Protein 5E5L (pdb70)

Foldseek 3Di:
DDDDAAAEAAWFDKGKACVPVVQVVQKAKDWPVRFDFDWDPVMIITTTDVTHPAQTKIWMGGHPDIGIYGYHWQWAWEAEPVVQWIWIATRPGTDDTFRKQFADPVAGADFDKWWFADWDQKAWDFPVVVPDDQPDLLGDTDIFGGWTDTDPQDATERVNHHSRHMYGDNVVSVVCSVVHGGRHMYGYDD/DPFAWDDWPPAAAAEFAQFDKIKIATPDDPPVVQVVQKAKDWPVGFDWDWDDPMIITTTPPGHPAQTWMDMGGCHIYGHHQQWEWEAAPVVQWTAIPVGDDIFHKDFADPVAAADFDKWWFADWDQKDWDAVVVVPDDCPDPQGDTWIWGGWTATDPVGATQTATCPVVHDPDRHMYGDPVVSVVCSVVGGGRHMYGYHD/DWPPFAAAAAAWFDWIKDVVVQVVQKAKAWPVRFDWAWDCVIIITTGPPTHPAQTKMWMGGHPDIGIYGYYWAWEWEAEPVQQWTWIATHPHIDDIFRKDQAAPVDGADFDKWWFADWDQKDWDAVVVVPDDCPDPQGDTDIWGLWTATDPQDAIETDPHHHPRHMHGHPVVSVVVSVVHGGRHMYGYYD/DDDAAAAEFAFFDKDKDPVVVVQVVQKDKDWPVRFDWDWDPVIIITTGPVTHPAQTWIWMGGHPDIGTYHYHWAWAWEAEPVVQWTWIATDPGTPDTFHKDFEVHQDFDKWWFADWDQKAWDAVVVVPDDQVDLQGDTGMWGGWTDTDPQDAIETEDCPVVHHHPRHMYGHPVVSVVCSVPHGTSHIYGYYD

InterPro domains:
  IPR005490 L,D-transpeptidase catalytic domain [PF03734] (128-249)
  IPR005490 L,D-transpeptidase catalytic domain [PS52029] (125-250)
  IPR005490 L,D-transpeptidase catalytic domain [cd16913] (128-250)
  IPR038063 L,D-transpeptidase catalytic domain-like [G3DSA:2.40.440.10] (124-251)
  IPR038063 L,D-transpeptidase catalytic domain-like [SSF141523] (128-249)
  IPR041280 Bacterial Ig domain, transpeptidase-associated [PF17964] (40-112)
  IPR050979 Bacterial L,D-transpeptidase [PTHR30582] (1-250)

Structure (mmCIF, N/CA/C/O backbone):
data_5E5L
#
_entry.id   5E5L
#
_cell.length_a   57.731
_cell.length_b   57.731
_cell.length_c   256.601
_cell.angle_alpha   90.00
_cell.angle_beta   90.00
_cell.angle_gamma   120.00
#
_symmetry.space_group_name_H-M   'P 31'
#
loop_
_entity.id
_entity.type
_entity.pdbx_description
1 polymer 'L,D-transpeptidase 1'
2 water water
#
loop_
_atom_site.group_PDB
_atom_site.id
_atom_site.type_symbol
_atom_site.label_atom_id
_atom_site.label_alt_id
_atom_site.label_comp_id
_atom_site.label_asym_id
_atom_site.label_entity_id
_atom_site.label_seq_id
_atom_site.pdbx_PDB_ins_code
_atom_site.Cartn_x
_atom_site.Cartn_y
_atom_site.Cartn_z
_atom_site.occupancy
_atom_site.B_iso_or_equiv
_atom_site.auth_seq_id
_atom_site.auth_comp_id
_atom_site.auth_asym_id
_atom_site.auth_atom_id
_atom_site.pdbx_PDB_model_num
ATOM 1 N N . VAL A 1 14 ? -20.330 -4.066 -71.425 1.00 19.99 42 VAL A N 1
ATOM 2 C CA . VAL A 1 14 ? -19.517 -3.313 -72.387 1.00 23.32 42 VAL A CA 1
ATOM 3 C C . VAL A 1 14 ? -19.538 -1.805 -72.097 1.00 23.25 42 VAL A C 1
ATOM 4 O O . VAL A 1 14 ? -20.593 -1.194 -71.943 1.00 29.65 42 VAL A O 1
ATOM 8 N N . SER A 1 15 ? -18.352 -1.218 -71.999 1.00 22.04 43 SER A N 1
ATOM 9 C CA . SER A 1 15 ? -18.195 0.223 -71.816 1.00 26.49 43 SER A CA 1
ATOM 10 C C . SER A 1 15 ? -17.300 0.793 -72.909 1.00 22.10 43 SER A C 1
ATOM 11 O O . SER A 1 15 ? -16.418 0.090 -73.405 1.00 22.13 43 SER A O 1
ATOM 14 N N . PRO A 1 16 ? -17.504 2.066 -73.302 1.00 23.35 44 PRO A N 1
ATOM 15 C CA . PRO A 1 16 ? -18.425 3.147 -72.902 1.00 26.82 44 PRO A CA 1
ATOM 16 C C . PRO A 1 16 ? -19.923 2.873 -73.075 1.00 25.20 44 PRO A C 1
ATOM 17 O O . PRO A 1 16 ? -20.330 1.968 -73.806 1.00 28.18 44 PRO A O 1
ATOM 21 N N . ALA A 1 17 ? -20.738 3.669 -72.389 1.00 28.80 45 ALA A N 1
ATOM 22 C CA . ALA A 1 17 ? -22.188 3.492 -72.421 1.00 25.95 45 ALA A CA 1
ATOM 23 C C . ALA A 1 17 ? -22.770 3.940 -73.763 1.00 22.40 45 ALA A C 1
ATOM 24 O O . ALA A 1 17 ? -22.055 4.410 -74.626 1.00 22.37 45 ALA A O 1
ATOM 26 N N . ASN A 1 18 ? -24.073 3.790 -73.950 1.00 25.74 46 ASN A N 1
ATOM 27 C CA . ASN A 1 18 ? -24.660 4.114 -75.238 1.00 18.79 46 ASN A CA 1
ATOM 28 C C . ASN A 1 18 ? -24.675 5.609 -75.455 1.00 18.89 46 ASN A C 1
ATOM 29 O O . ASN A 1 18 ? -25.065 6.353 -74.572 1.00 29.11 46 ASN A O 1
ATOM 34 N N . GLY A 1 19 ? -24.243 6.048 -76.632 1.00 21.32 47 GLY A N 1
ATOM 35 C CA . GLY A 1 19 ? -24.311 7.455 -76.986 1.00 21.71 47 GLY A CA 1
ATOM 36 C C . GLY A 1 19 ? -23.168 8.288 -76.458 1.00 17.11 47 GLY A C 1
ATOM 37 O O . GLY A 1 19 ? -22.965 9.424 -76.889 1.00 14.43 47 GLY A O 1
ATOM 38 N N . ALA A 1 20 ? -22.417 7.698 -75.533 1.00 20.49 48 ALA A N 1
ATOM 39 C CA . ALA A 1 20 ? -21.399 8.399 -74.765 1.00 20.93 48 ALA A CA 1
ATOM 40 C C . ALA A 1 20 ? -20.357 9.016 -75.680 1.00 24.18 48 ALA A C 1
ATOM 41 O O . ALA A 1 20 ? -19.858 8.364 -76.591 1.00 25.91 48 ALA A O 1
ATOM 43 N N . VAL A 1 21 ? -20.027 10.279 -75.443 1.00 16.47 49 VAL A N 1
ATOM 44 C CA . VAL A 1 21 ? -19.039 10.940 -76.275 1.00 15.83 49 VAL A CA 1
ATOM 45 C C . VAL A 1 21 ? -17.729 11.006 -75.528 1.00 18.85 49 VAL A C 1
ATOM 46 O O . VAL A 1 21 ? -17.595 11.742 -74.560 1.00 19.76 49 VAL A O 1
ATOM 50 N N . VAL A 1 22 ? -16.757 10.228 -75.989 1.00 17.84 50 VAL A N 1
ATOM 51 C CA . VAL A 1 22 ? -15.506 10.102 -75.284 1.00 16.03 50 VAL A CA 1
ATOM 52 C C . VAL A 1 22 ? -14.354 10.635 -76.095 1.00 14.56 50 VAL A C 1
ATOM 53 O O . VAL A 1 22 ? -14.515 11.038 -77.235 1.00 15.61 50 VAL A O 1
ATOM 57 N N . GLY A 1 23 ? -13.175 10.578 -75.498 1.00 15.33 51 GLY A N 1
ATOM 58 C CA . GLY A 1 23 ? -11.958 11.014 -76.135 1.00 10.11 51 GLY A CA 1
ATOM 59 C C . GLY A 1 23 ? -11.351 9.878 -76.928 1.00 12.05 51 GLY A C 1
ATOM 60 O O . GLY A 1 23 ? -11.974 8.832 -77.099 1.00 13.84 51 GLY A O 1
ATOM 61 N N . VAL A 1 24 ? -10.174 10.111 -77.487 1.00 8.98 52 VAL A N 1
ATOM 62 C CA . VAL A 1 24 ? -9.639 9.211 -78.495 1.00 11.47 52 VAL A CA 1
ATOM 63 C C . VAL A 1 24 ? -8.646 8.152 -77.988 1.00 13.67 52 VAL A C 1
ATOM 64 O O . VAL A 1 24 ? -8.046 7.437 -78.782 1.00 15.35 52 VAL A O 1
ATOM 68 N N . ALA A 1 25 ? -8.475 8.025 -76.682 1.00 10.93 53 ALA A N 1
ATOM 69 C CA . ALA A 1 25 ? -7.592 6.982 -76.168 1.00 11.03 53 ALA A CA 1
ATOM 70 C C . ALA A 1 25 ? -8.426 5.993 -75.400 1.00 9.62 53 ALA A C 1
ATOM 71 O O . ALA A 1 25 ? -7.920 5.057 -74.800 1.00 11.37 53 ALA A O 1
ATOM 73 N N . HIS A 1 26 ? -9.723 6.238 -75.398 1.00 12.21 54 HIS A N 1
ATOM 74 C CA . HIS A 1 26 ? -10.638 5.395 -74.679 1.00 11.83 54 HIS A CA 1
ATOM 75 C C . HIS A 1 26 ? -10.721 3.989 -75.299 1.00 12.66 54 HIS A C 1
ATOM 76 O O . HIS A 1 26 ? -11.090 3.840 -76.465 1.00 13.63 54 HIS A O 1
ATOM 83 N N . PRO A 1 27 ? -10.367 2.952 -74.522 1.00 15.87 55 PRO A N 1
ATOM 84 C CA . PRO A 1 27 ? -10.527 1.588 -75.017 1.00 13.17 55 PRO A CA 1
ATOM 85 C C . PRO A 1 27 ? -11.931 1.107 -74.778 1.00 13.00 55 PRO A C 1
ATOM 86 O O . PRO A 1 27 ? -12.683 1.736 -74.040 1.00 19.17 55 PRO A O 1
ATOM 90 N N . VAL A 1 28 ? -12.299 0.014 -75.418 1.00 12.71 56 VAL A N 1
ATOM 91 C CA . VAL A 1 28 ? -13.593 -0.566 -75.183 1.00 12.34 56 VAL A CA 1
ATOM 92 C C . VAL A 1 28 ? -13.329 -1.683 -74.209 1.00 16.69 56 VAL A C 1
ATOM 93 O O . VAL A 1 28 ? -12.317 -2.363 -74.323 1.00 21.45 56 VAL A O 1
ATOM 97 N N . VAL A 1 29 ? -14.212 -1.855 -73.235 1.00 19.68 57 VAL A N 1
ATOM 98 C CA . VAL A 1 29 ? -14.032 -2.853 -72.196 1.00 17.77 57 VAL A CA 1
ATOM 99 C C . VAL A 1 29 ? -15.153 -3.882 -72.151 1.00 14.67 57 VAL A C 1
ATOM 100 O O . VAL A 1 29 ? -16.322 -3.543 -72.012 1.00 16.40 57 VAL A O 1
ATOM 104 N N . VAL A 1 30 ? -14.783 -5.146 -72.296 1.00 13.17 58 VAL A N 1
ATOM 105 C CA . VAL A 1 30 ? -15.750 -6.235 -72.287 1.00 15.99 58 VAL A CA 1
ATOM 106 C C . VAL A 1 30 ? -15.487 -7.166 -71.117 1.00 15.12 58 VAL A C 1
ATOM 107 O O . VAL A 1 30 ? -14.383 -7.663 -70.955 1.00 15.38 58 VAL A O 1
ATOM 111 N N . THR A 1 31 ? -16.544 -7.465 -70.375 1.00 16.79 59 THR A N 1
ATOM 112 C CA . THR A 1 31 ? -16.479 -8.267 -69.174 1.00 14.67 59 THR A CA 1
ATOM 113 C C . THR A 1 31 ? -16.942 -9.695 -69.438 1.00 17.92 59 THR A C 1
ATOM 114 O O . THR A 1 31 ? -18.094 -10.055 -69.196 1.00 15.90 59 THR A O 1
ATOM 118 N N . ASP A 1 38 ? -11.833 -19.951 -72.916 1.00 16.81 66 ASP A N 1
ATOM 119 C CA . ASP A 1 38 ? -10.991 -19.814 -74.101 1.00 15.10 66 ASP A CA 1
ATOM 120 C C . ASP A 1 38 ? -10.787 -18.344 -74.399 1.00 14.17 66 ASP A C 1
ATOM 121 O O . ASP A 1 38 ? -11.745 -17.602 -74.577 1.00 14.96 66 ASP A O 1
ATOM 126 N N . ARG A 1 39 ? -9.534 -17.924 -74.492 1.00 17.67 67 ARG A N 1
ATOM 127 C CA . ARG A 1 39 ? -9.261 -16.502 -74.633 1.00 16.32 67 ARG A CA 1
ATOM 128 C C . ARG A 1 39 ? -9.480 -16.047 -76.078 1.00 16.51 67 ARG A C 1
ATOM 129 O O . ARG A 1 39 ? -10.028 -14.975 -76.343 1.00 17.08 67 ARG A O 1
ATOM 137 N N . ARG A 1 40 ? -9.094 -16.907 -77.005 1.00 18.61 68 ARG A N 1
ATOM 138 C CA . ARG A 1 40 ? -9.372 -16.713 -78.414 1.00 19.12 68 ARG A CA 1
ATOM 139 C C . ARG A 1 40 ? -10.851 -16.728 -78.740 1.00 16.49 68 ARG A C 1
ATOM 140 O O . ARG A 1 40 ? -11.264 -16.134 -79.727 1.00 17.55 68 ARG A O 1
ATOM 148 N N . ALA A 1 41 ? -11.652 -17.373 -77.901 1.00 13.50 69 ALA A N 1
ATOM 149 C CA . ALA A 1 41 ? -13.056 -17.562 -78.223 1.00 14.11 69 ALA A CA 1
ATOM 150 C C . ALA A 1 41 ? -13.932 -16.350 -77.984 1.00 13.98 69 ALA A C 1
ATOM 151 O O . ALA A 1 41 ? -14.912 -16.164 -78.690 1.00 19.99 69 ALA A O 1
ATOM 153 N N . VAL A 1 42 ? -13.621 -15.516 -77.012 1.00 17.22 70 VAL A N 1
ATOM 154 C CA . VAL A 1 42 ? -14.455 -14.334 -76.852 1.00 18.00 70 VAL A CA 1
ATOM 155 C C . VAL A 1 42 ? -13.897 -13.195 -77.699 1.00 15.94 70 VAL A C 1
ATOM 156 O O . VAL A 1 42 ? -14.622 -12.266 -78.043 1.00 17.57 70 VAL A O 1
ATOM 160 N N . GLU A 1 43 ? -12.617 -13.278 -78.055 1.00 13.23 71 GLU A N 1
ATOM 161 C CA . GLU A 1 43 ? -12.046 -12.329 -78.999 1.00 11.84 71 GLU A CA 1
ATOM 162 C C . GLU A 1 43 ? -12.756 -12.420 -80.334 1.00 11.53 71 GLU A C 1
ATOM 163 O O . GLU A 1 43 ? -13.007 -11.419 -80.976 1.00 18.30 71 GLU A O 1
ATOM 169 N N . ARG A 1 44 ? -13.070 -13.634 -80.755 1.00 18.53 72 ARG A N 1
ATOM 170 C CA . ARG A 1 44 ? -13.725 -13.849 -82.028 1.00 15.90 72 ARG A CA 1
ATOM 171 C C . ARG A 1 44 ? -15.137 -13.283 -82.062 1.00 17.35 72 ARG A C 1
ATOM 172 O O . ARG A 1 44 ? -15.609 -12.852 -83.107 1.00 20.55 72 ARG A O 1
ATOM 180 N N . SER A 1 45 ? -15.772 -13.207 -80.900 1.00 16.21 73 SER A N 1
ATOM 181 C CA . SER A 1 45 ? -17.156 -12.738 -80.797 1.00 15.80 73 SER A CA 1
ATOM 182 C C . SER A 1 45 ? -17.282 -11.236 -80.624 1.00 14.15 73 SER A C 1
ATOM 183 O O . SER A 1 45 ? -18.358 -10.733 -80.321 1.00 17.88 73 SER A O 1
ATOM 186 N N . ILE A 1 46 ? -16.178 -10.524 -80.796 1.00 14.59 74 ILE A N 1
ATOM 187 C CA . ILE A 1 46 ? -16.191 -9.074 -80.695 1.00 15.74 74 ILE A CA 1
ATOM 188 C C . ILE A 1 46 ? -15.580 -8.470 -81.966 1.00 13.81 74 ILE A C 1
ATOM 189 O O . ILE A 1 46 ? -14.662 -9.048 -82.530 1.00 17.10 74 ILE A O 1
ATOM 194 N N . ARG A 1 47 ? -16.094 -7.331 -82.430 1.00 13.23 75 ARG A N 1
ATOM 195 C CA . ARG A 1 47 ? -15.483 -6.639 -83.568 1.00 13.30 75 ARG A CA 1
ATOM 196 C C . ARG A 1 47 ? -15.735 -5.151 -83.533 1.00 14.11 75 ARG A C 1
ATOM 197 O O . ARG A 1 47 ? -16.827 -4.721 -83.193 1.00 14.57 75 ARG A O 1
ATOM 205 N N . ILE A 1 48 ? -14.728 -4.370 -83.913 1.00 14.78 76 ILE A N 1
ATOM 206 C CA . ILE A 1 48 ? -14.857 -2.912 -83.908 1.00 18.55 76 ILE A CA 1
ATOM 207 C C . ILE A 1 48 ? -15.133 -2.329 -85.285 1.00 13.59 76 ILE A C 1
ATOM 208 O O . ILE A 1 48 ? -14.279 -2.369 -86.166 1.00 15.11 76 ILE A O 1
ATOM 213 N N . SER A 1 49 ? -16.313 -1.749 -85.447 1.00 13.28 77 SER A N 1
ATOM 214 C CA . SER A 1 49 ? -16.712 -1.245 -86.746 1.00 10.78 77 SER A CA 1
ATOM 215 C C . SER A 1 49 ? -16.603 0.274 -86.778 1.00 11.97 77 SER A C 1
ATOM 216 O O . SER A 1 49 ? -17.250 0.958 -85.990 1.00 12.37 77 SER A O 1
ATOM 219 N N . THR A 1 50 ? -15.720 0.767 -87.647 1.00 15.41 78 THR A N 1
ATOM 220 C CA . THR A 1 50 ? -15.446 2.194 -87.861 1.00 14.85 78 THR A CA 1
ATOM 221 C C . THR A 1 50 ? -15.474 2.526 -89.381 1.00 16.39 78 THR A C 1
ATOM 222 O O . THR A 1 50 ? -15.323 1.626 -90.209 1.00 13.53 78 THR A O 1
ATOM 226 N N . PRO A 1 51 ? -15.711 3.808 -89.745 1.00 14.65 79 PRO A N 1
ATOM 227 C CA . PRO A 1 51 ? -15.732 4.298 -91.130 1.00 15.71 79 PRO A CA 1
ATOM 228 C C . PRO A 1 51 ? -14.504 3.975 -91.992 1.00 16.22 79 PRO A C 1
ATOM 229 O O . PRO A 1 51 ? -14.620 3.927 -93.215 1.00 13.37 79 PRO A O 1
ATOM 233 N N . HIS A 1 52 ? -13.343 3.811 -91.377 1.00 13.32 80 HIS A N 1
ATOM 234 C CA . HIS A 1 52 ? -12.136 3.445 -92.104 1.00 14.60 80 HIS A CA 1
ATOM 235 C C . HIS A 1 52 ? -11.537 2.206 -91.482 1.00 11.30 80 HIS A C 1
ATOM 236 O O . HIS A 1 52 ? -10.330 2.000 -91.541 1.00 15.02 80 HIS A O 1
ATOM 243 N N . ASN A 1 53 ? -12.408 1.401 -90.881 1.00 13.57 81 ASN A N 1
ATOM 244 C CA . ASN A 1 53 ? -12.081 0.071 -90.362 1.00 11.99 81 ASN A CA 1
ATOM 245 C C . ASN A 1 53 ? -10.855 0.116 -89.491 1.00 12.28 81 ASN A C 1
ATOM 246 O O . ASN A 1 53 ? -9.845 -0.537 -89.783 1.00 9.25 81 ASN A O 1
ATOM 251 N N . THR A 1 54 ? -10.953 0.877 -88.406 1.00 12.47 82 THR A N 1
ATOM 252 C CA . THR A 1 54 ? -9.790 1.132 -87.577 1.00 13.56 82 THR A CA 1
ATOM 253 C C . THR A 1 54 ? -9.335 -0.127 -86.870 1.00 10.80 82 THR A C 1
ATOM 254 O O . THR A 1 54 ? -10.135 -0.886 -86.348 1.00 9.29 82 THR A O 1
ATOM 258 N N . THR A 1 55 ? -8.022 -0.335 -86.915 1.00 18.52 83 THR A N 1
ATOM 259 C CA . THR A 1 55 ? -7.363 -1.490 -86.340 1.00 15.30 83 THR A CA 1
ATOM 260 C C . THR A 1 55 ? -6.845 -1.219 -84.943 1.00 17.46 83 THR A C 1
ATOM 261 O O . THR A 1 55 ? -6.493 -0.083 -84.608 1.00 16.33 83 THR A O 1
ATOM 265 N N . GLY A 1 56 ? -6.749 -2.284 -84.158 1.00 13.56 84 GLY A N 1
ATOM 266 C CA . GLY A 1 56 ? -6.236 -2.214 -82.810 1.00 14.49 84 GLY A CA 1
ATOM 267 C C . GLY A 1 56 ? -6.043 -3.622 -82.310 1.00 12.14 84 GLY A C 1
ATOM 268 O O . GLY A 1 56 ? -6.102 -4.552 -83.108 1.00 14.12 84 GLY A O 1
ATOM 269 N N . HIS A 1 57 ? -5.827 -3.791 -81.004 1.00 12.63 85 HIS A N 1
ATOM 270 C CA . HIS A 1 57 ? -5.596 -5.124 -80.438 1.00 15.71 85 HIS A CA 1
ATOM 271 C C . HIS A 1 57 ? -6.289 -5.391 -79.094 1.00 17.35 85 HIS A C 1
ATOM 272 O O . HIS A 1 57 ? -6.709 -4.463 -78.409 1.00 17.06 85 HIS A O 1
ATOM 279 N N . PHE A 1 58 ? -6.408 -6.670 -78.722 1.00 16.35 86 PHE A N 1
ATOM 280 C CA . PHE A 1 58 ? -7.011 -7.037 -77.444 1.00 15.00 86 PHE A CA 1
ATOM 281 C C . PHE A 1 58 ? -5.993 -7.109 -76.317 1.00 18.71 86 PHE A C 1
ATOM 282 O O . PHE A 1 58 ? -4.901 -7.653 -76.479 1.00 13.70 86 PHE A O 1
ATOM 290 N N . GLU A 1 59 ? -6.391 -6.586 -75.160 1.00 21.66 87 GLU A N 1
ATOM 291 C CA . GLU A 1 59 ? -5.569 -6.601 -73.948 1.00 22.79 87 GLU A CA 1
ATOM 292 C C . GLU A 1 59 ? -6.347 -7.056 -72.711 1.00 17.58 87 GLU A C 1
ATOM 293 O O . GLU A 1 59 ? -7.378 -6.483 -72.366 1.00 16.98 87 GLU A O 1
ATOM 299 N N . TRP A 1 60 ? -5.836 -8.083 -72.038 1.00 16.54 88 TRP A N 1
ATOM 300 C CA . TRP A 1 60 ? -6.443 -8.555 -70.802 1.00 18.84 88 TRP A CA 1
ATOM 301 C C . TRP A 1 60 ? -5.674 -8.038 -69.600 1.00 18.78 88 TRP A C 1
ATOM 302 O O . TRP A 1 60 ? -6.082 -7.068 -68.973 1.00 25.19 88 TRP A O 1
ATOM 313 N N . ASN A 1 64 ? -13.337 -13.248 -66.781 1.00 24.66 92 ASN A N 1
ATOM 314 C CA . ASN A 1 64 ? -12.629 -11.974 -66.778 1.00 14.07 92 ASN A CA 1
ATOM 315 C C . ASN A 1 64 ? -13.132 -10.901 -67.725 1.00 15.67 92 ASN A C 1
ATOM 316 O O . ASN A 1 64 ? -14.234 -10.954 -68.261 1.00 16.25 92 ASN A O 1
ATOM 321 N N . VAL A 1 65 ? -12.262 -9.918 -67.908 1.00 15.44 93 VAL A N 1
ATOM 322 C CA . VAL A 1 65 ? -12.545 -8.725 -68.651 1.00 13.08 93 VAL A CA 1
ATOM 323 C C . VAL A 1 65 ? -11.432 -8.435 -69.642 1.00 15.38 93 VAL A C 1
ATOM 324 O O . VAL A 1 65 ? -10.257 -8.315 -69.274 1.00 17.78 93 VAL A O 1
ATOM 328 N N . VAL A 1 66 ? -11.822 -8.311 -70.906 1.00 19.42 94 VAL A N 1
ATOM 329 C CA . VAL A 1 66 ? -10.897 -8.001 -71.980 1.00 16.39 94 VAL A CA 1
ATOM 330 C C . VAL A 1 66 ? -11.231 -6.619 -72.532 1.00 17.00 94 VAL A C 1
ATOM 331 O O . VAL A 1 66 ? -12.391 -6.199 -72.532 1.00 16.13 94 VAL A O 1
ATOM 335 N N . ARG A 1 67 ? -10.200 -5.900 -72.954 1.00 16.81 95 ARG A N 1
ATOM 336 C CA . ARG A 1 67 ? -10.363 -4.582 -73.556 1.00 14.35 95 ARG A CA 1
ATOM 337 C C . ARG A 1 67 ? -9.671 -4.481 -74.924 1.00 14.61 95 ARG A C 1
ATOM 338 O O . ARG A 1 67 ? -8.779 -5.266 -75.247 1.00 16.14 95 ARG A O 1
ATOM 346 N N . TRP A 1 68 ? -10.147 -3.560 -75.751 1.00 13.41 96 TRP A N 1
ATOM 347 C CA . TRP A 1 68 ? -9.623 -3.385 -77.096 1.00 14.21 96 TRP A CA 1
ATOM 348 C C . TRP A 1 68 ? -9.136 -1.960 -77.266 1.00 11.25 96 TRP A C 1
ATOM 349 O O . TRP A 1 68 ? -9.877 -1.008 -77.084 1.00 11.19 96 TRP A O 1
ATOM 360 N N . VAL A 1 69 ? -7.870 -1.828 -77.610 1.00 14.63 97 VAL A N 1
ATOM 361 C CA . VAL A 1 69 ? -7.254 -0.531 -77.787 1.00 12.82 97 VAL A CA 1
ATOM 362 C C . VAL A 1 69 ? -6.984 -0.287 -79.267 1.00 15.35 97 VAL A C 1
ATOM 363 O O . VAL A 1 69 ? -6.502 -1.187 -79.957 1.00 17.04 97 VAL A O 1
ATOM 367 N N . PRO A 1 70 ? -7.340 0.910 -79.767 1.00 14.74 98 PRO A N 1
ATOM 368 C CA . PRO A 1 70 ? -7.043 1.367 -81.125 1.00 15.44 98 PRO A CA 1
ATOM 369 C C . PRO A 1 70 ? -5.538 1.524 -81.316 1.00 18.35 98 PRO A C 1
ATOM 370 O O . PRO A 1 70 ? -4.839 1.813 -80.345 1.00 23.78 98 PRO A O 1
ATOM 374 N N . HIS A 1 71 ? -5.046 1.329 -82.533 1.00 13.49 99 HIS A N 1
ATOM 375 C CA . HIS A 1 71 ? -3.611 1.324 -82.787 1.00 13.40 99 HIS A CA 1
ATOM 376 C C . HIS A 1 71 ? -2.860 2.644 -82.592 1.00 20.73 99 HIS A C 1
ATOM 377 O O . HIS A 1 71 ? -1.772 2.669 -82.004 1.00 20.33 99 HIS A O 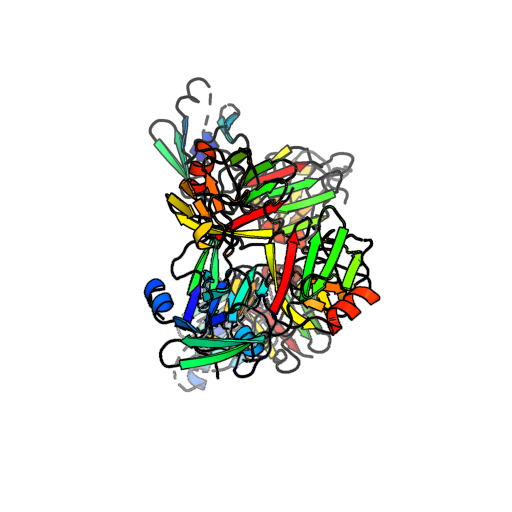1
ATOM 384 N N . ARG A 1 72 ? -3.408 3.739 -83.089 1.00 15.94 100 ARG A N 1
ATOM 385 C CA . ARG A 1 72 ? -2.768 5.026 -82.864 1.00 15.86 100 ARG A CA 1
ATOM 386 C C . ARG A 1 72 ? -3.717 6.032 -82.289 1.00 17.67 100 ARG A C 1
ATOM 387 O O . ARG A 1 72 ? -3.437 7.221 -82.352 1.00 18.37 100 ARG A O 1
ATOM 395 N N . TYR A 1 73 ? -4.845 5.512 -81.805 1.00 12.73 101 TYR A N 1
ATOM 396 C CA . TYR A 1 73 ? -6.008 6.190 -81.195 1.00 12.43 101 TYR A CA 1
ATOM 397 C C . TYR A 1 73 ? -7.236 6.063 -82.060 1.00 13.99 101 TYR A C 1
ATOM 398 O O . TYR A 1 73 ? -7.224 5.406 -83.090 1.00 21.45 101 TYR A O 1
ATOM 407 N N . TRP A 1 74 ? -8.289 6.753 -81.668 1.00 11.51 102 TRP A N 1
ATOM 408 C CA . TRP A 1 74 ? -9.477 6.746 -82.473 1.00 13.34 102 TRP A CA 1
ATOM 409 C C . TRP A 1 74 ? -9.318 7.945 -83.377 1.00 17.24 102 TRP A C 1
ATOM 410 O O . TRP A 1 74 ? -8.568 8.878 -83.073 1.00 18.84 102 TRP A O 1
ATOM 421 N N . PRO A 1 75 ? -9.967 7.899 -84.534 1.00 16.90 103 PRO A N 1
ATOM 422 C CA . PRO A 1 75 ? -10.146 9.123 -85.295 1.00 12.78 103 PRO A CA 1
ATOM 423 C C . PRO A 1 75 ? -11.105 10.031 -84.544 1.00 14.77 103 PRO A C 1
ATOM 424 O O . PRO A 1 75 ? -12.086 9.564 -83.980 1.00 16.27 103 PRO A O 1
ATOM 428 N N . PRO A 1 76 ? -10.783 11.319 -84.471 1.00 19.60 104 PRO A N 1
ATOM 429 C CA . PRO A 1 76 ? -11.696 12.267 -83.833 1.00 20.47 104 PRO A CA 1
ATOM 430 C C . PRO A 1 76 ? -13.075 12.217 -84.469 1.00 19.16 104 PRO A C 1
ATOM 431 O O . PRO A 1 76 ? -13.222 11.685 -85.564 1.00 22.69 104 PRO A O 1
ATOM 435 N N . HIS A 1 77 ? -14.076 12.699 -83.746 1.00 18.82 105 HIS A N 1
ATOM 436 C CA . HIS A 1 77 ? -15.425 12.888 -84.279 1.00 18.62 105 HIS A CA 1
ATOM 437 C C . HIS A 1 77 ? -15.954 11.736 -85.110 1.00 15.12 105 HIS A C 1
ATOM 438 O O . HIS A 1 77 ? -16.675 11.935 -86.079 1.00 22.02 105 HIS A O 1
ATOM 445 N N . THR A 1 78 ? -15.542 10.534 -84.746 1.00 20.61 106 THR A N 1
ATOM 446 C CA . THR A 1 78 ? -15.973 9.335 -85.427 1.00 16.48 106 THR A CA 1
ATOM 447 C C . THR A 1 78 ? -16.926 8.498 -84.587 1.00 19.21 106 THR A C 1
ATOM 448 O O . THR A 1 78 ? -16.728 8.319 -83.379 1.00 16.01 106 THR A O 1
ATOM 452 N N . ARG A 1 79 ? -17.983 8.017 -85.236 1.00 23.60 107 ARG A N 1
ATOM 453 C CA . ARG A 1 79 ? -18.901 7.084 -84.624 1.00 16.33 107 ARG A CA 1
ATOM 454 C C . ARG A 1 79 ? -18.246 5.717 -84.518 1.00 15.64 107 ARG A C 1
ATOM 455 O O . ARG A 1 79 ? -17.754 5.199 -85.504 1.00 14.31 107 ARG A O 1
ATOM 463 N N . VAL A 1 80 ? -18.225 5.148 -83.318 1.00 18.82 108 VAL A N 1
ATOM 464 C CA . VAL A 1 80 ? -17.736 3.794 -83.123 1.00 10.49 108 VAL A CA 1
ATOM 465 C C . VAL A 1 80 ? -18.878 2.952 -82.631 1.00 11.54 108 VAL A C 1
ATOM 466 O O . VAL A 1 80 ? -19.656 3.413 -81.816 1.00 17.57 108 VAL A O 1
ATOM 470 N N . SER A 1 81 ? -19.005 1.740 -83.159 1.00 12.55 109 SER A N 1
ATOM 471 C CA . SER A 1 81 ? -19.979 0.765 -82.652 1.00 9.83 109 SER A CA 1
ATOM 472 C C . SER A 1 81 ? -19.256 -0.532 -82.277 1.00 13.86 109 SER A C 1
ATOM 473 O O . SER A 1 81 ? -18.361 -0.976 -83.005 1.00 8.59 109 SER A O 1
ATOM 476 N N . VAL A 1 82 ? -19.622 -1.127 -81.139 1.00 11.67 110 VAL A N 1
ATOM 477 C CA . VAL A 1 82 ? -18.983 -2.377 -80.735 1.00 14.86 110 VAL A CA 1
ATOM 478 C C . VAL A 1 82 ? -19.967 -3.511 -80.822 1.00 10.00 110 VAL A C 1
ATOM 479 O O . VAL A 1 82 ? -21.028 -3.440 -80.237 1.00 9.47 110 VAL A O 1
ATOM 483 N N . GLY A 1 83 ? -19.574 -4.565 -81.532 1.00 13.46 111 GLY A N 1
ATOM 484 C CA . GLY A 1 83 ? -20.378 -5.762 -81.648 1.00 9.04 111 GLY A CA 1
ATOM 485 C C . GLY A 1 83 ? -19.780 -6.794 -80.721 1.00 13.98 111 GLY A C 1
ATOM 486 O O . GLY A 1 83 ? -18.601 -7.087 -80.783 1.00 13.79 111 GLY A O 1
ATOM 487 N N . VAL A 1 84 ? -20.591 -7.297 -79.810 1.00 15.57 112 VAL A N 1
ATOM 488 C CA . VAL A 1 84 ? -20.160 -8.342 -78.911 1.00 14.33 112 VAL A CA 1
ATOM 489 C C . VAL A 1 84 ? -21.342 -9.293 -78.820 1.00 14.64 112 VAL A C 1
ATOM 490 O O . VAL A 1 84 ? -22.402 -8.943 -78.304 1.00 17.05 112 VAL A O 1
ATOM 494 N N . GLN A 1 85 ? -21.165 -10.471 -79.397 1.00 11.54 113 GLN A N 1
ATOM 495 C CA . GLN A 1 85 ? -22.243 -11.430 -79.559 1.00 14.60 113 GLN A CA 1
ATOM 496 C C . GLN A 1 85 ? -23.477 -10.904 -80.295 1.00 17.27 113 GLN A C 1
ATOM 497 O O . GLN A 1 85 ? -23.382 -10.421 -81.426 1.00 17.07 113 GLN A O 1
ATOM 503 N N . GLU A 1 86 ? -24.640 -11.048 -79.675 1.00 20.51 114 GLU A N 1
ATOM 504 C CA . GLU A 1 86 ? -25.879 -10.700 -80.342 1.00 17.55 114 GLU A CA 1
ATOM 505 C C . GLU A 1 86 ? -26.223 -9.266 -80.033 1.00 20.26 114 GLU A C 1
ATOM 506 O O . GLU A 1 86 ? -27.281 -8.779 -80.404 1.00 25.22 114 GLU A O 1
ATOM 512 N N . LEU A 1 87 ? -25.306 -8.603 -79.340 1.00 19.06 115 LEU A N 1
ATOM 513 C CA . LEU A 1 87 ? -25.455 -7.208 -78.951 1.00 22.48 115 LEU A CA 1
ATOM 514 C C . LEU A 1 87 ? -24.504 -6.265 -79.702 1.00 14.63 115 LEU A C 1
ATOM 515 O O . LEU A 1 87 ? -23.347 -6.595 -79.923 1.00 14.69 115 LEU A O 1
ATOM 520 N N . THR A 1 88 ? -25.020 -5.098 -80.091 1.00 20.37 116 THR A N 1
ATOM 521 C CA . THR A 1 88 ? -24.221 -4.001 -80.664 1.00 15.89 116 THR A CA 1
ATOM 522 C C . THR A 1 88 ? -24.432 -2.701 -79.865 1.00 24.25 116 THR A C 1
ATOM 523 O O . THR A 1 88 ? -25.572 -2.332 -79.558 1.00 26.22 116 THR A O 1
ATOM 527 N N . GLU A 1 89 ? -23.350 -2.018 -79.498 1.00 16.83 117 GLU A N 1
ATOM 528 C CA . GLU A 1 89 ? -23.491 -0.680 -78.928 1.00 21.67 117 GLU A CA 1
ATOM 529 C C . GLU A 1 89 ? -22.491 0.291 -79.540 1.00 18.73 117 GLU A C 1
ATOM 530 O O . GLU A 1 89 ? -21.429 -0.122 -80.008 1.00 20.90 117 GLU A O 1
ATOM 536 N N . GLY A 1 90 ? -22.820 1.581 -79.517 1.00 18.42 118 GLY A N 1
ATOM 537 C CA . GLY A 1 90 ? -21.974 2.556 -80.174 1.00 17.32 118 GLY A CA 1
ATOM 538 C C . GLY A 1 90 ? -21.813 3.873 -79.452 1.00 14.17 118 GLY A C 1
ATOM 539 O O . GLY A 1 90 ? -22.713 4.316 -78.742 1.00 17.85 118 GLY A O 1
ATOM 540 N N . PHE A 1 91 ? -20.659 4.503 -79.646 1.00 11.16 119 PHE A N 1
ATOM 541 C CA . PHE A 1 91 ? -20.353 5.763 -78.982 1.00 18.98 119 PHE A CA 1
ATOM 542 C C . PHE A 1 91 ? -19.720 6.722 -79.973 1.00 15.18 119 PHE A C 1
ATOM 543 O O . PHE A 1 91 ? -19.529 6.384 -81.140 1.00 16.26 119 PHE A O 1
ATOM 551 N N . GLU A 1 92 ? -19.400 7.917 -79.502 1.00 14.85 120 GLU A N 1
ATOM 552 C CA . GLU A 1 92 ? -18.763 8.917 -80.346 1.00 17.30 120 GLU A CA 1
ATOM 553 C C . GLU A 1 92 ? -17.399 9.338 -79.794 1.00 20.56 120 GLU A C 1
ATOM 554 O O . GLU A 1 92 ? -17.149 9.218 -78.601 1.00 19.04 120 GLU A O 1
ATOM 560 N N . THR A 1 93 ? -16.495 9.759 -80.675 1.00 16.64 121 THR A N 1
ATOM 561 C CA . THR A 1 93 ? -15.270 10.414 -80.241 1.00 17.00 121 THR A CA 1
ATOM 562 C C . THR A 1 93 ? -15.373 11.919 -80.484 1.00 17.39 121 THR A C 1
ATOM 563 O O . THR A 1 93 ? -16.021 12.350 -81.419 1.00 19.39 121 THR A O 1
ATOM 567 N N . GLY A 1 94 ? -14.795 12.720 -79.600 1.00 16.42 122 GLY A N 1
ATOM 568 C CA . GLY A 1 94 ? -14.825 14.158 -79.765 1.00 16.94 122 GLY A CA 1
ATOM 569 C C . GLY A 1 94 ? -13.504 14.681 -80.280 1.00 19.49 122 GLY A C 1
ATOM 570 O O . GLY A 1 94 ? -12.863 14.025 -81.102 1.00 23.54 122 GLY A O 1
ATOM 571 N N . ASP A 1 95 ? -13.106 15.860 -79.806 1.00 15.40 123 ASP A N 1
ATOM 572 C CA . ASP A 1 95 ? -11.844 16.478 -80.199 1.00 15.31 123 ASP A CA 1
ATOM 573 C C . ASP A 1 95 ? -10.647 15.606 -79.849 1.00 14.43 123 ASP A C 1
ATOM 574 O O . ASP A 1 95 ? -10.707 14.770 -78.955 1.00 19.45 123 ASP A O 1
ATOM 576 N N . ALA A 1 96 ? -9.562 15.774 -80.583 1.00 15.33 124 ALA A N 1
ATOM 577 C CA . ALA A 1 96 ? -8.353 15.061 -80.243 1.00 16.42 124 ALA A CA 1
ATOM 578 C C . ALA A 1 96 ? -7.514 15.918 -79.308 1.00 15.19 124 ALA A C 1
ATOM 579 O O . ALA A 1 96 ? -6.676 16.711 -79.741 1.00 19.33 124 ALA A O 1
ATOM 581 N N . LEU A 1 97 ? -7.718 15.712 -78.014 1.00 13.32 125 LEU A N 1
ATOM 582 C CA . LEU A 1 97 ? -7.052 16.489 -76.992 1.00 15.03 125 LEU A CA 1
ATOM 583 C C . LEU A 1 97 ? -5.995 15.621 -76.353 1.00 11.13 125 LEU A C 1
ATOM 584 O O . LEU A 1 97 ? -6.291 14.608 -75.744 1.00 10.94 125 LEU A O 1
ATOM 589 N N . ILE A 1 98 ? -4.745 15.997 -76.512 1.00 11.22 126 ILE A N 1
ATOM 590 C CA . ILE A 1 98 ? -3.688 15.105 -76.084 1.00 11.17 126 ILE A CA 1
ATOM 591 C C . ILE A 1 98 ? -2.794 15.768 -75.069 1.00 13.71 126 ILE A C 1
ATOM 592 O O . ILE A 1 98 ? -2.415 16.916 -75.241 1.00 15.11 126 ILE A O 1
ATOM 597 N N . GLY A 1 99 ? -2.519 15.047 -73.982 1.00 19.62 127 GLY A N 1
ATOM 598 C CA . GLY A 1 99 ? -1.596 15.496 -72.958 1.00 14.28 127 GLY A CA 1
ATOM 599 C C . GLY A 1 99 ? -0.351 14.653 -72.931 1.00 9.68 127 GLY A C 1
ATOM 600 O O . GLY A 1 99 ? -0.416 13.441 -73.046 1.00 11.65 127 GLY A O 1
ATOM 601 N N . VAL A 1 100 ? 0.794 15.296 -72.784 1.00 11.02 128 VAL A N 1
ATOM 602 C CA . VAL A 1 100 ? 2.046 14.571 -72.740 1.00 10.52 128 VAL A CA 1
ATOM 603 C C . VAL A 1 100 ? 2.872 14.995 -71.531 1.00 14.31 128 VAL A C 1
ATOM 604 O O . VAL A 1 100 ? 3.178 16.175 -71.357 1.00 10.94 128 VAL A O 1
ATOM 608 N N . ALA A 1 101 ? 3.234 14.025 -70.697 1.00 13.04 129 ALA A N 1
ATOM 609 C CA . ALA A 1 101 ? 4.026 14.317 -69.521 1.00 14.94 129 ALA A CA 1
ATOM 610 C C . ALA A 1 101 ? 5.466 13.887 -69.702 1.00 17.35 129 ALA A C 1
ATOM 611 O O . ALA A 1 101 ? 5.761 12.716 -69.932 1.00 15.82 129 ALA A O 1
ATOM 613 N N . SER A 1 102 ? 6.354 14.862 -69.580 1.00 17.63 130 SER A N 1
ATOM 614 C CA . SER A 1 102 ? 7.783 14.642 -69.683 1.00 16.28 130 SER A CA 1
ATOM 615 C C . SER A 1 102 ? 8.465 14.718 -68.331 1.00 15.24 130 SER A C 1
ATOM 616 O O . SER A 1 102 ? 8.434 15.751 -67.671 1.00 18.62 130 SER A O 1
ATOM 619 N N . ILE A 1 103 ? 9.083 13.622 -67.915 1.00 18.75 131 ILE A N 1
ATOM 620 C CA . ILE A 1 103 ? 9.858 13.633 -66.685 1.00 17.54 131 ILE A CA 1
ATOM 621 C C . ILE A 1 103 ? 10.989 14.632 -66.777 1.00 18.69 131 ILE A C 1
ATOM 622 O O . ILE A 1 103 ? 11.194 15.432 -65.886 1.00 21.50 131 ILE A O 1
ATOM 627 N N . SER A 1 104 ? 11.702 14.579 -67.895 1.00 24.18 132 SER A N 1
ATOM 628 C CA . SER A 1 104 ? 12.917 15.349 -68.106 1.00 18.11 132 SER A CA 1
ATOM 629 C C . SER A 1 104 ? 12.683 16.809 -68.423 1.00 15.76 132 SER A C 1
ATOM 630 O O . SER A 1 104 ? 13.533 17.636 -68.143 1.00 19.90 132 SER A O 1
ATOM 633 N N . ALA A 1 105 ? 11.547 17.129 -69.030 1.00 23.32 133 ALA A N 1
ATOM 634 C CA . ALA A 1 105 ? 11.256 18.517 -69.393 1.00 20.49 133 ALA A CA 1
ATOM 635 C C . ALA A 1 105 ? 10.460 19.146 -68.263 1.00 18.98 133 ALA A C 1
ATOM 636 O O . ALA A 1 105 ? 10.343 20.375 -68.168 1.00 15.05 133 ALA A O 1
ATOM 638 N N . HIS A 1 106 ? 9.919 18.270 -67.416 1.00 18.49 134 HIS A N 1
ATOM 639 C CA . HIS A 1 106 ? 9.163 18.657 -66.247 1.00 13.19 134 HIS A CA 1
ATOM 640 C C . HIS A 1 106 ? 7.923 19.406 -66.693 1.00 15.39 134 HIS A C 1
ATOM 641 O O . HIS A 1 106 ? 7.620 20.496 -66.222 1.00 16.72 134 HIS A O 1
ATOM 648 N N . THR A 1 107 ? 7.235 18.820 -67.660 1.00 15.85 135 THR A N 1
ATOM 649 C CA . THR A 1 107 ? 6.070 19.458 -68.250 1.00 13.26 135 THR A CA 1
ATOM 650 C C . THR A 1 107 ? 4.891 18.518 -68.414 1.00 17.69 135 THR A C 1
ATOM 651 O O . THR A 1 107 ? 5.044 17.300 -68.509 1.00 14.83 135 THR A O 1
ATOM 655 N N . PHE A 1 108 ? 3.712 19.122 -68.432 1.00 12.57 136 PHE A N 1
ATOM 656 C CA . PHE A 1 108 ? 2.509 18.505 -68.948 1.00 12.57 136 PHE A CA 1
ATOM 657 C C . PHE A 1 108 ? 2.025 19.368 -70.084 1.00 13.42 136 PHE A C 1
ATOM 658 O O . PHE A 1 108 ? 1.641 20.509 -69.896 1.00 10.03 136 PHE A O 1
ATOM 666 N N . THR A 1 109 ? 2.074 18.821 -71.281 1.00 14.29 137 THR A N 1
ATOM 667 C CA . THR A 1 109 ? 1.721 19.603 -72.428 1.00 14.14 137 THR A CA 1
ATOM 668 C C . THR A 1 109 ? 0.424 19.111 -73.049 1.00 16.95 137 THR A C 1
ATOM 669 O O . THR A 1 109 ? 0.277 17.942 -73.404 1.00 15.72 137 THR A O 1
ATOM 673 N N . VAL A 1 110 ? -0.521 20.029 -73.165 1.00 14.81 138 VAL A N 1
ATOM 674 C CA . VAL A 1 110 ? -1.836 19.695 -73.668 1.00 15.53 138 VAL A CA 1
ATOM 675 C C . VAL A 1 110 ? -2.061 20.368 -74.990 1.00 13.82 138 VAL A C 1
ATOM 676 O O . VAL A 1 110 ? -1.970 21.587 -75.103 1.00 19.84 138 VAL A O 1
ATOM 680 N N . SER A 1 111 ? -2.315 19.547 -75.992 1.00 13.85 139 SER A N 1
ATOM 681 C CA . SER A 1 111 ? -2.537 19.975 -77.350 1.00 12.52 139 SER A CA 1
ATOM 682 C C . SER A 1 111 ? -3.973 19.600 -77.634 1.00 13.94 139 SER A C 1
ATOM 683 O O . SER A 1 111 ? -4.534 18.784 -76.923 1.00 18.67 139 SER A O 1
ATOM 686 N N . ARG A 1 112 ? -4.583 20.212 -78.634 1.00 13.96 140 ARG A N 1
ATOM 687 C CA . ARG A 1 112 ? -5.900 19.792 -79.067 1.00 12.15 140 ARG A CA 1
ATOM 688 C C . ARG A 1 112 ? -5.974 19.965 -80.564 1.00 16.40 140 ARG A C 1
ATOM 689 O O . ARG A 1 112 ? -5.955 21.087 -81.042 1.00 22.15 140 ARG A O 1
ATOM 697 N N . ASN A 1 113 ? -5.964 18.852 -81.296 1.00 22.89 141 ASN A N 1
ATOM 698 C CA . ASN A 1 113 ? -5.993 18.864 -82.758 1.00 19.60 141 ASN A CA 1
ATOM 699 C C . ASN A 1 113 ? -4.777 19.576 -83.334 1.00 19.74 141 ASN A C 1
ATOM 700 O O . ASN A 1 113 ? -4.894 20.615 -83.972 1.00 20.92 141 ASN A O 1
ATOM 705 N N . GLY A 1 114 ? -3.603 19.008 -83.079 1.00 21.31 142 GLY A N 1
ATOM 706 C CA . GLY A 1 114 ? -2.383 19.528 -83.648 1.00 18.29 142 GLY A CA 1
ATOM 707 C C . GLY A 1 114 ? -1.808 20.588 -82.743 1.00 20.92 142 GLY A C 1
ATOM 708 O O . GLY A 1 114 ? -0.768 20.390 -82.116 1.00 21.54 142 GLY A O 1
ATOM 709 N N . GLU A 1 115 ? -2.498 21.722 -82.679 1.00 20.50 143 GLU A N 1
ATOM 710 C CA . GLU A 1 115 ? -1.983 22.878 -81.973 1.00 18.53 143 GLU A CA 1
ATOM 711 C C . GLU A 1 115 ? -1.944 22.610 -80.474 1.00 15.91 143 GLU A C 1
ATOM 712 O O . GLU A 1 115 ? -2.797 21.918 -79.924 1.00 17.69 143 GLU A O 1
ATOM 718 N N . VAL A 1 116 ? -0.895 23.111 -79.840 1.00 14.18 144 VAL A N 1
ATOM 719 C CA . VAL A 1 116 ? -0.757 23.052 -78.402 1.00 15.92 144 VAL A CA 1
ATOM 720 C C . VAL A 1 116 ? -1.484 24.209 -77.738 1.00 13.03 144 VAL A C 1
ATOM 721 O O . VAL A 1 116 ? -1.420 25.348 -78.187 1.00 18.25 144 VAL A O 1
ATOM 725 N N . LEU A 1 117 ? -2.160 23.916 -76.641 1.00 14.17 145 LEU A N 1
ATOM 726 C CA . LEU A 1 117 ? -2.931 24.931 -75.949 1.00 15.89 145 LEU A CA 1
ATOM 727 C C . LEU A 1 117 ? -2.136 25.448 -74.765 1.00 14.02 145 LEU A C 1
ATOM 728 O O . LEU A 1 117 ? -2.146 26.637 -74.465 1.00 16.81 145 LEU A O 1
ATOM 733 N N . ARG A 1 118 ? -1.425 24.533 -74.123 1.00 17.36 146 ARG A N 1
ATOM 734 C CA . ARG A 1 118 ? -0.664 24.812 -72.918 1.00 10.56 146 ARG A CA 1
ATOM 735 C C . ARG A 1 118 ? 0.438 23.779 -72.741 1.00 14.65 146 ARG A C 1
ATOM 736 O O . ARG A 1 118 ? 0.201 22.579 -72.818 1.00 15.34 146 ARG A O 1
ATOM 744 N N . THR A 1 119 ? 1.656 24.275 -72.566 1.00 15.40 147 THR A N 1
ATOM 745 C CA . THR A 1 119 ? 2.736 23.496 -71.986 1.00 17.41 147 THR A CA 1
ATOM 746 C C . THR A 1 119 ? 2.772 23.914 -70.534 1.00 18.72 147 THR A C 1
ATOM 747 O O . THR A 1 119 ? 3.137 25.052 -70.222 1.00 18.83 147 THR A O 1
ATOM 751 N N . MET A 1 120 ? 2.372 23.011 -69.646 1.00 18.89 148 MET A N 1
ATOM 752 C CA . MET A 1 120 ? 2.306 23.343 -68.230 1.00 16.12 148 MET A CA 1
ATOM 753 C C . MET A 1 120 ? 3.356 22.630 -67.436 1.00 14.77 148 MET A C 1
ATOM 754 O O . MET A 1 120 ? 3.608 21.438 -67.620 1.00 13.71 148 MET A O 1
ATOM 759 N N . PRO A 1 121 ? 3.980 23.378 -66.542 1.00 12.88 149 PRO A N 1
ATOM 760 C CA . PRO A 1 121 ? 4.900 22.816 -65.559 1.00 12.45 149 PRO A CA 1
ATOM 761 C C . PRO A 1 121 ? 4.181 21.732 -64.763 1.00 17.26 149 PRO A C 1
ATOM 762 O O . PRO A 1 121 ? 3.024 21.951 -64.385 1.00 15.01 149 PRO A O 1
ATOM 766 N N . ALA A 1 122 ? 4.819 20.590 -64.528 1.00 16.40 150 ALA A N 1
ATOM 767 C CA . ALA A 1 122 ? 4.161 19.526 -63.777 1.00 16.82 150 ALA A CA 1
ATOM 768 C C . ALA A 1 122 ? 5.101 18.822 -62.783 1.00 17.04 150 ALA A C 1
ATOM 769 O O . ALA A 1 122 ? 6.303 18.714 -63.009 1.00 16.17 150 ALA A O 1
ATOM 771 N N . SER A 1 123 ? 4.540 18.332 -61.683 1.00 17.40 151 SER A N 1
ATOM 772 C CA . SER A 1 123 ? 5.314 17.496 -60.777 1.00 17.91 151 SER A CA 1
ATOM 773 C C . SER A 1 123 ? 4.886 16.045 -60.933 1.00 10.19 151 SER A C 1
ATOM 774 O O . SER A 1 123 ? 3.792 15.661 -60.571 1.00 14.33 151 SER A O 1
ATOM 777 N N . LEU A 1 124 ? 5.781 15.248 -61.494 1.00 19.78 152 LEU A N 1
ATOM 778 C CA . LEU A 1 124 ? 5.463 13.904 -61.943 1.00 12.78 152 LEU A CA 1
ATOM 779 C C . LEU A 1 124 ? 6.014 12.817 -61.049 1.00 18.24 152 LEU A C 1
ATOM 780 O O . LEU A 1 124 ? 6.994 12.167 -61.394 1.00 18.86 152 LEU A O 1
ATOM 785 N N . GLY A 1 125 ? 5.377 12.607 -59.909 1.00 16.01 153 GLY A N 1
ATOM 786 C CA . GLY A 1 125 ? 5.899 11.674 -58.941 1.00 14.85 153 GLY A CA 1
ATOM 787 C C . GLY A 1 125 ? 7.024 12.340 -58.186 1.00 17.34 153 GLY A C 1
ATOM 788 O O . GLY A 1 125 ? 7.099 13.556 -58.073 1.00 18.72 153 GLY A O 1
ATOM 789 N N . LYS A 1 126 ? 7.911 11.536 -57.641 1.00 17.31 154 LYS A N 1
ATOM 790 C CA . LYS A 1 126 ? 9.068 12.089 -56.981 1.00 16.85 154 LYS A CA 1
ATOM 791 C C . LYS A 1 126 ? 10.274 11.309 -57.441 1.00 15.97 154 LYS A C 1
ATOM 792 O O . LYS A 1 126 ? 10.136 10.187 -57.864 1.00 17.84 154 LYS A O 1
ATOM 798 N N . PRO A 1 127 ? 11.463 11.901 -57.363 1.00 18.29 155 PRO A N 1
ATOM 799 C CA . PRO A 1 127 ? 12.653 11.180 -57.817 1.00 19.67 155 PRO A CA 1
ATOM 800 C C . PRO A 1 127 ? 12.738 9.741 -57.300 1.00 21.29 155 PRO A C 1
ATOM 801 O O . PRO A 1 127 ? 13.360 8.900 -57.946 1.00 25.37 155 PRO A O 1
ATOM 805 N N . SER A 1 128 ? 12.082 9.461 -56.180 1.00 24.09 156 SER A N 1
ATOM 806 C CA . SER A 1 128 ? 12.018 8.112 -55.641 1.00 23.98 156 SER A CA 1
ATOM 807 C C . SER A 1 128 ? 10.970 7.302 -56.388 1.00 23.59 156 SER A C 1
ATOM 808 O O . SER A 1 128 ? 11.181 6.140 -56.717 1.00 23.78 156 SER A O 1
ATOM 811 N N . ARG A 1 129 ? 9.812 7.911 -56.607 1.00 23.71 157 ARG A N 1
ATOM 812 C CA . ARG A 1 129 ? 8.775 7.270 -57.384 1.00 18.82 157 ARG A CA 1
ATOM 813 C C . ARG A 1 129 ? 8.225 8.266 -58.383 1.00 20.49 157 ARG A C 1
ATOM 814 O O . ARG A 1 129 ? 7.223 8.914 -58.130 1.00 20.15 157 ARG A O 1
ATOM 822 N N . PRO A 1 130 ? 8.885 8.391 -59.533 1.00 20.06 158 PRO A N 1
ATOM 823 C CA . PRO A 1 130 ? 8.383 9.316 -60.549 1.00 20.53 158 PRO A CA 1
ATOM 824 C C . PRO A 1 130 ? 7.198 8.714 -61.297 1.00 17.90 158 PRO A C 1
ATOM 825 O O . PRO A 1 130 ? 6.891 7.536 -61.107 1.00 18.25 158 PRO A O 1
ATOM 829 N N . THR A 1 131 ? 6.536 9.515 -62.121 1.00 15.93 159 THR A N 1
ATOM 830 C CA . THR A 1 131 ? 5.383 9.051 -62.884 1.00 17.01 159 THR A CA 1
ATOM 831 C C . THR A 1 131 ? 5.770 7.952 -63.874 1.00 17.69 159 THR A C 1
ATOM 832 O O . THR A 1 131 ? 6.675 8.129 -64.699 1.00 16.23 159 THR A O 1
ATOM 836 N N . PRO A 1 132 ? 5.082 6.798 -63.773 1.00 22.47 160 PRO A N 1
ATOM 837 C CA . PRO A 1 132 ? 5.344 5.592 -64.566 1.00 15.15 160 PRO A CA 1
ATOM 838 C C . PRO A 1 132 ? 5.170 5.847 -66.038 1.00 16.04 160 PRO A C 1
ATOM 839 O O . PRO A 1 132 ? 4.136 6.360 -66.453 1.00 17.50 160 PRO A O 1
ATOM 843 N N . ILE A 1 133 ? 6.152 5.456 -66.830 1.00 17.51 161 ILE A N 1
ATOM 844 C CA . ILE A 1 133 ? 6.027 5.623 -68.263 1.00 14.96 161 ILE A CA 1
ATOM 845 C C . ILE A 1 133 ? 4.966 4.712 -68.865 1.00 14.19 161 ILE A C 1
ATOM 846 O O . ILE A 1 133 ? 4.891 3.519 -68.570 1.00 13.17 161 ILE A O 1
ATOM 851 N N . GLY A 1 134 ? 4.113 5.315 -69.678 1.00 13.03 162 GLY A N 1
ATOM 852 C CA . GLY A 1 134 ? 3.071 4.598 -70.378 1.00 14.49 162 GLY A CA 1
ATOM 853 C C . GLY A 1 134 ? 2.211 5.507 -71.237 1.00 13.40 162 GLY A C 1
ATOM 854 O O . GLY A 1 134 ? 2.431 6.717 -71.346 1.00 12.11 162 GLY A O 1
ATOM 855 N N . SER A 1 135 ? 1.224 4.891 -71.864 1.00 18.42 163 SER A N 1
ATOM 856 C CA . SER A 1 135 ? 0.257 5.598 -72.662 1.00 11.19 163 SER A CA 1
ATOM 857 C C . SER A 1 135 ? -1.107 5.257 -72.119 1.00 15.37 163 SER A C 1
ATOM 858 O O . SER A 1 135 ? -1.525 4.110 -72.190 1.00 15.67 163 SER A O 1
ATOM 861 N N . PHE A 1 136 ? -1.775 6.251 -71.540 1.00 14.16 164 PHE A N 1
ATOM 862 C CA . PHE A 1 136 ? -3.034 6.041 -70.833 1.00 14.16 164 PHE A CA 1
ATOM 863 C C . PHE A 1 136 ? -4.100 7.006 -71.320 1.00 13.35 164 PHE A C 1
ATOM 864 O O . PHE A 1 136 ? -3.888 7.789 -72.242 1.00 13.78 164 PHE A O 1
ATOM 872 N N . HIS A 1 137 ? -5.252 6.922 -70.665 1.00 15.08 165 HIS A N 1
ATOM 873 C CA . HIS A 1 137 ? -6.331 7.881 -70.828 1.00 12.42 165 HIS A CA 1
ATOM 874 C C . HIS A 1 137 ? -6.918 8.357 -69.482 1.00 9.32 165 HIS A C 1
ATOM 875 O O . HIS A 1 137 ? -6.837 7.687 -68.454 1.00 12.77 165 HIS A O 1
ATOM 882 N N . ALA A 1 138 ? -7.536 9.526 -69.523 1.00 13.08 166 ALA A N 1
ATOM 883 C CA . ALA A 1 138 ? -8.311 10.013 -68.413 1.00 8.72 166 ALA A CA 1
ATOM 884 C C . ALA A 1 138 ? -9.416 9.022 -68.117 1.00 10.63 166 ALA A C 1
ATOM 885 O O . ALA A 1 138 ? -10.274 8.794 -68.951 1.00 15.03 166 ALA A O 1
ATOM 887 N N . MET A 1 139 ? -9.422 8.465 -66.913 1.00 14.51 167 MET A N 1
ATOM 888 C CA . MET A 1 139 ? -10.423 7.473 -66.550 1.00 10.25 167 MET A CA 1
ATOM 889 C C . MET A 1 139 ? -11.683 8.089 -65.915 1.00 12.72 167 MET A C 1
ATOM 890 O O . MET A 1 139 ? -12.777 7.554 -66.069 1.00 13.44 167 MET A O 1
ATOM 895 N N . SER A 1 140 ? -11.521 9.195 -65.181 1.00 14.50 168 SER A N 1
ATOM 896 C CA . SER A 1 140 ? -12.624 9.854 -64.470 1.00 12.15 168 SER A CA 1
ATOM 897 C C . SER A 1 140 ? -12.284 11.279 -64.031 1.00 12.67 168 SER A C 1
ATOM 898 O O . SER A 1 140 ? -11.126 11.643 -63.958 1.00 11.27 168 SER A O 1
ATOM 901 N N . LYS A 1 141 ? -13.314 12.064 -63.719 1.00 13.80 169 LYS A N 1
ATOM 902 C CA . LYS A 1 141 ? -13.160 13.424 -63.182 1.00 11.54 169 LYS A CA 1
ATOM 903 C C . LYS A 1 141 ? -13.818 13.531 -61.797 1.00 11.41 169 LYS A C 1
ATOM 904 O O . LYS A 1 141 ? -14.993 13.189 -61.644 1.00 16.06 169 LYS A O 1
ATOM 910 N N . GLU A 1 142 ? -13.051 13.985 -60.800 1.00 12.06 170 GLU A N 1
ATOM 911 C CA . GLU A 1 142 ? -13.550 14.265 -59.441 1.00 10.45 170 GLU A CA 1
ATOM 912 C C . GLU A 1 142 ? -13.084 15.649 -58.950 1.00 10.47 170 GLU A C 1
ATOM 913 O O . GLU A 1 142 ? -11.894 15.896 -58.825 1.00 9.96 170 GLU A O 1
ATOM 919 N N . ARG A 1 143 ? -14.025 16.516 -58.597 1.00 9.60 171 ARG A N 1
ATOM 920 C CA . ARG A 1 143 ? -13.708 17.897 -58.269 1.00 9.49 171 ARG A CA 1
ATOM 921 C C . ARG A 1 143 ? -12.740 18.036 -57.113 1.00 12.52 171 ARG A C 1
ATOM 922 O O . ARG A 1 143 ? -11.831 18.865 -57.156 1.00 14.97 171 ARG A O 1
ATOM 930 N N . THR A 1 144 ? -12.970 17.250 -56.065 1.00 20.96 172 THR A N 1
ATOM 931 C CA . THR A 1 144 ? -12.023 17.105 -54.958 1.00 12.83 172 THR A CA 1
ATOM 932 C C . THR A 1 144 ? -11.959 15.642 -54.580 1.00 13.18 172 THR A C 1
ATOM 933 O O . THR A 1 144 ? -12.971 14.951 -54.613 1.00 14.03 172 THR A O 1
ATOM 937 N N . VAL A 1 145 ? -10.780 15.160 -54.217 1.00 12.96 173 VAL A N 1
ATOM 938 C CA . VAL A 1 145 ? -10.678 13.797 -53.720 1.00 13.22 173 VAL A CA 1
ATOM 939 C C . VAL A 1 145 ? -9.667 13.730 -52.574 1.00 16.31 173 VAL A C 1
ATOM 940 O O . VAL A 1 145 ? -8.576 14.306 -52.643 1.00 13.38 173 VAL A O 1
ATOM 944 N N . VAL A 1 146 ? -10.073 13.077 -51.489 1.00 18.87 174 VAL A N 1
ATOM 945 C CA . VAL A 1 146 ? -9.207 12.908 -50.335 1.00 13.97 174 VAL A CA 1
ATOM 946 C C . VAL A 1 146 ? -8.381 11.632 -50.469 1.00 15.88 174 VAL A C 1
ATOM 947 O O . VAL A 1 146 ? -8.908 10.546 -50.717 1.00 10.99 174 VAL A O 1
ATOM 951 N N . MET A 1 147 ? -7.075 11.789 -50.315 1.00 17.42 175 MET A N 1
ATOM 952 C CA . MET A 1 147 ? -6.139 10.686 -50.433 1.00 19.54 175 MET A CA 1
ATOM 953 C C . MET A 1 147 ? -5.454 10.381 -49.106 1.00 21.79 175 MET A C 1
ATOM 954 O O . MET A 1 147 ? -4.620 11.146 -48.645 1.00 22.00 175 MET A O 1
ATOM 959 N N . ASP A 1 148 ? -5.861 9.282 -48.480 1.00 19.79 176 ASP A N 1
ATOM 960 C CA . ASP A 1 148 ? -5.292 8.827 -47.221 1.00 20.94 176 ASP A CA 1
ATOM 961 C C . ASP A 1 148 ? -4.443 7.558 -47.423 1.00 21.81 176 ASP A C 1
ATOM 962 O O . ASP A 1 148 ? -4.971 6.516 -47.798 1.00 23.03 176 ASP A O 1
ATOM 967 N N . SER A 1 149 ? -3.140 7.631 -47.157 1.00 20.17 177 SER A N 1
ATOM 968 C CA . SER A 1 149 ? -2.267 6.469 -47.352 1.00 19.35 177 SER A CA 1
ATOM 969 C C . SER A 1 149 ? -2.610 5.322 -46.416 1.00 20.59 177 SER A C 1
ATOM 970 O O . SER A 1 149 ? -2.199 4.182 -46.619 1.00 20.19 177 SER A O 1
ATOM 973 N N . ARG A 1 150 ? -3.357 5.636 -45.374 1.00 26.79 178 ARG A N 1
ATOM 974 C CA . ARG A 1 150 ? -3.784 4.642 -44.412 1.00 22.45 178 ARG A CA 1
ATOM 975 C C . ARG A 1 150 ? -4.797 3.699 -45.023 1.00 22.19 178 ARG A C 1
ATOM 976 O O . ARG A 1 150 ? -4.974 2.567 -44.562 1.00 17.49 178 ARG A O 1
ATOM 984 N N . THR A 1 151 ? -5.485 4.201 -46.044 1.00 25.97 179 THR A N 1
ATOM 985 C CA . THR A 1 151 ? -6.516 3.454 -46.765 1.00 22.98 179 THR A CA 1
ATOM 986 C C . THR A 1 151 ? -5.992 2.272 -47.590 1.00 18.55 179 THR A C 1
ATOM 987 O O . THR A 1 151 ? -6.751 1.372 -47.939 1.00 14.55 179 THR A O 1
ATOM 991 N N . ILE A 1 152 ? -4.711 2.307 -47.942 1.00 15.85 180 ILE A N 1
ATOM 992 C CA . ILE A 1 152 ? -4.094 1.218 -48.679 1.00 16.73 180 ILE A CA 1
ATOM 993 C C . ILE A 1 152 ? -2.876 0.683 -47.924 1.00 15.68 180 ILE A C 1
ATOM 994 O O . ILE A 1 152 ? -2.023 0.026 -48.507 1.00 17.42 180 ILE A O 1
ATOM 999 N N . GLY A 1 153 ? -2.823 0.943 -46.622 1.00 17.05 181 GLY A N 1
ATOM 1000 C CA . GLY A 1 153 ? -1.822 0.342 -45.767 1.00 16.49 181 GLY A CA 1
ATOM 1001 C C . GLY A 1 153 ? -0.535 1.131 -45.570 1.00 15.93 181 GLY A C 1
ATOM 1002 O O . GLY A 1 153 ? 0.496 0.546 -45.237 1.00 22.44 181 GLY A O 1
ATOM 1003 N N . ILE A 1 154 ? -0.555 2.442 -45.782 1.00 15.98 182 ILE A N 1
ATOM 1004 C CA . ILE A 1 154 ? 0.676 3.214 -45.593 1.00 19.93 182 ILE A CA 1
ATOM 1005 C C . ILE A 1 154 ? 0.573 4.285 -44.509 1.00 20.79 182 ILE A C 1
ATOM 1006 O O . ILE A 1 154 ? -0.243 5.199 -44.584 1.00 18.12 182 ILE A O 1
ATOM 1011 N N . PRO A 1 155 ? 1.418 4.157 -43.482 1.00 21.50 183 PRO A N 1
ATOM 1012 C CA . PRO A 1 155 ? 1.429 5.080 -42.341 1.00 26.24 183 PRO A CA 1
ATOM 1013 C C . PRO A 1 155 ? 1.782 6.510 -42.703 1.00 19.97 183 PRO A C 1
ATOM 1014 O O . PRO A 1 155 ? 2.447 6.743 -43.706 1.00 17.94 183 PRO A O 1
ATOM 1018 N N . LEU A 1 156 ? 1.417 7.442 -41.831 1.00 18.11 184 LEU A N 1
ATOM 1019 C CA . LEU A 1 156 ? 1.571 8.855 -42.128 1.00 19.92 184 LEU A CA 1
ATOM 1020 C C . LEU A 1 156 ? 2.956 9.322 -41.770 1.00 20.76 184 LEU A C 1
ATOM 1021 O O . LEU A 1 156 ? 3.391 10.381 -42.203 1.00 15.95 184 LEU A O 1
ATOM 1026 N N . ASN A 1 157 ? 3.645 8.520 -40.970 1.00 19.82 185 ASN A N 1
ATOM 1027 C CA . ASN A 1 157 ? 4.985 8.868 -40.545 1.00 23.60 185 ASN A CA 1
ATOM 1028 C C . ASN A 1 157 ? 6.017 8.458 -41.585 1.00 28.71 185 ASN A C 1
ATOM 1029 O O . ASN A 1 157 ? 7.209 8.621 -41.371 1.00 27.83 185 ASN A O 1
ATOM 1034 N N . SER A 1 158 ? 5.555 7.885 -42.693 1.00 30.79 186 SER A N 1
ATOM 1035 C CA . SER A 1 158 ? 6.426 7.560 -43.815 1.00 23.20 186 SER A CA 1
ATOM 1036 C C . SER A 1 158 ? 6.644 8.769 -44.735 1.00 25.21 186 SER A C 1
ATOM 1037 O O . SER A 1 158 ? 5.768 9.629 -44.862 1.00 23.97 186 SER A O 1
ATOM 1040 N N . SER A 1 159 ? 7.813 8.822 -45.376 1.00 30.43 187 SER A N 1
ATOM 1041 C CA . SER A 1 159 ? 8.132 9.830 -46.396 1.00 21.41 187 SER A CA 1
ATOM 1042 C C . SER A 1 159 ? 7.242 9.691 -47.633 1.00 17.66 187 SER A C 1
ATOM 1043 O O . SER A 1 159 ? 7.037 10.645 -48.372 1.00 18.55 187 SER A O 1
ATOM 1046 N N . ASP A 1 160 ? 6.769 8.478 -47.871 1.00 17.99 188 ASP A N 1
ATOM 1047 C CA . ASP A 1 160 ? 5.864 8.193 -48.972 1.00 20.47 188 ASP A CA 1
ATOM 1048 C C . ASP A 1 160 ? 4.406 8.155 -48.481 1.00 21.95 188 ASP A C 1
ATOM 1049 O O . ASP A 1 160 ? 3.512 7.617 -49.139 1.00 26.94 188 ASP A O 1
ATOM 1054 N N . GLY A 1 161 ? 4.190 8.735 -47.305 1.00 23.84 189 GLY A N 1
ATOM 1055 C CA . GLY A 1 161 ? 2.879 8.823 -46.689 1.00 17.69 189 GLY A CA 1
ATOM 1056 C C . GLY A 1 161 ? 2.231 10.184 -46.886 1.00 16.63 189 GLY A C 1
ATOM 1057 O O . GLY A 1 161 ? 2.919 11.180 -47.126 1.00 18.96 189 GLY A O 1
ATOM 1058 N N . TYR A 1 162 ? 0.901 10.219 -46.803 1.00 18.32 190 TYR A N 1
ATOM 1059 C CA . TYR A 1 162 ? 0.132 11.434 -47.085 1.00 16.54 190 TYR A CA 1
ATOM 1060 C C . TYR A 1 162 ? -1.282 11.383 -46.533 1.00 16.68 190 TYR A C 1
ATOM 1061 O O . TYR A 1 162 ? -1.819 10.313 -46.249 1.00 20.49 190 TYR A O 1
ATOM 1070 N N . LEU A 1 163 ? -1.863 12.569 -46.392 1.00 21.27 191 LEU A N 1
ATOM 1071 C CA . LEU A 1 163 ? -3.279 12.783 -46.129 1.00 19.17 191 LEU A CA 1
ATOM 1072 C C . LEU A 1 163 ? -3.602 14.152 -46.685 1.00 21.78 191 LEU A C 1
ATOM 1073 O O . LEU A 1 163 ? -3.256 15.170 -46.091 1.00 22.43 191 LEU A O 1
ATOM 1078 N N . LEU A 1 164 ? -4.224 14.171 -47.857 1.00 24.75 192 LEU A N 1
ATOM 1079 C CA . LEU A 1 164 ? -4.609 15.420 -48.481 1.00 15.04 192 LEU A CA 1
ATOM 1080 C C . LEU A 1 164 ? -5.854 15.288 -49.327 1.00 17.32 192 LEU A C 1
ATOM 1081 O O . LEU A 1 164 ? -6.306 14.187 -49.657 1.00 19.90 192 LEU A O 1
ATOM 1086 N N . THR A 1 165 ? -6.406 16.453 -49.648 1.00 22.09 193 THR A N 1
ATOM 1087 C CA . THR A 1 165 ? -7.545 16.582 -50.528 1.00 14.23 193 THR A CA 1
ATOM 1088 C C . THR A 1 165 ? -6.984 17.093 -51.842 1.00 12.60 193 THR A C 1
ATOM 1089 O O . THR A 1 165 ? -6.374 18.171 -51.887 1.00 13.09 193 THR A O 1
ATOM 1093 N N . ALA A 1 166 ? -7.169 16.313 -52.900 1.00 14.86 194 ALA A N 1
ATOM 1094 C CA . ALA A 1 166 ? -6.742 16.714 -54.233 1.00 14.01 194 ALA A CA 1
ATOM 1095 C C . ALA A 1 166 ? -7.900 17.407 -54.918 1.00 11.82 194 ALA A C 1
ATOM 1096 O O . ALA A 1 166 ? -9.032 16.978 -54.797 1.00 14.03 194 ALA A O 1
ATOM 1098 N N . HIS A 1 167 ? -7.613 18.504 -55.598 1.00 8.54 195 HIS A N 1
ATOM 1099 C CA . HIS A 1 167 ? -8.639 19.255 -56.290 1.00 15.19 195 HIS A CA 1
ATOM 1100 C C . HIS A 1 167 ? -8.441 19.099 -57.780 1.00 18.30 195 HIS A C 1
ATOM 1101 O O . HIS A 1 167 ? -7.300 19.076 -58.248 1.00 21.94 195 HIS A O 1
ATOM 1108 N N . TYR A 1 168 ? -9.545 18.981 -58.510 1.00 13.75 196 TYR A N 1
ATOM 1109 C CA . TYR A 1 168 ? -9.512 18.788 -59.957 1.00 13.37 196 TYR A CA 1
ATOM 1110 C C . TYR A 1 168 ? -8.693 17.560 -60.331 1.00 12.33 196 TYR A C 1
ATOM 1111 O O . TYR A 1 168 ? -7.661 17.672 -60.985 1.00 16.31 196 TYR A O 1
ATOM 1120 N N . ALA A 1 169 ? -9.144 16.398 -59.881 1.00 10.30 197 ALA A N 1
ATOM 1121 C CA . ALA A 1 169 ? -8.363 15.184 -59.998 1.00 12.77 197 ALA A CA 1
ATOM 1122 C C . ALA A 1 169 ? -8.855 14.377 -61.157 1.00 10.11 197 ALA A C 1
ATOM 1123 O O . ALA A 1 169 ? -10.038 14.080 -61.255 1.00 11.80 197 ALA A O 1
ATOM 1125 N N . VAL A 1 170 ? -7.947 14.082 -62.070 1.00 11.00 198 VAL A N 1
ATOM 1126 C CA . VAL A 1 170 ? -8.241 13.238 -63.208 1.00 8.01 198 VAL A CA 1
ATOM 1127 C C . VAL A 1 170 ? -7.500 11.914 -63.046 1.00 9.19 198 VAL A C 1
ATOM 1128 O O . VAL A 1 170 ? -6.275 11.905 -63.007 1.00 10.07 198 VAL A O 1
ATOM 1132 N N . ARG A 1 171 ? -8.245 10.814 -62.969 1.00 7.40 199 ARG A N 1
ATOM 1133 C CA . ARG A 1 171 ? -7.649 9.501 -62.788 1.00 11.59 199 ARG A CA 1
ATOM 1134 C C . ARG A 1 171 ? -6.936 9.078 -64.043 1.00 13.09 199 ARG A C 1
ATOM 1135 O O . ARG A 1 171 ? -7.563 8.996 -65.086 1.00 11.84 199 ARG A O 1
ATOM 1143 N N . VAL A 1 172 ? -5.646 8.766 -63.940 1.00 13.87 200 VAL A N 1
ATOM 1144 C CA . VAL A 1 172 ? -4.872 8.336 -65.103 1.00 13.76 200 VAL A CA 1
ATOM 1145 C C . VAL A 1 172 ? -4.884 6.814 -65.253 1.00 19.16 200 VAL A C 1
ATOM 1146 O O . VAL A 1 172 ? -5.187 6.273 -66.316 1.00 23.38 200 VAL A O 1
ATOM 1150 N N . THR A 1 173 ? -4.523 6.132 -64.173 1.00 23.51 201 THR A N 1
ATOM 1151 C CA . THR A 1 173 ? -4.440 4.682 -64.149 1.00 21.24 201 THR A CA 1
ATOM 1152 C C . THR A 1 173 ? -5.317 4.123 -63.039 1.00 25.28 201 THR A C 1
ATOM 1153 O O . THR A 1 173 ? -5.699 4.857 -62.122 1.00 28.32 201 THR A O 1
ATOM 1157 N N . TRP A 1 174 ? -5.665 2.839 -63.147 1.00 23.88 202 TRP A N 1
ATOM 1158 C CA . TRP A 1 174 ? -6.352 2.120 -62.076 1.00 21.76 202 TRP A CA 1
ATOM 1159 C C . TRP A 1 174 ? -5.522 2.179 -60.808 1.00 21.23 202 TRP A C 1
ATOM 1160 O O . TRP A 1 174 ? -6.046 2.246 -59.701 1.00 19.16 202 TRP A O 1
ATOM 1171 N N . SER A 1 175 ? -4.208 2.179 -61.013 1.00 28.13 203 SER A N 1
ATOM 1172 C CA . SER A 1 175 ? -3.222 2.022 -59.956 1.00 22.85 203 SER A CA 1
ATOM 1173 C C . SER A 1 175 ? -2.978 3.284 -59.152 1.00 20.10 203 SER A C 1
ATOM 1174 O O . SER A 1 175 ? -2.110 3.303 -58.287 1.00 21.57 203 SER A O 1
ATOM 1177 N N . GLY A 1 176 ? -3.732 4.336 -59.446 1.00 22.41 204 GLY A N 1
ATOM 1178 C CA . GLY A 1 176 ? -3.761 5.500 -58.583 1.00 22.15 204 GLY A CA 1
ATOM 1179 C C . GLY A 1 176 ? -3.097 6.782 -59.022 1.00 13.69 204 GLY A C 1
ATOM 1180 O O . GLY A 1 176 ? -2.933 7.687 -58.211 1.00 14.98 204 GLY A O 1
ATOM 1181 N N . VAL A 1 177 ? -2.691 6.882 -60.278 1.00 17.36 205 VAL A N 1
ATOM 1182 C CA . VAL A 1 177 ? -2.121 8.148 -60.729 1.00 13.73 205 VAL A CA 1
ATOM 1183 C C . VAL A 1 177 ? -3.260 9.123 -60.971 1.00 13.97 205 VAL A C 1
ATOM 1184 O O . VAL A 1 177 ? -4.275 8.753 -61.541 1.00 14.43 205 VAL A O 1
ATOM 1188 N N . TYR A 1 178 ? -3.089 10.364 -60.535 1.00 12.26 206 TYR A N 1
ATOM 1189 C CA . TYR A 1 178 ? -4.119 11.365 -60.706 1.00 11.68 206 TYR A CA 1
ATOM 1190 C C . TYR A 1 178 ? -3.430 12.607 -61.164 1.00 9.90 206 TYR A C 1
ATOM 1191 O O . TYR A 1 178 ? -2.373 12.942 -60.651 1.00 12.46 206 TYR A O 1
ATOM 1200 N N . VAL A 1 179 ? -4.054 13.332 -62.075 1.00 10.98 207 VAL A N 1
ATOM 1201 C CA . VAL A 1 179 ? -3.640 14.693 -62.324 1.00 11.29 207 VAL A CA 1
ATOM 1202 C C . VAL A 1 179 ? -4.491 15.611 -61.458 1.00 11.95 207 VAL A C 1
ATOM 1203 O O . VAL A 1 179 ? -5.707 15.581 -61.557 1.00 14.44 207 VAL A O 1
ATOM 1207 N N . HIS A 1 180 ? -3.857 16.365 -60.559 1.00 16.02 208 HIS A N 1
ATOM 1208 C CA . HIS A 1 180 ? -4.574 17.227 -59.607 1.00 11.53 208 HIS A CA 1
ATOM 1209 C C . HIS A 1 180 ? -3.767 18.419 -59.088 1.00 16.11 208 HIS A C 1
ATOM 1210 O O . HIS A 1 180 ? -2.622 18.630 -59.475 1.00 11.92 208 HIS A O 1
ATOM 1217 N N . ALA A 1 192 ? 8.238 19.240 -56.077 1.00 26.36 220 ALA A N 1
ATOM 1218 C CA . ALA A 1 192 ? 7.095 18.873 -55.247 1.00 20.35 220 ALA A CA 1
ATOM 1219 C C . ALA A 1 192 ? 7.055 17.372 -54.974 1.00 25.87 220 ALA A C 1
ATOM 1220 O O . ALA A 1 192 ? 6.945 16.559 -55.891 1.00 21.36 220 ALA A O 1
ATOM 1222 N N . ASN A 1 193 ? 7.101 17.030 -53.690 1.00 26.41 221 ASN A N 1
ATOM 1223 C CA . ASN A 1 193 ? 7.274 15.663 -53.238 1.00 15.01 221 ASN A CA 1
ATOM 1224 C C . ASN A 1 193 ? 5.972 14.893 -53.267 1.00 17.62 221 ASN A C 1
ATOM 1225 O O . ASN A 1 193 ? 5.339 14.668 -52.242 1.00 20.49 221 ASN A O 1
ATOM 1230 N N . VAL A 1 194 ? 5.580 14.506 -54.475 1.00 21.32 222 VAL A N 1
ATOM 1231 C CA . VAL A 1 194 ? 4.335 13.793 -54.717 1.00 19.62 222 VAL A CA 1
ATOM 1232 C C . VAL A 1 194 ? 4.567 12.287 -54.711 1.00 15.16 222 VAL A C 1
ATOM 1233 O O . VAL A 1 194 ? 5.573 11.816 -55.223 1.00 19.23 222 VAL A O 1
ATOM 1237 N N . SER A 1 195 ? 3.638 11.546 -54.115 1.00 16.42 223 SER A N 1
ATOM 1238 C CA . SER A 1 195 ? 3.750 10.094 -53.959 1.00 19.57 223 SER A CA 1
ATOM 1239 C C . SER A 1 195 ? 2.766 9.419 -54.901 1.00 18.18 223 SER A C 1
ATOM 1240 O O . SER A 1 195 ? 1.971 10.112 -55.535 1.00 17.60 223 SER A O 1
ATOM 1243 N N . HIS A 1 196 ? 2.831 8.084 -54.989 1.00 16.42 224 HIS A N 1
ATOM 1244 C CA . HIS A 1 196 ? 1.935 7.255 -55.832 1.00 17.58 224 HIS A CA 1
ATOM 1245 C C . HIS A 1 196 ? 2.114 7.466 -57.355 1.00 14.92 224 HIS A C 1
ATOM 1246 O O . HIS A 1 196 ? 1.411 6.859 -58.157 1.00 14.98 224 HIS A O 1
ATOM 1248 N N . GLY A 1 197 ? 3.043 8.345 -57.723 1.00 13.43 225 GLY A N 1
ATOM 1249 C CA . GLY A 1 197 ? 3.405 8.637 -59.095 1.00 13.21 225 GLY A CA 1
ATOM 1250 C C . GLY A 1 197 ? 2.587 9.747 -59.704 1.00 14.45 225 GLY A C 1
ATOM 1251 O O . GLY A 1 197 ? 2.844 10.189 -60.817 1.00 14.40 225 GLY A O 1
ATOM 1252 N N . CYS A 1 198 ? 1.630 10.241 -58.932 1.00 19.54 226 CYS A N 1
ATOM 1253 C CA . CYS A 1 198 ? 0.686 11.258 -59.388 1.00 16.15 226 CYS A CA 1
ATOM 1254 C C . CYS A 1 198 ? 1.300 12.536 -59.985 1.00 14.65 226 CYS A C 1
ATOM 1255 O O . CYS A 1 198 ? 2.466 12.862 -59.767 1.00 13.68 226 CYS A O 1
ATOM 1258 N N . ILE A 1 199 ? 0.478 13.242 -60.753 1.00 15.59 227 ILE A N 1
ATOM 1259 C CA . ILE A 1 199 ? 0.893 14.425 -61.494 1.00 12.95 227 ILE A CA 1
ATOM 1260 C C . ILE A 1 199 ? 0.364 15.692 -60.826 1.00 12.59 227 ILE A C 1
ATOM 1261 O O . ILE A 1 199 ? -0.847 15.873 -60.696 1.00 12.61 227 ILE A O 1
ATOM 1266 N N . ASN A 1 200 ? 1.260 16.556 -60.362 1.00 16.51 228 ASN A N 1
ATOM 1267 C CA . ASN A 1 200 ? 0.802 17.769 -59.695 1.00 13.55 228 ASN A CA 1
ATOM 1268 C C . ASN A 1 200 ? 1.026 19.041 -60.512 1.00 13.02 228 ASN A C 1
ATOM 1269 O O . ASN A 1 200 ? 2.124 19.312 -61.010 1.00 12.01 228 ASN A O 1
ATOM 1274 N N . LEU A 1 201 ? -0.029 19.836 -60.601 1.00 10.56 229 LEU A N 1
ATOM 1275 C CA . LEU A 1 201 ? -0.012 21.076 -61.352 1.00 10.79 229 LEU A CA 1
ATOM 1276 C C . LEU A 1 201 ? -0.429 22.213 -60.427 1.00 14.20 229 LEU A C 1
ATOM 1277 O O . LEU A 1 201 ? -0.808 21.976 -59.290 1.00 18.28 229 LEU A O 1
ATOM 1282 N N . SER A 1 202 ? -0.321 23.442 -60.901 1.00 15.25 230 SER A N 1
ATOM 1283 C CA . SER A 1 202 ? -0.867 24.567 -60.166 1.00 18.45 230 SER A CA 1
ATOM 1284 C C . SER A 1 202 ? -2.384 24.472 -60.207 1.00 15.66 230 SER A C 1
ATOM 1285 O O . SER A 1 202 ? -2.941 23.756 -61.021 1.00 19.17 230 SER A O 1
ATOM 1288 N N . PRO A 1 203 ? -3.068 25.209 -59.330 1.00 23.94 231 PRO A N 1
ATOM 1289 C CA . PRO A 1 203 ? -4.530 25.163 -59.400 1.00 20.18 231 PRO A CA 1
ATOM 1290 C C . PRO A 1 203 ? -5.089 25.739 -60.690 1.00 15.42 231 PRO A C 1
ATOM 1291 O O . PRO A 1 203 ? -6.085 25.233 -61.179 1.00 16.66 231 PRO A O 1
ATOM 1295 N N . ASP A 1 204 ? -4.463 26.779 -61.224 1.00 21.77 232 ASP A N 1
ATOM 1296 C CA . ASP A 1 204 ? -4.942 27.383 -62.461 1.00 17.47 232 ASP A CA 1
ATOM 1297 C C . ASP A 1 204 ? -4.871 26.373 -63.597 1.00 17.61 232 ASP A C 1
ATOM 1298 O O . ASP A 1 204 ? -5.823 26.226 -64.361 1.00 15.28 232 ASP A O 1
ATOM 1303 N N . ASN A 1 205 ? -3.725 25.708 -63.720 1.00 16.37 233 ASN A N 1
ATOM 1304 C CA . ASN A 1 205 ? -3.526 24.701 -64.759 1.00 14.96 233 ASN A CA 1
ATOM 1305 C C . ASN A 1 205 ? -4.302 23.426 -64.551 1.00 14.40 233 ASN A C 1
ATOM 1306 O O . ASN A 1 205 ? -4.764 22.821 -65.517 1.00 17.91 233 ASN A O 1
ATOM 1311 N N . ALA A 1 206 ? -4.391 22.970 -63.307 1.00 16.63 234 ALA A N 1
ATOM 1312 C CA . ALA A 1 206 ? -5.189 21.784 -63.014 1.00 12.57 234 ALA A CA 1
ATOM 1313 C C . ALA A 1 206 ? -6.680 22.041 -63.254 1.00 15.53 234 ALA A C 1
ATOM 1314 O O . ALA A 1 206 ? -7.408 21.134 -63.647 1.00 18.30 234 ALA A O 1
ATOM 1316 N N . ALA A 1 207 ? -7.139 23.266 -62.986 1.00 17.72 235 ALA A N 1
ATOM 1317 C CA . ALA A 1 207 ? -8.540 23.638 -63.231 1.00 13.07 235 ALA A CA 1
ATOM 1318 C C . ALA A 1 207 ? -8.865 23.632 -64.718 1.00 14.31 235 ALA A C 1
ATOM 1319 O O . ALA A 1 207 ? -9.923 23.158 -65.130 1.00 13.02 235 ALA A O 1
ATOM 1321 N N . TRP A 1 208 ? -7.968 24.202 -65.511 1.00 12.83 236 TRP A N 1
ATOM 1322 C CA . TRP A 1 208 ? -8.137 24.247 -66.953 1.00 10.83 236 TRP A CA 1
ATOM 1323 C C . TRP A 1 208 ? -8.169 22.871 -67.588 1.00 15.27 236 TRP A C 1
ATOM 1324 O O . TRP A 1 208 ? -9.088 22.552 -68.339 1.00 14.32 236 TRP A O 1
ATOM 1335 N N . TYR A 1 209 ? -7.181 22.046 -67.254 1.00 14.48 237 TYR A N 1
ATOM 1336 C CA . TYR A 1 209 ? -7.103 20.702 -67.808 1.00 13.35 237 TYR A CA 1
ATOM 1337 C C . TYR A 1 209 ? -8.352 19.917 -67.445 1.00 14.25 237 TYR A C 1
ATOM 1338 O O . TYR A 1 209 ? -8.921 19.228 -68.287 1.00 10.19 237 TYR A O 1
ATOM 1347 N N . PHE A 1 210 ? -8.813 20.102 -66.208 1.00 13.91 238 PHE A N 1
ATOM 1348 C CA . PHE A 1 210 ? -10.058 19.518 -65.726 1.00 10.46 238 PHE A CA 1
ATOM 1349 C C . PHE A 1 210 ? -11.217 20.017 -66.578 1.00 12.62 238 PHE A C 1
ATOM 1350 O O . PHE A 1 210 ? -12.123 19.258 -66.911 1.00 8.33 238 PHE A O 1
ATOM 1358 N N . ASP A 1 211 ? -11.190 21.303 -66.921 1.00 10.26 239 ASP A N 1
ATOM 1359 C CA . ASP A 1 211 ? -12.221 21.887 -67.790 1.00 16.11 239 ASP A CA 1
ATOM 1360 C C . ASP A 1 211 ? -12.075 21.387 -69.207 1.00 17.24 239 ASP A C 1
ATOM 1361 O O . ASP A 1 211 ? -13.057 21.116 -69.885 1.00 17.28 239 ASP A O 1
ATOM 1366 N N . ALA A 1 212 ? -10.825 21.268 -69.642 1.00 13.61 240 ALA A N 1
ATOM 1367 C CA . ALA A 1 212 ? -10.533 20.917 -71.015 1.00 13.22 240 ALA A CA 1
ATOM 1368 C C . ALA A 1 212 ? -10.750 19.446 -71.269 1.00 10.81 240 ALA A C 1
ATOM 1369 O O . ALA A 1 212 ? -11.202 19.068 -72.333 1.00 14.79 240 ALA A O 1
ATOM 1371 N N . VAL A 1 213 ? -10.436 18.617 -70.284 1.00 14.29 241 VAL A N 1
ATOM 1372 C CA . VAL A 1 213 ? -10.318 17.189 -70.537 1.00 13.90 241 VAL A CA 1
ATOM 1373 C C . VAL A 1 213 ? -11.717 16.572 -70.561 1.00 14.12 241 VAL A C 1
ATOM 1374 O O . VAL A 1 213 ? -12.672 17.205 -70.128 1.00 13.30 241 VAL A O 1
ATOM 1378 N N . THR A 1 214 ? -11.852 15.415 -71.215 1.00 12.31 242 THR A N 1
ATOM 1379 C CA . THR A 1 214 ? -13.083 14.646 -71.214 1.00 13.26 242 THR A CA 1
ATOM 1380 C C . THR A 1 214 ? -12.677 13.182 -70.989 1.00 11.41 242 THR A C 1
ATOM 1381 O O . THR A 1 214 ? -11.527 12.824 -71.212 1.00 9.92 242 THR A O 1
ATOM 1385 N N . VAL A 1 215 ? -13.586 12.348 -70.505 1.00 12.95 243 VAL A N 1
ATOM 1386 C CA . VAL A 1 215 ? -13.263 10.932 -70.348 1.00 12.21 243 VAL A CA 1
ATOM 1387 C C . VAL A 1 215 ? -12.767 10.359 -71.692 1.00 12.98 243 VAL A C 1
ATOM 1388 O O . VAL A 1 215 ? -13.355 10.595 -72.731 1.00 14.08 243 VAL A O 1
ATOM 1392 N N . GLY A 1 216 ? -11.626 9.684 -71.667 1.00 11.13 244 GLY A N 1
ATOM 1393 C CA . GLY A 1 216 ? -11.061 9.094 -72.868 1.00 13.77 244 GLY A CA 1
ATOM 1394 C C . GLY A 1 216 ? -9.786 9.721 -73.401 1.00 9.30 244 GLY A C 1
ATOM 1395 O O . GLY A 1 216 ? -8.936 9.050 -73.977 1.00 8.46 244 GLY A O 1
ATOM 1396 N N . ASP A 1 217 ? -9.625 11.008 -73.176 1.00 11.77 245 ASP A N 1
ATOM 1397 C CA . ASP A 1 217 ? -8.495 11.729 -73.739 1.00 12.27 245 ASP A CA 1
ATOM 1398 C C . ASP A 1 217 ? -7.195 11.032 -73.422 1.00 14.73 245 ASP A C 1
ATOM 1399 O O . ASP A 1 217 ? -7.079 10.417 -72.380 1.00 19.65 245 ASP A O 1
ATOM 1404 N N . PRO A 1 218 ? -6.250 11.052 -74.366 1.00 16.69 246 PRO A N 1
ATOM 1405 C CA . PRO A 1 218 ? -4.939 10.433 -74.187 1.00 13.02 246 PRO A CA 1
ATOM 1406 C C . PRO A 1 218 ? -4.093 11.156 -73.185 1.00 13.54 246 PRO A C 1
ATOM 1407 O O . PRO A 1 218 ? -3.989 12.380 -73.238 1.00 11.20 246 PRO A O 1
ATOM 1411 N N . ILE A 1 219 ? -3.529 10.403 -72.251 1.00 15.06 247 ILE A N 1
ATOM 1412 C CA . ILE A 1 219 ? -2.488 10.941 -71.391 1.00 14.02 247 ILE A CA 1
ATOM 1413 C C . ILE A 1 219 ? -1.246 10.088 -71.648 1.00 12.85 247 ILE A C 1
ATOM 1414 O O . ILE A 1 219 ? -1.276 8.863 -71.504 1.00 11.67 247 ILE A O 1
ATOM 1419 N N . GLU A 1 220 ? -0.171 10.749 -72.056 1.00 10.13 248 GLU A N 1
ATOM 1420 C CA . GLU A 1 220 ? 1.046 10.059 -72.421 1.00 14.46 248 GLU A CA 1
ATOM 1421 C C . GLU A 1 220 ? 2.181 10.367 -71.472 1.00 13.84 248 GLU A C 1
ATOM 1422 O O . GLU A 1 220 ? 2.546 11.518 -71.268 1.00 13.13 248 GLU A O 1
ATOM 1428 N N . VAL A 1 221 ? 2.727 9.316 -70.875 1.00 14.24 249 VAL A N 1
ATOM 1429 C CA . VAL A 1 221 ? 3.872 9.478 -70.012 1.00 12.59 249 VAL A CA 1
ATOM 1430 C C . VAL A 1 221 ? 5.094 8.996 -70.755 1.00 14.09 249 VAL A C 1
ATOM 1431 O O . VAL A 1 221 ? 5.176 7.833 -71.135 1.00 19.49 249 VAL A O 1
ATOM 1435 N N . VAL A 1 222 ? 6.032 9.896 -70.991 1.00 17.72 250 VAL A N 1
ATOM 1436 C CA . VAL A 1 222 ? 7.237 9.548 -71.719 1.00 17.77 250 VAL A CA 1
ATOM 1437 C C . VAL A 1 222 ? 8.414 10.268 -71.091 1.00 19.04 250 VAL A C 1
ATOM 1438 O O . VAL A 1 222 ? 8.302 10.769 -69.974 1.00 21.64 250 VAL A O 1
ATOM 1442 N N . GLY A 1 223 ? 9.517 10.372 -71.828 1.00 16.71 251 GLY A N 1
ATOM 1443 C CA . GLY A 1 223 ? 10.654 11.173 -71.404 1.00 15.28 251 GLY A CA 1
ATOM 1444 C C . GLY A 1 223 ? 10.452 12.669 -71.523 1.00 17.95 251 GLY A C 1
ATOM 1445 O O . GLY A 1 223 ? 10.441 13.227 -72.625 1.00 22.55 251 GLY A O 1
ATOM 1446 N N . PRO B 1 7 ? 8.111 2.884 -28.532 1.00 20.93 35 PRO B N 1
ATOM 1447 C CA . PRO B 1 7 ? 7.511 3.616 -29.644 1.00 19.63 35 PRO B CA 1
ATOM 1448 C C . PRO B 1 7 ? 6.539 2.722 -30.387 1.00 24.46 35 PRO B C 1
ATOM 1449 O O . PRO B 1 7 ? 6.713 1.511 -30.353 1.00 27.12 35 PRO B O 1
ATOM 1453 N N . ILE B 1 8 ? 5.531 3.281 -31.039 1.00 26.95 36 ILE B N 1
ATOM 1454 C CA . ILE B 1 8 ? 5.289 4.705 -31.065 1.00 25.54 36 ILE B CA 1
ATOM 1455 C C . ILE B 1 8 ? 4.317 5.030 -29.929 1.00 28.09 36 ILE B C 1
ATOM 1456 O O . ILE B 1 8 ? 3.521 4.174 -29.530 1.00 23.04 36 ILE B O 1
ATOM 1461 N N . PRO B 1 9 ? 4.410 6.246 -29.365 1.00 26.11 37 PRO B N 1
ATOM 1462 C CA . PRO B 1 9 ? 3.506 6.691 -28.302 1.00 24.77 37 PRO B CA 1
ATOM 1463 C C . PRO B 1 9 ? 2.027 6.477 -28.588 1.00 27.42 37 PRO B C 1
ATOM 1464 O O . PRO B 1 9 ? 1.495 7.147 -29.461 1.00 29.22 37 PRO B O 1
ATOM 1468 N N . GLY B 1 10 ? 1.381 5.576 -27.851 1.00 18.84 38 GLY B N 1
ATOM 1469 C CA . GLY B 1 10 ? -0.058 5.410 -27.924 1.00 17.59 38 GLY B CA 1
ATOM 1470 C C . GLY B 1 10 ? -0.766 6.719 -27.638 1.00 17.37 38 GLY B C 1
ATOM 1471 O O . GLY B 1 10 ? -0.143 7.667 -27.176 1.00 22.70 38 GLY B O 1
ATOM 1472 N N . VAL B 1 11 ? -2.065 6.775 -27.906 1.00 18.67 39 VAL B N 1
ATOM 1473 C CA . VAL B 1 11 ? -2.788 8.040 -27.874 1.00 15.91 39 VAL B CA 1
ATOM 1474 C C . VAL B 1 11 ? -3.877 7.947 -26.826 1.00 13.09 39 VAL B C 1
ATOM 1475 O O . VAL B 1 11 ? -4.504 6.909 -26.674 1.00 12.74 39 VAL B O 1
ATOM 1479 N N . ALA B 1 12 ? -4.081 9.023 -26.079 1.00 13.24 40 ALA B N 1
ATOM 1480 C CA . ALA B 1 12 ? -4.952 8.956 -24.927 1.00 13.66 40 ALA B CA 1
ATOM 1481 C C . ALA B 1 12 ? -6.239 9.733 -25.136 1.00 13.76 40 ALA B C 1
ATOM 1482 O O . ALA B 1 12 ? -7.286 9.369 -24.607 1.00 19.66 40 ALA B O 1
ATOM 1484 N N . SER B 1 13 ? -6.161 10.805 -25.908 1.00 17.82 41 SER B N 1
ATOM 1485 C CA . SER B 1 13 ? -7.356 11.558 -26.253 1.00 10.77 41 SER B CA 1
ATOM 1486 C C . SER B 1 13 ? -7.090 12.532 -27.388 1.00 11.38 41 SER B C 1
ATOM 1487 O O . SER B 1 13 ? -5.970 12.993 -27.577 1.00 11.25 41 SER B O 1
ATOM 1490 N N . VAL B 1 14 ? -8.135 12.831 -28.155 1.00 11.99 42 VAL B N 1
ATOM 1491 C CA . VAL B 1 14 ? -8.033 13.803 -29.230 1.00 11.60 42 VAL B CA 1
ATOM 1492 C C . VAL B 1 14 ? -9.123 14.855 -29.058 1.00 12.11 42 VAL B C 1
ATOM 1493 O O . VAL B 1 14 ? -10.284 14.523 -28.984 1.00 9.97 42 VAL B O 1
ATOM 1497 N N . SER B 1 15 ? -8.755 16.129 -29.032 1.00 12.75 43 SER B N 1
ATOM 1498 C CA . SER B 1 15 ? -9.760 17.184 -28.941 1.00 9.94 43 SER B CA 1
ATOM 1499 C C . SER B 1 15 ? -9.650 18.174 -30.088 1.00 10.77 43 SER B C 1
ATOM 1500 O O . SER B 1 15 ? -8.553 18.495 -30.495 1.00 11.12 43 SER B O 1
ATOM 1503 N N . PRO B 1 16 ? -10.782 18.694 -30.602 1.00 12.57 44 PRO B N 1
ATOM 1504 C CA . PRO B 1 16 ? -12.199 18.492 -30.259 1.00 19.69 44 PRO B CA 1
ATOM 1505 C C . PRO B 1 16 ? -12.706 17.047 -30.397 1.00 15.92 44 PRO B C 1
ATOM 1506 O O . PRO B 1 16 ? -12.159 16.257 -31.167 1.00 18.23 44 PRO B O 1
ATOM 1510 N N . ALA B 1 17 ? -13.760 16.734 -29.646 1.00 19.15 45 ALA B N 1
ATOM 1511 C CA . ALA B 1 17 ? -14.327 15.385 -29.585 1.00 17.76 45 ALA B CA 1
ATOM 1512 C C . ALA B 1 17 ? -15.187 14.989 -30.782 1.00 21.87 45 ALA B C 1
ATOM 1513 O O . ALA B 1 17 ? -15.393 15.753 -31.712 1.00 22.85 45 ALA B O 1
ATOM 1515 N N . ASN B 1 18 ? -15.691 13.766 -30.735 1.00 24.98 46 ASN B N 1
ATOM 1516 C CA . ASN B 1 18 ? -16.488 13.237 -31.823 1.00 29.61 46 ASN B CA 1
ATOM 1517 C C . ASN B 1 18 ? -17.856 13.882 -31.871 1.00 25.63 46 ASN B C 1
ATOM 1518 O O . ASN B 1 18 ? -18.478 14.104 -30.847 1.00 32.58 46 ASN B O 1
ATOM 1523 N N . GLY B 1 19 ? -18.302 14.243 -33.066 1.00 32.79 47 GLY B N 1
ATOM 1524 C CA . GLY B 1 19 ? -19.633 14.787 -33.240 1.00 27.76 47 GLY B CA 1
ATOM 1525 C C . GLY B 1 19 ? -19.633 16.250 -32.876 1.00 25.50 47 GLY B C 1
ATOM 1526 O O . GLY B 1 19 ? -20.549 16.988 -33.221 1.00 31.76 47 GLY B O 1
ATOM 1527 N N . ALA B 1 20 ? -18.585 16.662 -32.172 1.00 25.51 48 ALA B N 1
ATOM 1528 C CA . ALA B 1 20 ? -18.501 17.996 -31.591 1.00 31.11 48 ALA B CA 1
ATOM 1529 C C . ALA B 1 20 ? -18.488 19.103 -32.626 1.00 24.33 48 ALA B C 1
ATOM 1530 O O . ALA B 1 20 ? -17.745 19.042 -33.596 1.00 21.02 48 ALA B O 1
ATOM 1532 N N . VAL B 1 21 ? -19.320 20.112 -32.404 1.00 18.56 49 VAL B N 1
ATOM 1533 C CA . VAL B 1 21 ? -19.348 21.293 -33.246 1.00 23.83 49 VAL B CA 1
ATOM 1534 C C . VAL B 1 21 ? -18.674 22.442 -32.495 1.00 23.02 49 VAL B C 1
ATOM 1535 O O . VAL B 1 21 ? -19.184 22.892 -31.473 1.00 29.80 49 VAL B O 1
ATOM 1539 N N . VAL B 1 22 ? -17.523 22.897 -32.976 1.00 19.98 50 VAL B N 1
ATOM 1540 C CA . VAL B 1 22 ? -16.752 23.888 -32.245 1.00 12.12 50 VAL B CA 1
ATOM 1541 C C . VAL B 1 22 ? -16.658 25.190 -33.027 1.00 14.02 50 VAL B C 1
ATOM 1542 O O . VAL B 1 22 ? -17.114 25.262 -34.149 1.00 18.18 50 VAL B O 1
ATOM 1546 N N . GLY B 1 23 ? -16.016 26.198 -32.450 1.00 13.98 51 GLY B N 1
ATOM 1547 C CA . GLY B 1 23 ? -15.830 27.483 -33.100 1.00 12.69 51 GLY B CA 1
ATOM 1548 C C . GLY B 1 23 ? -14.556 27.492 -33.907 1.00 11.88 51 GLY B C 1
ATOM 1549 O O . GLY B 1 23 ? -13.843 26.500 -33.939 1.00 17.04 51 GLY B O 1
ATOM 1550 N N . VAL B 1 24 ? -14.232 28.611 -34.535 1.00 12.52 52 VAL B N 1
ATOM 1551 C CA . VAL B 1 24 ? -13.203 28.565 -35.553 1.00 17.54 52 VAL B CA 1
ATOM 1552 C C . VAL B 1 24 ? -11.796 28.836 -35.031 1.00 17.96 52 VAL B C 1
ATOM 1553 O O . VAL B 1 24 ? -10.865 28.957 -35.809 1.00 17.97 52 VAL B O 1
ATOM 1557 N N . ALA B 1 25 ? -11.623 28.903 -33.720 1.00 16.76 53 ALA B N 1
ATOM 1558 C CA . ALA B 1 25 ? -10.284 29.084 -33.178 1.00 12.07 53 ALA B CA 1
ATOM 1559 C C . ALA B 1 25 ? -9.868 27.886 -32.336 1.00 14.17 53 ALA B C 1
ATOM 1560 O O . ALA B 1 25 ? -8.800 27.877 -31.741 1.00 12.85 53 ALA B O 1
ATOM 1562 N N . HIS B 1 26 ? -10.721 26.876 -32.276 1.00 10.08 54 HIS B N 1
ATOM 1563 C CA . HIS B 1 26 ? -10.410 25.702 -31.486 1.00 9.47 54 HIS B CA 1
ATOM 1564 C C . HIS B 1 26 ? -9.196 24.947 -32.068 1.00 13.66 54 HIS B C 1
ATOM 1565 O O . HIS B 1 26 ? -9.213 24.527 -33.228 1.00 15.29 54 HIS B O 1
ATOM 1572 N N . PRO B 1 27 ? -8.130 24.783 -31.268 1.00 13.37 55 PRO B N 1
ATOM 1573 C CA . PRO B 1 27 ? -6.969 24.033 -31.740 1.00 9.84 55 PRO B CA 1
ATOM 1574 C C . PRO B 1 27 ? -7.215 22.553 -31.585 1.00 11.83 55 PRO B C 1
ATOM 1575 O O . PRO B 1 27 ? -8.203 22.170 -30.958 1.00 11.62 55 PRO B O 1
ATOM 1579 N N . VAL B 1 28 ? -6.363 21.736 -32.194 1.00 10.69 56 VAL B N 1
ATOM 1580 C CA . VAL B 1 28 ? -6.463 20.2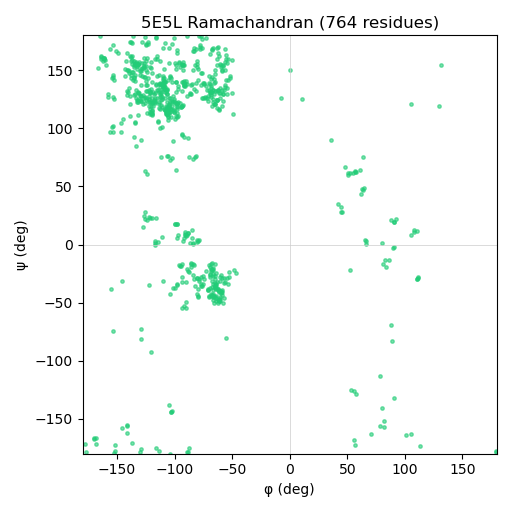98 -32.044 1.00 9.48 56 VAL B CA 1
ATOM 1581 C C . VAL B 1 28 ? -5.440 19.887 -30.992 1.00 14.59 56 VAL B C 1
ATOM 1582 O O . VAL B 1 28 ? -4.289 20.309 -31.038 1.00 16.46 56 VAL B O 1
ATOM 1586 N N . VAL B 1 29 ? -5.856 19.086 -30.023 1.00 17.07 57 VAL B N 1
ATOM 1587 C CA . VAL B 1 29 ? -4.937 18.664 -28.988 1.00 14.93 57 VAL B CA 1
ATOM 1588 C C . VAL B 1 29 ? -4.927 17.140 -28.899 1.00 15.34 57 VAL B C 1
ATOM 1589 O O . VAL B 1 29 ? -5.953 16.512 -28.629 1.00 12.85 57 VAL B O 1
ATOM 1593 N N . VAL B 1 30 ? -3.760 16.542 -29.074 1.00 15.25 58 VAL B N 1
ATOM 1594 C CA . VAL B 1 30 ? -3.684 15.092 -29.071 1.00 17.77 58 VAL B CA 1
ATOM 1595 C C . VAL B 1 30 ? -2.907 14.652 -27.833 1.00 19.29 58 VAL B C 1
ATOM 1596 O O . VAL B 1 30 ? -1.825 15.159 -27.539 1.00 16.71 58 VAL B O 1
ATOM 1600 N N . THR B 1 31 ? -3.485 13.714 -27.094 1.00 20.53 59 THR B N 1
ATOM 1601 C CA . THR B 1 31 ? -2.876 13.247 -25.865 1.00 15.91 59 THR B CA 1
ATOM 1602 C C . THR B 1 31 ? -2.303 11.830 -25.957 1.00 15.38 59 THR B C 1
ATOM 1603 O O . THR B 1 31 ? -2.985 10.884 -26.320 1.00 13.03 59 THR B O 1
ATOM 1607 N N . PHE B 1 32 ? -1.029 11.700 -25.612 1.00 17.98 60 PHE B N 1
ATOM 1608 C CA . PHE B 1 32 ? -0.361 10.413 -25.703 1.00 19.06 60 PHE B CA 1
ATOM 1609 C C . PHE B 1 32 ? -0.154 9.763 -24.331 1.00 18.36 60 PHE B C 1
ATOM 1610 O O . PHE B 1 32 ? -0.106 10.438 -23.308 1.00 20.54 60 PHE B O 1
ATOM 1618 N N . THR B 1 33 ? -0.022 8.442 -24.334 1.00 19.02 61 THR B N 1
ATOM 1619 C CA . THR B 1 33 ? -0.079 7.616 -23.134 1.00 16.52 61 THR B CA 1
ATOM 1620 C C . THR B 1 33 ? 1.309 7.544 -22.438 1.00 22.35 61 THR B C 1
ATOM 1621 O O . THR B 1 33 ? 1.549 6.760 -21.513 1.00 25.09 61 THR B O 1
ATOM 1625 N N . THR B 1 34 ? 2.206 8.422 -22.867 1.00 19.47 62 THR B N 1
ATOM 1626 C CA . THR B 1 34 ? 3.530 8.557 -22.270 1.00 17.08 62 THR B CA 1
ATOM 1627 C C . THR B 1 34 ? 4.062 9.883 -22.787 1.00 18.00 62 THR B C 1
ATOM 1628 O O . THR B 1 34 ? 3.337 10.579 -23.481 1.00 17.01 62 THR B O 1
ATOM 1632 N N . PRO B 1 35 ? 5.279 10.289 -22.387 1.00 20.33 63 PRO B N 1
ATOM 1633 C CA . PRO B 1 35 ? 5.866 11.399 -23.146 1.00 21.48 63 PRO B CA 1
ATOM 1634 C C . PRO B 1 35 ? 6.841 10.936 -24.215 1.00 21.19 63 PRO B C 1
ATOM 1635 O O . PRO B 1 35 ? 7.872 10.362 -23.865 1.00 26.63 63 PRO B O 1
ATOM 1639 N N . ASP B 1 38 ? 10.731 11.075 -29.529 1.00 32.50 66 ASP B N 1
ATOM 1640 C CA . ASP B 1 38 ? 10.897 12.154 -30.499 1.00 31.27 66 ASP B CA 1
ATOM 1641 C C . ASP B 1 38 ? 9.552 12.640 -31.011 1.00 34.85 66 ASP B C 1
ATOM 1642 O O . ASP B 1 38 ? 8.674 11.846 -31.383 1.00 30.02 66 ASP B O 1
ATOM 1647 N N . ARG B 1 39 ? 9.386 13.954 -30.968 1.00 33.69 67 ARG B N 1
ATOM 1648 C CA . ARG B 1 39 ? 8.137 14.585 -31.341 1.00 27.48 67 ARG B CA 1
ATOM 1649 C C . ARG B 1 39 ? 7.940 14.744 -32.847 1.00 29.16 67 ARG B C 1
ATOM 1650 O O . ARG B 1 39 ? 6.815 14.784 -33.327 1.00 30.27 67 ARG B O 1
ATOM 1658 N N . ARG B 1 40 ? 9.023 14.874 -33.594 1.00 26.71 68 ARG B N 1
ATOM 1659 C CA . ARG B 1 40 ? 8.884 14.948 -35.036 1.00 27.16 68 ARG B CA 1
ATOM 1660 C C . ARG B 1 40 ? 8.228 13.696 -35.602 1.00 26.32 68 ARG B C 1
ATOM 1661 O O . ARG B 1 40 ? 7.542 13.775 -36.605 1.00 29.13 68 ARG B O 1
ATOM 1669 N N . ALA B 1 41 ? 8.358 12.571 -34.913 1.00 23.71 69 ALA B N 1
ATOM 1670 C CA . ALA B 1 41 ? 7.825 11.316 -35.405 1.00 24.89 69 ALA B CA 1
ATOM 1671 C C . ALA B 1 41 ? 6.337 11.159 -35.148 1.00 25.13 69 ALA B C 1
ATOM 1672 O O . ALA B 1 41 ? 5.656 10.458 -35.884 1.00 29.94 69 ALA B O 1
ATOM 1674 N N . VAL B 1 42 ? 5.831 11.775 -34.088 1.00 28.07 70 VAL B N 1
ATOM 1675 C CA . VAL B 1 42 ? 4.405 11.700 -33.817 1.00 26.07 70 VAL B CA 1
ATOM 1676 C C . VAL B 1 42 ? 3.676 12.820 -34.528 1.00 21.90 70 VAL B C 1
ATOM 1677 O O . VAL B 1 42 ? 2.489 12.735 -34.792 1.00 20.78 70 VAL B O 1
ATOM 1681 N N . GLU B 1 43 ? 4.396 13.883 -34.834 1.00 21.62 71 GLU B N 1
ATOM 1682 C CA . GLU B 1 43 ? 3.839 14.951 -35.637 1.00 24.95 71 GLU B CA 1
ATOM 1683 C C . GLU B 1 43 ? 3.508 14.479 -37.036 1.00 20.45 71 GLU B C 1
ATOM 1684 O O . GLU B 1 43 ? 2.427 14.725 -37.551 1.00 20.66 71 GLU B O 1
ATOM 1690 N N . ARG B 1 44 ? 4.452 13.760 -37.626 1.00 26.13 72 ARG B N 1
ATOM 1691 C CA . ARG B 1 44 ? 4.320 13.280 -38.985 1.00 22.46 72 ARG B CA 1
ATOM 1692 C C . ARG B 1 44 ? 3.246 12.220 -39.103 1.00 23.14 72 ARG B C 1
ATOM 1693 O O . ARG B 1 44 ? 2.720 12.009 -40.188 1.00 29.24 72 ARG B O 1
ATOM 1701 N N . SER B 1 45 ? 2.922 11.552 -37.996 1.00 20.39 73 SER B N 1
ATOM 1702 C CA . SER B 1 45 ? 1.856 10.554 -38.002 1.00 18.82 73 SER B CA 1
ATOM 1703 C C . SER B 1 45 ? 0.521 11.242 -37.706 1.00 18.23 73 SER B C 1
ATOM 1704 O O . SER B 1 45 ? -0.484 10.595 -37.469 1.00 19.40 73 SER B O 1
ATOM 1707 N N . ILE B 1 46 ? 0.532 12.568 -37.707 1.00 18.75 74 ILE B N 1
ATOM 1708 C CA . ILE B 1 46 ? -0.685 13.344 -37.552 1.00 19.85 74 ILE B CA 1
ATOM 1709 C C . ILE B 1 46 ? -0.791 14.299 -38.733 1.00 20.60 74 ILE B C 1
ATOM 1710 O O . ILE B 1 46 ? 0.206 14.881 -39.156 1.00 18.88 74 ILE B O 1
ATOM 1715 N N . ARG B 1 47 ? -2.008 14.471 -39.243 1.00 19.72 75 ARG B N 1
ATOM 1716 C CA . ARG B 1 47 ? -2.271 15.389 -40.335 1.00 16.65 75 ARG B CA 1
ATOM 1717 C C . ARG B 1 47 ? -3.727 15.866 -40.294 1.00 20.57 75 ARG B C 1
ATOM 1718 O O . ARG B 1 47 ? -4.622 15.100 -39.946 1.00 17.27 75 ARG B O 1
ATOM 1726 N N . ILE B 1 48 ? -3.948 17.133 -40.638 1.00 18.62 76 ILE B N 1
ATOM 1727 C CA . ILE B 1 48 ? -5.284 17.740 -40.602 1.00 20.12 76 ILE B CA 1
ATOM 1728 C C . ILE B 1 48 ? -5.992 17.780 -41.951 1.00 19.73 76 ILE B C 1
ATOM 1729 O O . ILE B 1 48 ? -5.541 18.441 -42.891 1.00 26.04 76 ILE B O 1
ATOM 1734 N N . SER B 1 49 ? -7.136 17.124 -42.035 1.00 19.14 77 SER B N 1
ATOM 1735 C CA . SER B 1 49 ? -7.814 17.007 -43.311 1.00 17.98 77 SER B CA 1
ATOM 1736 C C . SER B 1 49 ? -8.978 18.017 -43.435 1.00 19.39 77 SER B C 1
ATOM 1737 O O . SER B 1 49 ? -9.976 17.943 -42.722 1.00 24.44 77 SER B O 1
ATOM 1740 N N . THR B 1 50 ? -8.827 18.955 -44.363 1.00 23.71 78 THR B N 1
ATOM 1741 C CA . THR B 1 50 ? -9.774 20.046 -44.595 1.00 17.53 78 THR B CA 1
ATOM 1742 C C . THR B 1 50 ? -10.134 20.061 -46.098 1.00 23.20 78 THR B C 1
ATOM 1743 O O . THR B 1 50 ? -9.333 19.614 -46.922 1.00 20.30 78 THR B O 1
ATOM 1747 N N . PRO B 1 51 ? -11.348 20.539 -46.463 1.00 23.92 79 PRO B N 1
ATOM 1748 C CA . PRO B 1 51 ? -11.692 20.652 -47.886 1.00 20.06 79 PRO B CA 1
ATOM 1749 C C . PRO B 1 51 ? -10.666 21.460 -48.644 1.00 20.74 79 PRO B C 1
ATOM 1750 O O . PRO B 1 51 ? -10.447 21.262 -49.858 1.00 22.97 79 PRO B O 1
ATOM 1754 N N . HIS B 1 52 ? -10.033 22.377 -47.920 1.00 18.15 80 HIS B N 1
ATOM 1755 C CA . HIS B 1 52 ? -9.002 23.171 -48.543 1.00 20.56 80 HIS B CA 1
ATOM 1756 C C . HIS B 1 52 ? -7.718 23.126 -47.819 1.00 17.18 80 HIS B C 1
ATOM 1757 O O . HIS B 1 52 ? -6.866 24.007 -48.014 1.00 18.03 80 HIS B O 1
ATOM 1764 N N . ASN B 1 53 ? -7.565 22.060 -47.031 1.00 23.84 81 ASN B N 1
ATOM 1765 C CA . ASN B 1 53 ? -6.281 21.739 -46.411 1.00 17.50 81 ASN B CA 1
ATOM 1766 C C . ASN B 1 53 ? -5.535 22.831 -45.712 1.00 17.39 81 ASN B C 1
ATOM 1767 O O . ASN B 1 53 ? -4.445 23.287 -46.123 1.00 21.37 81 ASN B O 1
ATOM 1772 N N . THR B 1 54 ? -6.174 23.243 -44.637 1.00 14.56 82 THR B N 1
ATOM 1773 C CA . THR B 1 54 ? -5.702 24.299 -43.782 1.00 19.09 82 THR B CA 1
ATOM 1774 C C . THR B 1 54 ? -4.384 23.902 -43.171 1.00 13.79 82 THR B C 1
ATOM 1775 O O . THR B 1 54 ? -4.246 22.803 -42.682 1.00 19.26 82 THR B O 1
ATOM 1779 N N . THR B 1 55 ? -3.443 24.834 -43.222 1.00 17.00 83 THR B N 1
ATOM 1780 C CA . THR B 1 55 ? -2.107 24.703 -42.706 1.00 18.04 83 THR B CA 1
ATOM 1781 C C . THR B 1 55 ? -2.057 25.301 -41.324 1.00 19.20 83 THR B C 1
ATOM 1782 O O . THR B 1 55 ? -2.881 26.143 -40.963 1.00 20.54 83 THR B O 1
ATOM 1786 N N . GLY B 1 56 ? -1.091 24.847 -40.546 1.00 17.02 84 GLY B N 1
ATOM 1787 C CA . GLY B 1 56 ? -0.926 25.342 -39.205 1.00 17.55 84 GLY B CA 1
ATOM 1788 C C . GLY B 1 56 ? 0.385 24.930 -38.577 1.00 18.50 84 GLY B C 1
ATOM 1789 O O . GLY B 1 56 ? 1.302 24.458 -39.248 1.00 15.49 84 GLY B O 1
ATOM 1790 N N . HIS B 1 57 ? 0.478 25.115 -37.270 1.00 21.86 85 HIS B N 1
ATOM 1791 C CA . HIS B 1 57 ? 1.710 24.811 -36.573 1.00 20.63 85 HIS B CA 1
ATOM 1792 C C . HIS B 1 57 ? 1.519 24.080 -35.257 1.00 16.40 85 HIS B C 1
ATOM 1793 O O . HIS B 1 57 ? 0.429 24.030 -34.688 1.00 13.65 85 HIS B O 1
ATOM 1800 N N . PHE B 1 58 ? 2.621 23.485 -34.821 1.00 20.83 86 PHE B N 1
ATOM 1801 C CA . PHE B 1 58 ? 2.695 22.729 -33.589 1.00 22.62 86 PHE B CA 1
ATOM 1802 C C . PHE B 1 58 ? 3.140 23.589 -32.399 1.00 30.78 86 PHE B C 1
ATOM 1803 O O . PHE B 1 58 ? 4.014 24.453 -32.526 1.00 27.36 86 PHE B O 1
ATOM 1805 N N . GLU B 1 59 ? 2.497 23.352 -31.255 1.00 31.16 87 GLU B N 1
ATOM 1806 C CA . GLU B 1 59 ? 2.818 23.993 -29.982 1.00 17.04 87 GLU B CA 1
ATOM 1807 C C . GLU B 1 59 ? 2.832 22.939 -28.905 1.00 23.53 87 GLU B C 1
ATOM 1808 O O . GLU B 1 59 ? 1.900 22.158 -28.797 1.00 19.80 87 GLU B O 1
ATOM 1814 N N . TRP B 1 60 ? 3.900 22.881 -28.130 1.00 32.53 88 TRP B N 1
ATOM 1815 C CA . TRP B 1 60 ? 3.939 21.972 -26.992 1.00 28.67 88 TRP B CA 1
ATOM 1816 C C . TRP B 1 60 ? 3.748 22.688 -25.653 1.00 31.89 88 TRP B C 1
ATOM 1817 O O . TRP B 1 60 ? 4.171 23.837 -25.479 1.00 31.51 88 TRP B O 1
ATOM 1828 N N . ASN B 1 64 ? 4.673 14.512 -23.324 1.00 17.70 92 ASN B N 1
ATOM 1829 C CA . ASN B 1 64 ? 3.530 15.215 -22.740 1.00 20.60 92 ASN B CA 1
ATOM 1830 C C . ASN B 1 64 ? 2.329 15.358 -23.686 1.00 27.19 92 ASN B C 1
ATOM 1831 O O . ASN B 1 64 ? 1.658 14.375 -23.995 1.00 29.22 92 ASN B O 1
ATOM 1836 N N . VAL B 1 65 ? 2.011 16.588 -24.084 1.00 25.69 93 VAL B N 1
ATOM 1837 C CA . VAL B 1 65 ? 0.841 16.858 -24.933 1.00 23.74 93 VAL B CA 1
ATOM 1838 C C . VAL B 1 65 ? 1.097 17.911 -26.051 1.00 21.97 93 VAL B C 1
ATOM 1839 O O . VAL B 1 65 ? 1.518 19.031 -25.767 1.00 18.74 93 VAL B O 1
ATOM 1843 N N . VAL B 1 66 ? 0.790 17.582 -27.305 1.00 23.73 94 VAL B N 1
ATOM 1844 C CA . VAL B 1 66 ? 0.966 18.555 -28.383 1.00 19.21 94 VAL B CA 1
ATOM 1845 C C . VAL B 1 66 ? -0.358 19.051 -28.958 1.00 16.68 94 VAL B C 1
ATOM 1846 O O . VAL B 1 66 ? -1.324 18.303 -29.079 1.00 17.76 94 VAL B O 1
ATOM 1850 N N . ARG B 1 67 ? -0.385 20.336 -29.307 1.00 17.60 95 ARG B N 1
ATOM 1851 C CA . ARG B 1 67 ? -1.555 20.941 -29.921 1.00 16.84 95 ARG B CA 1
ATOM 1852 C C . ARG B 1 67 ? -1.192 21.601 -31.231 1.00 19.25 95 ARG B C 1
ATOM 1853 O O . ARG B 1 67 ? -0.049 22.000 -31.467 1.00 20.18 95 ARG B O 1
ATOM 1861 N N . TRP B 1 68 ? -2.188 21.682 -32.092 1.00 14.24 96 TRP B N 1
ATOM 1862 C CA . TRP B 1 68 ? -2.004 22.149 -33.446 1.00 14.85 96 TRP B CA 1
ATOM 1863 C C . TRP B 1 68 ? -2.889 23.360 -33.735 1.00 15.72 96 TRP B C 1
ATOM 1864 O O . TRP B 1 68 ? -4.101 23.310 -33.547 1.00 14.02 96 TRP B O 1
ATOM 1875 N N . VAL B 1 69 ? -2.283 24.459 -34.170 1.00 16.07 97 VAL B N 1
ATOM 1876 C CA . VAL B 1 69 ? -3.037 25.688 -34.401 1.00 20.64 97 VAL B CA 1
ATOM 1877 C C . VAL B 1 69 ? -3.216 25.968 -35.877 1.00 21.83 97 VAL B C 1
ATOM 1878 O O . VAL B 1 69 ? -2.235 25.973 -36.608 1.00 22.48 97 VAL B O 1
ATOM 1882 N N . PRO B 1 70 ? -4.463 26.229 -36.324 1.00 20.96 98 PRO B N 1
ATOM 1883 C CA . PRO B 1 70 ? -4.702 26.598 -37.724 1.00 19.78 98 PRO B CA 1
ATOM 1884 C C . PRO B 1 70 ? -4.111 27.960 -38.073 1.00 23.81 98 PRO B C 1
ATOM 1885 O O . PRO B 1 70 ? -4.148 28.841 -37.219 1.00 28.51 98 PRO B O 1
ATOM 1889 N N . HIS B 1 71 ? -3.596 28.137 -39.292 1.00 27.89 99 HIS B N 1
ATOM 1890 C CA . HIS B 1 71 ? -2.992 29.416 -39.677 1.00 22.50 99 HIS B CA 1
ATOM 1891 C C . HIS B 1 71 ? -4.003 30.552 -39.774 1.00 24.82 99 HIS B C 1
ATOM 1892 O O . HIS B 1 71 ? -3.736 31.661 -39.316 1.00 37.09 99 HIS B O 1
ATOM 1899 N N . ARG B 1 72 ? -5.158 30.291 -40.372 1.00 26.31 100 ARG B N 1
ATOM 1900 C CA . ARG B 1 72 ? -6.187 31.321 -40.477 1.00 30.71 100 ARG B CA 1
ATOM 1901 C C . ARG B 1 72 ? -7.530 30.866 -39.912 1.00 29.61 100 ARG B C 1
ATOM 1902 O O . ARG B 1 72 ? -8.512 30.803 -40.656 1.00 36.77 100 ARG B O 1
ATOM 1910 N N . TYR B 1 73 ? -7.588 30.585 -38.612 1.00 20.88 101 TYR B N 1
ATOM 1911 C CA . TYR B 1 73 ? -8.791 30.029 -38.001 1.00 21.60 101 TYR B CA 1
ATOM 1912 C C . TYR B 1 73 ? -9.144 28.760 -38.754 1.00 22.06 101 TYR B C 1
ATOM 1913 O O . TYR B 1 73 ? -8.345 28.245 -39.540 1.00 28.98 101 TYR B O 1
ATOM 1922 N N . TRP B 1 74 ? -10.331 28.233 -38.512 1.00 19.92 102 TRP B N 1
ATOM 1923 C CA . TRP B 1 74 ? -10.783 27.140 -39.341 1.00 21.53 102 TRP B CA 1
ATOM 1924 C C . TRP B 1 74 ? -11.595 27.786 -40.427 1.00 25.27 102 TRP B C 1
ATOM 1925 O O . TRP B 1 74 ? -12.095 28.899 -40.252 1.00 29.23 102 TRP B O 1
ATOM 1936 N N . PRO B 1 75 ? -11.709 27.116 -41.574 1.00 26.49 103 PRO B N 1
ATOM 1937 C CA . PRO B 1 75 ? -12.709 27.556 -42.537 1.00 25.60 103 PRO B CA 1
ATOM 1938 C C . PRO B 1 75 ? -14.080 27.326 -41.943 1.00 24.80 103 PRO B C 1
ATOM 1939 O O . PRO B 1 75 ? -14.355 26.264 -41.399 1.00 28.84 103 PRO B O 1
ATOM 1943 N N . PRO B 1 76 ? -14.939 28.328 -42.027 1.00 26.15 104 PRO B N 1
ATOM 1944 C CA . PRO B 1 76 ? -16.280 28.159 -41.477 1.00 27.65 104 PRO B CA 1
ATOM 1945 C C . PRO B 1 76 ? -17.061 26.993 -42.073 1.00 24.57 104 PRO B C 1
ATOM 1946 O O . PRO B 1 76 ? -16.833 26.595 -43.203 1.00 26.91 104 PRO B O 1
ATOM 1950 N N . HIS B 1 77 ? -17.991 26.478 -41.280 1.00 29.33 105 HIS B N 1
ATOM 1951 C CA . HIS B 1 77 ? -18.968 25.456 -41.666 1.00 28.70 105 HIS B CA 1
ATOM 1952 C C . HIS B 1 77 ? -18.436 24.282 -42.480 1.00 29.18 105 HIS B C 1
ATOM 1953 O O . HIS B 1 77 ? -19.163 23.611 -43.215 1.00 29.08 105 HIS B O 1
ATOM 1960 N N . THR B 1 78 ? -17.167 24.000 -42.270 1.00 31.19 106 THR B N 1
ATOM 1961 C CA . THR B 1 78 ? -16.497 22.925 -42.948 1.00 24.93 106 THR B CA 1
ATOM 1962 C C . THR B 1 78 ? -16.219 21.775 -41.993 1.00 29.89 106 THR B C 1
ATOM 1963 O O . THR B 1 78 ? -15.930 21.965 -40.809 1.00 28.74 106 THR B O 1
ATOM 1967 N N . ARG B 1 79 ? -16.407 20.577 -42.516 1.00 27.35 107 ARG B N 1
ATOM 1968 C CA . ARG B 1 79 ? -16.067 19.344 -41.846 1.00 28.02 107 ARG B CA 1
ATOM 1969 C C . ARG B 1 79 ? -14.556 19.203 -41.800 1.00 27.28 107 ARG B C 1
ATOM 1970 O O . ARG B 1 79 ? -13.890 19.364 -42.813 1.00 33.20 107 ARG B O 1
ATOM 1978 N N . VAL B 1 80 ? -14.006 18.964 -40.617 1.00 28.40 108 VAL B N 1
ATOM 1979 C CA . VAL B 1 80 ? -12.574 18.738 -40.472 1.00 18.06 108 VAL B CA 1
ATOM 1980 C C . VAL B 1 80 ? -12.387 17.332 -39.964 1.00 24.03 108 VAL B C 1
ATOM 1981 O O . VAL B 1 80 ? -13.157 16.870 -39.126 1.00 27.02 108 VAL B O 1
ATOM 1985 N N . SER B 1 81 ? -11.408 16.624 -40.505 1.00 20.96 109 SER B N 1
ATOM 1986 C CA . SER B 1 81 ? -11.046 15.327 -39.957 1.00 20.49 109 SER B CA 1
ATOM 1987 C C . SER B 1 81 ? -9.561 15.318 -39.600 1.00 22.77 109 SER B C 1
ATOM 1988 O O . SER B 1 81 ? -8.723 15.837 -40.342 1.00 18.36 109 SER B O 1
ATOM 1991 N N . VAL B 1 82 ? -9.248 14.757 -38.435 1.00 31.73 110 VAL B N 1
ATOM 1992 C CA . VAL B 1 82 ? -7.867 14.649 -37.984 1.00 31.62 110 VAL B CA 1
ATOM 1993 C C . VAL B 1 82 ? -7.454 13.189 -37.975 1.00 34.65 110 VAL B C 1
ATOM 1994 O O . VAL B 1 82 ? -8.157 12.332 -37.443 1.00 30.74 110 VAL B O 1
ATOM 1998 N N . GLY B 1 83 ? -6.302 12.913 -38.568 1.00 37.53 111 GLY B N 1
ATOM 1999 C CA . GLY B 1 83 ? -5.780 11.567 -38.583 1.00 50.46 111 GLY B CA 1
ATOM 2000 C C . GLY B 1 83 ? -4.711 11.453 -37.527 1.00 50.25 111 GLY B C 1
ATOM 2001 O O . GLY B 1 83 ? -3.768 12.236 -37.493 1.00 43.49 111 GLY B O 1
ATOM 2002 N N . VAL B 1 84 ? -4.872 10.482 -36.640 1.00 39.45 112 VAL B N 1
ATOM 2003 C CA . VAL B 1 84 ? -3.882 10.260 -35.608 1.00 33.09 112 VAL B CA 1
ATOM 2004 C C . VAL B 1 84 ? -3.576 8.767 -35.507 1.00 29.46 112 VAL B C 1
ATOM 2005 O O . VAL B 1 84 ? -4.377 8.004 -34.980 1.00 29.16 112 VAL B O 1
ATOM 2009 N N . GLN B 1 85 ? -2.418 8.367 -36.023 1.00 24.42 113 GLN B N 1
ATOM 2010 C CA . GLN B 1 85 ? -2.027 6.964 -36.089 1.00 25.04 113 GLN B CA 1
ATOM 2011 C C . GLN B 1 85 ? -3.071 6.057 -36.749 1.00 37.07 113 GLN B C 1
ATOM 2012 O O . GLN B 1 85 ? -3.667 6.400 -37.766 1.00 39.73 113 GLN B O 1
ATOM 2014 N N . GLU B 1 89 ? -10.778 10.965 -35.818 1.00 35.77 117 GLU B N 1
ATOM 2015 C CA . GLU B 1 89 ? -11.896 11.734 -35.292 1.00 35.21 117 GLU B CA 1
ATOM 2016 C C . GLU B 1 89 ? -12.123 13.007 -36.081 1.00 30.26 117 GLU B C 1
ATOM 2017 O O . GLU B 1 89 ? -11.200 13.535 -36.695 1.00 34.89 117 GLU B O 1
ATOM 2023 N N . GLY B 1 90 ? -13.360 13.495 -36.053 1.00 25.49 118 GLY B N 1
ATOM 2024 C CA . GLY B 1 90 ? -13.741 14.656 -36.834 1.00 27.41 118 GLY B CA 1
ATOM 2025 C C . GLY B 1 90 ? -14.730 15.550 -36.115 1.00 23.75 118 GLY B C 1
ATOM 2026 O O . GLY B 1 90 ? -15.496 15.086 -35.265 1.00 18.95 118 GLY B O 1
ATOM 2027 N N . PHE B 1 91 ? -14.683 16.842 -36.437 1.00 23.32 119 PHE B N 1
ATOM 2028 C CA . PHE B 1 91 ? -15.585 17.828 -35.845 1.00 20.09 119 PHE B CA 1
ATOM 2029 C C . PHE B 1 91 ? -16.098 18.832 -36.873 1.00 20.93 119 PHE B C 1
ATOM 2030 O O . PHE B 1 91 ? -15.663 18.838 -38.019 1.00 20.78 119 PHE B O 1
ATOM 2038 N N . GLU B 1 92 ? -17.013 19.693 -36.447 1.00 18.78 120 GLU B N 1
ATOM 2039 C CA . GLU B 1 92 ? -17.552 20.718 -37.320 1.00 22.80 120 GLU B CA 1
ATOM 2040 C C . GLU B 1 92 ? -17.271 22.093 -36.753 1.00 23.62 120 GLU B C 1
ATOM 2041 O O . GLU B 1 92 ? -17.246 22.283 -35.546 1.00 23.25 120 GLU B O 1
ATOM 2047 N N . THR B 1 93 ? -17.084 23.059 -37.637 1.00 27.55 121 THR B N 1
ATOM 2048 C CA . THR B 1 93 ? -17.059 24.450 -37.240 1.00 27.95 121 THR B CA 1
ATOM 2049 C C . THR B 1 93 ? -18.380 25.058 -37.658 1.00 27.23 121 THR B C 1
ATOM 2050 O O . THR B 1 93 ? -18.942 24.658 -38.671 1.00 27.68 121 THR B O 1
ATOM 2054 N N . GLY B 1 94 ? -18.898 25.969 -36.841 1.00 26.34 122 GLY B N 1
ATOM 2055 C CA . GLY B 1 94 ? -20.124 26.678 -37.152 1.00 21.36 122 GLY B CA 1
ATOM 2056 C C . GLY B 1 94 ? -19.756 28.073 -37.618 1.00 31.86 122 GLY B C 1
ATOM 2057 O O . GLY B 1 94 ? -18.720 28.254 -38.258 1.00 31.10 122 GLY B O 1
ATOM 2058 N N . ASP B 1 95 ? -20.573 29.064 -37.269 1.00 30.89 123 ASP B N 1
ATOM 2059 C CA . ASP B 1 95 ? -20.311 30.446 -37.663 1.00 27.79 123 ASP B CA 1
ATOM 2060 C C . ASP B 1 95 ? -18.970 30.954 -37.151 1.00 28.40 123 ASP B C 1
ATOM 2061 O O . ASP B 1 95 ? -18.503 30.559 -36.081 1.00 28.92 123 ASP B O 1
ATOM 2066 N N . ALA B 1 96 ? -18.373 31.867 -37.906 1.00 28.05 124 ALA B N 1
ATOM 2067 C CA . ALA B 1 96 ? -17.135 32.475 -37.480 1.00 18.33 124 ALA B CA 1
ATOM 2068 C C . ALA B 1 96 ? -17.518 33.664 -36.654 1.00 24.64 124 ALA B C 1
ATOM 2069 O O . ALA B 1 96 ? -17.662 34.783 -37.161 1.00 24.87 124 ALA B O 1
ATOM 2071 N N . LEU B 1 97 ? -17.629 33.414 -35.356 1.00 22.93 125 LEU B N 1
ATOM 2072 C CA . LEU B 1 97 ? -18.052 34.428 -34.411 1.00 18.89 125 LEU B CA 1
ATOM 2073 C C . LEU B 1 97 ? -16.871 34.925 -33.630 1.00 14.33 125 LEU B C 1
ATOM 2074 O O . LEU B 1 97 ? -16.254 34.189 -32.883 1.00 18.83 125 LEU B O 1
ATOM 2079 N N . ILE B 1 98 ? -16.522 36.177 -33.828 1.00 19.28 126 ILE B N 1
ATOM 2080 C CA . ILE B 1 98 ? -15.330 36.667 -33.197 1.00 14.75 126 ILE B CA 1
ATOM 2081 C C . ILE B 1 98 ? -15.655 37.891 -32.355 1.00 15.41 126 ILE B C 1
ATOM 2082 O O . ILE B 1 98 ? -16.340 38.815 -32.795 1.00 15.36 126 ILE B O 1
ATOM 2087 N N . GLY B 1 99 ? -15.162 37.877 -31.126 1.00 15.97 127 GLY B N 1
ATOM 2088 C CA . GLY B 1 99 ? -15.298 39.010 -30.243 1.00 15.02 127 GLY B CA 1
ATOM 2089 C C . GLY B 1 99 ? -13.911 39.565 -30.144 1.00 13.52 127 GLY B C 1
ATOM 2090 O O . GLY B 1 99 ? -12.950 38.824 -30.011 1.00 10.61 127 GLY B O 1
ATOM 2091 N N . VAL B 1 100 ? -13.807 40.879 -30.215 1.00 15.05 128 VAL B N 1
ATOM 2092 C CA . VAL B 1 100 ? -12.510 41.522 -30.197 1.00 16.58 128 VAL B CA 1
ATOM 2093 C C . VAL B 1 100 ? -12.449 42.630 -29.152 1.00 15.77 128 VAL B C 1
ATOM 2094 O O . VAL B 1 100 ? -13.322 43.488 -29.108 1.00 16.33 128 VAL B O 1
ATOM 2098 N N . ALA B 1 101 ? -11.437 42.581 -28.286 1.00 16.28 129 ALA B N 1
ATOM 2099 C CA . ALA B 1 101 ? -11.273 43.599 -27.242 1.00 13.35 129 ALA B CA 1
ATOM 2100 C C . ALA B 1 101 ? -10.193 44.616 -27.585 1.00 13.53 129 ALA B C 1
ATOM 2101 O O . ALA B 1 101 ? -9.040 44.263 -27.820 1.00 15.14 129 ALA B O 1
ATOM 2103 N N . SER B 1 102 ? -10.570 45.882 -27.618 1.00 10.51 130 SER B N 1
ATOM 2104 C CA . SER B 1 102 ? -9.614 46.933 -27.907 1.00 14.18 130 SER B CA 1
ATOM 2105 C C . SER B 1 102 ? -9.240 47.692 -26.652 1.00 15.71 130 SER B C 1
ATOM 2106 O O . SER B 1 102 ? -10.092 48.326 -26.032 1.00 21.70 130 SER B O 1
ATOM 2109 N N . ILE B 1 103 ? -7.959 47.682 -26.306 1.00 15.22 131 ILE B N 1
ATOM 2110 C CA . ILE B 1 103 ? -7.507 48.430 -25.142 1.00 15.02 131 ILE B CA 1
ATOM 2111 C C . ILE B 1 103 ? -7.820 49.917 -25.230 1.00 15.65 131 ILE B C 1
ATOM 2112 O O . ILE B 1 103 ? -8.426 50.497 -24.328 1.00 20.23 131 ILE B O 1
ATOM 2117 N N . SER B 1 104 ? -7.459 50.522 -26.350 1.00 21.22 132 SER B N 1
ATOM 2118 C CA . SER B 1 104 ? -7.574 51.963 -26.494 1.00 14.58 132 SER B CA 1
ATOM 2119 C C . SER B 1 104 ? -9.016 52.377 -26.714 1.00 16.26 132 SER B C 1
ATOM 2120 O O . SER B 1 104 ? -9.405 53.484 -26.368 1.00 22.04 132 SER B O 1
ATOM 2123 N N . ALA B 1 105 ? -9.812 51.477 -27.273 1.00 20.37 133 ALA B N 1
ATOM 2124 C CA . ALA B 1 105 ? -11.213 51.776 -27.521 1.00 17.92 133 ALA B CA 1
ATOM 2125 C C . ALA B 1 105 ? -12.084 51.284 -26.373 1.00 18.02 133 ALA B C 1
ATOM 2126 O O . ALA B 1 105 ? -13.225 51.722 -26.231 1.00 15.60 133 ALA B O 1
ATOM 2128 N N . HIS B 1 106 ? -11.544 50.370 -25.568 1.00 18.62 134 HIS B N 1
ATOM 2129 C CA . HIS B 1 106 ? -12.238 49.854 -24.389 1.00 14.92 134 HIS B CA 1
ATOM 2130 C C . HIS B 1 106 ? -13.510 49.165 -24.814 1.00 15.74 134 HIS B C 1
ATOM 2131 O O . HIS B 1 106 ? -14.548 49.355 -24.196 1.00 18.55 134 HIS B O 1
ATOM 2138 N N . THR B 1 107 ? -13.449 48.365 -25.863 1.00 17.69 135 THR B N 1
ATOM 2139 C CA . THR B 1 107 ? -14.673 47.802 -26.398 1.00 13.93 135 THR B CA 1
ATOM 2140 C C . THR B 1 107 ? -14.495 46.321 -26.611 1.00 17.57 135 THR B C 1
ATOM 2141 O O . THR B 1 107 ? -13.382 45.821 -26.778 1.00 18.82 135 THR B O 1
ATOM 2145 N N . PHE B 1 108 ? -15.608 45.618 -26.597 1.00 15.03 136 PHE B N 1
ATOM 2146 C CA . PHE B 1 108 ? -15.627 44.259 -27.058 1.00 14.81 136 PHE B CA 1
ATOM 2147 C C . PHE B 1 108 ? -16.609 44.259 -28.211 1.00 17.57 136 PHE B C 1
ATOM 2148 O O . PHE B 1 108 ? -17.767 44.613 -28.032 1.00 18.78 136 PHE B O 1
ATOM 2156 N N . THR B 1 109 ? -16.113 43.982 -29.410 1.00 17.48 137 THR B N 1
ATOM 2157 C CA . THR B 1 109 ? -16.940 43.980 -30.604 1.00 14.47 137 THR B CA 1
ATOM 2158 C C . THR B 1 109 ? -17.064 42.560 -31.106 1.00 18.36 137 THR B C 1
ATOM 2159 O O . THR B 1 109 ? -16.064 41.884 -31.307 1.00 14.64 137 THR B O 1
ATOM 2163 N N . VAL B 1 110 ? -18.294 42.112 -31.317 1.00 18.29 138 VAL B N 1
ATOM 2164 C CA . VAL B 1 110 ? -18.554 40.720 -31.678 1.00 16.42 138 VAL B CA 1
ATOM 2165 C C . VAL B 1 110 ? -19.068 40.588 -33.119 1.00 17.45 138 VAL B C 1
ATOM 2166 O O . VAL B 1 110 ? -20.130 41.110 -33.452 1.00 21.25 138 VAL B O 1
ATOM 2170 N N . SER B 1 111 ? -18.339 39.849 -33.957 1.00 15.49 139 SER B N 1
ATOM 2171 C CA . SER B 1 111 ? -18.657 39.768 -35.396 1.00 18.90 139 SER B CA 1
ATOM 2172 C C . SER B 1 111 ? -19.146 38.408 -35.923 1.00 21.92 139 SER B C 1
ATOM 2173 O O . SER B 1 111 ? -18.879 37.362 -35.342 1.00 23.03 139 SER B O 1
ATOM 2176 N N . ARG B 1 112 ? -19.844 38.443 -37.055 1.00 25.89 140 ARG B N 1
ATOM 2177 C CA . ARG B 1 112 ? -20.231 37.229 -37.776 1.00 24.98 140 ARG B CA 1
ATOM 2178 C C . ARG B 1 112 ? -20.231 37.419 -39.294 1.00 21.93 140 ARG B C 1
ATOM 2179 O O . ARG B 1 112 ? -19.363 38.079 -39.858 1.00 26.89 140 ARG B O 1
ATOM 2187 N N . VAL B 1 116 ? -21.170 40.800 -38.011 1.00 16.32 144 VAL B N 1
ATOM 2188 C CA . VAL B 1 116 ? -21.151 41.711 -36.880 1.00 24.26 144 VAL B CA 1
ATOM 2189 C C . VAL B 1 116 ? -22.548 41.973 -36.303 1.00 31.38 144 VAL B C 1
ATOM 2190 O O . VAL B 1 116 ? -23.494 42.299 -37.027 1.00 34.08 144 VAL B O 1
ATOM 2194 N N . LEU B 1 117 ? -22.661 41.841 -34.984 1.00 30.35 145 LEU B N 1
ATOM 2195 C CA . LEU B 1 117 ? -23.932 42.031 -34.292 1.00 27.28 145 LEU B CA 1
ATOM 2196 C C . LEU B 1 117 ? -23.890 43.102 -33.212 1.00 26.96 145 LEU B C 1
ATOM 2197 O O . LEU B 1 117 ? -24.874 43.807 -32.996 1.00 25.22 145 LEU B O 1
ATOM 2202 N N . ARG B 1 118 ? -22.757 43.222 -32.527 1.00 32.55 146 ARG B N 1
ATOM 2203 C CA . ARG B 1 118 ? -22.712 44.066 -31.345 1.00 23.95 146 ARG B CA 1
ATOM 2204 C C . ARG B 1 118 ? -21.327 44.623 -31.033 1.00 21.69 146 ARG B C 1
ATOM 2205 O O . ARG B 1 118 ? -20.359 43.885 -30.931 1.00 18.69 146 ARG B O 1
ATOM 2213 N N . THR B 1 119 ? -21.255 45.936 -30.876 1.00 26.59 147 THR B N 1
ATOM 2214 C CA . THR B 1 119 ? -20.131 46.601 -30.225 1.00 25.54 147 THR B CA 1
ATOM 2215 C C . THR B 1 119 ? -20.463 46.951 -28.767 1.00 24.53 147 THR B C 1
ATOM 2216 O O . THR B 1 119 ? -21.246 47.865 -28.511 1.00 24.03 147 THR B O 1
ATOM 2220 N N . MET B 1 120 ? -19.870 46.247 -27.810 1.00 21.15 148 MET B N 1
ATOM 2221 C CA . MET B 1 120 ? -20.218 46.515 -26.423 1.00 22.20 148 MET B CA 1
ATOM 2222 C C . MET B 1 120 ? -19.081 47.122 -25.624 1.00 17.19 148 MET B C 1
ATOM 2223 O O . MET B 1 120 ? -17.932 46.703 -25.753 1.00 23.35 148 MET B O 1
ATOM 2228 N N . PRO B 1 121 ? -19.412 48.117 -24.786 1.00 17.51 149 PRO B N 1
ATOM 2229 C CA . PRO B 1 121 ? -18.484 48.770 -23.860 1.00 16.25 149 PRO B CA 1
ATOM 2230 C C . PRO B 1 121 ? -17.781 47.773 -22.945 1.00 18.62 149 PRO B C 1
ATOM 2231 O O . PRO B 1 121 ? -18.431 46.895 -22.403 1.00 19.23 149 PRO B O 1
ATOM 2235 N N . ALA B 1 122 ? -16.473 47.901 -22.761 1.00 19.80 150 ALA B N 1
ATOM 2236 C CA . ALA B 1 122 ? -15.772 46.944 -21.910 1.00 18.55 150 ALA B CA 1
ATOM 2237 C C . ALA B 1 122 ? -14.710 47.587 -21.020 1.00 22.67 150 ALA B C 1
ATOM 2238 O O . ALA B 1 122 ? -14.066 48.556 -21.408 1.00 27.91 150 ALA B O 1
ATOM 2240 N N . SER B 1 123 ? -14.505 47.028 -19.833 1.00 22.35 151 SER B N 1
ATOM 2241 C CA . SER B 1 123 ? -13.365 47.427 -19.017 1.00 16.92 151 SER B CA 1
ATOM 2242 C C . SER B 1 123 ? -12.353 46.303 -19.072 1.00 13.03 151 SER B C 1
ATOM 2243 O O . SER B 1 123 ? -12.591 45.217 -18.574 1.00 17.65 151 SER B O 1
ATOM 2246 N N . LEU B 1 124 ? -11.219 46.563 -19.697 1.00 17.04 152 LEU B N 1
ATOM 2247 C CA . LEU B 1 124 ? -10.311 45.483 -20.070 1.00 16.04 152 LEU B CA 1
ATOM 2248 C C . LEU B 1 124 ? -9.107 45.347 -19.143 1.00 20.24 152 LEU B C 1
ATOM 2249 O O . LEU B 1 124 ? -7.974 45.664 -19.512 1.00 17.87 152 LEU B O 1
ATOM 2254 N N . GLY B 1 125 ? -9.363 44.804 -17.958 1.00 15.25 153 GLY B N 1
ATOM 2255 C CA . GLY B 1 125 ? -8.361 44.787 -16.933 1.00 12.36 153 GLY B CA 1
ATOM 2256 C C . GLY B 1 125 ? -8.331 46.124 -16.225 1.00 13.57 153 GLY B C 1
ATOM 2257 O O . GLY B 1 125 ? -9.314 46.851 -16.131 1.00 17.82 153 GLY B O 1
ATOM 2258 N N . LYS B 1 126 ? -7.163 46.445 -15.715 1.00 17.63 154 LYS B N 1
ATOM 2259 C CA . LYS B 1 126 ? -6.945 47.697 -15.037 1.00 22.24 154 LYS B CA 1
ATOM 2260 C C . LYS B 1 126 ? -5.711 48.275 -15.714 1.00 21.24 154 LYS B C 1
ATOM 2261 O O . LYS B 1 126 ? -4.975 47.547 -16.381 1.00 17.37 154 LYS B O 1
ATOM 2267 N N . PRO B 1 127 ? -5.552 49.599 -15.664 1.00 16.98 155 PRO B N 1
ATOM 2268 C CA . PRO B 1 127 ? -4.372 50.227 -16.251 1.00 18.76 155 PRO B CA 1
ATOM 2269 C C . PRO B 1 127 ? -3.060 49.628 -15.763 1.00 20.66 155 PRO B C 1
ATOM 2270 O O . PRO B 1 127 ? -2.062 49.741 -16.467 1.00 31.48 155 PRO B O 1
ATOM 2274 N N . SER B 1 128 ? -3.057 49.007 -14.587 1.00 21.87 156 SER B N 1
ATOM 2275 C CA . SER B 1 128 ? -1.851 48.363 -14.074 1.00 18.95 156 SER B CA 1
ATOM 2276 C C . SER B 1 128 ? -1.641 47.010 -14.711 1.00 15.98 156 SER B C 1
ATOM 2277 O O . SER B 1 128 ? -0.540 46.685 -15.113 1.00 21.78 156 SER B O 1
ATOM 2280 N N . ARG B 1 129 ? -2.702 46.226 -14.822 1.00 18.54 157 ARG B N 1
ATOM 2281 C CA . ARG B 1 129 ? -2.610 44.943 -15.499 1.00 13.43 157 ARG B CA 1
ATOM 2282 C C . ARG B 1 129 ? -3.720 44.857 -16.526 1.00 19.09 157 ARG B C 1
ATOM 2283 O O . ARG B 1 129 ? -4.835 44.445 -16.231 1.00 14.15 157 ARG B O 1
ATOM 2291 N N . PRO B 1 130 ? -3.426 45.313 -17.745 1.00 18.76 158 PRO B N 1
ATOM 2292 C CA . PRO B 1 130 ? -4.460 45.187 -18.762 1.00 17.01 158 PRO B CA 1
ATOM 2293 C C . PRO B 1 130 ? -4.565 43.757 -19.279 1.00 16.15 158 PRO B C 1
ATOM 2294 O O . PRO B 1 130 ? -3.726 42.893 -19.019 1.00 11.82 158 PRO B O 1
ATOM 2298 N N . THR B 1 131 ? -5.624 43.518 -20.029 1.00 14.07 159 THR B N 1
ATOM 2299 C CA . THR B 1 131 ? -5.832 42.226 -20.627 1.00 14.03 159 THR B CA 1
ATOM 2300 C C . THR B 1 131 ? -4.699 41.936 -21.620 1.00 16.99 159 THR B C 1
ATOM 2301 O O . THR B 1 131 ? -4.447 42.741 -22.527 1.00 19.35 159 THR B O 1
ATOM 2305 N N . PRO B 1 132 ? -3.996 40.796 -21.434 1.00 19.67 160 PRO B N 1
ATOM 2306 C CA . PRO B 1 132 ? -2.882 40.446 -22.319 1.00 17.68 160 PRO B CA 1
ATOM 2307 C C . PRO B 1 132 ? -3.330 40.280 -23.753 1.00 16.77 160 PRO B C 1
ATOM 2308 O O . PRO B 1 132 ? -4.300 39.582 -24.066 1.00 20.45 160 PRO B O 1
ATOM 2312 N N . ILE B 1 133 ? -2.605 40.948 -24.627 1.00 22.12 161 ILE B N 1
ATOM 2313 C CA . ILE B 1 133 ? -2.807 40.832 -26.054 1.00 14.25 161 ILE B CA 1
ATOM 2314 C C . ILE B 1 133 ? -2.356 39.464 -26.546 1.00 17.76 161 ILE B C 1
ATOM 2315 O O . ILE B 1 133 ? -1.278 38.974 -26.185 1.00 17.18 161 ILE B O 1
ATOM 2320 N N . GLY B 1 134 ? -3.207 38.847 -27.354 1.00 11.88 162 GLY B N 1
ATOM 2321 C CA . GLY B 1 134 ? -2.936 37.535 -27.895 1.00 13.66 162 GLY B CA 1
ATOM 2322 C C . GLY B 1 134 ? -4.024 37.064 -28.827 1.00 14.12 162 GLY B C 1
ATOM 2323 O O . GLY B 1 134 ? -4.920 37.817 -29.202 1.00 13.80 162 GLY B O 1
ATOM 2324 N N . SER B 1 135 ? -3.926 35.805 -29.224 1.00 14.94 163 SER B N 1
ATOM 2325 C CA . SER B 1 135 ? -4.919 35.220 -30.076 1.00 13.99 163 SER B CA 1
ATOM 2326 C C . SER B 1 135 ? -5.526 34.052 -29.329 1.00 14.35 163 SER B C 1
ATOM 2327 O O . SER B 1 135 ? -4.856 33.054 -29.082 1.00 14.88 163 SER B O 1
ATOM 2330 N N . PHE B 1 136 ? -6.796 34.195 -28.953 1.00 12.35 164 PHE B N 1
ATOM 2331 C CA . PHE B 1 136 ? -7.424 33.216 -28.082 1.00 12.26 164 PHE B CA 1
ATOM 2332 C C . PHE B 1 136 ? -8.734 32.703 -28.636 1.00 12.67 164 PHE B C 1
ATOM 2333 O O . PHE B 1 136 ? -9.239 33.201 -29.634 1.00 12.45 164 PHE B O 1
ATOM 2341 N N . HIS B 1 137 ? -9.281 31.715 -27.933 1.00 14.75 165 HIS B N 1
ATOM 2342 C CA . HIS B 1 137 ? -10.622 31.197 -28.179 1.00 15.96 165 HIS B CA 1
ATOM 2343 C C . HIS B 1 137 ? -11.391 30.957 -26.886 1.00 11.50 165 HIS B C 1
ATOM 2344 O O . HIS B 1 137 ? -10.808 30.826 -25.814 1.00 11.08 165 HIS B O 1
ATOM 2351 N N . ALA B 1 138 ? -12.712 30.912 -27.017 1.00 14.31 166 ALA B N 1
ATOM 2352 C CA . ALA B 1 138 ? -13.605 30.473 -25.958 1.00 13.70 166 ALA B CA 1
ATOM 2353 C C . ALA B 1 138 ? -13.341 29.034 -25.572 1.00 16.62 166 ALA B C 1
ATOM 2354 O O . ALA B 1 138 ? -13.551 28.128 -26.376 1.00 17.81 166 ALA B O 1
ATOM 2356 N N . MET B 1 139 ? -12.898 28.825 -24.335 1.00 20.15 167 MET B N 1
ATOM 2357 C CA . MET B 1 139 ? -12.591 27.485 -23.838 1.00 15.44 167 MET B CA 1
ATOM 2358 C C . MET B 1 139 ? -13.706 26.848 -23.013 1.00 15.11 167 MET B C 1
ATOM 2359 O O . MET B 1 139 ? -13.916 25.642 -23.076 1.00 15.77 167 MET B O 1
ATOM 2364 N N . SER B 1 140 ? -14.444 27.665 -22.264 1.00 19.74 168 SER B N 1
ATOM 2365 C CA . SER B 1 140 ? -15.457 27.129 -21.360 1.00 17.33 168 SER B CA 1
ATOM 2366 C C . SER B 1 140 ? -16.524 28.132 -20.957 1.00 11.54 168 SER B C 1
ATOM 2367 O O . SER B 1 140 ? -16.285 29.330 -20.905 1.00 13.95 168 SER B O 1
ATOM 2370 N N . LYS B 1 141 ? -17.689 27.589 -20.617 1.00 11.89 169 LYS B N 1
ATOM 2371 C CA . LYS B 1 141 ? -18.842 28.352 -20.172 1.00 14.11 169 LYS B CA 1
ATOM 2372 C C . LYS B 1 141 ? -19.353 27.847 -18.821 1.00 17.43 169 LYS B C 1
ATOM 2373 O O . LYS B 1 141 ? -19.582 26.648 -18.655 1.00 19.85 169 LYS B O 1
ATOM 2379 N N . GLU B 1 142 ? -19.488 28.768 -17.864 1.00 14.32 170 GLU B N 1
ATOM 2380 C CA . GLU B 1 142 ? -20.119 28.512 -16.568 1.00 17.61 170 GLU B CA 1
ATOM 2381 C C . GLU B 1 142 ? -21.124 29.600 -16.299 1.00 13.79 170 GLU B C 1
ATOM 2382 O O . GLU B 1 142 ? -20.791 30.773 -16.430 1.00 10.77 170 GLU B O 1
ATOM 2388 N N . ARG B 1 143 ? -22.343 29.238 -15.930 1.00 15.57 171 ARG B N 1
ATOM 2389 C CA . ARG B 1 143 ? -23.343 30.261 -15.687 1.00 11.94 171 ARG B CA 1
ATOM 2390 C C . ARG B 1 143 ? -22.846 31.206 -14.592 1.00 12.51 171 ARG B C 1
ATOM 2391 O O . ARG B 1 143 ? -23.061 32.417 -14.674 1.00 9.48 171 ARG B O 1
ATOM 2399 N N . THR B 1 144 ? -22.223 30.638 -13.552 1.00 13.83 172 THR B N 1
ATOM 2400 C CA . THR B 1 144 ? -21.528 31.416 -12.515 1.00 12.35 172 THR B CA 1
ATOM 2401 C C . THR B 1 144 ? -20.183 30.792 -12.115 1.00 12.74 172 THR B C 1
ATOM 2402 O O . THR B 1 144 ? -20.014 29.571 -12.118 1.00 12.07 172 THR B O 1
ATOM 2406 N N . VAL B 1 145 ? -19.226 31.652 -11.787 1.00 9.28 173 VAL B N 1
ATOM 2407 C CA . VAL B 1 145 ? -17.930 31.231 -11.253 1.00 11.83 173 VAL B CA 1
ATOM 2408 C C . VAL B 1 145 ? -17.506 32.182 -10.138 1.00 15.99 173 VAL B C 1
ATOM 2409 O O . VAL B 1 145 ? -17.684 33.406 -10.249 1.00 17.33 173 VAL B O 1
ATOM 2413 N N . VAL B 1 146 ? -17.029 31.609 -9.032 1.00 16.38 174 VAL B N 1
ATOM 2414 C CA . VAL B 1 146 ? -16.499 32.385 -7.918 1.00 11.89 174 VAL B CA 1
ATOM 2415 C C . VAL B 1 146 ? -15.038 32.677 -8.172 1.00 11.28 174 VAL B C 1
ATOM 2416 O O . VAL B 1 146 ? -14.258 31.783 -8.470 1.00 13.65 174 VAL B O 1
ATOM 2420 N N . MET B 1 147 ? -14.671 33.941 -8.044 1.00 12.66 175 MET B N 1
ATOM 2421 C CA . MET B 1 147 ? -13.307 34.349 -8.264 1.00 11.21 175 MET B CA 1
ATOM 2422 C C . MET B 1 147 ? -12.725 34.763 -6.909 1.00 13.96 175 MET B C 1
ATOM 2423 O O . MET B 1 147 ? -12.976 35.845 -6.403 1.00 16.90 175 MET B O 1
ATOM 2428 N N . ASP B 1 148 ? -11.953 33.849 -6.339 1.00 16.80 176 ASP B N 1
ATOM 2429 C CA . ASP B 1 148 ? -11.259 33.989 -5.074 1.00 14.00 176 ASP B CA 1
ATOM 2430 C C . ASP B 1 148 ? -9.767 34.162 -5.369 1.00 14.82 176 ASP B C 1
ATOM 2431 O O . ASP B 1 148 ? -9.133 33.245 -5.854 1.00 16.28 176 ASP B O 1
ATOM 2436 N N . SER B 1 149 ? -9.213 35.338 -5.105 1.00 17.83 177 SER B N 1
ATOM 2437 C CA . SER B 1 149 ? -7.785 35.551 -5.336 1.00 15.48 177 SER B CA 1
ATOM 2438 C C . SER B 1 149 ? -6.901 34.786 -4.351 1.00 18.79 177 SER B C 1
ATOM 2439 O O . SER B 1 149 ? -5.710 34.584 -4.589 1.00 20.36 177 SER B O 1
ATOM 2442 N N . ARG B 1 150 ? -7.483 34.356 -3.238 1.00 19.94 178 ARG B N 1
ATOM 2443 C CA . ARG B 1 150 ? -6.732 33.584 -2.267 1.00 17.94 178 ARG B CA 1
ATOM 2444 C C . ARG B 1 150 ? -6.395 32.200 -2.796 1.00 16.59 178 ARG B C 1
ATOM 2445 O O . ARG B 1 150 ? -5.384 31.634 -2.413 1.00 14.09 178 ARG B O 1
ATOM 2453 N N . THR B 1 151 ? -7.219 31.660 -3.691 1.00 16.52 179 THR B N 1
ATOM 2454 C CA . THR B 1 151 ? -6.952 30.316 -4.218 1.00 15.49 179 THR B CA 1
ATOM 2455 C C . THR B 1 151 ? -5.696 30.289 -5.066 1.00 15.86 179 THR B C 1
ATOM 2456 O O . THR B 1 151 ? -5.113 29.238 -5.281 1.00 14.44 179 THR B O 1
ATOM 2460 N N . ILE B 1 152 ? -5.296 31.461 -5.546 1.00 17.50 180 ILE B N 1
ATOM 2461 C CA . ILE B 1 152 ? -4.124 31.590 -6.382 1.00 18.32 180 ILE B CA 1
ATOM 2462 C C . ILE B 1 152 ? -3.116 32.509 -5.703 1.00 16.99 180 ILE B C 1
ATOM 2463 O O . ILE B 1 152 ? -2.265 33.112 -6.352 1.00 23.68 180 ILE B O 1
ATOM 2468 N N . GLY B 1 153 ? -3.238 32.615 -4.384 1.00 15.82 181 GLY B N 1
ATOM 2469 C CA . GLY B 1 153 ? -2.195 33.195 -3.564 1.00 21.78 181 GLY B CA 1
ATOM 2470 C C . GLY B 1 153 ? -2.229 34.676 -3.288 1.00 21.66 181 GLY B C 1
ATOM 2471 O O . GLY B 1 153 ? -1.224 35.256 -2.885 1.00 21.28 181 GLY B O 1
ATOM 2472 N N . ILE B 1 154 ? -3.390 35.287 -3.476 1.00 19.65 182 ILE B N 1
ATOM 2473 C CA . ILE B 1 154 ? -3.519 36.710 -3.230 1.00 20.49 182 ILE B CA 1
ATOM 2474 C C . ILE B 1 154 ? -4.593 36.947 -2.175 1.00 18.97 182 ILE B C 1
ATOM 2475 O O . ILE B 1 154 ? -5.750 36.630 -2.395 1.00 21.52 182 ILE B O 1
ATOM 2480 N N . PRO B 1 155 ? -4.202 37.510 -1.022 1.00 18.54 183 PRO B N 1
ATOM 2481 C CA . PRO B 1 155 ? -5.061 37.787 0.135 1.00 13.16 183 PRO B CA 1
ATOM 2482 C C . PRO B 1 155 ? -6.159 38.770 -0.214 1.00 16.78 183 PRO B C 1
ATOM 2483 O O . PRO B 1 155 ? -6.136 39.320 -1.304 1.00 18.88 183 PRO B O 1
ATOM 2487 N N . LEU B 1 156 ? -7.122 38.959 0.678 1.00 17.05 184 LEU B N 1
ATOM 2488 C CA . LEU B 1 156 ? -8.296 39.753 0.359 1.00 16.85 184 LEU B CA 1
ATOM 2489 C C . LEU B 1 156 ? -8.007 41.235 0.557 1.00 14.99 184 LEU B C 1
ATOM 2490 O O . LEU B 1 156 ? -8.721 42.094 0.055 1.00 21.31 184 LEU B O 1
ATOM 2495 N N . ASN B 1 157 ? -6.945 41.512 1.304 1.00 18.40 185 ASN B N 1
ATOM 2496 C CA . ASN B 1 157 ? -6.517 42.863 1.633 1.00 17.62 185 ASN B CA 1
ATOM 2497 C C . ASN B 1 157 ? -5.603 43.484 0.591 1.00 17.89 185 ASN B C 1
ATOM 2498 O O . ASN B 1 157 ? -5.118 44.600 0.770 1.00 21.15 185 ASN B O 1
ATOM 2503 N N . SER B 1 158 ? -5.345 42.727 -0.470 1.00 18.59 186 SER B N 1
ATOM 2504 C CA . SER B 1 158 ? -4.534 43.154 -1.605 1.00 17.03 186 SER B CA 1
ATOM 2505 C C . SER B 1 158 ? -5.290 44.043 -2.593 1.00 20.95 186 SER B C 1
ATOM 2506 O O . SER B 1 158 ? -6.509 43.950 -2.723 1.00 20.52 186 SER B O 1
ATOM 2509 N N . SER B 1 159 ? -4.555 44.921 -3.269 1.00 22.97 187 SER B N 1
ATOM 2510 C CA . SER B 1 159 ? -5.108 45.747 -4.337 1.00 16.03 187 SER B CA 1
ATOM 2511 C C . SER B 1 159 ? -5.581 44.877 -5.484 1.00 20.08 187 SER B C 1
ATOM 2512 O O . SER B 1 159 ? -6.563 45.190 -6.152 1.00 18.98 187 SER B O 1
ATOM 2515 N N . ASP B 1 160 ? -4.877 43.763 -5.680 1.00 23.72 188 ASP B N 1
ATOM 2516 C CA . ASP B 1 160 ? -5.203 42.774 -6.706 1.00 17.81 188 ASP B CA 1
ATOM 2517 C C . ASP B 1 160 ? -5.955 41.580 -6.121 1.00 17.90 188 ASP B C 1
ATOM 2518 O O . ASP B 1 160 ? -6.005 40.528 -6.730 1.00 13.78 188 ASP B O 1
ATOM 2523 N N . GLY B 1 161 ? -6.511 41.753 -4.926 1.00 16.60 189 GLY B N 1
ATOM 2524 C CA . GLY B 1 161 ? -7.273 40.718 -4.255 1.00 14.33 189 GLY B CA 1
ATOM 2525 C C . GLY B 1 161 ? -8.761 40.940 -4.446 1.00 14.54 189 GLY B C 1
ATOM 2526 O O . GLY B 1 161 ? -9.191 42.057 -4.690 1.00 19.05 189 GLY B O 1
ATOM 2527 N N . TYR B 1 162 ? -9.548 39.873 -4.365 1.00 14.71 190 TYR B N 1
ATOM 2528 C CA . TYR B 1 162 ? -10.976 39.960 -4.648 1.00 9.83 190 TYR B CA 1
ATOM 2529 C C . TYR B 1 162 ? -11.675 38.746 -4.105 1.00 12.80 190 TYR B C 1
ATOM 2530 O O . TYR B 1 162 ? -11.042 37.742 -3.832 1.00 10.26 190 TYR B O 1
ATOM 2539 N N . LEU B 1 163 ? -12.986 38.848 -3.945 1.00 14.57 191 LEU B N 1
ATOM 2540 C CA . LEU B 1 163 ? -13.804 37.675 -3.696 1.00 14.97 191 LEU B CA 1
ATOM 2541 C C . LEU B 1 163 ? -15.209 37.997 -4.191 1.00 14.95 191 LEU B C 1
ATOM 2542 O O . LEU B 1 163 ? -15.965 38.713 -3.539 1.00 17.28 191 LEU B O 1
ATOM 2547 N N . LEU B 1 164 ? -15.532 37.490 -5.373 1.00 13.45 192 LEU B N 1
ATOM 2548 C CA . LEU B 1 164 ? -16.845 37.716 -5.956 1.00 12.62 192 LEU B CA 1
ATOM 2549 C C . LEU B 1 164 ? -17.359 36.610 -6.882 1.00 9.17 192 LEU B C 1
ATOM 2550 O O . LEU B 1 164 ? -16.633 35.732 -7.304 1.00 13.06 192 LEU B O 1
ATOM 2555 N N . THR B 1 165 ? -18.645 36.671 -7.188 1.00 14.07 193 THR B N 1
ATOM 2556 C CA . THR B 1 165 ? -19.261 35.684 -8.053 1.00 12.66 193 THR B CA 1
ATOM 2557 C C . THR B 1 165 ? -19.421 36.326 -9.426 1.00 12.38 193 THR B C 1
ATOM 2558 O O . THR B 1 165 ? -20.112 37.341 -9.576 1.00 8.26 193 THR B O 1
ATOM 2562 N N . ALA B 1 166 ? -18.773 35.728 -10.422 1.00 16.13 194 ALA B N 1
ATOM 2563 C CA . ALA B 1 166 ? -18.847 36.218 -11.793 1.00 13.82 194 ALA B CA 1
ATOM 2564 C C . ALA B 1 166 ? -19.967 35.546 -12.535 1.00 6.91 194 ALA B C 1
ATOM 2565 O O . ALA B 1 166 ? -20.160 34.346 -12.442 1.00 9.75 194 ALA B O 1
ATOM 2567 N N . HIS B 1 167 ? -20.691 36.346 -13.292 1.00 10.17 195 HIS B N 1
ATOM 2568 C CA . HIS B 1 167 ? -21.838 35.870 -14.030 1.00 10.59 195 HIS B CA 1
ATOM 2569 C C . HIS B 1 167 ? -21.515 35.835 -15.506 1.00 10.00 195 HIS B C 1
ATOM 2570 O O . HIS B 1 167 ? -20.835 36.728 -16.021 1.00 11.37 195 HIS B O 1
ATOM 2577 N N . TYR B 1 168 ? -21.992 34.774 -16.157 1.00 11.36 196 TYR B N 1
ATOM 2578 C CA . TYR B 1 168 ? -21.801 34.533 -17.581 1.00 9.25 196 TYR B CA 1
ATOM 2579 C C . TYR B 1 168 ? -20.335 34.553 -17.973 1.00 9.36 196 TYR B C 1
ATOM 2580 O O . TYR B 1 168 ? -19.932 35.375 -18.783 1.00 8.67 196 TYR B O 1
ATOM 2589 N N . ALA B 1 169 ? -19.544 33.640 -17.419 1.00 11.87 197 ALA B N 1
ATOM 2590 C CA . ALA B 1 169 ? -18.091 33.715 -17.577 1.00 9.04 197 ALA B CA 1
ATOM 2591 C C . ALA B 1 169 ? -17.584 32.803 -18.677 1.00 10.62 197 ALA B C 1
ATOM 2592 O O . ALA B 1 169 ? -17.772 31.581 -18.632 1.00 9.19 197 ALA B O 1
ATOM 2594 N N . VAL B 1 170 ? -16.910 33.403 -19.650 1.00 11.34 198 VAL B N 1
ATOM 2595 C CA . VAL B 1 170 ? -16.292 32.645 -20.724 1.00 9.16 198 VAL B CA 1
ATOM 2596 C C . VAL B 1 170 ? -14.806 32.650 -20.477 1.00 5.44 198 VAL B C 1
ATOM 2597 O O . VAL B 1 170 ? -14.181 33.692 -20.417 1.00 8.19 198 VAL B O 1
ATOM 2601 N N . ARG B 1 171 ? -14.250 31.470 -20.276 1.00 6.47 199 ARG B N 1
ATOM 2602 C CA . ARG B 1 171 ? -12.831 31.433 -20.057 1.00 8.59 199 ARG B CA 1
ATOM 2603 C C . ARG B 1 171 ? -12.072 31.609 -21.324 1.00 9.65 199 ARG B C 1
ATOM 2604 O O . ARG B 1 171 ? -12.237 30.841 -22.267 1.00 17.08 199 ARG B O 1
ATOM 2612 N N . VAL B 1 172 ? -11.181 32.582 -21.299 1.00 12.29 200 VAL B N 1
ATOM 2613 C CA . VAL B 1 172 ? -10.352 32.946 -22.426 1.00 10.14 200 VAL B CA 1
ATOM 2614 C C . VAL B 1 172 ? -9.030 32.171 -22.435 1.00 11.96 200 VAL B C 1
ATOM 2615 O O . VAL B 1 172 ? -8.602 31.666 -23.466 1.00 13.24 200 VAL B O 1
ATOM 2619 N N . THR B 1 173 ? -8.348 32.148 -21.302 1.00 11.96 201 THR B N 1
ATOM 2620 C CA . THR B 1 173 ? -7.071 31.471 -21.228 1.00 15.63 201 THR B CA 1
ATOM 2621 C C . THR B 1 173 ? -7.049 30.436 -20.127 1.00 16.47 201 THR B C 1
ATOM 2622 O O . THR B 1 173 ? -7.845 30.502 -19.210 1.00 18.48 201 THR B O 1
ATOM 2626 N N . TRP B 1 174 ? -6.145 29.465 -20.242 1.00 20.66 202 TRP B N 1
ATOM 2627 C CA . TRP B 1 174 ? -5.865 28.517 -19.162 1.00 17.43 202 TRP B CA 1
ATOM 2628 C C . TRP B 1 174 ? -5.403 29.290 -17.917 1.00 18.54 202 TRP B C 1
ATOM 2629 O O . TRP B 1 174 ? -5.546 28.821 -16.788 1.00 13.78 202 TRP B O 1
ATOM 2640 N N . SER B 1 175 ? -4.790 30.449 -18.155 1.00 17.96 203 SER B N 1
ATOM 2641 C CA . SER B 1 175 ? -4.191 31.257 -17.108 1.00 15.81 203 SER B CA 1
ATOM 2642 C C . SER B 1 175 ? -5.240 32.076 -16.384 1.00 16.36 203 SER B C 1
ATOM 2643 O O . SER B 1 175 ? -4.903 32.886 -15.528 1.00 22.16 203 SER B O 1
ATOM 2646 N N . GLY B 1 176 ? -6.502 31.915 -16.761 1.00 17.45 204 GLY B N 1
ATOM 2647 C CA . GLY B 1 176 ? -7.592 32.455 -15.967 1.00 12.29 204 GLY B CA 1
ATOM 2648 C C . GLY B 1 176 ? -8.323 33.684 -16.450 1.00 11.52 204 GLY B C 1
ATOM 2649 O O . GLY B 1 176 ? -9.162 34.209 -15.720 1.00 10.64 204 GLY B O 1
ATOM 2650 N N . VAL B 1 177 ? -8.054 34.127 -17.676 1.00 17.76 205 VAL B N 1
ATOM 2651 C CA . VAL B 1 177 ? -8.770 35.277 -18.221 1.00 11.93 205 VAL B CA 1
ATOM 2652 C C . VAL B 1 177 ? -10.174 34.853 -18.590 1.00 11.28 205 VAL B C 1
ATOM 2653 O O . VAL B 1 177 ? -10.378 33.792 -19.162 1.00 11.78 205 VAL B O 1
ATOM 2657 N N . TYR B 1 178 ? -11.128 35.716 -18.285 1.00 8.77 206 TYR B N 1
ATOM 2658 C CA . TYR B 1 178 ? -12.526 35.432 -18.510 1.00 10.35 206 TYR B CA 1
ATOM 2659 C C . TYR B 1 178 ? -13.137 36.646 -19.137 1.00 8.78 206 TYR B C 1
ATOM 2660 O O . TYR B 1 178 ? -12.735 37.773 -18.834 1.00 9.65 206 TYR B O 1
ATOM 2669 N N . VAL B 1 179 ? -14.099 36.426 -20.018 1.00 10.40 207 VAL B N 1
ATOM 2670 C CA . VAL B 1 179 ? -15.017 37.494 -20.361 1.00 9.27 207 VAL B CA 1
ATOM 2671 C C . VAL B 1 179 ? -16.190 37.283 -19.406 1.00 9.20 207 VAL B C 1
ATOM 2672 O O . VAL B 1 179 ? -16.798 36.218 -19.410 1.00 12.08 207 VAL B O 1
ATOM 2676 N N . HIS B 1 180 ? -16.491 38.260 -18.557 1.00 8.35 208 HIS B N 1
ATOM 2677 C CA . HIS B 1 180 ? -17.512 38.049 -17.525 1.00 8.80 208 HIS B CA 1
ATOM 2678 C C . HIS B 1 180 ? -18.220 39.314 -17.109 1.00 9.97 208 HIS B C 1
ATOM 2679 O O . HIS B 1 180 ? -17.946 40.395 -17.613 1.00 13.85 208 HIS B O 1
ATOM 2686 N N . SER B 1 181 ? -19.112 39.165 -16.139 1.00 11.70 209 SER B N 1
ATOM 2687 C CA . SER B 1 181 ? -19.666 40.309 -15.460 1.00 10.34 209 SER B CA 1
ATOM 2688 C C . SER B 1 181 ? -19.596 40.081 -13.968 1.00 10.84 209 SER B C 1
ATOM 2689 O O . SER B 1 181 ? -20.007 39.049 -13.456 1.00 12.29 209 SER B O 1
ATOM 2692 N N . ALA B 1 182 ? -19.072 41.069 -13.275 1.00 11.20 210 ALA B N 1
ATOM 2693 C CA . ALA B 1 182 ? -19.012 41.048 -11.836 1.00 12.84 210 ALA B CA 1
ATOM 2694 C C . ALA B 1 182 ? -18.826 42.493 -11.447 1.00 16.85 210 ALA B C 1
ATOM 2695 O O . ALA B 1 182 ? -18.427 43.295 -12.288 1.00 14.31 210 ALA B O 1
ATOM 2697 N N . PRO B 1 183 ? -19.157 42.846 -10.196 1.00 17.98 211 PRO B N 1
ATOM 2698 C CA . PRO B 1 183 ? -18.886 44.195 -9.700 1.00 15.40 211 PRO B CA 1
ATOM 2699 C C . PRO B 1 183 ? -17.441 44.335 -9.258 1.00 16.13 211 PRO B C 1
ATOM 2700 O O . PRO B 1 183 ? -16.935 43.487 -8.531 1.00 15.91 211 PRO B O 1
ATOM 2704 N N . TRP B 1 184 ? -16.777 45.397 -9.700 1.00 17.71 212 TRP B N 1
ATOM 2705 C CA . TRP B 1 184 ? -15.361 45.540 -9.420 1.00 14.61 212 TRP B CA 1
ATOM 2706 C C . TRP B 1 184 ? -15.002 46.883 -8.836 1.00 13.79 212 TRP B C 1
ATOM 2707 O O . TRP B 1 184 ? -14.911 47.019 -7.629 1.00 16.66 212 TRP B O 1
ATOM 2718 N N . SER B 1 185 ? -14.879 47.866 -9.723 1.00 14.64 213 SER B N 1
ATOM 2719 C CA . SER B 1 185 ? -14.352 49.206 -9.446 1.00 12.00 213 SER B CA 1
ATOM 2720 C C . SER B 1 185 ? -13.917 49.477 -8.010 1.00 16.81 213 SER B C 1
ATOM 2721 O O . SER B 1 185 ? -13.001 48.844 -7.492 1.00 13.02 213 SER B O 1
ATOM 2724 N N . ALA B 1 192 ? -12.843 51.031 -14.429 1.00 28.43 220 ALA B N 1
ATOM 2725 C CA . ALA B 1 192 ? -13.287 49.830 -13.733 1.00 21.51 220 ALA B CA 1
ATOM 2726 C C . ALA B 1 192 ? -12.140 48.844 -13.507 1.00 23.55 220 ALA B C 1
ATOM 2727 O O . ALA B 1 192 ? -11.503 48.366 -14.451 1.00 24.10 220 ALA B O 1
ATOM 2729 N N . ASN B 1 193 ? -11.909 48.555 -12.230 1.00 20.47 221 ASN B N 1
ATOM 2730 C CA . ASN B 1 193 ? -10.758 47.808 -11.725 1.00 17.50 221 ASN B CA 1
ATOM 2731 C C . ASN B 1 193 ? -10.837 46.281 -11.755 1.00 16.96 221 ASN B C 1
ATOM 2732 O O . ASN B 1 193 ? -10.981 45.649 -10.705 1.00 14.15 221 ASN B O 1
ATOM 2737 N N . VAL B 1 194 ? -10.711 45.696 -12.947 1.00 15.90 222 VAL B N 1
ATOM 2738 C CA . VAL B 1 194 ? -10.812 44.245 -13.108 1.00 12.55 222 VAL B CA 1
ATOM 2739 C C . VAL B 1 194 ? -9.474 43.503 -13.057 1.00 14.56 222 VAL B C 1
ATOM 2740 O O . VAL B 1 194 ? -8.503 43.867 -13.702 1.00 11.96 222 VAL B O 1
ATOM 2744 N N . SER B 1 195 ? -9.453 42.447 -12.263 1.00 16.58 223 SER B N 1
ATOM 2745 C CA . SER B 1 195 ? -8.270 41.639 -12.102 1.00 15.12 223 SER B CA 1
ATOM 2746 C C . SER B 1 195 ? -8.555 40.212 -12.614 1.00 11.14 223 SER B C 1
ATOM 2747 O O . SER B 1 195 ? -9.712 39.808 -12.689 1.00 11.15 223 SER B O 1
ATOM 2750 N N . HIS B 1 196 ? -7.528 39.433 -12.937 1.00 18.81 224 HIS B N 1
ATOM 2751 C CA . HIS B 1 196 ? -6.216 39.927 -13.310 1.00 13.05 224 HIS B CA 1
ATOM 2752 C C . HIS B 1 196 ? -6.323 40.898 -14.481 1.00 14.03 224 HIS B C 1
ATOM 2753 O O . HIS B 1 196 ? -6.288 42.133 -14.345 1.00 13.79 224 HIS B O 1
ATOM 2760 N N . GLY B 1 197 ? -6.434 40.278 -15.648 1.00 11.40 225 GLY B N 1
ATOM 2761 C CA . GLY B 1 197 ? -6.606 40.933 -16.924 1.00 11.81 225 GLY B CA 1
ATOM 2762 C C . GLY B 1 197 ? -7.986 40.693 -17.515 1.00 11.15 225 GLY B C 1
ATOM 2763 O O . GLY B 1 197 ? -8.234 41.028 -18.665 1.00 12.50 225 GLY B O 1
ATOM 2764 N N . CYS B 1 198 ? -8.861 40.053 -16.741 1.00 16.03 226 CYS B N 1
ATOM 2765 C CA . CYS B 1 198 ? -10.183 39.639 -17.215 1.00 10.25 226 CYS B CA 1
ATOM 2766 C C . CYS B 1 198 ? -10.987 40.731 -17.897 1.00 8.86 226 CYS B C 1
ATOM 2767 O O . CYS B 1 198 ? -10.750 41.913 -17.702 1.00 11.17 226 CYS B O 1
ATOM 2770 N N . ILE B 1 199 ? -11.951 40.295 -18.705 1.00 12.26 227 ILE B N 1
ATOM 2771 C CA . ILE B 1 199 ? -12.732 41.175 -19.560 1.00 10.93 227 ILE B CA 1
ATOM 2772 C C . ILE B 1 199 ? -14.120 41.401 -18.999 1.00 9.45 227 ILE B C 1
ATOM 2773 O O . ILE B 1 199 ? -14.923 40.480 -18.956 1.00 14.53 227 ILE B O 1
ATOM 2778 N N . ASN B 1 200 ? -14.405 42.637 -18.609 1.00 12.13 228 ASN B N 1
ATOM 2779 C CA . ASN B 1 200 ? -15.676 42.948 -17.963 1.00 13.54 228 ASN B CA 1
ATOM 2780 C C . ASN B 1 200 ? -16.618 43.693 -18.861 1.00 12.84 228 ASN B C 1
ATOM 2781 O O . ASN B 1 200 ? -16.252 44.677 -19.501 1.00 13.01 228 ASN B O 1
ATOM 2786 N N . LEU B 1 201 ? -17.855 43.212 -18.856 1.00 14.88 229 LEU B N 1
ATOM 2787 C CA . LEU B 1 201 ? -18.941 43.753 -19.646 1.00 10.03 229 LEU B CA 1
ATOM 2788 C C . LEU B 1 201 ? -20.095 44.133 -18.709 1.00 12.99 229 LEU B C 1
ATOM 2789 O O . LEU B 1 201 ? -20.067 43.836 -17.507 1.00 11.24 229 LEU B O 1
ATOM 2794 N N . SER B 1 202 ? -21.106 44.790 -19.262 1.00 10.52 230 SER B N 1
ATOM 2795 C CA . SER B 1 202 ? -22.342 45.026 -18.536 1.00 13.98 230 SER B CA 1
ATOM 2796 C C . SER B 1 202 ? -23.012 43.670 -18.315 1.00 12.70 230 SER B C 1
ATOM 2797 O O . SER B 1 202 ? -22.581 42.675 -18.876 1.00 14.43 230 SER B O 1
ATOM 2800 N N . PRO B 1 203 ? -24.058 43.613 -17.479 1.00 16.93 231 PRO B N 1
ATOM 2801 C CA . PRO B 1 203 ? -24.740 42.326 -17.310 1.00 20.32 231 PRO B CA 1
ATOM 2802 C C . PRO B 1 203 ? -25.453 41.845 -18.568 1.00 17.89 231 PRO B C 1
ATOM 2803 O O . PRO B 1 203 ? -25.491 40.656 -18.863 1.00 21.31 231 PRO B O 1
ATOM 2807 N N . ASP B 1 204 ? -26.057 42.788 -19.275 1.00 21.60 232 ASP B N 1
ATOM 2808 C CA . ASP B 1 204 ? -26.791 42.501 -20.494 1.00 16.94 232 ASP B CA 1
ATOM 2809 C C . ASP B 1 204 ? -25.863 42.020 -21.583 1.00 16.70 232 ASP B C 1
ATOM 2810 O O . ASP B 1 204 ? -26.114 41.010 -22.238 1.00 22.96 232 ASP B O 1
ATOM 2815 N N . ASN B 1 205 ? -24.766 42.743 -21.753 1.00 15.73 233 ASN B N 1
ATOM 2816 C CA . ASN B 1 205 ? -23.804 42.414 -22.790 1.00 13.89 233 ASN B CA 1
ATOM 2817 C C . ASN B 1 205 ? -23.129 41.085 -22.527 1.00 12.68 233 ASN B C 1
ATOM 2818 O O . ASN B 1 205 ? -22.999 40.258 -23.424 1.00 17.83 233 ASN B O 1
ATOM 2823 N N . ALA B 1 206 ? -22.735 40.864 -21.282 1.00 11.77 234 ALA B N 1
ATOM 2824 C CA . ALA B 1 206 ? -22.058 39.629 -20.923 1.00 12.49 234 ALA B CA 1
ATOM 2825 C C . ALA B 1 206 ? -22.969 38.428 -21.100 1.00 14.19 234 ALA B C 1
ATOM 2826 O O . ALA B 1 206 ? -22.535 37.361 -21.543 1.00 11.48 234 ALA B O 1
ATOM 2828 N N . ALA B 1 207 ? -24.248 38.609 -20.805 1.00 12.31 235 ALA B N 1
ATOM 2829 C CA . ALA B 1 207 ? -25.183 37.502 -20.930 1.00 11.37 235 ALA B CA 1
ATOM 2830 C C . ALA B 1 207 ? -25.310 37.062 -22.366 1.00 13.40 235 ALA B C 1
ATOM 2831 O O . ALA B 1 207 ? -25.183 35.880 -22.677 1.00 15.75 235 ALA B O 1
ATOM 2833 N N . TRP B 1 208 ? -25.515 38.031 -23.244 1.00 13.72 236 TRP B N 1
ATOM 2834 C CA . TRP B 1 208 ? -25.736 37.729 -24.651 1.00 23.70 236 TRP B CA 1
ATOM 2835 C C . TRP B 1 208 ? -24.539 37.084 -25.324 1.00 15.84 236 TRP B C 1
ATOM 2836 O O . TRP B 1 208 ? -24.699 36.151 -26.103 1.00 20.58 236 TRP B O 1
ATOM 2847 N N . TYR B 1 209 ? -23.356 37.620 -25.062 1.00 15.85 237 TYR B N 1
ATOM 2848 C CA . TYR B 1 209 ? -22.151 37.047 -25.621 1.00 13.11 237 TYR B CA 1
ATOM 2849 C C . TYR B 1 209 ? -22.044 35.606 -25.162 1.00 12.72 237 TY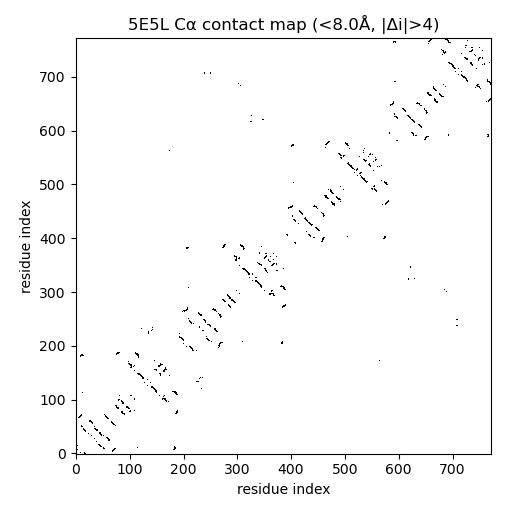R B C 1
ATOM 2850 O O . TYR B 1 209 ? -21.683 34.728 -25.924 1.00 14.26 237 TYR B O 1
ATOM 2859 N N . PHE B 1 210 ? -22.412 35.369 -23.909 1.00 16.59 238 PHE B N 1
ATOM 2860 C CA . PHE B 1 210 ? -22.466 34.023 -23.363 1.00 13.25 238 PHE B CA 1
ATOM 2861 C C . PHE B 1 210 ? -23.488 33.214 -24.146 1.00 12.28 238 PHE B C 1
ATOM 2862 O O . PHE B 1 210 ? -23.265 32.052 -24.431 1.00 14.19 238 PHE B O 1
ATOM 2870 N N . ASP B 1 211 ? -24.601 33.843 -24.499 1.00 14.64 239 ASP B N 1
ATOM 2871 C CA . ASP B 1 211 ? -25.624 33.215 -25.327 1.00 13.45 239 ASP B CA 1
ATOM 2872 C C . ASP B 1 211 ? -25.148 33.020 -26.751 1.00 16.78 239 ASP B C 1
ATOM 2873 O O . ASP B 1 211 ? -25.467 32.014 -27.396 1.00 10.15 239 ASP B O 1
ATOM 2878 N N . ALA B 1 212 ? -24.384 33.998 -27.229 1.00 18.59 240 ALA B N 1
ATOM 2879 C CA . ALA B 1 212 ? -23.904 34.017 -28.603 1.00 17.56 240 ALA B CA 1
ATOM 2880 C C . ALA B 1 212 ? -22.774 33.031 -28.821 1.00 15.94 240 ALA B C 1
ATOM 2881 O O . ALA B 1 212 ? -22.658 32.440 -29.894 1.00 16.64 240 ALA B O 1
ATOM 2883 N N . VAL B 1 213 ? -21.948 32.856 -27.792 1.00 18.40 241 VAL B N 1
ATOM 2884 C CA . VAL B 1 213 ? -20.650 32.204 -27.944 1.00 14.10 241 VAL B CA 1
ATOM 2885 C C . VAL B 1 213 ? -20.751 30.672 -27.961 1.00 10.75 241 VAL B C 1
ATOM 2886 O O . VAL B 1 213 ? -21.722 30.089 -27.478 1.00 9.58 241 VAL B O 1
ATOM 2890 N N . THR B 1 214 ? -19.740 30.062 -28.590 1.00 11.36 242 THR B N 1
ATOM 2891 C CA . THR B 1 214 ? -19.564 28.624 -28.728 1.00 11.72 242 THR B CA 1
ATOM 2892 C C . THR B 1 214 ? -18.148 28.286 -28.297 1.00 8.48 242 THR B C 1
ATOM 2893 O O . THR B 1 214 ? -17.249 29.098 -28.468 1.00 9.09 242 THR B O 1
ATOM 2897 N N . VAL B 1 215 ? -17.939 27.091 -27.753 1.00 11.17 243 VAL B N 1
ATOM 2898 C CA . VAL B 1 215 ? -16.579 26.654 -27.447 1.00 11.74 243 VAL B CA 1
ATOM 2899 C C . VAL B 1 215 ? -15.762 26.674 -28.711 1.00 13.66 243 VAL B C 1
ATOM 2900 O O . VAL B 1 215 ? -16.108 25.997 -29.675 1.00 15.68 243 VAL B O 1
ATOM 2904 N N . GLY B 1 216 ? -14.653 27.405 -28.687 1.00 10.74 244 GLY B N 1
ATOM 2905 C CA . GLY B 1 216 ? -13.810 27.492 -29.855 1.00 10.83 244 GLY B CA 1
ATOM 2906 C C . GLY B 1 216 ? -13.780 28.831 -30.540 1.00 10.92 244 GLY B C 1
ATOM 2907 O O . GLY B 1 216 ? -12.826 29.135 -31.221 1.00 12.87 244 GLY B O 1
ATOM 2908 N N . ASP B 1 217 ? -14.847 29.608 -30.431 1.00 13.21 245 ASP B N 1
ATOM 2909 C CA . ASP B 1 217 ? -14.868 30.890 -31.118 1.00 12.35 245 ASP B CA 1
ATOM 2910 C C . ASP B 1 217 ? -13.666 31.710 -30.719 1.00 11.90 245 ASP B C 1
ATOM 2911 O O . ASP B 1 217 ? -13.283 31.708 -29.567 1.00 15.88 245 ASP B O 1
ATOM 2916 N N . PRO B 1 218 ? -13.093 32.433 -31.671 1.00 10.57 246 PRO B N 1
ATOM 2917 C CA . PRO B 1 218 ? -11.910 33.271 -31.469 1.00 14.40 246 PRO B CA 1
ATOM 2918 C C . PRO B 1 218 ? -12.136 34.489 -30.583 1.00 18.74 246 PRO B C 1
ATOM 2919 O O . PRO B 1 218 ? -13.096 35.236 -30.786 1.00 12.04 246 PRO B O 1
ATOM 2923 N N . ILE B 1 219 ? -11.240 34.663 -29.609 1.00 13.99 247 ILE B N 1
ATOM 2924 C CA . ILE B 1 219 ? -11.173 35.878 -28.803 1.00 12.27 247 ILE B CA 1
ATOM 2925 C C . ILE B 1 219 ? -9.838 36.559 -29.044 1.00 14.43 247 ILE B C 1
ATOM 2926 O O . ILE B 1 219 ? -8.771 35.951 -28.887 1.00 15.20 247 ILE B O 1
ATOM 2931 N N . GLU B 1 220 ? -9.916 37.808 -29.488 1.00 12.85 248 GLU B N 1
ATOM 2932 C CA . GLU B 1 220 ? -8.737 38.573 -29.830 1.00 15.46 248 GLU B CA 1
ATOM 2933 C C . GLU B 1 220 ? -8.593 39.815 -28.959 1.00 16.00 248 GLU B C 1
ATOM 2934 O O . GLU B 1 220 ? -9.475 40.677 -28.937 1.00 17.46 248 GLU B O 1
ATOM 2940 N N . VAL B 1 221 ? -7.445 39.938 -28.300 1.00 13.74 249 VAL B N 1
ATOM 2941 C CA . VAL B 1 221 ? -7.147 41.116 -27.506 1.00 10.87 249 VAL B CA 1
ATOM 2942 C C . VAL B 1 221 ? -6.287 42.012 -28.349 1.00 12.77 249 VAL B C 1
ATOM 2943 O O . VAL B 1 221 ? -5.178 41.653 -28.714 1.00 14.07 249 VAL B O 1
ATOM 2947 N N . VAL B 1 222 ? -6.810 43.190 -28.651 1.00 13.03 250 VAL B N 1
ATOM 2948 C CA . VAL B 1 222 ? -6.165 44.134 -29.553 1.00 13.00 250 VAL B CA 1
ATOM 2949 C C . VAL B 1 222 ? -6.334 45.561 -29.061 1.00 13.10 250 VAL B C 1
ATOM 2950 O O . VAL B 1 222 ? -6.490 45.798 -27.871 1.00 16.02 250 VAL B O 1
ATOM 2954 N N . GLY B 1 223 ? -6.240 46.511 -29.985 1.00 23.61 251 GLY B N 1
ATOM 2955 C CA . GLY B 1 223 ? -6.578 47.896 -29.700 1.00 18.81 251 GLY B CA 1
ATOM 2956 C C . GLY B 1 223 ? -5.434 48.751 -29.192 1.00 16.89 251 GLY B C 1
ATOM 2957 O O . GLY B 1 223 ? -5.646 49.679 -28.411 1.00 20.70 251 GLY B O 1
ATOM 2958 N N . SER C 1 13 ? -45.578 33.679 -58.835 1.00 15.85 41 SER C N 1
ATOM 2959 C CA . SER C 1 13 ? -44.382 32.885 -58.561 1.00 15.06 41 SER C CA 1
ATOM 2960 C C . SER C 1 13 ? -43.506 33.557 -57.530 1.00 10.78 41 SER C C 1
ATOM 2961 O O . SER C 1 13 ? -43.564 34.762 -57.377 1.00 11.54 41 SER C O 1
ATOM 2964 N N . VAL C 1 14 ? -42.711 32.763 -56.814 1.00 12.16 42 VAL C N 1
ATOM 2965 C CA . VAL C 1 14 ? -41.740 33.283 -55.849 1.00 16.14 42 VAL C CA 1
ATOM 2966 C C . VAL C 1 14 ? -40.311 32.781 -56.032 1.00 13.65 42 VAL C C 1
ATOM 2967 O O . VAL C 1 14 ? -40.085 31.588 -56.121 1.00 16.28 42 VAL C O 1
ATOM 2971 N N . SER C 1 15 ? -39.358 33.706 -56.080 1.00 14.42 43 SER C N 1
ATOM 2972 C CA . SER C 1 15 ? -37.929 33.370 -56.078 1.00 15.23 43 SER C CA 1
ATOM 2973 C C . SER C 1 15 ? -37.236 34.085 -54.919 1.00 12.72 43 SER C C 1
ATOM 2974 O O . SER C 1 15 ? -37.647 35.173 -54.552 1.00 15.34 43 SER C O 1
ATOM 2977 N N . PRO C 1 16 ? -36.184 33.486 -54.334 1.00 11.35 44 PRO C N 1
ATOM 2978 C CA . PRO C 1 16 ? -35.585 32.193 -54.682 1.00 15.13 44 PRO C CA 1
ATOM 2979 C C . PRO C 1 16 ? -36.584 31.045 -54.554 1.00 12.74 44 PRO C C 1
ATOM 2980 O O . PRO C 1 16 ? -37.516 31.114 -53.771 1.00 19.59 44 PRO C O 1
ATOM 2984 N N . ALA C 1 17 ? -36.394 29.988 -55.316 1.00 18.09 45 ALA C N 1
ATOM 2985 C CA . ALA C 1 17 ? -37.387 28.938 -55.312 1.00 19.55 45 ALA C CA 1
ATOM 2986 C C . ALA C 1 17 ? -37.295 28.094 -54.057 1.00 23.60 45 ALA C C 1
ATOM 2987 O O . ALA C 1 17 ? -36.443 28.311 -53.211 1.00 24.06 45 ALA C O 1
ATOM 2989 N N . ASN C 1 18 ? -38.210 27.145 -53.936 1.00 26.33 46 ASN C N 1
ATOM 2990 C CA . ASN C 1 18 ? -38.249 26.285 -52.780 1.00 28.61 46 ASN C CA 1
ATOM 2991 C C . ASN C 1 18 ? -37.120 25.285 -52.891 1.00 29.27 46 ASN C C 1
ATOM 2992 O O . ASN C 1 18 ? -36.825 24.794 -53.973 1.00 28.50 46 ASN C O 1
ATOM 2997 N N . GLY C 1 19 ? -36.452 25.046 -51.770 1.00 28.82 47 GLY C N 1
ATOM 2998 C CA . GLY C 1 19 ? -35.378 24.082 -51.675 1.00 20.31 47 GLY C CA 1
ATOM 2999 C C . GLY C 1 19 ? -34.086 24.711 -52.128 1.00 19.87 47 GLY C C 1
ATOM 3000 O O . GLY C 1 19 ? -33.013 24.235 -51.787 1.00 21.78 47 GLY C O 1
ATOM 3001 N N . ALA C 1 20 ? -34.205 25.809 -52.872 1.00 25.82 48 ALA C N 1
ATOM 3002 C CA . ALA C 1 20 ? -33.065 26.468 -53.501 1.00 26.14 48 ALA C CA 1
ATOM 3003 C C . ALA C 1 20 ? -32.141 27.012 -52.450 1.00 19.87 48 ALA C C 1
ATOM 3004 O O . ALA C 1 20 ? -32.594 27.648 -51.515 1.00 20.88 48 ALA C O 1
ATOM 3006 N N . VAL C 1 21 ? -30.852 26.746 -52.585 1.00 15.42 49 VAL C N 1
ATOM 3007 C CA . VAL C 1 21 ? -29.878 27.313 -51.669 1.00 18.78 49 VAL C CA 1
ATOM 3008 C C . VAL C 1 21 ? -29.127 28.408 -52.414 1.00 19.10 49 VAL C C 1
ATOM 3009 O O . VAL C 1 21 ? -28.387 28.117 -53.341 1.00 26.41 49 VAL C O 1
ATOM 3013 N N . VAL C 1 22 ? -29.310 29.663 -52.022 1.00 19.70 50 VAL C N 1
ATOM 3014 C CA . VAL C 1 22 ? -28.737 30.773 -52.774 1.00 13.98 50 VAL C CA 1
ATOM 3015 C C . VAL C 1 22 ? -27.671 31.487 -51.975 1.00 16.76 50 VAL C C 1
ATOM 3016 O O . VAL C 1 22 ? -27.350 31.079 -50.865 1.00 19.28 50 VAL C O 1
ATOM 3020 N N . GLY C 1 23 ? -27.111 32.545 -52.557 1.00 15.16 51 GLY C N 1
ATOM 3021 C CA . GLY C 1 23 ? -26.110 33.356 -51.890 1.00 14.44 51 GLY C CA 1
ATOM 3022 C C . GLY C 1 23 ? -26.767 34.473 -51.118 1.00 12.63 51 GLY C C 1
ATOM 3023 O O . GLY C 1 23 ? -27.967 34.647 -51.203 1.00 17.83 51 GLY C O 1
ATOM 3024 N N . VAL C 1 24 ? -25.984 35.294 -50.436 1.00 15.36 52 VAL C N 1
ATOM 3025 C CA . VAL C 1 24 ? -26.569 36.134 -49.400 1.00 14.79 52 VAL C CA 1
ATOM 3026 C C . VAL C 1 24 ? -27.011 37.478 -49.926 1.00 14.54 52 VAL C C 1
ATOM 3027 O O . VAL C 1 24 ? -27.301 38.377 -49.151 1.00 16.62 52 VAL C O 1
ATOM 3031 N N . ALA C 1 25 ? -27.030 37.644 -51.240 1.00 14.54 53 ALA C N 1
ATOM 3032 C CA . ALA C 1 25 ? -27.532 38.895 -51.784 1.00 9.80 53 ALA C CA 1
ATOM 3033 C C . ALA C 1 25 ? -28.784 38.686 -52.632 1.00 11.77 53 ALA C C 1
ATOM 3034 O O . ALA C 1 25 ? -29.386 39.641 -53.099 1.00 8.04 53 ALA C O 1
ATOM 3036 N N . HIS C 1 26 ? -29.217 37.442 -52.764 1.00 8.80 54 HIS C N 1
ATOM 3037 C CA . HIS C 1 26 ? -30.375 37.139 -53.585 1.00 7.54 54 HIS C CA 1
ATOM 3038 C C . HIS C 1 26 ? -31.623 37.786 -52.991 1.00 11.06 54 HIS C C 1
ATOM 3039 O O . HIS C 1 26 ? -31.980 37.504 -51.847 1.00 14.43 54 HIS C O 1
ATOM 3046 N N . PRO C 1 27 ? -32.286 38.659 -53.756 1.00 8.63 55 PRO C N 1
ATOM 3047 C CA . PRO C 1 27 ? -33.519 39.269 -53.283 1.00 10.64 55 PRO C CA 1
ATOM 3048 C C . PRO C 1 27 ? -34.667 38.333 -53.550 1.00 10.73 55 PRO C C 1
ATOM 3049 O O . PRO C 1 27 ? -34.484 37.324 -54.238 1.00 16.31 55 PRO C O 1
ATOM 3053 N N . VAL C 1 28 ? -35.818 38.642 -52.976 1.00 10.83 56 VAL C N 1
ATOM 3054 C CA . VAL C 1 28 ? -37.023 37.870 -53.195 1.00 8.96 56 VAL C CA 1
ATOM 3055 C C . VAL C 1 28 ? -37.857 38.556 -54.278 1.00 12.93 56 VAL C C 1
ATOM 3056 O O . VAL C 1 28 ? -38.003 39.769 -54.252 1.00 12.83 56 VAL C O 1
ATOM 3060 N N . VAL C 1 29 ? -38.354 37.791 -55.247 1.00 11.57 57 VAL C N 1
ATOM 3061 C CA . VAL C 1 29 ? -39.157 38.353 -56.324 1.00 14.82 57 VAL C CA 1
ATOM 3062 C C . VAL C 1 29 ? -40.526 37.675 -56.453 1.00 14.97 57 VAL C C 1
ATOM 3063 O O . VAL C 1 29 ? -40.631 36.457 -56.585 1.00 12.17 57 VAL C O 1
ATOM 3067 N N . VAL C 1 30 ? -41.575 38.483 -56.422 1.00 18.75 58 VAL C N 1
ATOM 3068 C CA . VAL C 1 30 ? -42.937 37.971 -56.440 1.00 17.58 58 VAL C CA 1
ATOM 3069 C C . VAL C 1 30 ? -43.690 38.352 -57.719 1.00 14.61 58 VAL C C 1
ATOM 3070 O O . VAL C 1 30 ? -43.584 39.473 -58.193 1.00 16.98 58 VAL C O 1
ATOM 3074 N N . THR C 1 31 ? -44.351 37.367 -58.324 1.00 16.09 59 THR C N 1
ATOM 3075 C CA . THR C 1 31 ? -45.183 37.559 -59.503 1.00 11.68 59 THR C CA 1
ATOM 3076 C C . THR C 1 31 ? -46.667 37.352 -59.186 1.00 12.34 59 THR C C 1
ATOM 3077 O O . THR C 1 31 ? -47.133 36.213 -59.097 1.00 8.65 59 THR C O 1
ATOM 3081 N N . ARG C 1 40 ? -49.738 48.508 -52.726 1.00 21.77 68 ARG C N 1
ATOM 3082 C CA . ARG C 1 40 ? -49.307 49.039 -51.448 1.00 20.04 68 ARG C CA 1
ATOM 3083 C C . ARG C 1 40 ? -49.984 48.208 -50.366 1.00 21.04 68 ARG C C 1
ATOM 3084 O O . ARG C 1 40 ? -49.545 48.163 -49.226 1.00 22.08 68 ARG C O 1
ATOM 3092 N N . ALA C 1 41 ? -51.096 47.592 -50.752 1.00 21.24 69 ALA C N 1
ATOM 3093 C CA . ALA C 1 41 ? -51.896 46.711 -49.913 1.00 16.50 69 ALA C CA 1
ATOM 3094 C C . ALA C 1 41 ? -51.346 45.291 -49.918 1.00 21.13 69 ALA C C 1
ATOM 3095 O O . ALA C 1 41 ? -51.559 44.517 -48.998 1.00 20.69 69 ALA C O 1
ATOM 3097 N N . VAL C 1 42 ? -50.660 44.955 -50.997 1.00 22.50 70 VAL C N 1
ATOM 3098 C CA . VAL C 1 42 ? -50.102 43.630 -51.202 1.00 21.38 70 VAL C CA 1
ATOM 3099 C C . VAL C 1 42 ? -48.717 43.456 -50.563 1.00 20.81 70 VAL C C 1
ATOM 3100 O O . VAL C 1 42 ? -48.289 42.337 -50.292 1.00 23.20 70 VAL C O 1
ATOM 3104 N N . GLU C 1 43 ? -48.035 44.555 -50.271 1.00 23.55 71 GLU C N 1
ATOM 3105 C CA . GLU C 1 43 ? -46.786 44.479 -49.502 1.00 20.88 71 GLU C CA 1
ATOM 3106 C C . GLU C 1 43 ? -47.069 43.882 -48.129 1.00 18.68 71 GLU C C 1
ATOM 3107 O O . GLU C 1 43 ? -46.322 43.050 -47.611 1.00 14.68 71 GLU C O 1
ATOM 3113 N N . ARG C 1 44 ? -48.189 44.319 -47.573 1.00 21.77 72 ARG C N 1
ATOM 3114 C CA . ARG C 1 44 ? -48.642 43.944 -46.254 1.00 19.08 72 ARG C CA 1
ATOM 3115 C C . ARG C 1 44 ? -49.023 42.470 -46.188 1.00 20.83 72 ARG C C 1
ATOM 3116 O O . ARG C 1 44 ? -49.079 41.908 -45.099 1.00 22.93 72 ARG C O 1
ATOM 3124 N N . SER C 1 45 ? -49.321 41.857 -47.337 1.00 19.44 73 SER C N 1
ATOM 3125 C CA . SER C 1 45 ? -49.638 40.424 -47.369 1.00 15.86 73 SER C CA 1
ATOM 3126 C C . SER C 1 45 ? -48.389 39.551 -47.601 1.00 18.10 73 SER C C 1
ATOM 3127 O O . SER C 1 45 ? -48.485 38.336 -47.797 1.00 17.97 73 SER C O 1
ATOM 3130 N N . ILE C 1 46 ? -47.215 40.169 -47.566 1.00 16.03 74 ILE C N 1
ATOM 3131 C CA . ILE C 1 46 ? -45.971 39.429 -47.695 1.00 17.93 74 ILE C CA 1
ATOM 3132 C C . ILE C 1 46 ? -45.067 39.751 -46.509 1.00 17.05 74 ILE C C 1
ATOM 3133 O O . ILE C 1 46 ? -45.062 40.880 -46.015 1.00 16.17 74 ILE C O 1
ATOM 3138 N N . ARG C 1 47 ? -44.319 38.748 -46.052 1.00 13.48 75 ARG C N 1
ATOM 3139 C CA . ARG C 1 47 ? -43.360 38.926 -44.973 1.00 13.13 75 ARG C CA 1
ATOM 3140 C C . ARG C 1 47 ? -42.224 37.895 -45.059 1.00 14.90 75 ARG C C 1
ATOM 3141 O O . ARG C 1 47 ? -42.437 36.757 -45.475 1.00 11.22 75 ARG C O 1
ATOM 3149 N N . ILE C 1 48 ? -41.024 38.311 -44.668 1.00 16.16 76 ILE C N 1
ATOM 3150 C CA . ILE C 1 48 ? -39.837 37.462 -44.714 1.00 13.33 76 ILE C CA 1
ATOM 3151 C C . ILE C 1 48 ? -39.553 36.762 -43.391 1.00 16.56 76 ILE C C 1
ATOM 3152 O O . ILE C 1 48 ? -39.361 37.411 -42.365 1.00 21.51 76 ILE C O 1
ATOM 3157 N N . SER C 1 49 ? -39.516 35.435 -43.412 1.00 15.89 77 SER C N 1
ATOM 3158 C CA . SER C 1 49 ? -39.320 34.685 -42.189 1.00 17.09 77 SER C CA 1
ATOM 3159 C C . SER C 1 49 ? -37.841 34.282 -42.068 1.00 19.28 77 SER C C 1
ATOM 3160 O O . SER C 1 49 ? -37.338 33.456 -42.836 1.00 20.45 77 SER C O 1
ATOM 3163 N N . THR C 1 50 ? -37.171 34.903 -41.091 1.00 21.53 78 THR C N 1
ATOM 3164 C CA . THR C 1 50 ? -35.762 34.702 -40.767 1.00 14.24 78 THR C CA 1
ATOM 3165 C C . THR C 1 50 ? -35.566 34.568 -39.259 1.00 18.90 78 THR C C 1
ATOM 3166 O O . THR C 1 50 ? -36.356 35.082 -38.479 1.00 17.48 78 THR C O 1
ATOM 3170 N N . PRO C 1 51 ? -34.508 33.857 -38.844 1.00 23.60 79 PRO C N 1
ATOM 3171 C CA . PRO C 1 51 ? -34.179 33.716 -37.420 1.00 18.94 79 PRO C CA 1
ATOM 3172 C C . PRO C 1 51 ? -33.962 35.024 -36.640 1.00 18.08 79 PRO C C 1
ATOM 3173 O O . PRO C 1 51 ? -34.228 35.059 -35.445 1.00 21.58 79 PRO C O 1
ATOM 3177 N N . HIS C 1 52 ? -33.516 36.091 -37.287 1.00 14.24 80 HIS C N 1
ATOM 3178 C CA . HIS C 1 52 ? -33.196 37.314 -36.555 1.00 18.41 80 HIS C CA 1
ATOM 3179 C C . HIS C 1 52 ? -33.902 38.532 -37.098 1.00 14.13 80 HIS C C 1
ATOM 3180 O O . HIS C 1 52 ? -33.464 39.675 -36.907 1.00 22.65 80 HIS C O 1
ATOM 3187 N N . ASN C 1 53 ? -35.028 38.255 -37.743 1.00 12.59 81 ASN C N 1
ATOM 3188 C CA . ASN C 1 53 ? -35.962 39.267 -38.234 1.00 20.06 81 ASN C CA 1
ATOM 3189 C C . ASN C 1 53 ? -35.353 40.365 -39.110 1.00 15.93 81 ASN C C 1
ATOM 3190 O O . ASN C 1 53 ? -35.463 41.552 -38.815 1.00 14.04 81 ASN C O 1
ATOM 3195 N N . THR C 1 54 ? -34.792 39.940 -40.237 1.00 18.05 82 THR C N 1
ATOM 3196 C CA . THR C 1 54 ? -34.078 40.804 -41.166 1.00 14.95 82 THR C CA 1
ATOM 3197 C C . THR C 1 54 ? -35.017 41.801 -41.836 1.00 12.05 82 THR C C 1
ATOM 3198 O O . THR C 1 54 ? -36.096 41.458 -42.305 1.00 12.61 82 THR C O 1
ATOM 3202 N N . THR C 1 55 ? -34.573 43.051 -41.842 1.00 15.43 83 THR C N 1
ATOM 3203 C CA . THR C 1 55 ? -35.295 44.169 -42.408 1.00 14.35 83 THR C CA 1
ATOM 3204 C C . THR C 1 55 ? -34.849 44.378 -43.839 1.00 14.53 83 THR C C 1
ATOM 3205 O O . THR C 1 55 ? -33.746 44.002 -44.197 1.00 14.91 83 THR C O 1
ATOM 3209 N N . GLY C 1 56 ? -35.713 44.967 -44.656 1.00 15.83 84 GLY C N 1
ATOM 3210 C CA . GLY C 1 56 ? -35.389 45.227 -46.045 1.00 14.39 84 GLY C CA 1
ATOM 3211 C C . GLY C 1 56 ? -36.404 46.118 -46.729 1.00 16.11 84 GLY C C 1
ATOM 3212 O O . GLY C 1 56 ? -37.216 46.746 -46.072 1.00 20.56 84 GLY C O 1
ATOM 3213 N N . HIS C 1 57 ? -36.354 46.199 -48.051 1.00 16.64 85 HIS C N 1
ATOM 3214 C CA . HIS C 1 57 ? -37.301 47.048 -48.766 1.00 14.91 85 HIS C CA 1
ATOM 3215 C C . HIS C 1 57 ? -37.867 46.426 -50.035 1.00 11.85 85 HIS C C 1
ATOM 3216 O O . HIS C 1 57 ? -37.275 45.540 -50.635 1.00 14.90 85 HIS C O 1
ATOM 3223 N N . PHE C 1 58 ? -39.025 46.936 -50.431 1.00 14.16 86 PHE C N 1
ATOM 3224 C CA . PHE C 1 58 ? -39.735 46.465 -51.595 1.00 14.82 86 PHE C CA 1
ATOM 3225 C C . PHE C 1 58 ? -39.248 47.302 -52.761 1.00 18.81 86 PHE C C 1
ATOM 3226 O O . PHE C 1 58 ? -39.043 48.506 -52.615 1.00 18.60 86 PHE C O 1
ATOM 3234 N N . GLU C 1 59 ? -39.068 46.672 -53.916 1.00 22.05 87 GLU C N 1
ATOM 3235 C CA . GLU C 1 59 ? -38.620 47.376 -55.118 1.00 18.24 87 GLU C CA 1
ATOM 3236 C C . GLU C 1 59 ? -39.520 47.027 -56.279 1.00 21.40 87 GLU C C 1
ATOM 3237 O O . GLU C 1 59 ? -39.708 45.861 -56.615 1.00 17.14 87 GLU C O 1
ATOM 3243 N N . TRP C 1 60 ? -40.084 48.061 -56.884 1.00 27.36 88 TRP C N 1
ATOM 3244 C CA . TRP C 1 60 ? -40.931 47.891 -58.046 1.00 20.98 88 TRP C CA 1
ATOM 3245 C C . TRP C 1 60 ? -40.157 48.259 -59.295 1.00 25.01 88 TRP C C 1
ATOM 3246 O O . TRP C 1 60 ? -38.958 48.538 -59.228 1.00 31.39 88 TRP C O 1
ATOM 3257 N N . ASN C 1 64 ? -47.597 44.945 -62.089 1.00 17.35 92 ASN C N 1
ATOM 3258 C CA . ASN C 1 64 ? -46.138 44.842 -62.079 1.00 22.44 92 ASN C CA 1
ATOM 3259 C C . ASN C 1 64 ? -45.654 43.703 -61.175 1.00 13.91 92 ASN C C 1
ATOM 3260 O O . ASN C 1 64 ? -46.397 42.805 -60.818 1.00 17.20 92 ASN C O 1
ATOM 3265 N N . VAL C 1 65 ? -44.381 43.763 -60.836 1.00 17.55 93 VAL C N 1
ATOM 3266 C CA . VAL C 1 65 ? -43.669 42.741 -60.099 1.00 15.78 93 VAL C CA 1
ATOM 3267 C C . VAL C 1 65 ? -42.902 43.410 -58.981 1.00 15.64 93 VAL C C 1
ATOM 3268 O O . VAL C 1 65 ? -42.218 44.402 -59.203 1.00 18.32 93 VAL C O 1
ATOM 3272 N N . VAL C 1 66 ? -43.014 42.891 -57.770 1.00 15.31 94 VAL C N 1
ATOM 3273 C CA . VAL C 1 66 ? -42.279 43.508 -56.693 1.00 14.53 94 VAL C CA 1
ATOM 3274 C C . VAL C 1 66 ? -41.169 42.579 -56.261 1.00 12.65 94 VAL C C 1
ATOM 3275 O O . VAL C 1 66 ? -41.294 41.369 -56.358 1.00 11.01 94 VAL C O 1
ATOM 3279 N N . ARG C 1 67 ? -40.038 43.160 -55.880 1.00 15.72 95 ARG C N 1
ATOM 3280 C CA . ARG C 1 67 ? -38.963 42.370 -55.316 1.00 16.66 95 ARG C CA 1
ATOM 3281 C C . ARG C 1 67 ? -38.596 43.006 -53.988 1.00 17.28 95 ARG C C 1
ATOM 3282 O O . ARG C 1 67 ? -38.746 44.212 -53.799 1.00 15.45 95 ARG C O 1
ATOM 3290 N N . TRP C 1 68 ? -38.084 42.198 -53.075 1.00 15.60 96 TRP C N 1
ATOM 3291 C CA . TRP C 1 68 ? -37.787 42.659 -51.732 1.00 11.04 96 TRP C CA 1
ATOM 3292 C C . TRP C 1 68 ? -36.315 42.485 -51.449 1.00 9.53 96 TRP C C 1
ATOM 3293 O O . TRP C 1 68 ? -35.777 41.385 -51.535 1.00 14.02 96 TRP C O 1
ATOM 3304 N N . VAL C 1 69 ? -35.654 43.576 -51.102 1.00 12.39 97 VAL C N 1
ATOM 3305 C CA . VAL C 1 69 ? -34.213 43.527 -50.913 1.00 14.34 97 VAL C CA 1
ATOM 3306 C C . VAL C 1 69 ? -33.828 43.610 -49.454 1.00 13.26 97 VAL C C 1
ATOM 3307 O O . VAL C 1 69 ? -34.297 44.501 -48.756 1.00 14.18 97 VAL C O 1
ATOM 3311 N N . PRO C 1 70 ? -32.949 42.705 -48.991 1.00 14.17 98 PRO C N 1
ATOM 3312 C CA . PRO C 1 70 ? -32.441 42.844 -47.624 1.00 16.65 98 PRO C CA 1
ATOM 3313 C C . PRO C 1 70 ? -31.629 44.128 -47.550 1.00 15.55 98 PRO C C 1
ATOM 3314 O O . PRO C 1 70 ? -31.049 44.491 -48.559 1.00 19.89 98 PRO C O 1
ATOM 3318 N N . HIS C 1 71 ? -31.623 44.816 -46.413 1.00 17.93 99 HIS C N 1
ATOM 3319 C CA . HIS C 1 71 ? -30.951 46.114 -46.278 1.00 15.86 99 HIS C CA 1
ATOM 3320 C C . HIS C 1 71 ? -29.432 46.003 -46.388 1.00 23.93 99 HIS C C 1
ATOM 3321 O O . HIS C 1 71 ? -28.751 46.944 -46.830 1.00 21.31 99 HIS C O 1
ATOM 3328 N N . ARG C 1 72 ? -28.903 44.870 -45.943 1.00 26.39 100 ARG C N 1
ATOM 3329 C CA . ARG C 1 72 ? -27.495 44.562 -46.147 1.00 24.56 100 ARG C CA 1
ATOM 3330 C C . ARG C 1 72 ? -27.465 43.259 -46.944 1.00 23.81 100 ARG C C 1
ATOM 3331 O O . ARG C 1 72 ? -27.542 43.286 -48.170 1.00 27.04 100 ARG C O 1
ATOM 3333 N N . TYR C 1 73 ? -27.383 42.130 -46.251 1.00 18.48 101 TYR C N 1
ATOM 3334 C CA . TYR C 1 73 ? -27.339 40.809 -46.879 1.00 17.30 101 TYR C CA 1
ATOM 3335 C C . TYR C 1 73 ? -28.246 39.851 -46.127 1.00 18.82 101 TYR C C 1
ATOM 3336 O O . TYR C 1 73 ? -28.987 40.258 -45.232 1.00 24.75 101 TYR C O 1
ATOM 3345 N N . TRP C 1 74 ? -28.160 38.572 -46.464 1.00 20.30 102 TRP C N 1
ATOM 3346 C CA . TRP C 1 74 ? -28.890 37.554 -45.727 1.00 18.52 102 TRP C CA 1
ATOM 3347 C C . TRP C 1 74 ? -27.967 37.034 -44.664 1.00 23.47 102 TRP C C 1
ATOM 3348 O O . TRP C 1 74 ? -26.751 37.162 -44.784 1.00 28.57 102 TRP C O 1
ATOM 3359 N N . PRO C 1 75 ? -28.528 36.462 -43.598 1.00 25.28 103 PRO C N 1
ATOM 3360 C CA . PRO C 1 75 ? -27.619 35.713 -42.741 1.00 24.18 103 PRO C CA 1
ATOM 3361 C C . PRO C 1 75 ? -27.066 34.497 -43.460 1.00 22.42 103 PRO C C 1
ATOM 3362 O O . PRO C 1 75 ? -27.812 33.706 -44.034 1.00 22.27 103 PRO C O 1
ATOM 3366 N N . PRO C 1 76 ? -25.745 34.346 -43.424 1.00 21.40 104 PRO C N 1
ATOM 3367 C CA . PRO C 1 76 ? -25.134 33.171 -44.029 1.00 21.96 104 PRO C CA 1
ATOM 3368 C C . PRO C 1 76 ? -25.687 31.894 -43.419 1.00 22.44 104 PRO C C 1
ATOM 3369 O O . PRO C 1 76 ? -26.142 31.900 -42.285 1.00 29.64 104 PRO C O 1
ATOM 3373 N N . HIS C 1 77 ? -25.629 30.816 -44.188 1.00 27.98 105 HIS C N 1
ATOM 3374 C CA . HIS C 1 77 ? -26.035 29.472 -43.777 1.00 22.54 105 HIS C CA 1
ATOM 3375 C C . HIS C 1 77 ? -27.376 29.411 -43.030 1.00 23.05 105 HIS C C 1
ATOM 3376 O O . HIS C 1 77 ? -27.624 28.506 -42.235 1.00 25.16 105 HIS C O 1
ATOM 3383 N N . THR C 1 78 ? -28.251 30.365 -43.325 1.00 23.54 106 THR C N 1
ATOM 3384 C CA . THR C 1 78 ? -29.572 30.423 -42.726 1.00 19.76 106 THR C CA 1
ATOM 3385 C C . THR C 1 78 ? -30.708 30.124 -43.696 1.00 21.39 106 THR C C 1
ATOM 3386 O O . THR C 1 78 ? -30.753 30.667 -44.797 1.00 21.87 106 THR C O 1
ATOM 3390 N N . ARG C 1 79 ? -31.638 29.283 -43.257 1.00 20.20 107 ARG C N 1
ATOM 3391 C CA . ARG C 1 79 ? -32.868 29.008 -43.977 1.00 18.27 107 ARG C CA 1
ATOM 3392 C C . ARG C 1 79 ? -33.815 30.195 -43.875 1.00 18.47 107 ARG C C 1
ATOM 3393 O O . ARG C 1 79 ? -34.117 30.650 -42.789 1.00 19.75 107 ARG C O 1
ATOM 3401 N N . VAL C 1 80 ? -34.298 30.680 -45.008 1.00 20.39 108 VAL C N 1
ATOM 3402 C CA . VAL C 1 80 ? -35.220 31.814 -45.044 1.00 16.28 108 VAL C CA 1
ATOM 3403 C C . VAL C 1 80 ? -36.536 31.271 -45.556 1.00 19.96 108 VAL C C 1
ATOM 3404 O O . VAL C 1 80 ? -36.544 30.445 -46.464 1.00 18.54 108 VAL C O 1
ATOM 3408 N N . SER C 1 81 ? -37.641 31.698 -44.956 1.00 16.00 109 SER C N 1
ATOM 3409 C CA . SER C 1 81 ? -38.953 31.327 -45.461 1.00 17.52 109 SER C CA 1
ATOM 3410 C C . SER C 1 81 ? -39.701 32.608 -45.818 1.00 16.25 109 SER C C 1
ATOM 3411 O O . SER C 1 81 ? -39.688 33.567 -45.068 1.00 22.30 109 SER C O 1
ATOM 3414 N N . VAL C 1 82 ? -40.333 32.637 -46.984 1.00 19.99 110 VAL C N 1
ATOM 3415 C CA . VAL C 1 82 ? -41.090 33.814 -47.388 1.00 13.40 110 VAL C CA 1
ATOM 3416 C C . VAL C 1 82 ? -42.569 33.466 -47.454 1.00 18.42 110 VAL C C 1
ATOM 3417 O O . VAL C 1 82 ? -42.956 32.431 -47.997 1.00 14.93 110 VAL C O 1
ATOM 3421 N N . GLY C 1 83 ? -43.379 34.314 -46.834 1.00 16.96 111 GLY C N 1
ATOM 3422 C CA . GLY C 1 83 ? -44.819 34.169 -46.858 1.00 17.10 111 GLY C CA 1
ATOM 3423 C C . GLY C 1 83 ? -45.478 35.156 -47.792 1.00 14.92 111 GLY C C 1
ATOM 3424 O O . GLY C 1 83 ? -45.282 36.359 -47.679 1.00 15.54 111 GLY C O 1
ATOM 3425 N N . VAL C 1 84 ? -46.288 34.632 -48.700 1.00 22.31 112 VAL C N 1
ATOM 3426 C CA . VAL C 1 84 ? -47.052 35.441 -49.640 1.00 16.94 112 VAL C CA 1
ATOM 3427 C C . VAL C 1 84 ? -48.487 34.921 -49.616 1.00 15.34 112 VAL C C 1
ATOM 3428 O O . VAL C 1 84 ? -48.761 33.796 -50.020 1.00 19.55 112 VAL C O 1
ATOM 3432 N N . GLN C 1 85 ? -49.382 35.743 -49.097 1.00 15.26 113 GLN C N 1
ATOM 3433 C CA . GLN C 1 85 ? -50.763 35.366 -48.839 1.00 18.84 113 GLN C CA 1
ATOM 3434 C C . GLN C 1 85 ? -50.854 34.155 -47.893 1.00 16.21 113 GLN C C 1
ATOM 3435 O O . GLN C 1 85 ? -50.270 34.179 -46.823 1.00 12.30 113 GLN C O 1
ATOM 3441 N N . GLU C 1 86 ? -51.590 33.109 -48.244 1.00 19.78 114 GLU C N 1
ATOM 3442 C CA . GLU C 1 86 ? -51.755 32.022 -47.280 1.00 17.12 114 GLU C CA 1
ATOM 3443 C C . GLU C 1 86 ? -50.702 30.947 -47.479 1.00 21.84 114 GLU C C 1
ATOM 3444 O O . GLU C 1 86 ? -50.688 29.932 -46.780 1.00 22.89 114 GLU C O 1
ATOM 3450 N N . LEU C 1 87 ? -49.794 31.191 -48.414 1.00 21.67 115 LEU C N 1
ATOM 3451 C CA . LEU C 1 87 ? -48.799 30.197 -48.771 1.00 18.53 115 LEU C CA 1
ATOM 3452 C C . LEU C 1 87 ? -47.432 30.619 -48.275 1.00 19.57 115 LEU C C 1
ATOM 3453 O O . LEU C 1 87 ? -47.093 31.798 -48.318 1.00 19.78 115 LEU C O 1
ATOM 3458 N N . THR C 1 88 ? -46.638 29.654 -47.825 1.00 19.98 116 THR C N 1
ATOM 3459 C CA . THR C 1 88 ? -45.273 29.949 -47.397 1.00 19.52 116 THR C CA 1
ATOM 3460 C C . THR C 1 88 ? -44.266 29.137 -48.212 1.00 21.77 116 THR C C 1
ATOM 3461 O O . THR C 1 88 ? -44.463 27.940 -48.394 1.00 25.30 116 THR C O 1
ATOM 3465 N N . GLU C 1 89 ? -43.221 29.773 -48.748 1.00 18.88 117 GLU C N 1
ATOM 3466 C CA . GLU C 1 89 ? -42.121 28.994 -49.331 1.00 22.59 117 GLU C CA 1
ATOM 3467 C C . GLU C 1 89 ? -40.744 29.537 -48.968 1.00 20.07 117 GLU C C 1
ATOM 3468 O O . GLU C 1 89 ? -40.581 30.726 -48.702 1.00 20.57 117 GLU C O 1
ATOM 3474 N N . GLY C 1 90 ? -39.749 28.653 -49.009 1.00 21.05 118 GLY C N 1
ATOM 3475 C CA . GLY C 1 90 ? -38.432 28.945 -48.473 1.00 17.22 118 GLY C CA 1
ATOM 3476 C C . GLY C 1 90 ? -37.204 28.438 -49.202 1.00 18.22 118 GLY C C 1
ATOM 3477 O O . GLY C 1 90 ? -37.248 27.514 -50.015 1.00 20.51 118 GLY C O 1
ATOM 3478 N N . PHE C 1 91 ? -36.097 29.107 -48.924 1.00 21.38 119 PHE C N 1
ATOM 3479 C CA . PHE C 1 91 ? -34.806 28.792 -49.513 1.00 18.81 119 PHE C CA 1
ATOM 3480 C C . PHE C 1 91 ? -33.692 28.836 -48.472 1.00 14.77 119 PHE C C 1
ATOM 3481 O O . PHE C 1 91 ? -33.885 29.261 -47.351 1.00 17.46 119 PHE C O 1
ATOM 3489 N N . GLU C 1 92 ? -32.501 28.442 -48.858 1.00 17.33 120 GLU C N 1
ATOM 3490 C CA . GLU C 1 92 ? -31.411 28.470 -47.917 1.00 16.92 120 GLU C CA 1
ATOM 3491 C C . GLU C 1 92 ? -30.278 29.332 -48.408 1.00 17.72 120 GLU C C 1
ATOM 3492 O O . GLU C 1 92 ? -30.063 29.489 -49.595 1.00 19.03 120 GLU C O 1
ATOM 3498 N N . THR C 1 93 ? -29.529 29.875 -47.473 1.00 20.04 121 THR C N 1
ATOM 3499 C CA . THR C 1 93 ? -28.328 30.576 -47.826 1.00 21.15 121 THR C CA 1
ATOM 3500 C C . THR C 1 93 ? -27.147 29.634 -47.621 1.00 26.90 121 THR C C 1
ATOM 3501 O O . THR C 1 93 ? -27.129 28.865 -46.665 1.00 19.92 121 THR C O 1
ATOM 3505 N N . GLY C 1 94 ? -26.183 29.675 -48.542 1.00 28.11 122 GLY C N 1
ATOM 3506 C CA . GLY C 1 94 ? -24.999 28.842 -48.445 1.00 21.82 122 GLY C CA 1
ATOM 3507 C C . GLY C 1 94 ? -23.850 29.691 -47.963 1.00 23.73 122 GLY C C 1
ATOM 3508 O O . GLY C 1 94 ? -24.054 30.590 -47.153 1.00 24.08 122 GLY C O 1
ATOM 3509 N N . ASP C 1 95 ? -22.650 29.423 -48.471 1.00 26.51 123 ASP C N 1
ATOM 3510 C CA . ASP C 1 95 ? -21.470 30.202 -48.109 1.00 25.54 123 ASP C CA 1
ATOM 3511 C C . ASP C 1 95 ? -21.640 31.677 -48.446 1.00 22.12 123 ASP C C 1
ATOM 3512 O O . ASP C 1 95 ? -22.327 32.030 -49.399 1.00 28.46 123 ASP C O 1
ATOM 3517 N N . ALA C 1 96 ? -21.013 32.546 -47.669 1.00 20.33 124 ALA C N 1
ATOM 3518 C CA . ALA C 1 96 ? -21.047 33.966 -47.989 1.00 20.70 124 ALA C CA 1
ATOM 3519 C C . ALA C 1 96 ? -19.842 34.354 -48.823 1.00 22.85 124 ALA C C 1
ATOM 3520 O O . ALA C 1 96 ? -18.784 34.660 -48.282 1.00 26.76 124 ALA C O 1
ATOM 3522 N N . LEU C 1 97 ? -19.994 34.351 -50.140 1.00 19.94 125 LEU C N 1
ATOM 3523 C CA . LEU C 1 97 ? -18.868 34.678 -51.007 1.00 19.48 125 LEU C CA 1
ATOM 3524 C C . LEU C 1 97 ? -19.037 36.039 -51.642 1.00 10.94 125 LEU C C 1
ATOM 3525 O O . LEU C 1 97 ? -19.900 36.240 -52.487 1.00 16.27 125 LEU C O 1
ATOM 3530 N N . ILE C 1 98 ? -18.172 36.966 -51.281 1.00 11.60 126 ILE C N 1
ATOM 3531 C CA . ILE C 1 98 ? -18.362 38.321 -51.722 1.00 14.67 126 ILE C CA 1
ATOM 3532 C C . ILE C 1 98 ? -17.161 38.662 -52.558 1.00 14.05 126 ILE C C 1
ATOM 3533 O O . ILE C 1 98 ? -16.027 38.425 -52.158 1.00 19.42 126 ILE C O 1
ATOM 3538 N N . GLY C 1 99 ? -17.431 39.179 -53.746 1.00 10.06 127 GLY C N 1
ATOM 3539 C CA . GLY C 1 99 ? -16.403 39.674 -54.627 1.00 11.57 127 GLY C CA 1
ATOM 3540 C C . GLY C 1 99 ? -16.652 41.148 -54.674 1.00 10.46 127 GLY C C 1
ATOM 3541 O O . GLY C 1 99 ? -17.802 41.560 -54.689 1.00 7.88 127 GLY C O 1
ATOM 3542 N N . VAL C 1 100 ? -15.594 41.942 -54.639 1.00 11.03 128 VAL C N 1
ATOM 3543 C CA . VAL C 1 100 ? -15.756 43.384 -54.706 1.00 13.82 128 VAL C CA 1
ATOM 3544 C C . VAL C 1 100 ? -14.842 44.027 -55.762 1.00 12.78 128 VAL C C 1
ATOM 3545 O O . VAL C 1 100 ? -13.632 43.791 -55.762 1.00 14.85 128 VAL C O 1
ATOM 3549 N N . ALA C 1 101 ? -15.424 44.835 -56.654 1.00 12.38 129 ALA C N 1
ATOM 3550 C CA . ALA C 1 101 ? -14.670 45.483 -57.746 1.00 16.52 129 ALA C CA 1
ATOM 3551 C C . ALA C 1 101 ? -14.297 46.947 -57.484 1.00 19.27 129 ALA C C 1
ATOM 3552 O O . ALA C 1 101 ? -15.166 47.789 -57.256 1.00 22.41 129 ALA C O 1
ATOM 3554 N N . SER C 1 102 ? -12.998 47.232 -57.524 1.00 11.15 130 SER C N 1
ATOM 3555 C CA . SER C 1 102 ? -12.477 48.575 -57.335 1.00 14.61 130 SER C CA 1
ATOM 3556 C C . SER C 1 102 ? -11.965 49.223 -58.595 1.00 17.70 130 SER C C 1
ATOM 3557 O O . SER C 1 102 ? -11.011 48.744 -59.193 1.00 21.78 130 SER C O 1
ATOM 3560 N N . ILE C 1 103 ? -12.569 50.341 -58.972 1.00 20.72 131 ILE C N 1
ATOM 3561 C CA . ILE C 1 103 ? -12.097 51.122 -60.109 1.00 15.45 131 ILE C CA 1
ATOM 3562 C C . ILE C 1 103 ? -10.683 51.630 -59.908 1.00 16.47 131 ILE C C 1
ATOM 3563 O O . ILE C 1 103 ? -9.834 51.499 -60.782 1.00 19.70 131 ILE C O 1
ATOM 3568 N N . SER C 1 104 ? -10.432 52.186 -58.731 1.00 16.93 132 SER C N 1
ATOM 3569 C CA . SER C 1 104 ? -9.168 52.843 -58.438 1.00 15.84 132 SER C CA 1
ATOM 3570 C C . SER C 1 104 ? -8.053 51.846 -58.215 1.00 14.33 132 SER C C 1
ATOM 3571 O O . SER C 1 104 ? -6.908 52.118 -58.524 1.00 14.81 132 SER C O 1
ATOM 3574 N N . ALA C 1 105 ? -8.398 50.674 -57.713 1.00 14.94 133 ALA C N 1
ATOM 3575 C CA . ALA C 1 105 ? -7.392 49.667 -57.489 1.00 12.45 133 ALA C CA 1
ATOM 3576 C C . ALA C 1 105 ? -7.320 48.713 -58.672 1.00 16.21 133 ALA C C 1
ATOM 3577 O O . ALA C 1 105 ? -6.310 48.035 -58.855 1.00 17.82 133 ALA C O 1
ATOM 3579 N N . HIS C 1 106 ? -8.379 48.693 -59.487 1.00 19.26 134 HIS C N 1
ATOM 3580 C CA . HIS C 1 106 ? -8.452 47.848 -60.686 1.00 12.41 134 HIS C CA 1
ATOM 3581 C C . HIS C 1 106 ? -8.415 46.392 -60.282 1.00 15.51 134 HIS C C 1
ATOM 3582 O O . HIS C 1 106 ? -7.645 45.609 -60.840 1.00 15.03 134 HIS C O 1
ATOM 3589 N N . THR C 1 107 ? -9.214 46.033 -59.289 1.00 19.27 135 THR C N 1
ATOM 3590 C CA . THR C 1 107 ? -9.155 44.700 -58.720 1.00 13.34 135 THR C CA 1
ATOM 3591 C C . THR C 1 107 ? -10.524 44.086 -58.580 1.00 15.91 135 THR C C 1
ATOM 3592 O O . THR C 1 107 ? -11.525 44.781 -58.491 1.00 13.45 135 THR C O 1
ATOM 3596 N N . PHE C 1 108 ? -10.554 42.764 -58.594 1.00 14.24 136 PHE C N 1
ATOM 3597 C CA . PHE C 1 108 ? -11.712 42.039 -58.144 1.00 12.45 136 PHE C CA 1
ATOM 3598 C C . PHE C 1 108 ? -11.194 41.154 -57.018 1.00 12.19 136 PHE C C 1
ATOM 3599 O O . PHE C 1 108 ? -10.326 40.312 -57.240 1.00 13.66 136 PHE C O 1
ATOM 3607 N N . THR C 1 109 ? -11.657 41.419 -55.801 1.00 14.33 137 THR C N 1
ATOM 3608 C CA . THR C 1 109 ? -11.236 40.686 -54.615 1.00 11.27 137 THR C CA 1
ATOM 3609 C C . THR C 1 109 ? -12.376 39.880 -54.067 1.00 14.89 137 THR C C 1
ATOM 3610 O O . THR C 1 109 ? -13.454 40.413 -53.830 1.00 14.27 137 THR C O 1
ATOM 3614 N N . VAL C 1 110 ? -12.149 38.590 -53.873 1.00 15.92 138 VAL C N 1
ATOM 3615 C CA . VAL C 1 110 ? -13.230 37.707 -53.467 1.00 16.08 138 VAL C CA 1
ATOM 3616 C C . VAL C 1 110 ? -13.031 37.111 -52.076 1.00 14.02 138 VAL C C 1
ATOM 3617 O O . VAL C 1 110 ? -11.996 36.507 -51.800 1.00 18.17 138 VAL C O 1
ATOM 3621 N N . SER C 1 111 ? -14.017 37.277 -51.196 1.00 15.87 139 SER C N 1
ATOM 3622 C CA . SER C 1 111 ? -13.877 36.778 -49.828 1.00 16.06 139 SER C CA 1
ATOM 3623 C C . SER C 1 111 ? -14.765 35.578 -49.531 1.00 16.51 139 SER C C 1
ATOM 3624 O O . SER C 1 111 ? -15.871 35.444 -50.060 1.00 18.87 139 SER C O 1
ATOM 3627 N N . ARG C 1 112 ? -14.296 34.745 -48.612 1.00 19.17 140 ARG C N 1
ATOM 3628 C CA . ARG C 1 112 ? -15.087 33.647 -48.093 1.00 20.44 140 ARG C CA 1
ATOM 3629 C C . ARG C 1 112 ? -14.727 33.429 -46.633 1.00 20.50 140 ARG C C 1
ATOM 3630 O O . ARG C 1 112 ? -13.817 32.674 -46.357 1.00 29.98 140 ARG C O 1
ATOM 3638 N N . ASN C 1 113 ? -15.489 33.984 -45.700 1.00 22.11 141 ASN C N 1
ATOM 3639 C CA . ASN C 1 113 ? -16.739 34.655 -46.002 1.00 17.36 141 ASN C CA 1
ATOM 3640 C C . ASN C 1 113 ? -16.782 36.203 -45.998 1.00 21.84 141 ASN C C 1
ATOM 3641 O O . ASN C 1 113 ? -17.377 36.778 -46.918 1.00 17.83 141 ASN C O 1
ATOM 3646 N N . GLY C 1 114 ? -16.169 36.905 -45.033 1.00 20.88 142 GLY C N 1
ATOM 3647 C CA . GLY C 1 114 ? -15.161 36.420 -44.113 1.00 18.08 142 GLY C CA 1
ATOM 3648 C C . GLY C 1 114 ? -13.807 36.657 -44.739 1.00 17.58 142 GLY C C 1
ATOM 3649 O O . GLY C 1 114 ? -13.534 37.757 -45.213 1.00 23.06 142 GLY C O 1
ATOM 3650 N N . GLU C 1 115 ? -12.952 35.642 -44.729 1.00 18.07 143 GLU C N 1
ATOM 3651 C CA . GLU C 1 115 ? -11.584 35.795 -45.228 1.00 20.59 143 GLU C CA 1
ATOM 3652 C C . GLU C 1 115 ? -11.561 35.953 -46.763 1.00 20.18 143 GLU C C 1
ATOM 3653 O O . GLU C 1 115 ? -12.373 35.356 -47.470 1.00 18.32 143 GLU C O 1
ATOM 3659 N N . VAL C 1 116 ? -10.638 36.767 -47.275 1.00 18.84 144 VAL C N 1
ATOM 3660 C CA . VAL C 1 116 ? -10.497 36.942 -48.723 1.00 16.28 144 VAL C CA 1
ATOM 3661 C C . VAL C 1 116 ? -9.680 35.808 -49.336 1.00 16.54 144 VAL C C 1
ATOM 3662 O O . VAL C 1 116 ? -8.686 35.357 -48.772 1.00 26.54 144 VAL C O 1
ATOM 3666 N N . LEU C 1 117 ? -10.106 35.330 -50.495 1.00 15.28 145 LEU C N 1
ATOM 3667 C CA . LEU C 1 117 ? -9.480 34.151 -51.070 1.00 15.97 145 LEU C CA 1
ATOM 3668 C C . LEU C 1 117 ? -8.502 34.497 -52.168 1.00 14.71 145 LEU C C 1
ATOM 3669 O O . LEU C 1 117 ? -7.422 33.916 -52.268 1.00 17.21 145 LEU C O 1
ATOM 3674 N N . ARG C 1 118 ? -8.870 35.500 -52.946 1.00 14.51 146 ARG C N 1
ATOM 3675 C CA . ARG C 1 118 ? -8.138 35.889 -54.132 1.00 14.52 146 ARG C CA 1
ATOM 3676 C C . ARG C 1 118 ? -8.356 37.357 -54.385 1.00 15.17 146 ARG C C 1
ATOM 3677 O O . ARG C 1 118 ? -9.485 37.808 -54.472 1.00 15.08 146 ARG C O 1
ATOM 3685 N N . THR C 1 119 ? -7.262 38.099 -54.496 1.00 14.71 147 THR C N 1
ATOM 3686 C CA . THR C 1 119 ? -7.304 39.422 -55.091 1.00 14.63 147 THR C CA 1
ATOM 3687 C C . THR C 1 119 ? -6.860 39.313 -56.535 1.00 19.00 147 THR C C 1
ATOM 3688 O O . THR C 1 119 ? -5.692 38.994 -56.813 1.00 13.88 147 THR C O 1
ATOM 3692 N N . MET C 1 120 ? -7.774 39.563 -57.460 1.00 13.80 148 MET C N 1
ATOM 3693 C CA . MET C 1 120 ? -7.429 39.420 -58.865 1.00 14.52 148 MET C CA 1
ATOM 3694 C C . MET C 1 120 ? -7.353 40.761 -59.556 1.00 13.79 148 MET C C 1
ATOM 3695 O O . MET C 1 120 ? -8.241 41.588 -59.392 1.00 19.11 148 MET C O 1
ATOM 3700 N N . PRO C 1 121 ? -6.297 40.978 -60.347 1.00 14.83 149 PRO C N 1
ATOM 3701 C CA . PRO C 1 121 ? -6.240 42.193 -61.163 1.00 15.55 149 PRO C CA 1
ATOM 3702 C C . PRO C 1 121 ? -7.477 42.279 -62.066 1.00 18.74 149 PRO C C 1
ATOM 3703 O O . PRO C 1 121 ? -7.867 41.255 -62.611 1.00 22.20 149 PRO C O 1
ATOM 3707 N N . ALA C 1 122 ? -8.104 43.442 -62.218 1.00 17.19 150 ALA C N 1
ATOM 3708 C CA . ALA C 1 122 ? -9.321 43.489 -63.027 1.00 16.88 150 ALA C CA 1
ATOM 3709 C C . ALA C 1 122 ? -9.419 44.684 -63.970 1.00 20.14 150 ALA C C 1
ATOM 3710 O O . ALA C 1 122 ? -8.922 45.766 -63.676 1.00 23.07 150 ALA C O 1
ATOM 3712 N N . SER C 1 123 ? -10.076 44.469 -65.110 1.00 22.75 151 SER C N 1
ATOM 3713 C CA . SER C 1 123 ? -10.432 45.552 -66.014 1.00 19.77 151 SER C CA 1
ATOM 3714 C C . SER C 1 123 ? -11.918 45.793 -65.889 1.00 16.77 151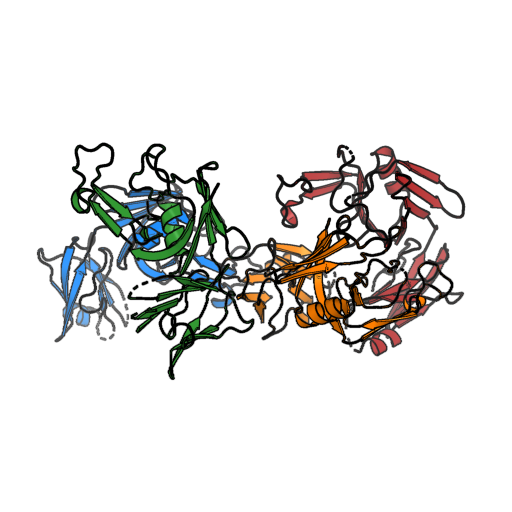 SER C C 1
ATOM 3715 O O . SER C 1 123 ? -12.732 45.015 -66.388 1.00 17.66 151 SER C O 1
ATOM 3718 N N . LEU C 1 124 ? -12.265 46.898 -65.250 1.00 18.05 152 LEU C N 1
ATOM 3719 C CA . LEU C 1 124 ? -13.641 47.145 -64.853 1.00 23.69 152 LEU C CA 1
ATOM 3720 C C . LEU C 1 124 ? -14.305 48.164 -65.766 1.00 25.38 152 LEU C C 1
ATOM 3721 O O . LEU C 1 124 ? -14.605 49.281 -65.340 1.00 22.74 152 LEU C O 1
ATOM 3726 N N . GLY C 1 125 ? -14.610 47.723 -66.988 1.00 19.49 153 GLY C N 1
ATOM 3727 C CA . GLY C 1 125 ? -15.093 48.586 -68.043 1.00 12.76 153 GLY C CA 1
ATOM 3728 C C . GLY C 1 125 ? -13.941 49.299 -68.711 1.00 14.07 153 GLY C C 1
ATOM 3729 O O . GLY C 1 125 ? -12.808 48.849 -68.666 1.00 19.60 153 GLY C O 1
ATOM 3730 N N . LYS C 1 126 ? -14.221 50.422 -69.344 1.00 19.95 154 LYS C N 1
ATOM 3731 C CA . LYS C 1 126 ? -13.147 51.194 -69.931 1.00 23.03 154 LYS C CA 1
ATOM 3732 C C . LYS C 1 126 ? -13.361 52.622 -69.480 1.00 16.41 154 LYS C C 1
ATOM 3733 O O . LYS C 1 126 ? -14.477 53.006 -69.201 1.00 19.62 154 LYS C O 1
ATOM 3739 N N . PRO C 1 127 ? -12.301 53.421 -69.432 1.00 16.02 155 PRO C N 1
ATOM 3740 C CA . PRO C 1 127 ? -12.418 54.822 -69.026 1.00 16.68 155 PRO C CA 1
ATOM 3741 C C . PRO C 1 127 ? -13.531 55.627 -69.713 1.00 20.29 155 PRO C C 1
ATOM 3742 O O . PRO C 1 127 ? -13.931 56.658 -69.176 1.00 26.36 155 PRO C O 1
ATOM 3746 N N . SER C 1 128 ? -14.002 55.201 -70.877 1.00 22.01 156 SER C N 1
ATOM 3747 C CA . SER C 1 128 ? -15.133 55.872 -71.518 1.00 16.77 156 SER C CA 1
ATOM 3748 C C . SER C 1 128 ? -16.435 55.399 -70.897 1.00 17.64 156 SER C C 1
ATOM 3749 O O . SER C 1 128 ? -17.366 56.178 -70.731 1.00 17.57 156 SER C O 1
ATOM 3752 N N . ARG C 1 129 ? -16.530 54.094 -70.669 1.00 15.16 157 ARG C N 1
ATOM 3753 C CA . ARG C 1 129 ? -17.646 53.502 -69.952 1.00 13.21 157 ARG C CA 1
ATOM 3754 C C . ARG C 1 129 ? -17.147 52.480 -68.937 1.00 17.62 157 ARG C C 1
ATOM 3755 O O . ARG C 1 129 ? -16.882 51.326 -69.271 1.00 17.65 157 ARG C O 1
ATOM 3763 N N . PRO C 1 130 ? -16.923 52.932 -67.704 1.00 21.59 158 PRO C N 1
ATOM 3764 C CA . PRO C 1 130 ? -16.487 52.039 -66.624 1.00 16.16 158 PRO C CA 1
ATOM 3765 C C . PRO C 1 130 ? -17.623 51.202 -66.044 1.00 16.11 158 PRO C C 1
ATOM 3766 O O . PRO C 1 130 ? -18.788 51.454 -66.341 1.00 13.20 158 PRO C O 1
ATOM 3770 N N . THR C 1 131 ? -17.276 50.207 -65.232 1.00 16.26 159 THR C N 1
ATOM 3771 C CA . THR C 1 131 ? -18.265 49.376 -64.552 1.00 13.79 159 THR C CA 1
ATOM 3772 C C . THR C 1 131 ? -19.037 50.219 -63.542 1.00 13.09 159 THR C C 1
ATOM 3773 O O . THR C 1 131 ? -18.438 50.863 -62.699 1.00 13.72 159 THR C O 1
ATOM 3777 N N . PRO C 1 132 ? -20.373 50.231 -63.634 1.00 16.08 160 PRO C N 1
ATOM 3778 C CA . PRO C 1 132 ? -21.157 51.070 -62.724 1.00 10.38 160 PRO C CA 1
ATOM 3779 C C . PRO C 1 132 ? -20.947 50.694 -61.263 1.00 13.77 160 PRO C C 1
ATOM 3780 O O . PRO C 1 132 ? -20.881 49.512 -60.895 1.00 17.14 160 PRO C O 1
ATOM 3784 N N . ILE C 1 133 ? -20.765 51.706 -60.435 1.00 13.75 161 ILE C N 1
ATOM 3785 C CA . ILE C 1 133 ? -20.696 51.478 -59.012 1.00 15.20 161 ILE C CA 1
ATOM 3786 C C . ILE C 1 133 ? -22.058 51.039 -58.504 1.00 13.96 161 ILE C C 1
ATOM 3787 O O . ILE C 1 133 ? -23.078 51.626 -58.839 1.00 12.68 161 ILE C O 1
ATOM 3792 N N . GLY C 1 134 ? -22.062 49.963 -57.733 1.00 9.72 162 GLY C N 1
ATOM 3793 C CA . GLY C 1 134 ? -23.283 49.455 -57.154 1.00 10.26 162 GLY C CA 1
ATOM 3794 C C . GLY C 1 134 ? -23.115 48.204 -56.318 1.00 10.76 162 GLY C C 1
ATOM 3795 O O . GLY C 1 134 ? -22.023 47.670 -56.153 1.00 10.55 162 GLY C O 1
ATOM 3796 N N . SER C 1 135 ? -24.236 47.708 -55.830 1.00 15.89 163 SER C N 1
ATOM 3797 C CA . SER C 1 135 ? -24.250 46.500 -55.048 1.00 9.44 163 SER C CA 1
ATOM 3798 C C . SER C 1 135 ? -25.114 45.516 -55.779 1.00 11.42 163 SER C C 1
ATOM 3799 O O . SER C 1 135 ? -26.323 45.697 -55.876 1.00 13.38 163 SER C O 1
ATOM 3802 N N . PHE C 1 136 ? -24.495 44.463 -56.294 1.00 10.78 164 PHE C N 1
ATOM 3803 C CA . PHE C 1 136 ? -25.208 43.542 -57.163 1.00 11.31 164 PHE C CA 1
ATOM 3804 C C . PHE C 1 136 ? -25.070 42.152 -56.629 1.00 9.42 164 PHE C C 1
ATOM 3805 O O . PHE C 1 136 ? -24.390 41.928 -55.634 1.00 11.29 164 PHE C O 1
ATOM 3813 N N . HIS C 1 137 ? -25.701 41.218 -57.329 1.00 12.48 165 HIS C N 1
ATOM 3814 C CA . HIS C 1 137 ? -25.528 39.808 -57.036 1.00 11.93 165 HIS C CA 1
ATOM 3815 C C . HIS C 1 137 ? -25.256 39.059 -58.324 1.00 10.04 165 HIS C C 1
ATOM 3816 O O . HIS C 1 137 ? -25.604 39.520 -59.402 1.00 13.33 165 HIS C O 1
ATOM 3823 N N . ALA C 1 138 ? -24.598 37.912 -58.194 1.00 13.25 166 ALA C N 1
ATOM 3824 C CA . ALA C 1 138 ? -24.466 36.970 -59.287 1.00 10.86 166 ALA C CA 1
ATOM 3825 C C . ALA C 1 138 ? -25.851 36.514 -59.689 1.00 15.54 166 ALA C C 1
ATOM 3826 O O . ALA C 1 138 ? -26.540 35.875 -58.896 1.00 16.67 166 ALA C O 1
ATOM 3828 N N . MET C 1 139 ? -26.248 36.815 -60.926 1.00 15.34 167 MET C N 1
ATOM 3829 C CA . MET C 1 139 ? -27.575 36.471 -61.413 1.00 11.82 167 MET C CA 1
ATOM 3830 C C . MET C 1 139 ? -27.664 35.143 -62.159 1.00 11.45 167 MET C C 1
ATOM 3831 O O . MET C 1 139 ? -28.694 34.470 -62.102 1.00 15.64 167 MET C O 1
ATOM 3836 N N . SER C 1 140 ? -26.594 34.765 -62.858 1.00 17.28 168 SER C N 1
ATOM 3837 C CA . SER C 1 140 ? -26.595 33.550 -63.684 1.00 14.65 168 SER C CA 1
ATOM 3838 C C . SER C 1 140 ? -25.202 33.046 -64.042 1.00 11.43 168 SER C C 1
ATOM 3839 O O . SER C 1 140 ? -24.233 33.788 -63.963 1.00 14.04 168 SER C O 1
ATOM 3842 N N . LYS C 1 141 ? -25.122 31.771 -64.423 1.00 12.69 169 LYS C N 1
ATOM 3843 C CA . LYS C 1 141 ? -23.870 31.148 -64.867 1.00 14.44 169 LYS C CA 1
ATOM 3844 C C . LYS C 1 141 ? -23.982 30.505 -66.270 1.00 13.97 169 LYS C C 1
ATOM 3845 O O . LYS C 1 141 ? -24.863 29.679 -66.498 1.00 14.05 169 LYS C O 1
ATOM 3851 N N . GLU C 1 142 ? -23.101 30.911 -67.193 1.00 15.15 170 GLU C N 1
ATOM 3852 C CA . GLU C 1 142 ? -22.947 30.289 -68.519 1.00 15.97 170 GLU C CA 1
ATOM 3853 C C . GLU C 1 142 ? -21.483 30.045 -68.841 1.00 10.95 170 GLU C C 1
ATOM 3854 O O . GLU C 1 142 ? -20.687 30.972 -68.806 1.00 9.91 170 GLU C O 1
ATOM 3860 N N . ARG C 1 143 ? -21.128 28.813 -69.180 1.00 13.00 171 ARG C N 1
ATOM 3861 C CA . ARG C 1 143 ? -19.729 28.487 -69.443 1.00 13.30 171 ARG C CA 1
ATOM 3862 C C . ARG C 1 143 ? -19.150 29.317 -70.590 1.00 13.51 171 ARG C C 1
ATOM 3863 O O . ARG C 1 143 ? -18.012 29.786 -70.536 1.00 10.48 171 ARG C O 1
ATOM 3871 N N . THR C 1 144 ? -19.941 29.483 -71.640 1.00 18.44 172 THR C N 1
ATOM 3872 C CA . THR C 1 144 ? -19.599 30.398 -72.723 1.00 15.79 172 THR C CA 1
ATOM 3873 C C . THR C 1 144 ? -20.811 31.218 -73.103 1.00 14.45 172 THR C C 1
ATOM 3874 O O . THR C 1 144 ? -21.935 30.725 -73.085 1.00 17.39 172 THR C O 1
ATOM 3878 N N . VAL C 1 145 ? -20.565 32.477 -73.444 1.00 13.82 173 VAL C N 1
ATOM 3879 C CA . VAL C 1 145 ? -21.609 33.351 -73.955 1.00 13.82 173 VAL C CA 1
ATOM 3880 C C . VAL C 1 145 ? -21.062 34.232 -75.085 1.00 17.06 173 VAL C C 1
ATOM 3881 O O . VAL C 1 145 ? -19.993 34.848 -74.966 1.00 14.50 173 VAL C O 1
ATOM 3885 N N . VAL C 1 146 ? -21.801 34.274 -76.191 1.00 15.43 174 VAL C N 1
ATOM 3886 C CA . VAL C 1 146 ? -21.423 35.114 -77.313 1.00 12.66 174 VAL C CA 1
ATOM 3887 C C . VAL C 1 146 ? -21.966 36.510 -77.098 1.00 10.98 174 VAL C C 1
ATOM 3888 O O . VAL C 1 146 ? -23.134 36.693 -76.795 1.00 13.41 174 VAL C O 1
ATOM 3892 N N . MET C 1 147 ? -21.073 37.481 -77.243 1.00 14.00 175 MET C N 1
ATOM 3893 C CA . MET C 1 147 ? -21.396 38.874 -77.046 1.00 13.69 175 MET C CA 1
ATOM 3894 C C . MET C 1 147 ? -21.314 39.625 -78.376 1.00 17.38 175 MET C C 1
ATOM 3895 O O . MET C 1 147 ? -20.246 40.004 -78.847 1.00 21.41 175 MET C O 1
ATOM 3900 N N . ASP C 1 148 ? -22.481 39.846 -78.958 1.00 16.77 176 ASP C N 1
ATOM 3901 C CA . ASP C 1 148 ? -22.635 40.526 -80.222 1.00 11.68 176 ASP C CA 1
ATOM 3902 C C . ASP C 1 148 ? -23.219 41.910 -79.942 1.00 13.60 176 ASP C C 1
ATOM 3903 O O . ASP C 1 148 ? -24.364 42.008 -79.545 1.00 14.09 176 ASP C O 1
ATOM 3908 N N . SER C 1 149 ? -22.459 42.977 -80.167 1.00 10.06 177 SER C N 1
ATOM 3909 C CA . SER C 1 149 ? -22.985 44.316 -79.899 1.00 14.38 177 SER C CA 1
ATOM 3910 C C . SER C 1 149 ? -24.097 44.655 -80.874 1.00 11.71 177 SER C C 1
ATOM 3911 O O . SER C 1 149 ? -24.857 45.594 -80.675 1.00 14.92 177 SER C O 1
ATOM 3914 N N . ARG C 1 150 ? -24.175 43.886 -81.947 1.00 15.37 178 ARG C N 1
ATOM 3915 C CA . ARG C 1 150 ? -25.215 44.055 -82.934 1.00 12.51 178 ARG C CA 1
ATOM 3916 C C . ARG C 1 150 ? -26.559 43.711 -82.339 1.00 12.84 178 ARG C C 1
ATOM 3917 O O . ARG C 1 150 ? -27.595 44.194 -82.802 1.00 14.35 178 ARG C O 1
ATOM 3925 N N . THR C 1 151 ? -26.534 42.871 -81.311 1.00 12.53 179 THR C N 1
ATOM 3926 C CA . THR C 1 151 ? -27.743 42.408 -80.634 1.00 15.14 179 THR C CA 1
ATOM 3927 C C . THR C 1 151 ? -28.456 43.540 -79.893 1.00 16.51 179 THR C C 1
ATOM 3928 O O . THR C 1 151 ? -29.656 43.475 -79.611 1.00 20.69 179 THR C O 1
ATOM 3932 N N . ILE C 1 152 ? -27.698 44.586 -79.597 1.00 18.78 180 ILE C N 1
ATOM 3933 C CA . ILE C 1 152 ? -28.206 45.760 -78.903 1.00 15.56 180 ILE C CA 1
ATOM 3934 C C . ILE C 1 152 ? -28.034 47.049 -79.707 1.00 16.78 180 ILE C C 1
ATOM 3935 O O . ILE C 1 152 ? -27.983 48.129 -79.126 1.00 14.98 180 ILE C O 1
ATOM 3940 N N . GLY C 1 153 ? -27.904 46.924 -81.028 1.00 10.75 181 GLY C N 1
ATOM 3941 C CA . GLY C 1 153 ? -27.998 48.062 -81.921 1.00 11.82 181 GLY C CA 1
ATOM 3942 C C . GLY C 1 153 ? -26.701 48.791 -82.171 1.00 15.01 181 GLY C C 1
ATOM 3943 O O . GLY C 1 153 ? -26.712 49.950 -82.571 1.00 18.05 181 GLY C O 1
ATOM 3944 N N . ILE C 1 154 ? -25.584 48.113 -81.932 1.00 14.00 182 ILE C N 1
ATOM 3945 C CA . ILE C 1 154 ? -24.265 48.717 -82.075 1.00 16.01 182 ILE C CA 1
ATOM 3946 C C . ILE C 1 154 ? -23.468 47.970 -83.124 1.00 13.66 182 ILE C C 1
ATOM 3947 O O . ILE C 1 154 ? -23.165 46.802 -82.949 1.00 13.74 182 ILE C O 1
ATOM 3952 N N . PRO C 1 155 ? -23.129 48.651 -84.225 1.00 16.60 183 PRO C N 1
ATOM 3953 C CA . PRO C 1 155 ? -22.367 48.068 -85.334 1.00 15.66 183 PRO C CA 1
ATOM 3954 C C . PRO C 1 155 ? -20.971 47.643 -84.933 1.00 14.07 183 PRO C C 1
ATOM 3955 O O . PRO C 1 155 ? -20.524 47.949 -83.828 1.00 16.28 183 PRO C O 1
ATOM 3959 N N . LEU C 1 156 ? -20.307 46.910 -85.819 1.00 13.79 184 LEU C N 1
ATOM 3960 C CA . LEU C 1 156 ? -19.013 46.335 -85.509 1.00 12.53 184 LEU C CA 1
ATOM 3961 C C . LEU C 1 156 ? -17.933 47.360 -85.759 1.00 14.65 184 LEU C C 1
ATOM 3962 O O . LEU C 1 156 ? -16.811 47.225 -85.287 1.00 19.34 184 LEU C O 1
ATOM 3967 N N . ASN C 1 157 ? -18.283 48.399 -86.503 1.00 14.56 185 ASN C N 1
ATOM 3968 C CA . ASN C 1 157 ? -17.334 49.443 -86.818 1.00 13.59 185 ASN C CA 1
ATOM 3969 C C . ASN C 1 157 ? -17.259 50.473 -85.714 1.00 18.93 185 ASN C C 1
ATOM 3970 O O . ASN C 1 157 ? -16.479 51.425 -85.794 1.00 22.67 185 ASN C O 1
ATOM 3975 N N . SER C 1 158 ? -18.043 50.242 -84.663 1.00 16.26 186 SER C N 1
ATOM 3976 C CA . SER C 1 158 ? -18.040 51.075 -83.473 1.00 20.91 186 SER C CA 1
ATOM 3977 C C . SER C 1 158 ? -16.817 50.768 -82.624 1.00 21.18 186 SER C C 1
ATOM 3978 O O . SER C 1 158 ? -16.344 49.628 -82.577 1.00 19.32 186 SER C O 1
ATOM 3981 N N . SER C 1 159 ? -16.307 51.786 -81.946 1.00 18.52 187 SER C N 1
ATOM 3982 C CA . SER C 1 159 ? -15.224 51.564 -81.016 1.00 17.46 187 SER C CA 1
ATOM 3983 C C . SER C 1 159 ? -15.752 50.696 -79.904 1.00 19.15 187 SER C C 1
ATOM 3984 O O . SER C 1 159 ? -15.055 49.839 -79.371 1.00 13.89 187 SER C O 1
ATOM 3987 N N . ASP C 1 160 ? -17.031 50.895 -79.608 1.00 21.61 188 ASP C N 1
ATOM 3988 C CA . ASP C 1 160 ? -17.709 50.162 -78.556 1.00 18.39 188 ASP C CA 1
ATOM 3989 C C . ASP C 1 160 ? -18.492 49.005 -79.140 1.00 14.51 188 ASP C C 1
ATOM 3990 O O . ASP C 1 160 ? -19.390 48.495 -78.496 1.00 18.56 188 ASP C O 1
ATOM 3995 N N . GLY C 1 161 ? -18.157 48.626 -80.371 1.00 13.38 189 GLY C N 1
ATOM 3996 C CA . GLY C 1 161 ? -18.757 47.485 -81.027 1.00 14.61 189 GLY C CA 1
ATOM 3997 C C . GLY C 1 161 ? -17.807 46.311 -80.879 1.00 11.82 189 GLY C C 1
ATOM 3998 O O . GLY C 1 161 ? -16.598 46.491 -80.804 1.00 20.45 189 GLY C O 1
ATOM 3999 N N . TYR C 1 162 ? -18.356 45.103 -80.849 1.00 12.38 190 TYR C N 1
ATOM 4000 C CA . TYR C 1 162 ? -17.571 43.912 -80.543 1.00 12.15 190 TYR C CA 1
ATOM 4001 C C . TYR C 1 162 ? -18.299 42.659 -80.942 1.00 12.09 190 TYR C C 1
ATOM 4002 O O . TYR C 1 162 ? -19.521 42.653 -81.071 1.00 11.55 190 TYR C O 1
ATOM 4011 N N . LEU C 1 163 ? -17.542 41.580 -81.098 1.00 16.02 191 LEU C N 1
ATOM 4012 C CA . LEU C 1 163 ? -18.149 40.286 -81.302 1.00 13.99 191 LEU C CA 1
ATOM 4013 C C . LEU C 1 163 ? -17.205 39.162 -80.884 1.00 15.81 191 LEU C C 1
ATOM 4014 O O . LEU C 1 163 ? -16.327 38.756 -81.643 1.00 15.29 191 LEU C O 1
ATOM 4019 N N . LEU C 1 164 ? -17.382 38.669 -79.668 1.00 15.43 192 LEU C N 1
ATOM 4020 C CA . LEU C 1 164 ? -16.606 37.529 -79.235 1.00 17.03 192 LEU C CA 1
ATOM 4021 C C . LEU C 1 164 ? -17.301 36.697 -78.166 1.00 13.84 192 LEU C C 1
ATOM 4022 O O . LEU C 1 164 ? -18.364 37.033 -77.653 1.00 15.56 192 LEU C O 1
ATOM 4027 N N . THR C 1 165 ? -16.680 35.566 -77.885 1.00 15.60 193 THR C N 1
ATOM 4028 C CA . THR C 1 165 ? -17.203 34.597 -76.953 1.00 14.61 193 THR C CA 1
ATOM 4029 C C . THR C 1 165 ? -16.530 34.779 -75.604 1.00 12.18 193 THR C C 1
ATOM 4030 O O . THR C 1 165 ? -15.305 34.735 -75.500 1.00 10.34 193 THR C O 1
ATOM 4034 N N . ALA C 1 166 ? -17.350 35.027 -74.583 1.00 19.72 194 ALA C N 1
ATOM 4035 C CA . ALA C 1 166 ? -16.881 35.194 -73.208 1.00 12.54 194 ALA C CA 1
ATOM 4036 C C . ALA C 1 166 ? -16.909 33.880 -72.497 1.00 9.46 194 ALA C C 1
ATOM 4037 O O . ALA C 1 166 ? -17.878 33.131 -72.591 1.00 17.04 194 ALA C O 1
ATOM 4039 N N . HIS C 1 167 ? -15.850 33.610 -71.754 1.00 11.34 195 HIS C N 1
ATOM 4040 C CA . HIS C 1 167 ? -15.729 32.354 -71.058 1.00 10.17 195 HIS C CA 1
ATOM 4041 C C . HIS C 1 167 ? -15.897 32.592 -69.584 1.00 13.93 195 HIS C C 1
ATOM 4042 O O . HIS C 1 167 ? -15.373 33.585 -69.056 1.00 10.06 195 HIS C O 1
ATOM 4049 N N . TYR C 1 168 ? -16.617 31.671 -68.934 1.00 9.75 196 TYR C N 1
ATOM 4050 C CA . TYR C 1 168 ? -16.914 31.732 -67.500 1.00 10.07 196 TYR C CA 1
ATOM 4051 C C . TYR C 1 168 ? -17.635 33.025 -67.129 1.00 7.78 196 TYR C C 1
ATOM 4052 O O . TYR C 1 168 ? -17.124 33.811 -66.349 1.00 7.87 196 TYR C O 1
ATOM 4061 N N . ALA C 1 169 ? -18.833 33.216 -67.683 1.00 13.03 197 ALA C N 1
ATOM 4062 C CA . ALA C 1 169 ? -19.538 34.502 -67.609 1.00 11.98 197 ALA C CA 1
ATOM 4063 C C . ALA C 1 169 ? -20.577 34.567 -66.506 1.00 11.09 197 ALA C C 1
ATOM 4064 O O . ALA C 1 169 ? -21.587 33.856 -66.533 1.00 10.54 197 ALA C O 1
ATOM 4066 N N . VAL C 1 170 ? -20.358 35.487 -65.579 1.00 11.05 198 VAL C N 1
ATOM 4067 C CA . VAL C 1 170 ? -21.288 35.694 -64.489 1.00 10.10 198 VAL C CA 1
ATOM 4068 C C . VAL C 1 170 ? -22.015 37.005 -64.696 1.00 10.49 198 VAL C C 1
ATOM 4069 O O . VAL C 1 170 ? -21.407 38.082 -64.678 1.00 11.01 198 VAL C O 1
ATOM 4073 N N . ARG C 1 171 ? -23.324 36.892 -64.883 1.00 6.54 199 ARG C N 1
ATOM 4074 C CA . ARG C 1 171 ? -24.171 38.044 -65.091 1.00 7.29 199 ARG C CA 1
ATOM 4075 C C . ARG C 1 171 ? -24.271 38.740 -63.787 1.00 10.77 199 ARG C C 1
ATOM 4076 O O . ARG C 1 171 ? -24.589 38.115 -62.785 1.00 18.29 199 ARG C O 1
ATOM 4084 N N . VAL C 1 172 ? -23.957 40.024 -63.789 1.00 14.21 200 VAL C N 1
ATOM 4085 C CA . VAL C 1 172 ? -23.964 40.829 -62.578 1.00 11.88 200 VAL C CA 1
ATOM 4086 C C . VAL C 1 172 ? -25.298 41.538 -62.380 1.00 13.39 200 VAL C C 1
ATOM 4087 O O . VAL C 1 172 ? -25.933 41.436 -61.336 1.00 17.70 200 VAL C O 1
ATOM 4091 N N . THR C 1 173 ? -25.703 42.274 -63.401 1.00 16.85 201 THR C N 1
ATOM 4092 C CA . THR C 1 173 ? -26.945 43.030 -63.380 1.00 16.78 201 THR C CA 1
ATOM 4093 C C . THR C 1 173 ? -27.751 42.635 -64.629 1.00 16.25 201 THR C C 1
ATOM 4094 O O . THR C 1 173 ? -27.186 42.098 -65.581 1.00 20.43 201 THR C O 1
ATOM 4098 N N . TRP C 1 174 ? -29.057 42.885 -64.632 1.00 17.38 202 TRP C N 1
ATOM 4099 C CA . TRP C 1 174 ? -29.916 42.531 -65.770 1.00 16.49 202 TRP C CA 1
ATOM 4100 C C . TRP C 1 174 ? -29.453 43.066 -67.121 1.00 25.68 202 TRP C C 1
ATOM 4101 O O . TRP C 1 174 ? -29.607 42.405 -68.161 1.00 22.48 202 TRP C O 1
ATOM 4112 N N . SER C 1 175 ? -28.857 44.252 -67.074 1.00 28.19 203 SER C N 1
ATOM 4113 C CA . SER C 1 175 ? -28.533 45.040 -68.252 1.00 20.23 203 SER C CA 1
ATOM 4114 C C . SER C 1 175 ? -27.285 44.594 -68.977 1.00 22.12 203 SER C C 1
ATOM 4115 O O . SER C 1 175 ? -26.870 45.240 -69.939 1.00 25.90 203 SER C O 1
ATOM 4118 N N . GLY C 1 176 ? -26.663 43.515 -68.521 1.00 25.65 204 GLY C N 1
ATOM 4119 C CA . GLY C 1 176 ? -25.592 42.944 -69.302 1.00 17.36 204 GLY C CA 1
ATOM 4120 C C . GLY C 1 176 ? -24.190 43.121 -68.778 1.00 17.68 204 GLY C C 1
ATOM 4121 O O . GLY C 1 176 ? -23.243 42.925 -69.532 1.00 17.30 204 GLY C O 1
ATOM 4122 N N . VAL C 1 177 ? -24.025 43.550 -67.531 1.00 18.05 205 VAL C N 1
ATOM 4123 C CA . VAL C 1 177 ? -22.673 43.558 -67.005 1.00 13.75 205 VAL C CA 1
ATOM 4124 C C . VAL C 1 177 ? -22.386 42.117 -66.706 1.00 10.96 205 VAL C C 1
ATOM 4125 O O . VAL C 1 177 ? -23.242 41.393 -66.236 1.00 12.54 205 VAL C O 1
ATOM 4129 N N . TYR C 1 178 ? -21.181 41.701 -67.022 1.00 10.11 206 TYR C N 1
ATOM 4130 C CA . TYR C 1 178 ? -20.781 40.344 -66.802 1.00 9.69 206 TYR C CA 1
ATOM 4131 C C . TYR C 1 178 ? -19.421 40.292 -66.189 1.00 9.86 206 TYR C C 1
ATOM 4132 O O . TYR C 1 178 ? -18.570 41.136 -66.483 1.00 10.67 206 TYR C O 1
ATOM 4141 N N . VAL C 1 179 ? -19.231 39.320 -65.308 1.00 9.49 207 VAL C N 1
ATOM 4142 C CA . VAL C 1 179 ? -17.887 38.887 -64.985 1.00 9.58 207 VAL C CA 1
ATOM 4143 C C . VAL C 1 179 ? -17.622 37.700 -65.892 1.00 10.25 207 VAL C C 1
ATOM 4144 O O . VAL C 1 179 ? -18.331 36.695 -65.840 1.00 10.45 207 VAL C O 1
ATOM 4148 N N . HIS C 1 180 ? -16.613 37.846 -66.738 1.00 10.25 208 HIS C N 1
ATOM 4149 C CA . HIS C 1 180 ? -16.271 36.883 -67.789 1.00 10.67 208 HIS C CA 1
ATOM 4150 C C . HIS C 1 180 ? -14.779 37.014 -68.014 1.00 11.06 208 HIS C C 1
ATOM 4151 O O . HIS C 1 180 ? -14.111 37.704 -67.252 1.00 10.75 208 HIS C O 1
ATOM 4158 N N . SER C 1 181 ? -14.254 36.340 -69.036 1.00 12.39 209 SER C N 1
ATOM 4159 C CA . SER C 1 181 ? -12.874 36.582 -69.466 1.00 14.26 209 SER C CA 1
ATOM 4160 C C . SER C 1 181 ? -12.777 36.828 -70.958 1.00 13.80 209 SER C C 1
ATOM 4161 O O . SER C 1 181 ? -11.920 37.595 -71.391 1.00 17.34 209 SER C O 1
ATOM 4164 N N . ALA C 1 192 ? -6.997 46.614 -70.660 1.00 14.53 220 ALA C N 1
ATOM 4165 C CA . ALA C 1 192 ? -8.000 45.914 -71.452 1.00 17.20 220 ALA C CA 1
ATOM 4166 C C . ALA C 1 192 ? -9.209 46.794 -71.708 1.00 21.10 220 ALA C C 1
ATOM 4167 O O . ALA C 1 192 ? -9.869 47.245 -70.777 1.00 22.17 220 ALA C O 1
ATOM 4169 N N . ASN C 1 193 ? -9.472 47.050 -72.982 1.00 19.60 221 ASN C N 1
ATOM 4170 C CA . ASN C 1 193 ? -10.469 48.026 -73.394 1.00 17.77 221 ASN C CA 1
ATOM 4171 C C . ASN C 1 193 ? -11.889 47.434 -73.500 1.00 21.22 221 ASN C C 1
ATOM 4172 O O . ASN C 1 193 ? -12.401 47.220 -74.601 1.00 19.08 221 ASN C O 1
ATOM 4177 N N . VAL C 1 194 ? -12.519 47.212 -72.342 1.00 17.52 222 VAL C N 1
ATOM 4178 C CA . VAL C 1 194 ? -13.822 46.542 -72.236 1.00 16.73 222 VAL C CA 1
ATOM 4179 C C . VAL C 1 194 ? -15.024 47.492 -72.287 1.00 17.01 222 VAL C C 1
ATOM 4180 O O . VAL C 1 194 ? -15.023 48.550 -71.665 1.00 19.70 222 VAL C O 1
ATOM 4184 N N . SER C 1 195 ? -16.040 47.100 -73.048 1.00 15.70 223 SER C N 1
ATOM 4185 C CA . SER C 1 195 ? -17.235 47.901 -73.252 1.00 15.54 223 SER C CA 1
ATOM 4186 C C . SER C 1 195 ? -18.466 47.298 -72.572 1.00 18.54 223 SER C C 1
ATOM 4187 O O . SER C 1 195 ? -18.460 46.136 -72.129 1.00 14.46 223 SER C O 1
ATOM 4190 N N . HIS C 1 196 ? -19.530 48.094 -72.526 1.00 14.09 224 HIS C N 1
ATOM 4191 C CA . HIS C 1 196 ? -20.742 47.747 -71.792 1.00 15.74 224 HIS C CA 1
ATOM 4192 C C . HIS C 1 196 ? -20.492 47.681 -70.289 1.00 14.43 224 HIS C C 1
ATOM 4193 O O . HIS C 1 196 ? -21.375 47.307 -69.523 1.00 14.81 224 HIS C O 1
ATOM 4200 N N . GLY C 1 197 ? -19.270 48.010 -69.884 1.00 15.19 225 GLY C N 1
ATOM 4201 C CA . GLY C 1 197 ? -18.940 48.113 -68.484 1.00 13.61 225 GLY C CA 1
ATOM 4202 C C . GLY C 1 197 ? -18.668 46.802 -67.796 1.00 13.82 225 GLY C C 1
ATOM 4203 O O . GLY C 1 197 ? -18.462 46.771 -66.581 1.00 16.11 225 GLY C O 1
ATOM 4204 N N . CYS C 1 198 ? -18.742 45.712 -68.556 1.00 16.86 226 CYS C N 1
ATOM 4205 C CA . CYS C 1 198 ? -18.537 44.369 -68.016 1.00 11.05 226 CYS C CA 1
ATOM 4206 C C . CYS C 1 198 ? -17.211 44.204 -67.292 1.00 10.77 226 CYS C C 1
ATOM 4207 O O . CYS C 1 198 ? -16.319 45.038 -67.400 1.00 14.00 226 CYS C O 1
ATOM 4210 N N . ILE C 1 199 ? -17.124 43.140 -66.502 1.00 15.71 227 ILE C N 1
ATOM 4211 C CA . ILE C 1 199 ? -15.957 42.896 -65.679 1.00 13.79 227 ILE C CA 1
ATOM 4212 C C . ILE C 1 199 ? -15.135 41.775 -66.262 1.00 11.95 227 ILE C C 1
ATOM 4213 O O . ILE C 1 199 ? -15.575 40.634 -66.311 1.00 13.86 227 ILE C O 1
ATOM 4218 N N . ASN C 1 200 ? -13.923 42.116 -66.680 1.00 15.65 228 ASN C N 1
ATOM 4219 C CA . ASN C 1 200 ? -13.044 41.169 -67.357 1.00 15.50 228 ASN C CA 1
ATOM 4220 C C . ASN C 1 200 ? -11.892 40.686 -66.496 1.00 16.69 228 ASN C C 1
ATOM 4221 O O . ASN C 1 200 ? -11.208 41.474 -65.839 1.00 13.30 228 ASN C O 1
ATOM 4226 N N . LEU C 1 201 ? -11.694 39.373 -66.504 1.00 16.19 229 LEU C N 1
ATOM 4227 C CA . LEU C 1 201 ? -10.617 38.766 -65.752 1.00 12.25 229 LEU C CA 1
ATOM 4228 C C . LEU C 1 201 ? -9.751 37.913 -66.697 1.00 12.89 229 LEU C C 1
ATOM 4229 O O . LEU C 1 201 ? -10.098 37.710 -67.865 1.00 13.56 229 LEU C O 1
ATOM 4234 N N . SER C 1 202 ? -8.623 37.429 -66.192 1.00 13.09 230 SER C N 1
ATOM 4235 C CA . SER C 1 202 ? -7.816 36.455 -66.912 1.00 8.78 230 SER C CA 1
ATOM 4236 C C . SER C 1 202 ? -8.626 35.170 -66.963 1.00 8.74 230 SER C C 1
ATOM 4237 O O . SER C 1 202 ? -9.627 35.065 -66.285 1.00 11.98 230 SER C O 1
ATOM 4240 N N . PRO C 1 203 ? -8.218 34.199 -67.790 1.00 11.27 231 PRO C N 1
ATOM 4241 C CA . PRO C 1 203 ? -8.905 32.899 -67.865 1.00 11.97 231 PRO C CA 1
ATOM 4242 C C . PRO C 1 203 ? -8.829 32.061 -66.599 1.00 10.36 231 PRO C C 1
ATOM 4243 O O . PRO C 1 203 ? -9.769 31.356 -66.245 1.00 15.11 231 PRO C O 1
ATOM 4247 N N . ASP C 1 204 ? -7.681 32.115 -65.951 1.00 16.81 232 ASP C N 1
ATOM 4248 C CA . ASP C 1 204 ? -7.453 31.408 -64.717 1.00 13.32 232 ASP C CA 1
ATOM 4249 C C . ASP C 1 204 ? -8.335 31.953 -63.600 1.00 11.56 232 ASP C C 1
ATOM 4250 O O . ASP C 1 204 ? -9.047 31.208 -62.935 1.00 14.48 232 ASP C O 1
ATOM 4255 N N . ASN C 1 205 ? -8.319 33.267 -63.429 1.00 11.40 233 ASN C N 1
ATOM 4256 C CA . ASN C 1 205 ? -9.109 33.895 -62.382 1.00 10.16 233 ASN C CA 1
ATOM 4257 C C . ASN C 1 205 ? -10.604 33.808 -62.642 1.00 11.44 233 ASN C C 1
ATOM 4258 O O . ASN C 1 205 ? -11.365 33.502 -61.737 1.00 15.07 233 ASN C O 1
ATOM 4263 N N . ALA C 1 206 ? -11.030 34.034 -63.881 1.00 14.51 234 ALA C N 1
ATOM 4264 C CA . ALA C 1 206 ? -12.459 33.973 -64.202 1.00 11.53 234 ALA C CA 1
ATOM 4265 C C . ALA C 1 206 ? -13.022 32.562 -63.992 1.00 10.29 234 ALA C C 1
ATOM 4266 O O . ALA C 1 206 ? -14.146 32.389 -63.537 1.00 8.51 234 ALA C O 1
ATOM 4268 N N . ALA C 1 207 ? -12.206 31.557 -64.293 1.00 12.01 235 ALA C N 1
ATOM 4269 C CA . ALA C 1 207 ? -12.591 30.163 -64.117 1.00 10.08 235 ALA C CA 1
ATOM 4270 C C . ALA C 1 207 ? -12.791 29.880 -62.649 1.00 12.99 235 ALA C C 1
ATOM 4271 O O . ALA C 1 207 ? -13.767 29.247 -62.237 1.00 16.52 235 ALA C O 1
ATOM 4273 N N . TRP C 1 208 ? -11.848 30.356 -61.856 1.00 11.08 236 TRP C N 1
ATOM 4274 C CA . TRP C 1 208 ? -11.925 30.160 -60.437 1.00 11.40 236 TRP C CA 1
ATOM 4275 C C . TRP C 1 208 ? -13.144 30.799 -59.867 1.00 10.67 236 TRP C C 1
ATOM 4276 O O . TRP C 1 208 ? -13.852 30.183 -59.091 1.00 14.34 236 TRP C O 1
ATOM 4287 N N . TYR C 1 209 ? -13.372 32.050 -60.236 1.00 13.05 237 TYR C N 1
ATOM 4288 C CA . TYR C 1 209 ? -14.502 32.775 -59.714 1.00 8.49 237 TYR C CA 1
ATOM 4289 C C . TYR C 1 209 ? -15.787 32.084 -60.130 1.00 12.04 237 TYR C C 1
ATOM 4290 O O . TYR C 1 209 ? -16.738 32.039 -59.366 1.00 14.19 237 TYR C O 1
ATOM 4299 N N . PHE C 1 210 ? -15.822 31.576 -61.359 1.00 12.27 238 PHE C N 1
ATOM 4300 C CA . PHE C 1 210 ? -16.956 30.800 -61.844 1.00 9.19 238 PHE C CA 1
ATOM 4301 C C . PHE C 1 210 ? -17.047 29.529 -61.002 1.00 14.95 238 PHE C C 1
ATOM 4302 O O . PHE C 1 210 ? -18.132 29.082 -60.643 1.00 17.93 238 PHE C O 1
ATOM 4310 N N . ASP C 1 211 ? -15.893 28.967 -60.669 1.00 14.53 239 ASP C N 1
ATOM 4311 C CA . ASP C 1 211 ? -15.845 27.789 -59.835 1.00 12.92 239 ASP C CA 1
ATOM 4312 C C . ASP C 1 211 ? -16.317 28.142 -58.443 1.00 15.95 239 ASP C C 1
ATOM 4313 O O . ASP C 1 211 ? -16.992 27.354 -57.785 1.00 14.01 239 ASP C O 1
ATOM 4318 N N . ALA C 1 212 ? -15.968 29.349 -58.019 1.00 17.09 240 ALA C N 1
ATOM 4319 C CA . ALA C 1 212 ? -16.268 29.827 -56.683 1.00 15.58 240 ALA C CA 1
ATOM 4320 C C . ALA C 1 212 ? -17.724 30.253 -56.484 1.00 19.05 240 ALA C C 1
ATOM 4321 O O . ALA C 1 212 ? -18.285 30.044 -55.409 1.00 22.90 240 ALA C O 1
ATOM 4323 N N . VAL C 1 213 ? -18.331 30.843 -57.510 1.00 15.52 241 VAL C N 1
ATOM 4324 C CA . VAL C 1 213 ? -19.588 31.571 -57.340 1.00 14.11 241 VAL C CA 1
ATOM 4325 C C . VAL C 1 213 ? -20.852 30.702 -57.333 1.00 12.88 241 VAL C C 1
ATOM 4326 O O . VAL C 1 213 ? -20.860 29.585 -57.850 1.00 13.08 241 VAL C O 1
ATOM 4330 N N . THR C 1 214 ? -21.904 31.196 -56.677 1.00 13.53 242 THR C N 1
ATOM 4331 C CA . THR C 1 214 ? -23.216 30.564 -56.751 1.00 10.47 242 THR C CA 1
ATOM 4332 C C . THR C 1 214 ? -24.167 31.714 -57.031 1.00 11.09 242 THR C C 1
ATOM 4333 O O . THR C 1 214 ? -23.854 32.888 -56.775 1.00 13.37 242 THR C O 1
ATOM 4337 N N . VAL C 1 215 ? -25.295 31.382 -57.625 1.00 7.61 243 VAL C N 1
ATOM 4338 C CA . VAL C 1 215 ? -26.348 32.344 -57.835 1.00 13.26 243 VAL C CA 1
ATOM 4339 C C . VAL C 1 215 ? -26.785 32.936 -56.511 1.00 12.61 243 VAL C C 1
ATOM 4340 O O . VAL C 1 215 ? -27.049 32.216 -55.548 1.00 11.87 243 VAL C O 1
ATOM 4344 N N . GLY C 1 216 ? -26.823 34.258 -56.472 1.00 12.77 244 GLY C N 1
ATOM 4345 C CA . GLY C 1 216 ? -27.178 34.960 -55.274 1.00 9.62 244 GLY C CA 1
ATOM 4346 C C . GLY C 1 216 ? -26.019 35.710 -54.674 1.00 10.17 244 GLY C C 1
ATOM 4347 O O . GLY C 1 216 ? -26.210 36.719 -54.026 1.00 10.88 244 GLY C O 1
ATOM 4348 N N . ASP C 1 217 ? -24.809 35.223 -54.887 1.00 10.95 245 ASP C N 1
ATOM 4349 C CA . ASP C 1 217 ? -23.655 35.841 -54.257 1.00 12.08 245 ASP C CA 1
ATOM 4350 C C . ASP C 1 217 ? -23.567 37.325 -54.528 1.00 10.67 245 ASP C C 1
ATOM 4351 O O . ASP C 1 217 ? -23.838 37.755 -55.628 1.00 11.08 245 ASP C O 1
ATOM 4356 N N . PRO C 1 218 ? -23.157 38.101 -53.517 1.00 13.51 246 PRO C N 1
ATOM 4357 C CA . PRO C 1 218 ? -23.005 39.557 -53.600 1.00 11.49 246 PRO C CA 1
ATOM 4358 C C . PRO C 1 218 ? -21.876 40.014 -54.507 1.00 14.07 246 PRO C C 1
ATOM 4359 O O . PRO C 1 218 ? -20.734 39.577 -54.357 1.00 11.78 246 PRO C O 1
ATOM 4363 N N . ILE C 1 219 ? -22.197 40.920 -55.421 1.00 12.63 247 ILE C N 1
ATOM 4364 C CA . ILE C 1 219 ? -21.182 41.600 -56.210 1.00 12.23 247 ILE C CA 1
ATOM 4365 C C . ILE C 1 219 ? -21.258 43.067 -55.894 1.00 11.19 247 ILE C C 1
ATOM 4366 O O . ILE C 1 219 ? -22.312 43.695 -56.043 1.00 11.52 247 ILE C O 1
ATOM 4371 N N . GLU C 1 220 ? -20.138 43.595 -55.417 1.00 9.29 248 GLU C N 1
ATOM 4372 C CA . GLU C 1 220 ? -20.051 44.986 -55.037 1.00 9.35 248 GLU C CA 1
ATOM 4373 C C . GLU C 1 220 ? -19.023 45.683 -55.928 1.00 12.57 248 GLU C C 1
ATOM 4374 O O . GLU C 1 220 ? -17.874 45.245 -56.008 1.00 12.38 248 GLU C O 1
ATOM 4380 N N . VAL C 1 221 ? -19.434 46.746 -56.621 1.00 10.83 249 VAL C N 1
ATOM 4381 C CA . VAL C 1 221 ? -18.495 47.574 -57.370 1.00 11.80 249 VAL C CA 1
ATOM 4382 C C . VAL C 1 221 ? -18.219 48.848 -56.605 1.00 10.76 249 VAL C C 1
ATOM 4383 O O . VAL C 1 221 ? -19.115 49.646 -56.401 1.00 13.63 249 VAL C O 1
ATOM 4387 N N . VAL C 1 222 ? -16.971 49.038 -56.194 1.00 15.65 250 VAL C N 1
ATOM 4388 C CA . VAL C 1 222 ? -16.581 50.180 -55.372 1.00 19.66 250 VAL C CA 1
ATOM 4389 C C . VAL C 1 222 ? -15.213 50.673 -55.832 1.00 21.21 250 VAL C C 1
ATOM 4390 O O . VAL C 1 222 ? -14.867 50.530 -57.001 1.00 21.18 250 VAL C O 1
ATOM 4394 N N . GLY C 1 223 ? -14.476 51.326 -54.934 1.00 21.64 251 GLY C N 1
ATOM 4395 C CA . GLY C 1 223 ? -13.083 51.645 -55.190 1.00 16.08 251 GLY C CA 1
ATOM 4396 C C . GLY C 1 223 ? -12.864 53.128 -55.377 1.00 18.76 251 GLY C C 1
ATOM 4397 O O . GLY C 1 223 ? -12.588 53.577 -56.483 1.00 18.91 251 GLY C O 1
ATOM 4398 N N . VAL D 1 14 ? 6.631 13.747 -13.983 1.00 17.74 42 VAL D N 1
ATOM 4399 C CA . VAL D 1 14 ? 7.018 14.741 -12.980 1.00 18.50 42 VAL D CA 1
ATOM 4400 C C . VAL D 1 14 ? 8.359 15.416 -13.249 1.00 17.61 42 VAL D C 1
ATOM 4401 O O . VAL D 1 14 ? 9.382 14.758 -13.396 1.00 21.21 42 VAL D O 1
ATOM 4405 N N . SER D 1 15 ? 8.343 16.737 -13.320 1.00 14.43 43 SER D N 1
ATOM 4406 C CA . SER D 1 15 ? 9.577 17.521 -13.388 1.00 17.95 43 SER D CA 1
ATOM 4407 C C . SER D 1 15 ? 9.498 18.598 -12.320 1.00 17.80 43 SER D C 1
ATOM 4408 O O . SER D 1 15 ? 8.403 19.094 -12.039 1.00 17.86 43 SER D O 1
ATOM 4411 N N . PRO D 1 16 ? 10.646 19.014 -11.753 1.00 17.90 44 PRO D N 1
ATOM 4412 C CA . PRO D 1 16 ? 12.053 18.646 -11.988 1.00 20.00 44 PRO D CA 1
ATOM 4413 C C . PRO D 1 16 ? 12.442 17.192 -11.692 1.00 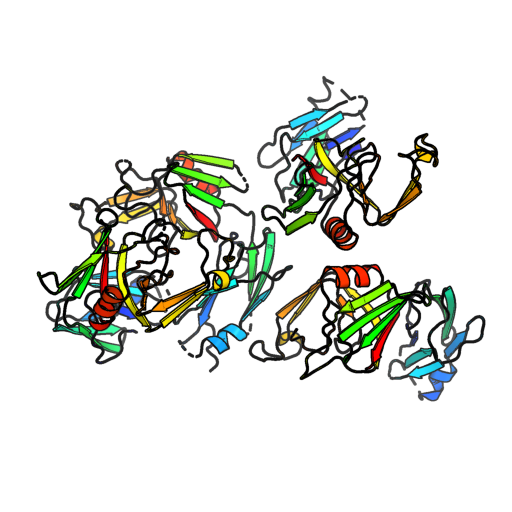20.44 44 PRO D C 1
ATOM 4414 O O . PRO D 1 16 ? 11.822 16.515 -10.874 1.00 20.42 44 PRO D O 1
ATOM 4418 N N . ALA D 1 17 ? 13.483 16.717 -12.363 1.00 27.08 45 ALA D N 1
ATOM 4419 C CA . ALA D 1 17 ? 13.956 15.356 -12.153 1.00 20.64 45 ALA D CA 1
ATOM 4420 C C . ALA D 1 17 ? 14.770 15.322 -10.870 1.00 24.03 45 ALA D C 1
ATOM 4421 O O . ALA D 1 17 ? 14.984 16.357 -10.247 1.00 25.92 45 ALA D O 1
ATOM 4423 N N . ASN D 1 18 ? 15.272 14.150 -10.505 1.00 26.05 46 ASN D N 1
ATOM 4424 C CA . ASN D 1 18 ? 16.006 13.998 -9.254 1.00 27.48 46 ASN D CA 1
ATOM 4425 C C . ASN D 1 18 ? 17.360 14.699 -9.270 1.00 27.71 46 ASN D C 1
ATOM 4426 O O . ASN D 1 18 ? 18.083 14.650 -10.266 1.00 35.88 46 ASN D O 1
ATOM 4431 N N . GLY D 1 19 ? 17.696 15.353 -8.160 1.00 26.62 47 GLY D N 1
ATOM 4432 C CA . GLY D 1 19 ? 18.995 15.984 -8.001 1.00 21.54 47 GLY D CA 1
ATOM 4433 C C . GLY D 1 19 ? 19.045 17.384 -8.567 1.00 22.04 47 GLY D C 1
ATOM 4434 O O . GLY D 1 19 ? 19.981 18.140 -8.308 1.00 18.07 47 GLY D O 1
ATOM 4435 N N . ALA D 1 20 ? 18.022 17.716 -9.342 1.00 24.80 48 ALA D N 1
ATOM 4436 C CA . ALA D 1 20 ? 18.001 18.942 -10.118 1.00 21.44 48 ALA D CA 1
ATOM 4437 C C . ALA D 1 20 ? 18.061 20.176 -9.240 1.00 21.26 48 ALA D C 1
ATOM 4438 O O . ALA D 1 20 ? 17.350 20.284 -8.244 1.00 23.50 48 ALA D O 1
ATOM 4440 N N . VAL D 1 21 ? 18.935 21.099 -9.609 1.00 16.36 49 VAL D N 1
ATOM 4441 C CA . VAL D 1 21 ? 19.055 22.351 -8.889 1.00 17.92 49 VAL D CA 1
ATOM 4442 C C . VAL D 1 21 ? 18.430 23.469 -9.703 1.00 16.32 49 VAL D C 1
ATOM 4443 O O . VAL D 1 21 ? 18.979 23.875 -10.710 1.00 21.50 49 VAL D O 1
ATOM 4447 N N . VAL D 1 22 ? 17.294 23.987 -9.250 1.00 18.98 50 VAL D N 1
ATOM 4448 C CA . VAL D 1 22 ? 16.528 24.947 -10.039 1.00 13.99 50 VAL D CA 1
ATOM 4449 C C . VAL D 1 22 ? 16.431 26.319 -9.396 1.00 14.44 50 VAL D C 1
ATOM 4450 O O . VAL D 1 22 ? 17.071 26.605 -8.393 1.00 17.96 50 VAL D O 1
ATOM 4454 N N . GLY D 1 23 ? 15.660 27.187 -10.027 1.00 17.62 51 GLY D N 1
ATOM 4455 C CA . GLY D 1 23 ? 15.418 28.505 -9.491 1.00 13.34 51 GLY D CA 1
ATOM 4456 C C . GLY D 1 23 ? 14.226 28.489 -8.560 1.00 14.37 51 GLY D C 1
ATOM 4457 O O . GLY D 1 23 ? 13.606 27.451 -8.304 1.00 13.24 51 GLY D O 1
ATOM 4458 N N . VAL D 1 24 ? 13.913 29.662 -8.042 1.00 10.12 52 VAL D N 1
ATOM 4459 C CA . VAL D 1 24 ? 13.062 29.754 -6.889 1.00 11.66 52 VAL D CA 1
ATOM 4460 C C . VAL D 1 24 ? 11.610 30.061 -7.275 1.00 13.83 52 VAL D C 1
ATOM 4461 O O . VAL D 1 24 ? 10.752 30.235 -6.427 1.00 20.07 52 VAL D O 1
ATOM 4465 N N . ALA D 1 25 ? 11.318 30.084 -8.564 1.00 11.85 53 ALA D N 1
ATOM 4466 C CA . ALA D 1 25 ? 9.955 30.307 -8.991 1.00 13.58 53 ALA D CA 1
ATOM 4467 C C . ALA D 1 25 ? 9.475 29.077 -9.725 1.00 11.71 53 ALA D C 1
ATOM 4468 O O . ALA D 1 25 ? 8.349 29.009 -10.187 1.00 13.87 53 ALA D O 1
ATOM 4470 N N . HIS D 1 26 ? 10.345 28.085 -9.799 1.00 15.47 54 HIS D N 1
ATOM 4471 C CA . HIS D 1 26 ? 10.030 26.865 -10.503 1.00 12.09 54 HIS D CA 1
ATOM 4472 C C . HIS D 1 26 ? 8.882 26.084 -9.867 1.00 15.63 54 HIS D C 1
ATOM 4473 O O . HIS D 1 26 ? 8.964 25.697 -8.706 1.00 14.16 54 HIS D O 1
ATOM 4480 N N . PRO D 1 27 ? 7.808 25.849 -10.637 1.00 17.39 55 PRO D N 1
ATOM 4481 C CA . PRO D 1 27 ? 6.672 25.029 -10.209 1.00 14.70 55 PRO D CA 1
ATOM 4482 C C . PRO D 1 27 ? 6.936 23.543 -10.413 1.00 15.07 55 PRO D C 1
ATOM 4483 O O . PRO D 1 27 ? 7.878 23.157 -11.095 1.00 15.60 55 PRO D O 1
ATOM 4487 N N . VAL D 1 28 ? 6.098 22.716 -9.813 1.00 14.28 56 VAL D N 1
ATOM 4488 C CA . VAL D 1 28 ? 6.207 21.289 -9.962 1.00 13.22 56 VAL D CA 1
ATOM 4489 C C . VAL D 1 28 ? 5.224 20.933 -11.042 1.00 15.13 56 VAL D C 1
ATOM 4490 O O . VAL D 1 28 ? 4.128 21.478 -11.067 1.00 18.43 56 VAL D O 1
ATOM 4494 N N . VAL D 1 29 ? 5.642 20.063 -11.957 1.00 24.10 57 VAL D N 1
ATOM 4495 C CA . VAL D 1 29 ? 4.825 19.609 -13.082 1.00 21.02 57 VAL D CA 1
ATOM 4496 C C . VAL D 1 29 ? 4.682 18.094 -13.069 1.00 15.33 57 VAL D C 1
ATOM 4497 O O . VAL D 1 29 ? 5.676 17.388 -13.071 1.00 17.16 57 VAL D O 1
ATOM 4501 N N . VAL D 1 30 ? 3.448 17.603 -13.088 1.00 21.08 58 VAL D N 1
ATOM 4502 C CA . VAL D 1 30 ? 3.176 16.167 -12.962 1.00 24.72 58 VAL D CA 1
ATOM 4503 C C . VAL D 1 30 ? 2.603 15.486 -14.227 1.00 32.53 58 VAL D C 1
ATOM 4504 O O . VAL D 1 30 ? 1.667 15.989 -14.857 1.00 35.84 58 VAL D O 1
ATOM 4508 N N . THR D 1 31 ? 3.148 14.309 -14.548 1.00 35.72 59 THR D N 1
ATOM 4509 C CA . THR D 1 31 ? 2.797 13.524 -15.741 1.00 33.43 59 THR D CA 1
ATOM 4510 C C . THR D 1 31 ? 1.803 12.385 -15.487 1.00 35.42 59 THR D C 1
ATOM 4511 O O . THR D 1 31 ? 0.904 12.126 -16.297 1.00 29.57 59 THR D O 1
ATOM 4515 N N . ASP D 1 38 ? -10.386 12.028 -11.659 1.00 31.39 66 ASP D N 1
ATOM 4516 C CA . ASP D 1 38 ? -10.828 13.074 -10.739 1.00 28.06 66 ASP D CA 1
ATOM 4517 C C . ASP D 1 38 ? -9.648 13.896 -10.288 1.00 17.19 66 ASP D C 1
ATOM 4518 O O . ASP D 1 38 ? -8.672 13.371 -9.795 1.00 22.96 66 ASP D O 1
ATOM 4523 N N . ARG D 1 39 ? -9.749 15.197 -10.466 1.00 20.10 67 ARG D N 1
ATOM 4524 C CA . ARG D 1 39 ? -8.630 16.085 -10.206 1.00 27.12 67 ARG D CA 1
ATOM 4525 C C . ARG D 1 39 ? -8.500 16.437 -8.728 1.00 23.05 67 ARG D C 1
ATOM 4526 O O . ARG D 1 39 ? -7.383 16.474 -8.217 1.00 21.42 67 ARG D O 1
ATOM 4534 N N . ARG D 1 40 ? -9.632 16.585 -8.029 1.00 25.53 68 ARG D N 1
ATOM 4535 C CA . ARG D 1 40 ? -9.611 16.782 -6.578 1.00 20.84 68 ARG D CA 1
ATOM 4536 C C . ARG D 1 40 ? -8.961 15.572 -5.997 1.00 19.86 68 ARG D C 1
ATOM 4537 O O . ARG D 1 40 ? -8.268 15.645 -4.992 1.00 19.14 68 ARG D O 1
ATOM 4545 N N . ALA D 1 41 ? -9.159 14.459 -6.687 1.00 19.36 69 ALA D N 1
ATOM 4546 C CA . ALA D 1 41 ? -8.622 13.192 -6.262 1.00 15.67 69 ALA D CA 1
ATOM 4547 C C . ALA D 1 41 ? -7.185 13.069 -6.711 1.00 15.73 69 ALA D C 1
ATOM 4548 O O . ALA D 1 41 ? -6.387 12.400 -6.061 1.00 20.58 69 ALA D O 1
ATOM 4550 N N . VAL D 1 42 ? -6.844 13.710 -7.823 1.00 17.56 70 VAL D N 1
ATOM 4551 C CA . VAL D 1 42 ? -5.467 13.638 -8.280 1.00 15.00 70 VAL D CA 1
ATOM 4552 C C . VAL D 1 42 ? -4.706 14.758 -7.582 1.00 15.94 70 VAL D C 1
ATOM 4553 O O . VAL D 1 42 ? -3.489 14.677 -7.396 1.00 20.12 70 VAL D O 1
ATOM 4557 N N . GLU D 1 43 ? -5.412 15.795 -7.155 1.00 12.86 71 GLU D N 1
ATOM 4558 C CA . GLU D 1 43 ? -4.775 16.779 -6.280 1.00 14.40 71 GLU D CA 1
ATOM 4559 C C . GLU D 1 43 ? -4.428 16.159 -4.913 1.00 13.14 71 GLU D C 1
ATOM 4560 O O . GLU D 1 43 ? -3.365 16.389 -4.371 1.00 14.08 71 GLU D O 1
ATOM 4566 N N . ARG D 1 44 ? -5.347 15.377 -4.359 1.00 16.16 72 ARG D N 1
ATOM 4567 C CA . ARG D 1 44 ? -5.140 14.758 -3.055 1.00 15.03 72 ARG D CA 1
ATOM 4568 C C . ARG D 1 44 ? -4.058 13.691 -3.049 1.00 16.76 72 ARG D C 1
ATOM 4569 O O . ARG D 1 44 ? -3.549 13.350 -1.992 1.00 22.60 72 ARG D O 1
ATOM 4577 N N . SER D 1 45 ? -3.738 13.133 -4.208 1.00 12.61 73 SER D N 1
ATOM 4578 C CA . SER D 1 45 ? -2.745 12.072 -4.289 1.00 15.57 73 SER D CA 1
ATOM 4579 C C . SER D 1 45 ? -1.328 12.597 -4.485 1.00 15.58 73 SER D C 1
ATOM 4580 O O . SER D 1 45 ? -0.391 11.835 -4.705 1.00 16.98 73 SER D O 1
ATOM 4583 N N . ILE D 1 46 ? -1.194 13.913 -4.376 1.00 15.85 74 ILE D N 1
ATOM 4584 C CA . ILE D 1 46 ? 0.080 14.589 -4.513 1.00 13.13 74 ILE D CA 1
ATOM 4585 C C . ILE D 1 46 ? 0.338 15.510 -3.307 1.00 12.46 74 ILE D C 1
ATOM 4586 O O . ILE D 1 46 ? -0.599 16.077 -2.755 1.00 12.12 74 ILE D O 1
ATOM 4591 N N . ARG D 1 47 ? 1.590 15.633 -2.871 1.00 12.00 75 ARG D N 1
ATOM 4592 C CA . ARG D 1 47 ? 1.921 16.597 -1.817 1.00 11.31 75 ARG D CA 1
ATOM 4593 C C . ARG D 1 47 ? 3.364 17.067 -1.869 1.00 11.06 75 ARG D C 1
ATOM 4594 O O . ARG D 1 47 ? 4.267 16.286 -2.141 1.00 10.05 75 ARG D O 1
ATOM 4602 N N . ILE D 1 48 ? 3.564 18.338 -1.542 1.00 10.16 76 ILE D N 1
ATOM 4603 C CA . ILE D 1 48 ? 4.884 18.955 -1.562 1.00 15.75 76 ILE D CA 1
ATOM 4604 C C . ILE D 1 48 ? 5.515 18.899 -0.198 1.00 17.49 76 ILE D C 1
ATOM 4605 O O . ILE D 1 48 ? 5.006 19.484 0.756 1.00 18.77 76 ILE D O 1
ATOM 4610 N N . SER D 1 49 ? 6.644 18.211 -0.111 1.00 17.70 77 SER D N 1
ATOM 4611 C CA . SER D 1 49 ? 7.278 18.023 1.175 1.00 14.75 77 SER D CA 1
ATOM 4612 C C . SER D 1 49 ? 8.432 18.989 1.351 1.00 15.52 77 SER D C 1
ATOM 4613 O O . SER D 1 49 ? 9.409 18.957 0.611 1.00 17.96 77 SER D O 1
ATOM 4616 N N . THR D 1 50 ? 8.264 19.862 2.337 1.00 19.03 78 THR D N 1
ATOM 4617 C CA . THR D 1 50 ? 9.212 20.902 2.694 1.00 17.44 78 THR D CA 1
ATOM 4618 C C . THR D 1 50 ? 9.493 20.856 4.212 1.00 18.61 78 THR D C 1
ATOM 4619 O O . THR D 1 50 ? 8.599 20.530 4.983 1.00 16.08 78 THR D O 1
ATOM 4623 N N . PRO D 1 51 ? 10.738 21.176 4.636 1.00 21.59 79 PRO D N 1
ATOM 4624 C CA . PRO D 1 51 ? 11.127 21.205 6.050 1.00 17.72 79 PRO D CA 1
ATOM 4625 C C . PRO D 1 51 ? 10.336 22.189 6.904 1.00 17.41 79 PRO D C 1
ATOM 4626 O O . PRO D 1 51 ? 10.170 21.979 8.093 1.00 19.02 79 PRO D O 1
ATOM 4630 N N . HIS D 1 52 ? 9.837 23.252 6.302 1.00 15.88 80 HIS D N 1
ATOM 4631 C CA . HIS D 1 52 ? 9.060 24.210 7.052 1.00 13.60 80 HIS D CA 1
ATOM 4632 C C . HIS D 1 52 ? 7.729 24.299 6.387 1.00 11.74 80 HIS D C 1
ATOM 4633 O O . HIS D 1 52 ? 7.013 25.276 6.519 1.00 13.85 80 HIS D O 1
ATOM 4640 N N . ASN D 1 53 ? 7.417 23.216 5.686 1.00 15.49 81 ASN D N 1
ATOM 4641 C CA . ASN D 1 53 ? 6.088 22.956 5.159 1.00 12.73 81 ASN D CA 1
ATOM 4642 C C . ASN D 1 53 ? 5.482 24.102 4.378 1.00 15.42 81 ASN D C 1
ATOM 4643 O O . ASN D 1 53 ? 4.380 24.555 4.690 1.00 12.67 81 ASN D O 1
ATOM 4648 N N . THR D 1 54 ? 6.158 24.492 3.306 1.00 14.94 82 THR D N 1
ATOM 4649 C CA . THR D 1 54 ? 5.772 25.674 2.555 1.00 17.06 82 THR D CA 1
ATOM 4650 C C . THR D 1 54 ? 4.417 25.439 1.909 1.00 15.01 82 THR D C 1
ATOM 4651 O O . THR D 1 54 ? 4.122 24.333 1.469 1.00 15.88 82 THR D O 1
ATOM 4655 N N . THR D 1 55 ? 3.560 26.451 1.928 1.00 19.07 83 THR D N 1
ATOM 4656 C CA . THR D 1 55 ? 2.246 26.315 1.321 1.00 18.28 83 THR D CA 1
ATOM 4657 C C . THR D 1 55 ? 2.253 26.790 -0.128 1.00 22.86 83 THR D C 1
ATOM 4658 O O . THR D 1 55 ? 3.072 27.615 -0.518 1.00 19.33 83 THR D O 1
ATOM 4662 N N . GLY D 1 56 ? 1.333 26.259 -0.919 1.00 15.81 84 GLY D N 1
ATOM 4663 C CA . GLY D 1 56 ? 1.194 26.666 -2.296 1.00 19.77 84 GLY D CA 1
ATOM 4664 C C . GLY D 1 56 ? -0.103 26.122 -2.857 1.00 23.64 84 GLY D C 1
ATOM 4665 O O . GLY D 1 56 ? -0.899 25.541 -2.107 1.00 20.37 84 GLY D O 1
ATOM 4666 N N . HIS D 1 57 ? -0.309 26.268 -4.168 1.00 18.17 85 HIS D N 1
ATOM 4667 C CA . HIS D 1 57 ? -1.570 25.851 -4.754 1.00 16.67 85 HIS D CA 1
ATOM 4668 C C . HIS D 1 57 ? -1.384 25.202 -6.103 1.00 17.54 85 HIS D C 1
ATOM 4669 O O . HIS D 1 57 ? -0.326 25.308 -6.714 1.00 20.35 85 HIS D O 1
ATOM 4676 N N . PHE D 1 58 ? -2.433 24.523 -6.554 1.00 21.41 86 PHE D N 1
ATOM 4677 C CA . PHE D 1 58 ? -2.455 23.861 -7.842 1.00 14.01 86 PHE D CA 1
ATOM 4678 C C . PHE D 1 58 ? -3.011 24.749 -8.944 1.00 20.90 86 PHE D C 1
ATOM 4679 O O . PHE D 1 58 ? -3.953 25.508 -8.719 1.00 20.91 86 PHE D O 1
ATOM 4687 N N . GLU D 1 59 ? -2.400 24.667 -10.122 1.00 22.80 87 GLU D N 1
ATOM 4688 C CA . GLU D 1 59 ? -2.869 25.357 -11.328 1.00 20.97 87 GLU D CA 1
ATOM 4689 C C . GLU D 1 59 ? -2.873 24.476 -12.562 1.00 18.41 87 GLU D C 1
ATOM 4690 O O . GLU D 1 59 ? -1.872 23.842 -12.865 1.00 19.60 87 GLU D O 1
ATOM 4696 N N . TRP D 1 60 ? -3.996 24.439 -13.273 1.00 22.86 88 TRP D N 1
ATOM 4697 C CA . TRP D 1 60 ? -4.027 23.772 -14.573 1.00 21.39 88 TRP D CA 1
ATOM 4698 C C . TRP D 1 60 ? -3.860 24.791 -15.687 1.00 19.98 88 TRP D C 1
ATOM 4699 O O . TRP D 1 60 ? -2.801 24.861 -16.306 1.00 18.14 88 TRP D O 1
ATOM 4710 N N . ASN D 1 64 ? -2.981 14.552 -18.244 1.00 32.91 92 ASN D N 1
ATOM 4711 C CA . ASN D 1 64 ? -2.848 15.976 -18.458 1.00 33.64 92 ASN D CA 1
ATOM 4712 C C . ASN D 1 64 ? -1.761 16.580 -17.577 1.00 24.83 92 ASN D C 1
ATOM 4713 O O . ASN D 1 64 ? -0.826 15.895 -17.223 1.00 30.29 92 ASN D O 1
ATOM 4718 N N . VAL D 1 65 ? -1.753 17.896 -17.396 1.00 26.85 93 VAL D N 1
ATOM 4719 C CA . VAL D 1 65 ? -0.713 18.513 -16.583 1.00 22.24 93 VAL D CA 1
ATOM 4720 C C . VAL D 1 65 ? -1.246 19.505 -15.581 1.00 21.19 93 VAL D C 1
ATOM 4721 O O . VAL D 1 65 ? -1.879 20.481 -15.945 1.00 25.63 93 VAL D O 1
ATOM 4725 N N . VAL D 1 66 ? -0.938 19.251 -14.317 1.00 24.56 94 VAL D N 1
ATOM 4726 C CA . VAL D 1 66 ? -1.280 20.116 -13.201 1.00 19.25 94 VAL D CA 1
ATOM 4727 C C . VAL D 1 66 ? 0.022 20.634 -12.596 1.00 20.74 94 VAL D C 1
ATOM 4728 O O . VAL D 1 66 ? 1.031 19.933 -12.598 1.00 20.15 94 VAL D O 1
ATOM 4732 N N . ARG D 1 67 ? 0.024 21.868 -12.111 1.00 22.52 95 ARG D N 1
ATOM 4733 C CA . ARG D 1 67 ? 1.237 22.405 -11.503 1.00 20.44 95 ARG D CA 1
ATOM 4734 C C . ARG D 1 67 ? 1.064 22.976 -10.089 1.00 19.32 95 ARG D C 1
ATOM 4735 O O . ARG D 1 67 ? -0.014 23.413 -9.708 1.00 15.60 95 ARG D O 1
ATOM 4743 N N . TRP D 1 68 ? 2.138 22.969 -9.315 1.00 14.10 96 TRP D N 1
ATOM 4744 C CA . TRP D 1 68 ? 2.062 23.422 -7.941 1.00 17.27 96 TRP D CA 1
ATOM 4745 C C . TRP D 1 68 ? 3.033 24.568 -7.801 1.00 13.05 96 TRP D C 1
ATOM 4746 O O . TRP D 1 68 ? 4.216 24.430 -8.064 1.00 15.80 96 TRP D O 1
ATOM 4757 N N . VAL D 1 69 ? 2.517 25.705 -7.384 1.00 15.83 97 VAL D N 1
ATOM 4758 C CA . VAL D 1 69 ? 3.314 26.898 -7.266 1.00 13.05 97 VAL D CA 1
ATOM 4759 C C . VAL D 1 69 ? 3.576 27.203 -5.785 1.00 17.19 97 VAL D C 1
ATOM 4760 O O . VAL D 1 69 ? 2.640 27.225 -4.992 1.00 22.13 97 VAL D O 1
ATOM 4764 N N . PRO D 1 70 ? 4.849 27.441 -5.402 1.00 19.24 98 PRO D N 1
ATOM 4765 C CA . PRO D 1 70 ? 5.103 27.847 -4.012 1.00 20.31 98 PRO D CA 1
ATOM 4766 C C . PRO D 1 70 ? 4.484 29.205 -3.756 1.00 21.11 98 PRO D C 1
ATOM 4767 O O . PRO D 1 70 ? 4.539 30.061 -4.644 1.00 27.74 98 PRO D O 1
ATOM 4771 N N . HIS D 1 71 ? 3.928 29.423 -2.574 1.00 14.86 99 HIS D N 1
ATOM 4772 C CA . HIS D 1 71 ? 3.180 30.647 -2.351 1.00 18.49 99 HIS D CA 1
ATOM 4773 C C . HIS D 1 71 ? 4.062 31.886 -2.301 1.00 26.51 99 HIS D C 1
ATOM 4774 O O . HIS D 1 71 ? 3.743 32.909 -2.907 1.00 32.74 99 HIS D O 1
ATOM 4781 N N . ARG D 1 72 ? 5.180 31.784 -1.595 1.00 23.81 100 ARG D N 1
ATOM 4782 C CA . ARG D 1 72 ? 6.141 32.886 -1.528 1.00 25.37 100 ARG D CA 1
ATOM 4783 C C . ARG D 1 72 ? 7.495 32.386 -1.977 1.00 24.07 100 ARG D C 1
ATOM 4784 O O . ARG D 1 72 ? 8.483 32.405 -1.229 1.00 23.07 100 ARG D O 1
ATOM 4792 N N . TYR D 1 73 ? 7.506 31.935 -3.228 1.00 22.06 101 TYR D N 1
ATOM 4793 C CA . TYR D 1 73 ? 8.651 31.286 -3.847 1.00 18.87 101 TYR D CA 1
ATOM 4794 C C . TYR D 1 73 ? 9.029 30.094 -2.989 1.00 16.21 101 TYR D C 1
ATOM 4795 O O . TYR D 1 73 ? 8.355 29.749 -2.013 1.00 20.24 101 TYR D O 1
ATOM 4804 N N . TRP D 1 74 ? 10.142 29.483 -3.332 1.00 16.74 102 TRP D N 1
ATOM 4805 C CA . TRP D 1 74 ? 10.666 28.454 -2.498 1.00 11.86 102 TRP D CA 1
ATOM 4806 C C . TRP D 1 74 ? 11.595 29.282 -1.638 1.00 14.48 102 TRP D C 1
ATOM 4807 O O . TRP D 1 74 ? 11.961 30.395 -2.003 1.00 17.70 102 TRP D O 1
ATOM 4818 N N . PRO D 1 75 ? 11.883 28.818 -0.441 1.00 12.52 103 PRO D N 1
ATOM 4819 C CA . PRO D 1 75 ? 13.060 29.348 0.227 1.00 13.71 103 PRO D CA 1
ATOM 4820 C C . PRO D 1 75 ? 14.314 28.833 -0.489 1.00 15.63 103 PRO D C 1
ATOM 4821 O O . PRO D 1 75 ? 14.336 27.690 -0.930 1.00 17.29 103 PRO D O 1
ATOM 4825 N N . PRO D 1 76 ? 15.319 29.691 -0.678 1.00 14.43 104 PRO D N 1
ATOM 4826 C CA . PRO D 1 76 ? 16.581 29.279 -1.300 1.00 15.88 104 PRO D CA 1
ATOM 4827 C C . PRO D 1 76 ? 17.242 28.101 -0.575 1.00 18.35 104 PRO D C 1
ATOM 4828 O O . PRO D 1 76 ? 16.930 27.882 0.589 1.00 24.10 104 PRO D O 1
ATOM 4832 N N . HIS D 1 77 ? 18.097 27.344 -1.264 1.00 16.69 105 HIS D N 1
ATOM 4833 C CA . HIS D 1 77 ? 18.905 26.276 -0.653 1.00 20.61 105 HIS D CA 1
ATOM 4834 C C . HIS D 1 77 ? 18.166 25.408 0.354 1.00 20.24 105 HIS D C 1
ATOM 4835 O O . HIS D 1 77 ? 18.729 24.917 1.334 1.00 21.21 105 HIS D O 1
ATOM 4842 N N . THR D 1 78 ? 16.893 25.205 0.055 1.00 23.99 106 THR D N 1
ATOM 4843 C CA . THR D 1 78 ? 15.998 24.418 0.871 1.00 20.27 106 THR D CA 1
ATOM 4844 C C . THR D 1 78 ? 15.815 23.067 0.227 1.00 19.05 106 THR D C 1
ATOM 4845 O O . THR D 1 78 ? 15.716 22.953 -0.987 1.00 23.98 106 THR D O 1
ATOM 4849 N N . ARG D 1 79 ? 15.784 22.047 1.065 1.00 24.42 107 ARG D N 1
ATOM 4850 C CA . ARG D 1 79 ? 15.525 20.682 0.660 1.00 23.62 107 ARG D CA 1
ATOM 4851 C C . ARG D 1 79 ? 14.082 20.549 0.148 1.00 21.58 107 ARG D C 1
ATOM 4852 O O . ARG D 1 79 ? 13.148 20.896 0.864 1.00 26.25 107 ARG D O 1
ATOM 4860 N N . VAL D 1 80 ? 13.882 20.090 -1.091 1.00 20.21 108 VAL D N 1
ATOM 4861 C CA . VAL D 1 80 ? 12.510 19.901 -1.580 1.00 17.70 108 VAL D CA 1
ATOM 4862 C C . VAL D 1 80 ? 12.218 18.476 -2.000 1.00 14.81 108 VAL D C 1
ATOM 4863 O O . VAL D 1 80 ? 12.969 17.912 -2.781 1.00 16.24 108 VAL D O 1
ATOM 4867 N N . SER D 1 81 ? 11.111 17.911 -1.525 1.00 11.35 109 SER D N 1
ATOM 4868 C CA . SER D 1 81 ? 10.645 16.598 -1.994 1.00 14.55 109 SER D CA 1
ATOM 4869 C C . SER D 1 81 ? 9.167 16.625 -2.408 1.00 14.69 109 SER D C 1
ATOM 4870 O O . SER D 1 81 ? 8.382 17.272 -1.734 1.00 15.00 109 SER D O 1
ATOM 4873 N N . VAL D 1 82 ? 8.804 15.980 -3.527 1.00 14.95 110 VAL D N 1
ATOM 4874 C CA . VAL D 1 82 ? 7.398 15.885 -3.952 1.00 10.98 110 VAL D CA 1
ATOM 4875 C C . VAL D 1 82 ? 6.927 14.446 -3.920 1.00 10.85 110 VAL D C 1
ATOM 4876 O O . VAL D 1 82 ? 7.626 13.546 -4.358 1.00 14.99 110 VAL D O 1
ATOM 4880 N N . GLY D 1 83 ? 5.755 14.227 -3.346 1.00 12.70 111 GLY D N 1
ATOM 4881 C CA . GLY D 1 83 ? 5.148 12.913 -3.329 1.00 11.61 111 GLY D CA 1
ATOM 4882 C C . GLY D 1 83 ? 4.073 12.883 -4.398 1.00 14.26 111 GLY D C 1
ATOM 4883 O O . GLY D 1 83 ? 3.247 13.783 -4.487 1.00 11.59 111 GLY D O 1
ATOM 4884 N N . VAL D 1 84 ? 4.132 11.885 -5.268 1.00 16.98 112 VAL D N 1
ATOM 4885 C CA . VAL D 1 84 ? 3.104 11.704 -6.282 1.00 14.61 112 VAL D CA 1
ATOM 4886 C C . VAL D 1 84 ? 2.750 10.227 -6.268 1.00 12.66 112 VAL D C 1
ATOM 4887 O O . VAL D 1 84 ? 3.523 9.386 -6.722 1.00 15.61 112 VAL D O 1
ATOM 4891 N N . GLN D 1 85 ? 1.588 9.917 -5.706 1.00 17.88 113 GLN D N 1
ATOM 4892 C CA . GLN D 1 85 ? 1.214 8.524 -5.497 1.00 16.53 113 GLN D CA 1
ATOM 4893 C C . GLN D 1 85 ? 2.300 7.749 -4.727 1.00 18.28 113 GLN D C 1
ATOM 4894 O O . GLN D 1 85 ? 2.702 8.141 -3.631 1.00 11.68 113 GLN D O 1
ATOM 4900 N N . GLU D 1 86 ? 2.766 6.642 -5.290 1.00 20.26 114 GLU D N 1
ATOM 4901 C CA . GLU D 1 86 ? 3.723 5.800 -4.582 1.00 15.12 114 GLU D CA 1
ATOM 4902 C C . GLU D 1 86 ? 5.136 6.233 -4.908 1.00 17.69 114 GLU D C 1
ATOM 4903 O O . GLU D 1 86 ? 6.113 5.601 -4.499 1.00 17.42 114 GLU D O 1
ATOM 4909 N N . LEU D 1 87 ? 5.220 7.347 -5.626 1.00 16.71 115 LEU D N 1
ATOM 4910 C CA . LEU D 1 87 ? 6.484 7.900 -6.082 1.00 19.48 115 LEU D CA 1
ATOM 4911 C C . LEU D 1 87 ? 6.873 9.145 -5.285 1.00 14.64 115 LEU D C 1
ATOM 4912 O O . LEU D 1 87 ? 6.036 9.975 -4.951 1.00 14.94 115 LEU D O 1
ATOM 4917 N N . THR D 1 88 ? 8.166 9.254 -5.004 1.00 22.14 116 THR D N 1
ATOM 4918 C CA . THR D 1 88 ? 8.758 10.428 -4.377 1.00 16.67 116 THR D CA 1
ATOM 4919 C C . THR D 1 88 ? 9.830 10.976 -5.308 1.00 19.58 116 THR D C 1
ATOM 4920 O O . THR D 1 88 ? 10.692 10.232 -5.785 1.00 24.21 116 THR D O 1
ATOM 4924 N N . GLU D 1 89 ? 9.804 12.279 -5.555 1.00 17.00 117 GLU D N 1
ATOM 4925 C CA . GLU D 1 89 ? 10.894 12.878 -6.291 1.00 16.57 117 GLU D CA 1
ATOM 4926 C C . GLU D 1 89 ? 11.364 14.138 -5.571 1.00 18.65 117 GLU D C 1
ATOM 4927 O O . GLU D 1 89 ? 10.573 14.805 -4.899 1.00 19.44 117 GLU D O 1
ATOM 4933 N N . GLY D 1 90 ? 12.641 14.481 -5.710 1.00 16.98 118 GLY D N 1
ATOM 4934 C CA . GLY D 1 90 ? 13.131 15.640 -5.004 1.00 14.38 118 GLY D CA 1
ATOM 4935 C C . GLY D 1 90 ? 14.144 16.433 -5.789 1.00 15.57 118 GLY D C 1
ATOM 4936 O O . GLY D 1 90 ? 14.981 15.875 -6.494 1.00 21.61 118 GLY D O 1
ATOM 4937 N N . PHE D 1 91 ? 14.096 17.749 -5.616 1.00 10.91 119 PHE D N 1
ATOM 4938 C CA . PHE D 1 91 ? 14.997 18.649 -6.312 1.00 16.23 119 PHE D CA 1
ATOM 4939 C C . PHE D 1 91 ? 15.433 19.677 -5.299 1.00 16.93 119 PHE D C 1
ATOM 4940 O O . PHE D 1 91 ? 14.934 19.676 -4.176 1.00 20.50 119 PHE D O 1
ATOM 4948 N N . GLU D 1 92 ? 16.361 20.551 -5.647 1.00 15.77 120 GLU D N 1
ATOM 4949 C CA . GLU D 1 92 ? 16.646 21.596 -4.688 1.00 17.66 120 GLU D CA 1
ATOM 4950 C C . GLU D 1 92 ? 16.540 22.956 -5.372 1.00 15.15 120 GLU D C 1
ATOM 4951 O O . GLU D 1 92 ? 16.691 23.053 -6.587 1.00 15.40 120 GLU D O 1
ATOM 4957 N N . THR D 1 93 ? 16.207 23.984 -4.600 1.00 18.84 121 THR D N 1
ATOM 4958 C CA . THR D 1 93 ? 16.305 25.350 -5.079 1.00 17.85 121 THR D CA 1
ATOM 4959 C C . THR D 1 93 ? 17.539 25.991 -4.471 1.00 16.32 121 THR D C 1
ATOM 4960 O O . THR D 1 93 ? 17.895 25.675 -3.351 1.00 22.48 121 THR D O 1
ATOM 4964 N N . GLY D 1 94 ? 18.215 26.830 -5.253 1.00 17.05 122 GLY D N 1
ATOM 4965 C CA . GLY D 1 94 ? 19.412 27.568 -4.860 1.00 20.54 122 GLY D CA 1
ATOM 4966 C C . GLY D 1 94 ? 19.158 29.047 -4.594 1.00 19.87 122 GLY D C 1
ATOM 4967 O O . GLY D 1 94 ? 18.169 29.397 -3.966 1.00 15.92 122 GLY D O 1
ATOM 4968 N N . ASP D 1 95 ? 20.064 29.913 -5.058 1.00 21.78 123 ASP D N 1
ATOM 4969 C CA . ASP D 1 95 ? 19.907 31.359 -4.889 1.00 20.22 123 ASP D CA 1
ATOM 4970 C C . ASP D 1 95 ? 18.605 31.905 -5.454 1.00 20.75 123 ASP D C 1
ATOM 4971 O O . ASP D 1 95 ? 18.036 31.366 -6.399 1.00 19.99 123 ASP D O 1
ATOM 4976 N N . ALA D 1 96 ? 18.124 32.975 -4.839 1.00 22.71 124 ALA D N 1
ATOM 4977 C CA . ALA D 1 96 ? 16.970 33.685 -5.346 1.00 19.64 124 ALA D CA 1
ATOM 4978 C C . ALA D 1 96 ? 17.426 34.837 -6.235 1.00 16.22 124 ALA D C 1
ATOM 4979 O O . ALA D 1 96 ? 17.761 35.907 -5.750 1.00 19.15 124 ALA D O 1
ATOM 4981 N N . LEU D 1 97 ? 17.476 34.598 -7.535 1.00 16.50 125 LEU D N 1
ATOM 4982 C CA . LEU D 1 97 ? 17.890 35.616 -8.486 1.00 17.45 125 LEU D CA 1
ATOM 4983 C C . LEU D 1 97 ? 16.643 36.031 -9.233 1.00 15.77 125 LEU D C 1
ATOM 4984 O O . LEU D 1 97 ? 16.061 35.234 -9.956 1.00 16.08 125 LEU D O 1
ATOM 4989 N N . ILE D 1 98 ? 16.255 37.283 -9.078 1.00 12.60 126 ILE D N 1
ATOM 4990 C CA . ILE D 1 98 ? 14.941 37.714 -9.503 1.00 12.35 126 ILE D CA 1
ATOM 4991 C C . ILE D 1 98 ? 15.004 38.786 -10.563 1.00 13.93 126 ILE D C 1
ATOM 4992 O O . ILE D 1 98 ? 15.708 39.770 -10.409 1.00 17.67 126 ILE D O 1
ATOM 4997 N N . GLY D 1 99 ? 14.257 38.620 -11.642 1.00 13.91 127 GLY D N 1
ATOM 4998 C CA . GLY D 1 99 ? 14.220 39.666 -12.636 1.00 11.32 127 GLY D CA 1
ATOM 4999 C C . GLY D 1 99 ? 12.880 40.350 -12.665 1.00 13.51 127 GLY D C 1
ATOM 5000 O O . GLY D 1 99 ? 11.841 39.697 -12.653 1.00 14.80 127 GLY D O 1
ATOM 5001 N N . VAL D 1 100 ? 12.902 41.670 -12.749 1.00 10.92 128 VAL D N 1
ATOM 5002 C CA . VAL D 1 100 ? 11.673 42.446 -12.785 1.00 10.91 128 VAL D CA 1
ATOM 5003 C C . VAL D 1 100 ? 11.630 43.398 -13.958 1.00 11.45 128 VAL D C 1
ATOM 5004 O O . VAL D 1 100 ? 12.466 44.287 -14.079 1.00 10.48 128 VAL D O 1
ATOM 5008 N N . ALA D 1 101 ? 10.617 43.235 -14.803 1.00 11.19 129 ALA D N 1
ATOM 5009 C CA . ALA D 1 101 ? 10.463 44.108 -15.959 1.00 12.50 129 ALA D CA 1
ATOM 5010 C C . ALA D 1 101 ? 9.344 45.114 -15.711 1.00 10.65 129 ALA D C 1
ATOM 5011 O O . ALA D 1 101 ? 8.232 44.737 -15.378 1.00 8.08 129 ALA D O 1
ATOM 5013 N N . SER D 1 102 ? 9.676 46.395 -15.802 1.00 12.40 130 SER D N 1
ATOM 5014 C CA . SER D 1 102 ? 8.702 47.476 -15.642 1.00 11.58 130 SER D CA 1
ATOM 5015 C C . SER D 1 102 ? 8.354 48.145 -16.943 1.00 11.65 130 SER D C 1
ATOM 5016 O O . SER D 1 102 ? 9.221 48.691 -17.617 1.00 14.65 130 SER D O 1
ATOM 5019 N N . ILE D 1 103 ? 7.067 48.139 -17.257 1.00 12.98 131 ILE D N 1
ATOM 5020 C CA . ILE D 1 103 ? 6.524 48.799 -18.435 1.00 13.54 131 ILE D CA 1
ATOM 5021 C C . ILE D 1 103 ? 6.847 50.277 -18.479 1.00 12.72 131 ILE D C 1
ATOM 5022 O O . ILE D 1 103 ? 7.216 50.821 -19.513 1.00 18.90 131 ILE D O 1
ATOM 5027 N N . SER D 1 104 ? 6.651 50.913 -17.336 1.00 17.19 132 SER D N 1
ATOM 5028 C CA . SER D 1 104 ? 6.793 52.352 -17.171 1.00 15.14 132 SER D CA 1
ATOM 5029 C C . SER D 1 104 ? 8.217 52.839 -17.049 1.00 12.28 132 SER D C 1
ATOM 5030 O O . SER D 1 104 ? 8.523 53.965 -17.403 1.00 13.67 132 SER D O 1
ATOM 5033 N N . ALA D 1 105 ? 9.074 51.984 -16.510 1.00 19.98 133 ALA D N 1
ATOM 5034 C CA . ALA D 1 105 ? 10.464 52.346 -16.245 1.00 13.83 133 ALA D CA 1
ATOM 5035 C C . ALA D 1 105 ? 11.430 51.915 -17.338 1.00 15.54 133 ALA D C 1
ATOM 5036 O O . ALA D 1 105 ? 12.552 52.438 -17.410 1.00 11.57 133 ALA D O 1
ATOM 5038 N N . HIS D 1 106 ? 10.978 50.980 -18.178 1.00 15.10 134 HIS D N 1
ATOM 5039 C CA . HIS D 1 106 ? 11.760 50.461 -19.299 1.00 15.83 134 HIS D CA 1
ATOM 5040 C C . HIS D 1 106 ? 13.000 49.721 -18.809 1.00 13.05 134 HIS D C 1
ATOM 5041 O O . HIS D 1 106 ? 14.104 49.986 -19.247 1.00 16.63 134 HIS D O 1
ATOM 5048 N N . THR D 1 107 ? 12.807 48.828 -17.852 1.00 11.49 135 THR D N 1
ATOM 5049 C CA . THR D 1 107 ? 13.921 48.149 -17.213 1.00 13.79 135 THR D CA 1
ATOM 5050 C C . THR D 1 107 ? 13.721 46.665 -17.033 1.00 12.90 135 THR D C 1
ATOM 5051 O O . THR D 1 107 ? 12.602 46.170 -16.994 1.00 11.68 135 THR D O 1
ATOM 5055 N N . PHE D 1 108 ? 14.835 45.958 -16.964 1.00 11.06 136 PHE D N 1
ATOM 5056 C CA . PHE D 1 108 ? 14.868 44.617 -16.422 1.00 9.67 136 PHE D CA 1
ATOM 5057 C C . PHE D 1 108 ? 15.834 44.676 -15.282 1.00 10.91 136 PHE D C 1
ATOM 5058 O O . PHE D 1 108 ? 17.010 44.881 -15.484 1.00 12.53 136 PHE D O 1
ATOM 5066 N N . THR D 1 109 ? 15.335 44.520 -14.075 1.00 14.69 137 THR D N 1
ATOM 5067 C CA . THR D 1 109 ? 16.196 44.666 -12.928 1.00 11.51 137 THR D CA 1
ATOM 5068 C C . THR D 1 109 ? 16.393 43.320 -12.255 1.00 13.61 137 THR D C 1
ATOM 5069 O O . THR D 1 109 ? 15.437 42.636 -11.907 1.00 9.83 137 THR D O 1
ATOM 5073 N N . VAL D 1 110 ? 17.654 42.939 -12.096 1.00 15.51 138 VAL D N 1
ATOM 5074 C CA . VAL D 1 110 ? 17.972 41.637 -11.543 1.00 15.64 138 VAL D CA 1
ATOM 5075 C C . VAL D 1 110 ? 18.620 41.737 -10.179 1.00 16.78 138 VAL D C 1
ATOM 5076 O O . VAL D 1 110 ? 19.727 42.238 -10.031 1.00 22.15 138 VAL D O 1
ATOM 5080 N N . SER D 1 111 ? 17.932 41.209 -9.186 1.00 15.11 139 SER D N 1
ATOM 5081 C CA . SER D 1 111 ? 18.389 41.259 -7.817 1.00 19.65 139 SER D CA 1
ATOM 5082 C C . SER D 1 111 ? 18.663 39.831 -7.378 1.00 22.32 139 SER D C 1
ATOM 5083 O O . SER D 1 111 ? 18.265 38.884 -8.052 1.00 23.06 139 SER D O 1
ATOM 5086 N N . ARG D 1 112 ? 19.421 39.677 -6.308 1.00 20.41 140 ARG D N 1
ATOM 5087 C CA . ARG D 1 112 ? 19.551 38.382 -5.677 1.00 19.95 140 ARG D CA 1
ATOM 5088 C C . ARG D 1 112 ? 19.703 38.582 -4.170 1.00 24.87 140 ARG D C 1
ATOM 5089 O O . ARG D 1 112 ? 20.741 39.037 -3.705 1.00 24.46 140 ARG D O 1
ATOM 5097 N N . ASN D 1 113 ? 18.617 38.305 -3.439 1.00 33.55 141 ASN D N 1
ATOM 5098 C CA . ASN D 1 113 ? 18.532 38.418 -1.970 1.00 29.49 141 ASN D CA 1
ATOM 5099 C C . ASN D 1 113 ? 18.694 39.826 -1.434 1.00 28.44 141 ASN D C 1
ATOM 5100 O O . ASN D 1 113 ? 19.727 40.167 -0.875 1.00 28.80 141 ASN D O 1
ATOM 5105 N N . GLY D 1 114 ? 17.663 40.645 -1.583 1.00 31.23 142 GLY D N 1
ATOM 5106 C CA . GLY D 1 114 ? 17.816 42.027 -1.199 1.00 28.40 142 GLY D CA 1
ATOM 5107 C C . GLY D 1 114 ? 18.349 42.779 -2.395 1.00 29.16 142 GLY D C 1
ATOM 5108 O O . GLY D 1 114 ? 17.608 43.397 -3.160 1.00 32.59 142 GLY D O 1
ATOM 5109 N N . GLU D 1 115 ? 19.667 42.694 -2.538 1.00 33.84 143 GLU D N 1
ATOM 5110 C CA . GLU D 1 115 ? 20.455 43.495 -3.471 1.00 33.00 143 GLU D CA 1
ATOM 5111 C C . GLU D 1 115 ? 20.259 43.325 -4.966 1.00 23.42 143 GLU D C 1
ATOM 5112 O O . GLU D 1 115 ? 20.153 42.211 -5.476 1.00 27.28 143 GLU D O 1
ATOM 5118 N N . VAL D 1 116 ? 20.279 44.453 -5.664 1.00 17.39 144 VAL D N 1
ATOM 5119 C CA . VAL D 1 116 ? 20.242 44.457 -7.117 1.00 21.81 144 VAL D CA 1
ATOM 5120 C C . VAL D 1 116 ? 21.635 44.315 -7.718 1.00 21.49 144 VAL D C 1
ATOM 5121 O O . VAL D 1 116 ? 22.609 44.942 -7.280 1.00 24.27 144 VAL D O 1
ATOM 5125 N N . LEU D 1 117 ? 21.726 43.498 -8.751 1.00 16.71 145 LEU D N 1
ATOM 5126 C CA . LEU D 1 117 ? 23.006 43.284 -9.384 1.00 19.72 145 LEU D CA 1
ATOM 5127 C C . LEU D 1 117 ? 23.015 44.194 -10.586 1.00 18.48 145 LEU D C 1
ATOM 5128 O O . LEU D 1 117 ? 24.043 44.751 -10.947 1.00 20.12 145 LEU D O 1
ATOM 5133 N N . ARG D 1 118 ? 21.852 44.363 -11.196 1.00 20.41 146 ARG D N 1
ATOM 5134 C CA . ARG D 1 118 ? 21.808 45.129 -12.414 1.00 19.53 146 ARG D CA 1
ATOM 5135 C C . ARG D 1 118 ? 20.416 45.674 -12.691 1.00 16.85 146 ARG D C 1
ATOM 5136 O O . ARG D 1 118 ? 19.428 44.952 -12.609 1.00 16.90 146 ARG D O 1
ATOM 5144 N N . THR D 1 119 ? 20.349 46.972 -12.954 1.00 18.37 147 THR D N 1
ATOM 5145 C CA . THR D 1 119 ? 19.181 47.561 -13.587 1.00 17.46 147 THR D CA 1
ATOM 5146 C C . THR D 1 119 ? 19.524 47.657 -15.051 1.00 18.87 147 THR D C 1
ATOM 5147 O O . THR D 1 119 ? 20.381 48.456 -15.432 1.00 24.32 147 THR D O 1
ATOM 5151 N N . MET D 1 120 ? 18.875 46.856 -15.879 1.00 15.89 148 MET D N 1
ATOM 5152 C CA . MET D 1 120 ? 19.207 46.883 -17.286 1.00 12.31 148 MET D CA 1
ATOM 5153 C C . MET D 1 120 ? 18.126 47.515 -18.124 1.00 14.02 148 MET D C 1
ATOM 5154 O O . MET D 1 120 ? 16.930 47.259 -17.935 1.00 9.26 148 MET D O 1
ATOM 5159 N N . PRO D 1 121 ? 18.566 48.380 -19.044 1.00 16.69 149 PRO D N 1
ATOM 5160 C CA . PRO D 1 121 ? 17.704 48.938 -20.082 1.00 13.30 149 PRO D CA 1
ATOM 5161 C C . PRO D 1 121 ? 17.083 47.800 -20.879 1.00 16.46 149 PRO D C 1
ATOM 5162 O O . PRO D 1 121 ? 17.800 46.893 -21.300 1.00 15.56 149 PRO D O 1
ATOM 5166 N N . ALA D 1 122 ? 15.775 47.871 -21.100 1.00 13.93 150 ALA D N 1
ATOM 5167 C CA . ALA D 1 122 ? 15.052 46.807 -21.775 1.00 12.75 150 ALA D CA 1
ATOM 5168 C C . ALA D 1 122 ? 14.000 47.332 -22.732 1.00 14.11 150 ALA D C 1
ATOM 5169 O O . ALA D 1 122 ? 13.454 48.413 -22.533 1.00 17.00 150 ALA D O 1
ATOM 5171 N N . SER D 1 123 ? 13.737 46.570 -23.784 1.00 15.41 151 SER D N 1
ATOM 5172 C CA . SER D 1 123 ? 12.583 46.819 -24.636 1.00 14.26 151 SER D CA 1
ATOM 5173 C C . SER D 1 123 ? 11.529 45.731 -24.387 1.00 11.25 151 SER D C 1
ATOM 5174 O O . SER D 1 123 ? 11.760 44.559 -24.634 1.00 13.31 151 SER D O 1
ATOM 5177 N N . LEU D 1 124 ? 10.395 46.120 -23.823 1.00 15.64 152 LEU D N 1
ATOM 5178 C CA . LEU D 1 124 ? 9.437 45.144 -23.321 1.00 14.35 152 LEU D CA 1
ATOM 5179 C C . LEU D 1 124 ? 8.181 44.987 -24.166 1.00 15.42 152 LEU D C 1
ATOM 5180 O O . LEU D 1 124 ? 7.122 45.472 -23.792 1.00 19.94 152 LEU D O 1
ATOM 5185 N N . GLY D 1 125 ? 8.293 44.297 -25.292 1.00 17.46 153 GLY D N 1
ATOM 5186 C CA . GLY D 1 125 ? 7.175 44.175 -26.202 1.00 13.92 153 GLY D CA 1
ATOM 5187 C C . GLY D 1 125 ? 7.023 45.402 -27.073 1.00 15.85 153 GLY D C 1
ATOM 5188 O O . GLY D 1 125 ? 7.958 46.183 -27.240 1.00 16.56 153 GLY D O 1
ATOM 5189 N N . ARG D 1 129 ? 2.022 46.906 -27.892 1.00 14.17 157 ARG D N 1
ATOM 5190 C CA . ARG D 1 129 ? 1.916 45.544 -27.373 1.00 12.98 157 ARG D CA 1
ATOM 5191 C C . ARG D 1 129 ? 2.987 45.306 -26.349 1.00 16.74 157 ARG D C 1
ATOM 5192 O O . ARG D 1 129 ? 4.086 44.875 -26.667 1.00 18.23 157 ARG D O 1
ATOM 5200 N N . PRO D 1 130 ? 2.665 45.605 -25.099 1.00 20.95 158 PRO D N 1
ATOM 5201 C CA . PRO D 1 130 ? 3.646 45.370 -24.050 1.00 17.60 158 PRO D CA 1
ATOM 5202 C C . PRO D 1 130 ? 3.769 43.905 -23.633 1.00 14.59 158 PRO D C 1
ATOM 5203 O O . PRO D 1 130 ? 2.995 43.015 -23.991 1.00 12.70 158 PRO D O 1
ATOM 5207 N N . THR D 1 131 ? 4.803 43.681 -22.845 1.00 18.80 159 THR D N 1
ATOM 5208 C CA . THR D 1 131 ? 5.062 42.398 -22.238 1.00 17.70 159 THR D CA 1
ATOM 5209 C C . THR D 1 131 ? 3.906 42.090 -21.295 1.00 14.47 159 THR D C 1
ATOM 5210 O O . THR D 1 131 ? 3.611 42.892 -20.410 1.00 14.24 159 THR D O 1
ATOM 5214 N N . PRO D 1 132 ? 3.242 40.931 -21.489 1.00 18.60 160 PRO D N 1
ATOM 5215 C CA . PRO D 1 132 ? 2.063 40.643 -20.667 1.00 12.04 160 PRO D CA 1
ATOM 5216 C C . PRO D 1 132 ? 2.448 40.589 -19.217 1.00 15.06 160 PRO D C 1
ATOM 5217 O O . PRO D 1 132 ? 3.336 39.834 -18.817 1.00 16.62 160 PRO D O 1
ATOM 5221 N N . ILE D 1 133 ? 1.758 41.376 -18.416 1.00 13.92 161 ILE D N 1
ATOM 5222 C CA . ILE D 1 133 ? 2.036 41.356 -17.012 1.00 12.26 161 ILE D CA 1
ATOM 5223 C C . ILE D 1 133 ? 1.570 40.035 -16.443 1.00 13.05 161 ILE D C 1
ATOM 5224 O O . ILE D 1 133 ? 0.474 39.565 -16.719 1.00 19.28 161 ILE D O 1
ATOM 5229 N N . GLY D 1 134 ? 2.456 39.418 -15.682 1.00 12.60 162 GLY D N 1
ATOM 5230 C CA . GLY D 1 134 ? 2.179 38.143 -15.068 1.00 9.99 162 GLY D CA 1
ATOM 5231 C C . GLY D 1 134 ? 3.362 37.780 -14.218 1.00 10.55 162 GLY D C 1
ATOM 5232 O O . GLY D 1 134 ? 4.345 38.519 -14.133 1.00 11.25 162 GLY D O 1
ATOM 5233 N N . SER D 1 135 ? 3.282 36.620 -13.603 1.00 11.48 163 SER D N 1
ATOM 5234 C CA . SER D 1 135 ? 4.347 36.179 -12.753 1.00 9.88 163 SER D CA 1
ATOM 5235 C C . SER D 1 135 ? 4.839 34.871 -13.318 1.00 9.33 163 SER D C 1
ATOM 5236 O O . SER D 1 135 ? 4.087 33.916 -13.357 1.00 11.39 163 SER D O 1
ATOM 5239 N N . PHE D 1 136 ? 6.076 34.859 -13.820 1.00 10.93 164 PHE D N 1
ATOM 5240 C CA . PHE D 1 136 ? 6.629 33.714 -14.562 1.00 10.56 164 PHE D CA 1
ATOM 5241 C C . PHE D 1 136 ? 7.996 33.254 -14.067 1.00 11.01 164 PHE D C 1
ATOM 5242 O O . PHE D 1 136 ? 8.524 33.778 -13.102 1.00 15.14 164 PHE D O 1
ATOM 5250 N N . HIS D 1 137 ? 8.540 32.240 -14.731 1.00 13.04 165 HIS D N 1
ATOM 5251 C CA . HIS D 1 137 ? 9.911 31.800 -14.499 1.00 13.51 165 HIS D CA 1
ATOM 5252 C C . HIS D 1 137 ? 10.653 31.483 -15.812 1.00 10.29 165 HIS D C 1
ATOM 5253 O O . HIS D 1 137 ? 10.040 31.331 -16.865 1.00 10.79 165 HIS D O 1
ATOM 5260 N N . ALA D 1 138 ? 11.979 31.445 -15.753 1.00 12.37 166 ALA D N 1
ATOM 5261 C CA . ALA D 1 138 ? 12.773 30.908 -16.845 1.00 9.31 166 ALA D CA 1
ATOM 5262 C C . ALA D 1 138 ? 12.492 29.435 -17.069 1.00 12.98 166 ALA D C 1
ATOM 5263 O O . ALA D 1 138 ? 12.781 28.626 -16.203 1.00 16.15 166 ALA D O 1
ATOM 5265 N N . MET D 1 139 ? 11.978 29.075 -18.239 1.00 15.85 167 MET D N 1
ATOM 5266 C CA . MET D 1 139 ? 11.712 27.673 -18.552 1.00 12.58 167 MET D CA 1
ATOM 5267 C C . MET D 1 139 ? 12.887 27.014 -19.282 1.00 13.85 167 MET D C 1
ATOM 5268 O O . MET D 1 139 ? 13.038 25.786 -19.267 1.00 12.94 167 MET D O 1
ATOM 5273 N N . SER D 1 140 ? 13.650 27.834 -20.003 1.00 17.86 168 SER D N 1
ATOM 5274 C CA . SER D 1 140 ? 14.798 27.360 -20.777 1.00 15.55 168 SER D CA 1
ATOM 5275 C C . SER D 1 140 ? 15.775 28.472 -21.179 1.00 11.07 168 SER D C 1
ATOM 5276 O O . SER D 1 140 ? 15.423 29.650 -21.236 1.00 14.28 168 SER D O 1
ATOM 5279 N N . LYS D 1 141 ? 17.009 28.063 -21.455 1.00 16.29 169 LYS D N 1
ATOM 5280 C CA . LYS D 1 141 ? 18.061 28.936 -21.964 1.00 10.72 169 LYS D CA 1
ATOM 5281 C C . LYS D 1 141 ? 18.531 28.344 -23.287 1.00 15.66 169 LYS D C 1
ATOM 5282 O O . LYS D 1 141 ? 18.856 27.160 -23.354 1.00 20.97 169 LYS D O 1
ATOM 5288 N N . GLU D 1 142 ? 18.555 29.171 -24.327 1.00 14.46 170 GLU D N 1
ATOM 5289 C CA . GLU D 1 142 ? 19.046 28.803 -25.653 1.00 15.60 170 GLU D CA 1
ATOM 5290 C C . GLU D 1 142 ? 20.049 29.834 -26.150 1.00 10.09 170 GLU D C 1
ATOM 5291 O O . GLU D 1 142 ? 19.719 31.008 -26.246 1.00 11.27 170 GLU D O 1
ATOM 5297 N N . ARG D 1 143 ? 21.259 29.398 -26.487 1.00 9.17 171 ARG D N 1
ATOM 5298 C CA . ARG D 1 143 ? 22.307 30.345 -26.848 1.00 8.12 171 ARG D CA 1
ATOM 5299 C C . ARG D 1 143 ? 21.938 31.185 -28.057 1.00 12.74 171 ARG D C 1
ATOM 5300 O O . ARG D 1 143 ? 22.080 32.401 -28.039 1.00 18.80 171 ARG D O 1
ATOM 5308 N N . THR D 1 144 ? 21.407 30.536 -29.087 1.00 17.94 172 THR D N 1
ATOM 5309 C CA . THR D 1 144 ? 20.855 31.229 -30.243 1.00 14.87 172 THR D CA 1
ATOM 5310 C C . THR D 1 144 ? 19.528 30.609 -30.588 1.00 13.31 172 THR D C 1
ATOM 5311 O O . THR D 1 144 ? 19.378 29.391 -30.535 1.00 15.16 172 THR D O 1
ATOM 5315 N N . VAL D 1 145 ? 18.561 31.437 -30.960 1.00 17.15 173 VAL D N 1
ATOM 5316 C CA . VAL D 1 145 ? 17.282 30.916 -31.436 1.00 13.19 173 VAL D CA 1
ATOM 5317 C C . VAL D 1 145 ? 16.772 31.786 -32.599 1.00 14.30 173 VAL D C 1
ATOM 5318 O O . VAL D 1 145 ? 16.679 33.015 -32.493 1.00 17.44 173 VAL D O 1
ATOM 5322 N N . VAL D 1 146 ? 16.427 31.138 -33.707 1.00 12.77 174 VAL D N 1
ATOM 5323 C CA . VAL D 1 146 ? 15.928 31.852 -34.877 1.00 12.75 174 VAL D CA 1
ATOM 5324 C C . VAL D 1 146 ? 14.427 32.042 -34.756 1.00 10.87 174 VAL D C 1
ATOM 5325 O O . VAL D 1 146 ? 13.680 31.115 -34.451 1.00 9.75 174 VAL D O 1
ATOM 5329 N N . MET D 1 147 ? 13.994 33.266 -34.959 1.00 12.56 175 MET D N 1
ATOM 5330 C CA . MET D 1 147 ? 12.588 33.556 -34.842 1.00 14.79 175 MET D CA 1
ATOM 5331 C C . MET D 1 147 ? 11.925 33.984 -36.146 1.00 14.00 175 MET D C 1
ATOM 5332 O O . MET D 1 147 ? 12.117 35.096 -36.617 1.00 16.29 175 MET D O 1
ATOM 5337 N N . ASP D 1 148 ? 11.158 33.063 -36.719 1.00 18.19 176 ASP D N 1
ATOM 5338 C CA . ASP D 1 148 ? 10.387 33.287 -37.931 1.00 16.83 176 ASP D CA 1
ATOM 5339 C C . ASP D 1 148 ? 8.894 33.380 -37.593 1.00 19.06 176 ASP D C 1
ATOM 5340 O O . ASP D 1 148 ? 8.315 32.411 -37.119 1.00 19.97 176 ASP D O 1
ATOM 5345 N N . SER D 1 149 ? 8.265 34.531 -37.806 1.00 17.03 177 SER D N 1
ATOM 5346 C CA . SER D 1 149 ? 6.839 34.635 -37.506 1.00 18.31 177 SER D CA 1
ATOM 5347 C C . SER D 1 149 ? 6.005 33.777 -38.467 1.00 17.97 177 SER D C 1
ATOM 5348 O O . SER D 1 149 ? 4.847 33.457 -38.214 1.00 17.72 177 SER D O 1
ATOM 5351 N N . ARG D 1 150 ? 6.613 33.387 -39.570 1.00 20.27 178 ARG D N 1
ATOM 5352 C CA . ARG D 1 150 ? 5.926 32.586 -40.549 1.00 15.60 178 ARG D CA 1
ATOM 5353 C C . ARG D 1 150 ? 5.646 31.183 -40.073 1.00 16.99 178 ARG D C 1
ATOM 5354 O O . ARG D 1 150 ? 4.731 30.545 -40.559 1.00 18.81 178 ARG D O 1
ATOM 5362 N N . THR D 1 151 ? 6.456 30.679 -39.155 1.00 21.18 179 THR D N 1
ATOM 5363 C CA . THR D 1 151 ? 6.234 29.334 -38.632 1.00 20.84 179 THR D CA 1
ATOM 5364 C C . THR D 1 151 ? 4.964 29.259 -37.774 1.00 21.14 179 THR D C 1
ATOM 5365 O O . THR D 1 151 ? 4.402 28.187 -37.564 1.00 20.13 179 THR D O 1
ATOM 5369 N N . ILE D 1 152 ? 4.492 30.404 -37.305 1.00 18.69 180 ILE D N 1
ATOM 5370 C CA . ILE D 1 152 ? 3.330 30.418 -36.442 1.00 17.79 180 ILE D CA 1
ATOM 5371 C C . ILE D 1 152 ? 2.200 31.162 -37.123 1.00 23.26 180 ILE D C 1
ATOM 5372 O O . ILE D 1 152 ? 1.295 31.683 -36.471 1.00 21.10 180 ILE D O 1
ATOM 5377 N N . GLY D 1 153 ? 2.291 31.215 -38.449 1.00 21.07 181 GLY D N 1
ATOM 5378 C CA . GLY D 1 153 ? 1.204 31.648 -39.302 1.00 17.73 181 GLY D CA 1
ATOM 5379 C C . GLY D 1 153 ? 1.151 33.120 -39.616 1.00 16.20 181 GLY D C 1
ATOM 5380 O O . GLY D 1 153 ? 0.109 33.625 -40.015 1.00 25.23 181 GLY D O 1
ATOM 5381 N N . ILE D 1 154 ? 2.264 33.816 -39.439 1.00 15.06 182 ILE D N 1
ATOM 5382 C CA . ILE D 1 154 ? 2.282 35.249 -39.673 1.00 15.40 182 ILE D CA 1
ATOM 5383 C C . ILE D 1 154 ? 3.324 35.670 -40.720 1.00 20.54 182 ILE D C 1
ATOM 5384 O O . ILE D 1 154 ? 4.519 35.452 -40.544 1.00 21.82 182 ILE D O 1
ATOM 5389 N N . PRO D 1 155 ? 2.860 36.278 -41.818 1.00 19.02 183 PRO D N 1
ATOM 5390 C CA . PRO D 1 155 ? 3.664 36.724 -42.965 1.00 21.02 183 PRO D CA 1
ATOM 5391 C C . PRO D 1 155 ? 4.700 37.787 -42.622 1.00 18.61 183 PRO D C 1
ATOM 5392 O O . PRO D 1 155 ? 4.584 38.402 -41.571 1.00 23.29 183 PRO D O 1
ATOM 5396 N N . LEU D 1 156 ? 5.664 38.020 -43.510 1.00 16.46 184 LEU D N 1
ATOM 5397 C CA . LEU D 1 156 ? 6.782 38.911 -43.206 1.00 13.25 184 LEU D CA 1
ATOM 5398 C C . LEU D 1 156 ? 6.505 40.385 -43.479 1.00 16.70 184 LEU D C 1
ATOM 5399 O O . LEU D 1 156 ? 7.243 41.252 -43.011 1.00 15.95 184 LEU D O 1
ATOM 5404 N N . ASN D 1 157 ? 5.454 40.671 -44.239 1.00 20.70 185 ASN D N 1
ATOM 5405 C CA . ASN D 1 157 ? 5.085 42.058 -44.538 1.00 20.71 185 ASN D CA 1
ATOM 5406 C C . ASN D 1 157 ? 4.208 42.651 -43.434 1.00 22.66 185 ASN D C 1
ATOM 5407 O O . ASN D 1 157 ? 3.686 43.763 -43.550 1.00 18.30 185 ASN D O 1
ATOM 5412 N N . SER D 1 158 ? 4.036 41.873 -42.371 1.00 25.56 186 SER D N 1
ATOM 5413 C CA . SER D 1 158 ? 3.307 42.309 -41.189 1.00 24.92 186 SER D CA 1
ATOM 5414 C C . SER D 1 158 ? 4.156 43.244 -40.343 1.00 24.82 186 SER D C 1
ATOM 5415 O O . SER D 1 158 ? 5.373 43.094 -40.282 1.00 27.48 186 SER D O 1
ATOM 5418 N N . SER D 1 159 ? 3.510 44.196 -39.676 1.00 26.82 187 SER D N 1
ATOM 5419 C CA . SER D 1 159 ? 4.196 45.079 -38.732 1.00 23.62 187 SER D CA 1
ATOM 5420 C C . SER D 1 159 ? 4.738 44.307 -37.527 1.00 19.81 187 SER D C 1
ATOM 5421 O O . SER D 1 159 ? 5.731 44.705 -36.924 1.00 21.38 187 SER D O 1
ATOM 5424 N N . ASP D 1 160 ? 4.062 43.219 -37.172 1.00 21.26 188 ASP D N 1
ATOM 5425 C CA . ASP D 1 160 ? 4.470 42.359 -36.066 1.00 18.41 188 ASP D CA 1
ATOM 5426 C C . ASP D 1 160 ? 5.212 41.116 -36.549 1.00 18.96 188 ASP D C 1
ATOM 5427 O O . ASP D 1 160 ? 5.391 40.156 -35.804 1.00 21.56 188 ASP D O 1
ATOM 5432 N N . GLY D 1 161 ? 5.687 41.172 -37.789 1.00 24.68 189 GLY D N 1
ATOM 5433 C CA . GLY D 1 161 ? 6.418 40.078 -38.407 1.00 17.71 189 GLY D CA 1
ATOM 5434 C C . GLY D 1 161 ? 7.924 40.250 -38.304 1.00 16.48 189 GLY D C 1
ATOM 5435 O O . GLY D 1 161 ? 8.422 41.364 -38.130 1.00 17.67 189 GLY D O 1
ATOM 5436 N N . TYR D 1 162 ? 8.650 39.136 -38.388 1.00 15.90 190 TYR D N 1
ATOM 5437 C CA . TYR D 1 162 ? 10.086 39.128 -38.154 1.00 13.87 190 TYR D CA 1
ATOM 5438 C C . TYR D 1 162 ? 10.764 37.881 -38.737 1.00 12.71 190 TYR D C 1
ATOM 5439 O O . TYR D 1 162 ? 10.123 36.867 -38.997 1.00 15.91 190 TYR D O 1
ATOM 5448 N N . LEU D 1 163 ? 12.069 37.982 -38.949 1.00 11.82 191 LEU D N 1
ATOM 5449 C CA . LEU D 1 163 ? 12.903 36.835 -39.244 1.00 14.19 191 LEU D CA 1
ATOM 5450 C C . LEU D 1 163 ? 14.295 37.217 -38.773 1.00 16.88 191 LEU D C 1
ATOM 5451 O O . LEU D 1 163 ? 15.033 37.914 -39.458 1.00 17.22 191 LEU D O 1
ATOM 5456 N N . LEU D 1 164 ? 14.622 36.791 -37.564 1.00 17.60 192 LEU D N 1
ATOM 5457 C CA . LEU D 1 164 ? 15.942 37.004 -37.017 1.00 15.72 192 LEU D CA 1
ATOM 5458 C C . LEU D 1 164 ? 16.254 35.970 -35.956 1.00 13.40 192 LEU D C 1
ATOM 5459 O O . LEU D 1 164 ? 15.397 35.212 -35.528 1.00 17.36 192 LEU D O 1
ATOM 5464 N N . THR D 1 165 ? 17.520 35.932 -35.584 1.00 15.15 193 THR D N 1
ATOM 5465 C CA . THR D 1 165 ? 18.044 35.008 -34.609 1.00 15.58 193 THR D CA 1
ATOM 5466 C C . THR D 1 165 ? 18.302 35.725 -33.283 1.00 17.91 193 THR D C 1
ATOM 5467 O O . THR D 1 165 ? 18.940 36.784 -33.268 1.00 20.01 193 THR D O 1
ATOM 5471 N N . ALA D 1 166 ? 17.734 35.211 -32.193 1.00 16.70 194 ALA D N 1
ATOM 5472 C CA . ALA D 1 166 ? 17.970 35.789 -30.863 1.00 15.53 194 ALA D CA 1
ATOM 5473 C C . ALA D 1 166 ? 19.147 35.111 -30.190 1.00 12.18 194 ALA D C 1
ATOM 5474 O O . ALA D 1 166 ? 19.314 33.909 -30.298 1.00 14.75 194 ALA D O 1
ATOM 5476 N N . HIS D 1 167 ? 19.975 35.904 -29.526 1.00 9.71 195 HIS D N 1
ATOM 5477 C CA . HIS D 1 167 ? 21.152 35.397 -28.847 1.00 12.62 195 HIS D CA 1
ATOM 5478 C C . HIS D 1 167 ? 20.952 35.470 -27.344 1.00 14.09 195 HIS D C 1
ATOM 5479 O O . HIS D 1 167 ? 20.365 36.443 -26.850 1.00 16.61 195 HIS D O 1
ATOM 5486 N N . TYR D 1 168 ? 21.426 34.438 -26.636 1.00 12.00 196 TYR D N 1
ATOM 5487 C CA . TYR D 1 168 ? 21.265 34.314 -25.183 1.00 11.14 196 TYR D CA 1
ATOM 5488 C C . TYR D 1 168 ? 19.784 34.373 -24.803 1.00 11.33 196 TYR D C 1
ATOM 5489 O O . TYR D 1 168 ? 19.353 35.280 -24.106 1.00 11.02 196 TYR D O 1
ATOM 5498 N N . ALA D 1 169 ? 19.013 33.392 -25.263 1.00 13.34 197 ALA D N 1
ATOM 5499 C CA . ALA D 1 169 ? 17.558 33.460 -25.175 1.00 13.84 197 ALA D CA 1
ATOM 5500 C C . ALA D 1 169 ? 17.035 32.711 -23.974 1.00 9.36 197 ALA D C 1
ATOM 5501 O O . ALA D 1 169 ? 17.341 31.538 -23.802 1.00 12.95 197 ALA D O 1
ATOM 5503 N N . VAL D 1 170 ? 16.307 33.411 -23.111 1.00 9.75 198 VAL D N 1
ATOM 5504 C CA . VAL D 1 170 ? 15.650 32.800 -21.957 1.00 9.53 198 VAL D CA 1
ATOM 5505 C C . VAL D 1 170 ? 14.128 32.875 -22.120 1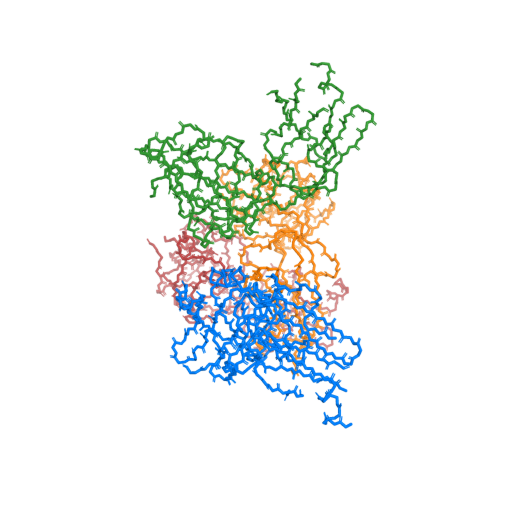.00 9.54 198 VAL D C 1
ATOM 5506 O O . VAL D 1 170 ? 13.557 33.972 -22.204 1.00 8.72 198 VAL D O 1
ATOM 5510 N N . ARG D 1 171 ? 13.472 31.725 -22.191 1.00 7.17 199 ARG D N 1
ATOM 5511 C CA . ARG D 1 171 ? 12.014 31.715 -22.337 1.00 10.98 199 ARG D CA 1
ATOM 5512 C C . ARG D 1 171 ? 11.238 32.040 -21.090 1.00 12.79 199 ARG D C 1
ATOM 5513 O O . ARG D 1 171 ? 11.405 31.394 -20.068 1.00 15.51 199 ARG D O 1
ATOM 5521 N N . VAL D 1 172 ? 10.354 33.024 -21.191 1.00 14.91 200 VAL D N 1
ATOM 5522 C CA . VAL D 1 172 ? 9.555 33.422 -20.052 1.00 10.85 200 VAL D CA 1
ATOM 5523 C C . VAL D 1 172 ? 8.259 32.626 -20.009 1.00 16.73 200 VAL D C 1
ATOM 5524 O O . VAL D 1 172 ? 7.974 31.933 -19.034 1.00 19.00 200 VAL D O 1
ATOM 5528 N N . THR D 1 173 ? 7.510 32.657 -21.103 1.00 18.32 201 THR D N 1
ATOM 5529 C CA . THR D 1 173 ? 6.216 32.011 -21.116 1.00 20.16 201 THR D CA 1
ATOM 5530 C C . THR D 1 173 ? 6.155 30.948 -22.193 1.00 24.31 201 THR D C 1
ATOM 5531 O O . THR D 1 173 ? 6.890 31.026 -23.179 1.00 28.75 201 THR D O 1
ATOM 5535 N N . TRP D 1 174 ? 5.252 29.981 -22.015 1.00 28.42 202 TRP D N 1
ATOM 5536 C CA . TRP D 1 174 ? 4.979 28.955 -23.021 1.00 24.94 202 TRP D CA 1
ATOM 5537 C C . TRP D 1 174 ? 4.586 29.583 -24.347 1.00 24.43 202 TRP D C 1
ATOM 5538 O O . TRP D 1 174 ? 4.869 29.044 -25.411 1.00 23.78 202 TRP D O 1
ATOM 5549 N N . SER D 1 175 ? 3.919 30.729 -24.248 1.00 27.93 203 SER D N 1
ATOM 5550 C CA . SER D 1 175 ? 3.292 31.389 -25.380 1.00 23.18 203 SER D CA 1
ATOM 5551 C C . SER D 1 175 ? 4.253 32.195 -26.240 1.00 20.88 203 SER D C 1
ATOM 5552 O O . SER D 1 175 ? 3.824 32.851 -27.177 1.00 20.12 203 SER D O 1
ATOM 5555 N N . GLY D 1 176 ? 5.544 32.144 -25.925 1.00 26.22 204 GLY D N 1
ATOM 5556 C CA . GLY D 1 176 ? 6.561 32.705 -26.799 1.00 20.13 204 GLY D CA 1
ATOM 5557 C C . GLY D 1 176 ? 7.302 33.956 -26.364 1.00 14.42 204 GLY D C 1
ATOM 5558 O O . GLY D 1 176 ? 7.949 34.594 -27.190 1.00 18.64 204 GLY D O 1
ATOM 5559 N N . VAL D 1 177 ? 7.162 34.351 -25.102 1.00 16.91 205 VAL D N 1
ATOM 5560 C CA . VAL D 1 177 ? 7.922 35.478 -24.568 1.00 13.65 205 VAL D CA 1
ATOM 5561 C C . VAL D 1 177 ? 9.318 34.995 -24.228 1.00 13.04 205 VAL D C 1
ATOM 5562 O O . VAL D 1 177 ? 9.505 33.873 -23.787 1.00 14.33 205 VAL D O 1
ATOM 5566 N N . TYR D 1 178 ? 10.296 35.841 -24.485 1.00 12.60 206 TYR D N 1
ATOM 5567 C CA . TYR D 1 178 ? 11.688 35.507 -24.268 1.00 14.37 206 TYR D CA 1
ATOM 5568 C C . TYR D 1 178 ? 12.448 36.618 -23.603 1.00 11.61 206 TYR D C 1
ATOM 5569 O O . TYR D 1 178 ? 12.120 37.785 -23.791 1.00 17.40 206 TYR D O 1
ATOM 5578 N N . VAL D 1 179 ? 13.439 36.258 -22.803 1.00 10.15 207 VAL D N 1
ATOM 5579 C CA . VAL D 1 179 ? 14.478 37.214 -22.467 1.00 13.17 207 VAL D CA 1
ATOM 5580 C C . VAL D 1 179 ? 15.561 36.977 -23.509 1.00 10.28 207 VAL D C 1
ATOM 5581 O O . VAL D 1 179 ? 16.070 35.878 -23.614 1.00 12.81 207 VAL D O 1
ATOM 5585 N N . HIS D 1 180 ? 15.900 37.985 -24.300 1.00 15.03 208 HIS D N 1
ATOM 5586 C CA . HIS D 1 180 ? 16.812 37.759 -25.422 1.00 14.00 208 HIS D CA 1
ATOM 5587 C C . HIS D 1 180 ? 17.624 38.987 -25.832 1.00 15.08 208 HIS D C 1
ATOM 5588 O O . HIS D 1 180 ? 17.520 40.061 -25.245 1.00 14.02 208 HIS D O 1
ATOM 5595 N N . SER D 1 181 ? 18.447 38.830 -26.856 1.00 14.60 209 SER D N 1
ATOM 5596 C CA . SER D 1 181 ? 19.014 40.003 -27.491 1.00 12.86 209 SER D CA 1
ATOM 5597 C C . SER D 1 181 ? 18.891 39.880 -28.986 1.00 11.67 209 SER D C 1
ATOM 5598 O O . SER D 1 181 ? 19.193 38.849 -29.559 1.00 15.41 209 SER D O 1
ATOM 5601 N N . ALA D 1 182 ? 18.434 40.950 -29.606 1.00 12.05 210 ALA D N 1
ATOM 5602 C CA . ALA D 1 182 ? 18.325 41.012 -31.038 1.00 13.27 210 ALA D CA 1
ATOM 5603 C C . ALA D 1 182 ? 18.236 42.475 -31.414 1.00 11.67 210 ALA D C 1
ATOM 5604 O O . ALA D 1 182 ? 17.957 43.310 -30.556 1.00 16.99 210 ALA D O 1
ATOM 5606 N N . PRO D 1 183 ? 18.523 42.804 -32.680 1.00 11.58 211 PRO D N 1
ATOM 5607 C CA . PRO D 1 183 ? 18.312 44.179 -33.125 1.00 12.66 211 PRO D CA 1
ATOM 5608 C C . PRO D 1 183 ? 16.859 44.400 -33.515 1.00 15.97 211 PRO D C 1
ATOM 5609 O O . PRO D 1 183 ? 16.311 43.568 -34.218 1.00 16.53 211 PRO D O 1
ATOM 5613 N N . TRP D 1 184 ? 16.246 45.492 -33.064 1.00 13.39 212 TRP D N 1
ATOM 5614 C CA . TRP D 1 184 ? 14.829 45.742 -33.338 1.00 18.13 212 TRP D CA 1
ATOM 5615 C C . TRP D 1 184 ? 14.639 47.154 -33.916 1.00 18.92 212 TRP D C 1
ATOM 5616 O O . TRP D 1 184 ? 14.341 47.292 -35.097 1.00 21.60 212 TRP D O 1
ATOM 5627 N N . SER D 1 185 ? 14.770 48.199 -33.102 1.00 24.75 213 SER D N 1
ATOM 5628 C CA . SER D 1 185 ? 14.516 49.567 -33.585 1.00 13.40 213 SER D CA 1
ATOM 5629 C C . SER D 1 185 ? 15.266 50.655 -32.821 1.00 22.24 213 SER D C 1
ATOM 5630 O O . SER D 1 185 ? 15.041 51.856 -33.043 1.00 20.43 213 SER D O 1
ATOM 5633 N N . ALA D 1 192 ? 12.515 50.314 -29.155 1.00 19.82 220 ALA D N 1
ATOM 5634 C CA . ALA D 1 192 ? 12.729 49.101 -29.940 1.00 17.10 220 ALA D CA 1
ATOM 5635 C C . ALA D 1 192 ? 11.447 48.292 -30.114 1.00 20.16 220 ALA D C 1
ATOM 5636 O O . ALA D 1 192 ? 10.845 47.830 -29.144 1.00 20.33 220 ALA D O 1
ATOM 5638 N N . ASN D 1 193 ? 11.076 48.104 -31.378 1.00 21.35 221 ASN D N 1
ATOM 5639 C CA . ASN D 1 193 ? 9.785 47.572 -31.793 1.00 16.34 221 ASN D CA 1
ATOM 5640 C C . ASN D 1 193 ? 9.785 46.041 -31.732 1.00 14.21 221 ASN D C 1
ATOM 5641 O O . ASN D 1 193 ? 9.870 45.380 -32.750 1.00 13.33 221 ASN D O 1
ATOM 5646 N N . VAL D 1 194 ? 9.705 45.489 -30.520 1.00 21.17 222 VAL D N 1
ATOM 5647 C CA . VAL D 1 194 ? 9.790 44.034 -30.289 1.00 13.44 222 VAL D CA 1
ATOM 5648 C C . VAL D 1 194 ? 8.416 43.377 -30.307 1.00 12.03 222 VAL D C 1
ATOM 5649 O O . VAL D 1 194 ? 7.464 43.911 -29.748 1.00 17.80 222 VAL D O 1
ATOM 5653 N N . SER D 1 195 ? 8.325 42.210 -30.937 1.00 14.06 223 SER D N 1
ATOM 5654 C CA . SER D 1 195 ? 7.047 41.556 -31.161 1.00 14.96 223 SER D CA 1
ATOM 5655 C C . SER D 1 195 ? 6.834 40.378 -30.232 1.00 17.53 223 SER D C 1
ATOM 5656 O O . SER D 1 195 ? 7.753 39.956 -29.532 1.00 11.73 223 SER D O 1
ATOM 5659 N N . HIS D 1 196 ? 5.593 39.879 -30.225 1.00 20.24 224 HIS D N 1
ATOM 5660 C CA . HIS D 1 196 ? 5.189 38.697 -29.459 1.00 19.14 224 HIS D CA 1
ATOM 5661 C C . HIS D 1 196 ? 5.281 38.979 -27.954 1.00 15.25 224 HIS D C 1
ATOM 5662 O O . HIS D 1 196 ? 5.064 38.099 -27.131 1.00 19.16 224 HIS D O 1
ATOM 5669 N N . GLY D 1 197 ? 5.634 40.214 -27.621 1.00 15.91 225 GLY D N 1
ATOM 5670 C CA . GLY D 1 197 ? 5.708 40.681 -26.253 1.00 16.70 225 GLY D CA 1
ATOM 5671 C C . GLY D 1 197 ? 7.070 40.494 -25.611 1.00 19.57 225 GLY D C 1
ATOM 5672 O O . GLY D 1 197 ? 7.298 40.901 -24.472 1.00 18.91 225 GLY D O 1
ATOM 5673 N N . CYS D 1 198 ? 7.987 39.900 -26.362 1.00 20.68 226 CYS D N 1
ATOM 5674 C CA . CYS D 1 198 ? 9.304 39.559 -25.854 1.00 13.22 226 CYS D CA 1
ATOM 5675 C C . CYS D 1 198 ? 10.075 40.722 -25.245 1.00 14.87 226 CYS D C 1
ATOM 5676 O O . CYS D 1 198 ? 9.840 41.880 -25.590 1.00 14.82 226 CYS D O 1
ATOM 5679 N N . ILE D 1 199 ? 11.015 40.406 -24.355 1.00 11.59 227 ILE D N 1
ATOM 5680 C CA . ILE D 1 199 ? 11.764 41.444 -23.652 1.00 14.02 227 ILE D CA 1
ATOM 5681 C C . ILE D 1 199 ? 13.192 41.510 -24.224 1.00 12.84 227 ILE D C 1
ATOM 5682 O O . ILE D 1 199 ? 13.935 40.545 -24.161 1.00 13.89 227 ILE D O 1
ATOM 5687 N N . ASN D 1 200 ? 13.547 42.642 -24.831 1.00 14.81 228 ASN D N 1
ATOM 5688 C CA . ASN D 1 200 ? 14.856 42.784 -25.479 1.00 16.19 228 ASN D CA 1
ATOM 5689 C C . ASN D 1 200 ? 15.816 43.689 -24.725 1.00 13.90 228 ASN D C 1
ATOM 5690 O O . ASN D 1 200 ? 15.475 44.812 -24.340 1.00 15.66 228 ASN D O 1
ATOM 5695 N N . LEU D 1 201 ? 17.040 43.196 -24.573 1.00 14.11 229 LEU D N 1
ATOM 5696 C CA . LEU D 1 201 ? 18.116 43.900 -23.896 1.00 10.35 229 LEU D CA 1
ATOM 5697 C C . LEU D 1 201 ? 19.256 43.989 -24.906 1.00 10.59 229 LEU D C 1
ATOM 5698 O O . LEU D 1 201 ? 19.160 43.429 -25.990 1.00 11.19 229 LEU D O 1
ATOM 5703 N N . SER D 1 202 ? 20.321 44.696 -24.559 1.00 13.89 230 SER D N 1
ATOM 5704 C CA . SER D 1 202 ? 21.517 44.716 -25.382 1.00 12.07 230 SER D CA 1
ATOM 5705 C C . SER D 1 202 ? 22.154 43.346 -25.363 1.00 14.57 230 SER D C 1
ATOM 5706 O O . SER D 1 202 ? 21.751 42.483 -24.606 1.00 10.61 230 SER D O 1
ATOM 5709 N N . PRO D 1 203 ? 23.122 43.114 -26.247 1.00 15.52 231 PRO D N 1
ATOM 5710 C CA . PRO D 1 203 ? 23.802 41.833 -26.099 1.00 15.51 231 PRO D CA 1
ATOM 5711 C C . PRO D 1 203 ? 24.564 41.733 -24.768 1.00 12.35 231 PRO D C 1
ATOM 5712 O O . PRO D 1 203 ? 24.632 40.641 -24.222 1.00 12.70 231 PRO D O 1
ATOM 5716 N N . ASP D 1 204 ? 25.118 42.835 -24.255 1.00 18.88 232 ASP D N 1
ATOM 5717 C CA . ASP D 1 204 ? 25.857 42.770 -22.985 1.00 16.54 232 ASP D CA 1
ATOM 5718 C C . ASP D 1 204 ? 24.946 42.304 -21.854 1.00 14.73 232 ASP D C 1
ATOM 5719 O O . ASP D 1 204 ? 25.307 41.418 -21.076 1.00 13.46 232 ASP D O 1
ATOM 5724 N N . ASN D 1 205 ? 23.774 42.921 -21.760 1.00 15.46 233 ASN D N 1
ATOM 5725 C CA . ASN D 1 205 ? 22.836 42.599 -20.704 1.00 11.28 233 ASN D CA 1
ATOM 5726 C C . ASN D 1 205 ? 22.194 41.240 -20.836 1.00 12.21 233 ASN D C 1
ATOM 5727 O O . ASN D 1 205 ? 22.117 40.511 -19.859 1.00 17.03 233 ASN D O 1
ATOM 5732 N N . ALA D 1 206 ? 21.751 40.884 -22.038 1.00 14.46 234 ALA D N 1
ATOM 5733 C CA . ALA D 1 206 ? 21.111 39.587 -22.257 1.00 9.92 234 ALA D CA 1
ATOM 5734 C C . ALA D 1 206 ? 22.088 38.441 -22.037 1.00 13.22 234 ALA D C 1
ATOM 5735 O O . ALA D 1 206 ? 21.684 37.386 -21.589 1.00 17.65 234 ALA D O 1
ATOM 5737 N N . ALA D 1 207 ? 23.362 38.634 -22.386 1.00 14.69 235 ALA D N 1
ATOM 5738 C CA . ALA D 1 207 ? 24.414 37.639 -22.106 1.00 13.14 235 ALA D CA 1
ATOM 5739 C C . ALA D 1 207 ? 24.693 37.521 -20.610 1.00 11.01 235 ALA D C 1
ATOM 5740 O O . ALA D 1 207 ? 24.881 36.432 -20.086 1.00 12.02 235 ALA D O 1
ATOM 5742 N N . TRP D 1 208 ? 24.779 38.664 -19.947 1.00 10.30 236 TRP D N 1
ATOM 5743 C CA . TRP D 1 208 ? 25.050 38.706 -18.523 1.00 11.66 236 TRP D CA 1
ATOM 5744 C C . TRP D 1 208 ? 23.946 38.005 -17.765 1.00 12.36 236 TRP D C 1
ATOM 5745 O O . TRP D 1 208 ? 24.197 37.180 -16.894 1.00 10.30 236 TRP D O 1
ATOM 5756 N N . TYR D 1 209 ? 22.713 38.359 -18.104 1.00 13.78 237 TYR D N 1
ATOM 5757 C CA . TYR D 1 209 ? 21.544 37.767 -17.480 1.00 11.20 237 TYR D CA 1
ATOM 5758 C C . TYR D 1 209 ? 21.530 36.275 -17.777 1.00 14.29 237 TYR D C 1
ATOM 5759 O O . TYR D 1 209 ? 21.190 35.462 -16.916 1.00 12.83 237 TYR D O 1
ATOM 5768 N N . PHE D 1 210 ? 21.934 35.919 -18.998 1.00 12.16 238 PHE D N 1
ATOM 5769 C CA . PHE D 1 210 ? 22.031 34.521 -19.424 1.00 10.94 238 PHE D CA 1
ATOM 5770 C C . PHE D 1 210 ? 23.001 33.657 -18.616 1.00 13.67 238 PHE D C 1
ATOM 5771 O O . PHE D 1 210 ? 22.725 32.491 -18.334 1.00 10.01 238 PHE D O 1
ATOM 5779 N N . ASP D 1 211 ? 24.150 34.225 -18.269 1.00 13.74 239 ASP D N 1
ATOM 5780 C CA . ASP D 1 211 ? 25.142 33.514 -17.490 1.00 10.07 239 ASP D CA 1
ATOM 5781 C C . ASP D 1 211 ? 24.641 33.343 -16.073 1.00 12.75 239 ASP D C 1
ATOM 5782 O O . ASP D 1 211 ? 24.825 32.322 -15.444 1.00 14.90 239 ASP D O 1
ATOM 5787 N N . ALA D 1 212 ? 23.984 34.376 -15.583 1.00 12.42 240 ALA D N 1
ATOM 5788 C CA . ALA D 1 212 ? 23.578 34.418 -14.200 1.00 13.80 240 ALA D CA 1
ATOM 5789 C C . ALA D 1 212 ? 22.365 33.556 -13.928 1.00 12.40 240 ALA D C 1
ATOM 5790 O O . ALA D 1 212 ? 22.227 33.004 -12.847 1.00 15.97 240 ALA D O 1
ATOM 5792 N N . VAL D 1 213 ? 21.473 33.465 -14.906 1.00 11.97 241 VAL D N 1
ATOM 5793 C CA . VAL D 1 213 ? 20.154 32.931 -14.650 1.00 11.85 241 VAL D CA 1
ATOM 5794 C C . VAL D 1 213 ? 20.146 31.391 -14.632 1.00 11.62 241 VAL D C 1
ATOM 5795 O O . VAL D 1 213 ? 20.984 30.738 -15.247 1.00 11.53 241 VAL D O 1
ATOM 5799 N N . THR D 1 214 ? 19.195 30.825 -13.891 1.00 12.31 242 THR D N 1
ATOM 5800 C CA . THR D 1 214 ? 19.023 29.380 -13.794 1.00 12.75 242 THR D CA 1
ATOM 5801 C C . THR D 1 214 ? 17.560 29.105 -14.081 1.00 10.12 242 THR D C 1
ATOM 5802 O O . THR D 1 214 ? 16.707 29.949 -13.857 1.00 9.76 242 THR D O 1
ATOM 5806 N N . VAL D 1 215 ? 17.277 27.932 -14.615 1.00 10.42 243 VAL D N 1
ATOM 5807 C CA . VAL D 1 215 ? 15.910 27.530 -14.851 1.00 13.78 243 VAL D CA 1
ATOM 5808 C C . VAL D 1 215 ? 15.170 27.563 -13.516 1.00 12.68 243 VAL D C 1
ATOM 5809 O O . VAL D 1 215 ? 15.646 27.032 -12.525 1.00 15.33 243 VAL D O 1
ATOM 5813 N N . GLY D 1 216 ? 14.026 28.229 -13.498 1.00 10.94 244 GLY D N 1
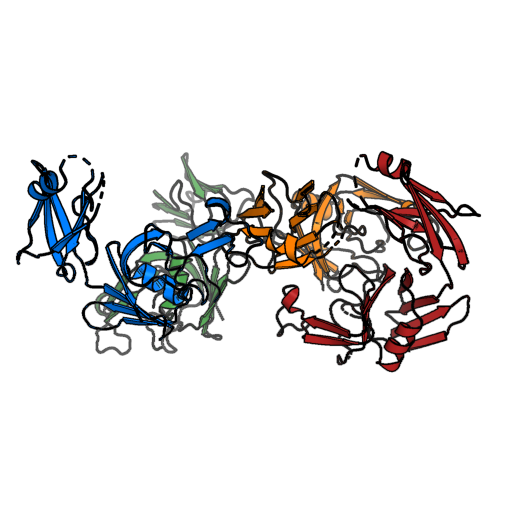ATOM 5814 C CA . GLY D 1 216 ? 13.233 28.354 -12.297 1.00 13.80 244 GLY D CA 1
ATOM 5815 C C . GLY D 1 216 ? 13.226 29.763 -11.760 1.00 10.17 244 GLY D C 1
ATOM 5816 O O . GLY D 1 216 ? 12.260 30.199 -11.169 1.00 11.92 244 GLY D O 1
ATOM 5817 N N . ASP D 1 217 ? 14.298 30.498 -11.998 1.00 15.26 245 ASP D N 1
ATOM 5818 C CA . ASP D 1 217 ? 14.441 31.839 -11.439 1.00 12.67 245 ASP D CA 1
ATOM 5819 C C . ASP D 1 217 ? 13.229 32.686 -11.738 1.00 13.27 245 ASP D C 1
ATOM 5820 O O . ASP D 1 217 ? 12.583 32.482 -12.752 1.00 16.44 245 ASP D O 1
ATOM 5825 N N . PRO D 1 218 ? 12.862 33.563 -10.798 1.00 13.62 246 PRO D N 1
ATOM 5826 C CA . PRO D 1 218 ? 11.701 34.430 -10.963 1.00 12.24 246 PRO D CA 1
ATOM 5827 C C . PRO D 1 218 ? 11.876 35.484 -12.024 1.00 15.03 246 PRO D C 1
ATOM 5828 O O . PRO D 1 218 ? 12.840 36.247 -11.986 1.00 13.95 246 PRO D O 1
ATOM 5832 N N . ILE D 1 219 ? 10.929 35.541 -12.951 1.00 16.06 247 ILE D N 1
ATOM 5833 C CA . ILE D 1 219 ? 10.841 36.664 -13.865 1.00 14.45 247 ILE D CA 1
ATOM 5834 C C . ILE D 1 219 ? 9.463 37.263 -13.620 1.00 11.97 247 ILE D C 1
ATOM 5835 O O . ILE D 1 219 ? 8.439 36.594 -13.777 1.00 12.83 247 ILE D O 1
ATOM 5840 N N . GLU D 1 220 ? 9.444 38.515 -13.198 1.00 11.71 248 GLU D N 1
ATOM 5841 C CA . GLU D 1 220 ? 8.193 39.149 -12.858 1.00 12.79 248 GLU D CA 1
ATOM 5842 C C . GLU D 1 220 ? 7.957 40.316 -13.789 1.00 14.82 248 GLU D C 1
ATOM 5843 O O . GLU D 1 220 ? 8.812 41.189 -13.939 1.00 12.29 248 GLU D O 1
ATOM 5849 N N . VAL D 1 221 ? 6.799 40.310 -14.438 1.00 14.17 249 VAL D N 1
ATOM 5850 C CA . VAL D 1 221 ? 6.450 41.424 -15.281 1.00 11.46 249 VAL D CA 1
ATOM 5851 C C . VAL D 1 221 ? 5.480 42.304 -14.548 1.00 12.42 249 VAL D C 1
ATOM 5852 O O . VAL D 1 221 ? 4.399 41.877 -14.197 1.00 14.02 249 VAL D O 1
ATOM 5856 N N . VAL D 1 222 ? 5.910 43.520 -14.266 1.00 13.33 250 VAL D N 1
ATOM 5857 C CA . VAL D 1 222 ? 5.092 44.498 -13.572 1.00 18.02 250 VAL D CA 1
ATOM 5858 C C . VAL D 1 222 ? 5.457 45.860 -14.150 1.00 18.53 250 VAL D C 1
ATOM 5859 O O . VAL D 1 222 ? 5.974 45.944 -15.268 1.00 14.14 250 VAL D O 1
ATOM 5863 N N . GLY D 1 223 ? 5.187 46.919 -13.391 1.00 21.76 251 GLY D N 1
ATOM 5864 C CA . GLY D 1 223 ? 5.690 48.234 -13.735 1.00 12.32 251 GLY D CA 1
ATOM 5865 C C . GLY D 1 223 ? 4.619 49.229 -14.097 1.00 8.19 251 GLY D C 1
ATOM 5866 O O . GLY D 1 223 ? 4.944 50.290 -14.595 1.00 7.17 251 GLY D O 1
#

Organism: Mycobacterium tuberculosis (strain ATCC 25618 / H37Rv) (NCBI:txid83332)

Nearest PDB structures (foldseek):
  5e5l-assembly1_A  TM=1.005E+00  e=9.361E-40  Mycobacterium tuberculosis H37Rv
  5e5l-assembly4_D  TM=9.840E-01  e=1.566E-34  Mycobacterium tuberculosis H37Rv
  5e5l-assembly3_C  TM=9.901E-01  e=2.820E-34  Mycobacterium tuberculosis H37Rv
  4jmx-assembly1_A  TM=9.521E-01  e=5.582E-31  Mycobacterium tuberculosis
  4xvo-assembly3_C  TM=8.932E-01  e=7.511E-25  Mycolicibacterium smegmatis MC2 155

Solvent-accessible surface area: 38186 Å² total; per-residue (Å²): 73,47,13,72,114,44,31,84,2,0,2,14,24,4,2,45,23,125,146,143,151,51,59,46,142,41,4,152,16,68,12,79,168,116,30,95,28,90,51,62,101,161,64,1,89,19,25,13,96,182,68,7,47,59,142,16,188,2,42,3,26,22,134,143,89,102,32,29,4,77,3,12,36,14,7,40,0,53,0,10,50,87,62,119,26,0,26,0,21,102,87,74,122,94,49,60,82,2,92,13,28,14,6,9,142,98,132,59,3,59,112,19,81,50,27,2,46,24,89,53,89,64,33,85,42,37,0,121,105,122,64,45,55,7,56,39,96,65,17,40,14,86,13,4,45,25,0,0,70,2,15,222,94,22,3,25,1,25,94,125,22,14,25,0,3,0,46,13,49,94,48,23,3,17,40,2,28,58,21,6,56,60,0,2,1,0,20,0,62,69,174,88,32,40,58,60,61,26,43,7,56,122,71,30,80,8,1,0,18,20,8,2,39,4,20,22,102,69,112,133,131,163,13,7,58,76,16,22,65,13,12,1,34,94,39,28,82,24,23,49,60,76,60,43,9,90,47,38,9,54,148,83,2,20,19,57,26,193,2,60,9,18,29,67,111,29,12,73,0,15,50,39,1,34,0,40,0,17,53,87,59,108,31,0,27,0,23,127,117,87,95,92,2,98,11,23,13,4,15,138,74,72,42,3,35,51,13,97,41,23,1,41,39,85,66,122,65,27,93,21,36,0,130,83,50,14,39,55,94,137,39,91,66,17,25,92,29,60,0,74,50,0,0,54,3,18,144,97,17,10,26,1,0,14,10,106,47,116,79,59,0,7,34,1,3,0,22,7,46,89,113,26,3,26,53,2,28,108,15,6,49,61,0,2,1,0,23,1,65,54,98,27,40,3,52,111,68,33,81,10,1,1,16,23,11,1,46,23,112,223,75,80,50,160,45,8,153,21,65,14,83,124,122,38,91,20,71,64,57,158,170,63,8,93,23,32,4,114,79,75,4,23,54,64,17,187,1,39,1,19,23,144,166,125,102,56,21,8,62,0,15,45,5,2,27,0,44,0,14,58,83,59,112,28,0,30,0,19,72,23,66,72,93,56,60,83,1,102,9,28,15,6,23,140,98,120,62,1,60,129,20,87,37,38,1,32,28,80,66,90,68,28,99,31,37,0,145,110,93,68,51,76,95,135,37,114,65,15,56,91,113,59,0,74,22,0,0,70,1,31,208,78,18,4,14,0,13,39,89,144,21,15,39,0,5,0,28,7,48,72,41,18,1,15,41,1,31,62,20,7,48,59,0,0,0,0,23,0,70,61,49,50,10,69,102,64,31,96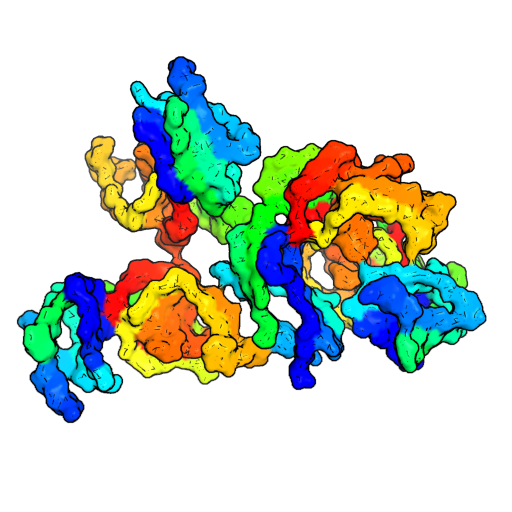,12,0,0,15,18,5,3,45,23,110,137,117,143,47,60,37,150,42,11,162,17,64,9,77,162,114,32,98,28,30,57,48,90,109,61,4,85,21,37,6,68,167,81,3,49,54,127,19,197,5,31,2,24,10,135,143,87,95,38,23,9,64,0,6,72,10,4,27,0,48,0,19,54,88,60,120,25,0,29,0,21,88,94,78,130,95,57,101,81,1,94,13,25,15,22,121,60,2,33,30,4,85,53,22,0,49,33,87,53,114,75,36,104,23,27,1,117,86,61,9,64,63,80,145,38,101,78,20,30,93,43,55,0,67,56,0,0,59,3,14,161,82,12,3,12,0,0,5,10,110,55,114,66,112,8,12,54,1,5,1,14,4,46,90,115,22,0,26,62,0,36,127,30,3,55,49,0,3,0,1,26,2,69,51

B-factor: mean 17.68, std 6.6, range [5.44, 65.56]

Radius of gyration: 33.1 Å; Cα contacts (8 Å, |Δi|>4): 1998; chains: 4; bounding box: 78×76×99 Å

CATH classification: 2.60.40.3710 (+1 more: 2.40.440.10)

Secondary structure (DSSP, 8-state):
-BS-TT-EE-TTPPEEE--HHHHHHTEEEE-TT---EEEE---EEEEESS-PPTT-EEEEEETTEEEEEEE---EEEEEETTTTEEEEEESSSEEEEEE-EEEETTEEPPPEEEE--EEEEEEEEEGGGGT--TTSTT--EEEEEEEEE--TTS-EE-----TT-EE--HHHHHHHHHH--TT-EEEEE-/----EEEEES-TT-EE-TTPPEEEEES---HHHHHTTEEEE-TT---EEEE--EEEEEEBTBPPTT-EEEEEE--EEEE----EEEEETTTTEEEEE---EEEE-EEB-SSSBPPPEEEE--EEEEEEEEEGGGGT--TTSTT--EEEEEEEEE--TT--EEEE-------SSS-EE--HHHHHHHHHH--TT-EEEEE-/-EES-TT-EE-TTPPEEE---SGGGEEEE-TT---EEEE---EEEEESS-PPTT-EEEEEETTEEEEEEE---EEEEEETTTTEEEEEESSSEEEEEE-EEEETTEEPPPEEEE--EEEEEEEEEGGGGT--TTSTT--EEEEEEEEE-STTS-EEE-----TT-EE--HHHHHHHHHH--TT-EEEEE-/-BS-TT-EE-TTPPEEE--HHHHHHTEEEE-TT---EEEE---EEEEEBTBPPTT-EEEEEETTEEEEEEE---EEEEEETTTTEEEEEESS-EEEEEE-EE--PPPPEEEE--EEEEEEEEEGGGGT--TTSTT--EEEEEEEEE--TTS-EEEE--------TT-EEE-HHHHHHHHHH--TT-EEEEE-

Sequence (772 aa):
VSPANGAVVGVAHPVVVTDRRAVERSIRISTPHNTTGHFEWNVVRWVPHRYWPPHTRVSVGVQELTEGFETGDALIGVASISAHTFTVSRNGEVLRTMPASLGKPSRPTPIGSFHAMSKERTVVMDSRTIGIPLNSSDGYLLTAHYAVRVTWSGVYVHANVSHGCINLSPDNAAWYFDAVTVGDPIEVVGPIPGVASVSPANGAVVGVAHPVVVTFTTPDRRAVERSIRISTPHNTTGHFEWNVVRWVPHRYWPPHTRVSVGVQEGFETGDALIGVASISAHTFTVSRVLRTMPASLGKPSRPTPIGSFHAMSKERTVVMDSRTIGIPLNSSDGYLLTAHYAVRVTWSGVYVHSAPWSANVSHGCINLSPDNAAWYFDAVTVGDPIEVVGSVSPANGAVVGVAHPVVVTRAVERSIRISTPHNTTGHFEWNVVRWVPHRYWPPHTRVSVGVQELTEGFETGDALIGVASISAHTFTVSRNGEVLRTMPASLGKPSRPTPIGSFHAMSKERTVVMDSRTIGIPLNSSDGYLLTAHYAVRVTWSGVYVHSANVSHGCINLSPDNAAWYFDAVTVGDPIEVVGVSPANGAVVGVAHPVVVTDRRAVERSIRISTPHNTTGHFEWNVVRWVPHRYWPPHTRVSVGVQELTEGFETGDALIGVASISAHTFTVSRNGEVLRTMPASLGRPTPIGSFHAMSKERTVVMDSRTIGIPLNSSDGYLLTAHYAVRVTWSGVYVHSAPWSANVSHGCINLSPDNAAWYFDAVTVGDPIEVVG

GO terms:
  GO:0071972 peptidoglycan L,D-transpeptidase activity (F, IDA)
  GO:0018104 peptidoglycan-protein cross-linking (P, IDA)
  GO:0005576 extracellular region (C, HDA)